Protein AF-0000000070051197 (afdb_homodimer)

Secondary structure (DSSP, 8-state):
------------------------------------------------------------------TTSGGGSS--S-------EEEEETTTSHHHHHHHHHHHHHHS-------------------------------SSS-EEEEETTEEEEEE-TTT--TTSHHHHHHHHHHH--SEEEE-------HHHHHHTHHHHHHHHHHHHHHHHHHHHHTT--EEEEE--GGGS-HHHHHHTPPB-GGGTTSSPPPGGGHHHHHHHHHHHHHHHHHHHHH--EEEEEEE-SEE-TT-B--TTT--HHHHHHHHHHHHHHHTPPPEEES-S--EE--EEHHHHHHHHHHHHH-S---TGGGEEEE---SS-TT-EEHHHHHHHHHHHTT--SPPEEETTS----S---B--HHHHHHH-TT--PPPHHHHHHHHHHHHHHHTTTSB-/------------------------------------------------------------------GGGGGGSS--S-------EEEEETTTSHHHHHHHHHHHHHHS-------------------------------SSS-EEEEETTEEEEEE-TTT--TTSHHHHHHHHHHH--SEEEE-------HHHHHHTHHHHHHHHHHHHHHHHHHHHHTT--EEEEE--GGGS-HHHHHHTPPB-GGGTTSSPPPGGGHHHHHHHHHHHHHHHHHHHHH--EEEEEEE-SEE-TT-B--TTT--HHHHHHHHHHHHHHHT-PPEEES-S--EE--EEHHHHHHHHHHHHH-S---TGGGEEEE---SS-TT-EEHHHHHHHHHHHTT--SPPEEETTS--------B--HHHHHHH-TT--PPPHHHHHHHHHHHHHHHTTTSB-

Nearest PDB structures (foldseek):
  4bl5-assembly6_C  TM=9.509E-01  e=5.294E-36  Homo sapiens
  4e5y-assembly2_D  TM=9.449E-01  e=1.981E-34  Homo sapiens
  4b8w-assembly1_B  TM=9.545E-01  e=4.308E-33  Homo sapiens
  6aqz-assembly3_E  TM=9.130E-01  e=4.500E-31  Naegleria fowleri
  1e7r-assembly1_A-2  TM=9.057E-01  e=1.153E-27  Escherichia coli

pLDDT: mean 76.27, std 31.82, range [13.48, 98.94]

Solvent-accessible surface area (backbone atoms only — not comparable to full-atom values): 51864 Å² total; per-residue (Å²): 137,87,79,90,81,87,74,80,86,81,77,81,74,82,81,78,75,85,66,80,73,83,75,81,88,77,90,78,87,93,80,91,82,88,92,86,91,84,86,90,80,87,88,85,81,89,84,87,78,90,78,87,91,81,87,79,79,82,77,81,79,76,81,80,86,57,77,75,62,68,76,67,66,73,80,68,74,78,68,74,80,74,58,54,25,31,38,25,40,29,22,78,39,36,54,29,45,21,37,51,53,55,50,54,59,69,64,50,73,77,74,75,79,70,77,74,78,73,70,79,70,79,70,77,75,70,77,73,70,69,61,78,68,74,67,74,63,79,58,95,64,78,64,58,71,47,79,48,95,80,25,32,36,38,31,32,39,67,90,75,36,50,41,64,36,55,69,42,39,45,50,55,47,65,74,59,57,35,48,26,37,40,43,57,58,68,77,78,64,17,69,64,46,26,52,75,36,29,52,57,30,22,53,46,31,37,35,30,45,50,36,48,53,50,44,37,56,75,65,58,37,42,32,28,36,38,63,52,46,58,80,32,34,22,36,65,39,42,75,70,46,48,71,39,51,72,85,45,47,51,64,24,45,45,40,81,51,41,34,25,45,21,51,23,43,50,48,42,52,50,52,48,50,39,46,26,75,73,71,63,43,53,54,28,37,36,26,46,27,60,69,44,41,59,72,36,53,35,25,87,75,51,26,50,72,66,42,22,49,49,44,47,36,51,55,14,56,73,67,73,43,50,39,74,39,69,5,80,27,71,32,27,45,63,53,22,49,25,52,57,51,26,54,50,51,54,51,60,53,66,50,88,74,84,47,80,72,64,35,48,36,40,41,51,53,74,65,56,58,79,64,31,46,34,46,44,58,53,50,47,54,50,35,56,70,64,62,48,85,52,65,79,38,63,41,66,90,37,76,64,73,67,48,35,63,30,61,50,41,62,68,40,43,66,74,63,41,89,79,66,76,61,73,44,70,67,59,42,49,46,53,24,51,54,42,42,71,78,34,59,91,73,48,52,96,137,84,90,90,70,100,84,71,98,77,88,86,73,91,74,82,73,92,76,86,69,94,74,83,88,77,92,76,82,67,92,79,84,74,92,72,86,82,76,83,71,87,77,88,80,88,78,85,75,83,80,74,85,69,84,78,74,82,76,77,79,72,79,75,84,54,73,74,59,64,75,65,67,72,78,66,74,78,68,74,79,74,58,54,24,31,38,26,40,29,21,78,38,36,53,31,46,21,37,50,52,55,50,55,59,69,65,52,71,76,74,74,78,70,78,72,79,71,66,78,71,80,69,78,75,69,76,72,70,71,62,78,69,76,67,75,61,78,57,96,66,77,63,56,71,49,78,48,95,80,26,32,36,36,30,32,38,70,91,76,36,51,42,64,35,54,70,43,38,44,51,55,46,65,72,60,57,34,48,27,36,41,44,58,58,66,77,80,62,17,69,63,47,25,51,75,33,28,52,57,32,20,53,47,30,36,34,29,46,49,36,50,53,51,45,38,56,74,64,59,36,44,30,28,36,36,63,52,46,59,82,33,34,22,36,64,39,42,73,70,47,47,70,38,52,73,86,44,47,53,63,24,45,46,39,81,50,41,33,25,44,21,52,23,45,50,50,43,52,50,51,48,50,39,45,25,73,73,71,63,44,52,54,28,36,35,24,45,26,61,69,43,40,58,74,39,53,35,23,87,73,51,24,51,72,66,41,22,50,49,44,46,35,50,56,14,55,75,67,74,41,50,38,72,40,70,3,79,26,71,32,28,47,60,52,23,48,24,52,57,51,27,55,50,51,54,52,62,53,65,49,87,75,84,46,79,73,64,36,48,36,41,42,52,53,73,64,56,59,79,66,29,46,34,45,45,57,51,49,48,55,49,34,56,71,64,61,49,86,52,66,78,37,63,42,64,90,38,76,65,73,67,47,34,63,31,61,50,39,64,68,39,44,67,73,62,40,90,79,64,75,60,75,45,70,67,60,42,50,48,52,23,51,53,43,42,70,76,34,62,91,74,48,50,97

InterPro domains:
  IPR001509 NAD-dependent epimerase/dehydratase [PF01370] (87-354)
  IPR028614 GDP-L-fucose synthase/GDP-L-colitose synthase [MF_00956] (83-438)
  IPR036291 NAD(P)-binding domain superfamily [SSF51735] (85-440)

Organism: Toxoplasma gondii (strain ATCC 50861 / VEG) (NCBI:txid432359)

Foldseek 3Di:
DDDDDPDDPDDDDDDDDPDDDPDDDDDDDDDDDDDDDDDDDDYDDDDDDDDDDDDDPDDPDDPDPPPVPPVPPDPPDPPPPPQAEEEEEPLLALLNVLLVVLQVVVPPPPPPPPVPPDDPPPPDPPPCVPPVPPPPPPPPDAFDWGDGPSYIYGGDYVVQFQLLDLVRLLVSCVVRLHLEYEYDDADAWDLQVCQVPVVCRQSSLLSSLVSNLVNCVVSCNQFYEYEAAPQLFAPVCLVVVDAAEQVRNPVHQGDPSNRRNNVSRVVSLVSQVVCCVVPVGNYAYEYEFAEAAFLHAQDCGTHDLLSVLLNQLVVCLVVLHAREAEAPQQAFGFYAYSSLVSVLNVLLRPPDDDDPLSRYYYDTDPQDDQFGDTRQVSSVLSNVLSVRPDYYHYRNVGHPPRRGHGYDCVSVCVSVDDPDDGDDSSVRSNNRSVSCVVQVVPHND/DDDDDDDDDDDDDDDDDDDDDPDDDDDDDDPDDDDDDDDPPDDDDDDDDDDDPPPPDDDPDDDPPPPVPPVPPDPPDPPPPPQAEEEEEPLLALLNVLLVVLQVVVPPPPPPPPVPPPPPPPPPPPPCVPPVPPPPPPPPDAFDWGDGPSYIYGGDYVVQFQLLDLVRLLVSCVVRLHLEYEYDDADAWDLQVCQVPVVVRQSSLLSSLVSNLVNCVVSCNQFYEYEAAPQLFAPVCLVVVDAAEQVRNPVHQGDPSNRRNNVSRVVSLVSQVVCCVVPVGNYAYEYEFAEAAFLHAQDCGTHDLLSVLLNQLVVCLVVLHAREAEAPQQAFGFYAYSSLVSVLNVLLRPPDDDDPLRRYYYDTDPQDDQFGDTRQVSSVLSNVLSPRPDYYHYRNVGHPPRRGHGYDCVSVCVSVDPPDDGDDSSVRSNNRSVSCVVQVVPRND

Radius of gyration: 37.05 Å; Cα contacts (8 Å, |Δi|>4): 1321; chains: 2; bounding box: 109×137×106 Å

Sequence (890 aa):
MQKSGCAQASGREARQAASGSLRKLLCRGKRKAEQRTFSARNESCCEGEGTSNSGETPRNPLLPLNHAQEAASMAGDRVSPSLPVCLVTGGSGLVGKALQSVLLREQAPSSSSSSSSSSPSDSEGKDGKDGGTVRGEASLEGPTIIAARAVAFVFVGSRDADLRDYTQTERLFLRYRPQSLIHLAARVGGLFDNTAHNLEFFQDNLRINDNVVRVAHLLQVRKAVFCLSTCIFPAHYAESGECLVEEHLHNGPPHPSNEGYSYAKRMLEVSVRLHRQRFGHQWRCVVPTNLYGPFDQFSLEKAHVLPALIYKAFLASQENNSLVVGGTGSPLRQFLYSEDAAEILLRVLEAPALSEEESLMILASDADSSEGTSIAYIAQRIADAFHLSKPLEFDRSRPDGIYRKPVSTARLRRFLGPDFRFLSLEEGIQRTVQWFVQNNKSARTMQKSGCAQASGREARQAASGSLRKLLCRGKRKAEQRTFSARNESCCEGEGTSNSGETPRNPLLPLNHAQEAASMAGDRVSPSLPVCLVTGGSGLVGKALQSVLLREQAPSSSSSSSSSSPSDSEGKDGKDGGTVRGEASLEGPTIIAARAVAFVFVGSRDADLRDYTQTERLFLRYRPQSLIHLAARVGGLFDNTAHNLEFFQDNLRINDNVVRVAHLLQVRKAVFCLSTCIFPAHYAESGECLVEEHLHNGPPHPSNEGYSYAKRMLEVSVRLHRQRFGHQWRCVVPTNLYGPFDQFSLEKAHVLPALIYKAFLASQENNSLVVGGTGSPLRQFLYSEDAAEILLRVLEAPALSEEESLMILASDADSSEGTSIAYIAQRIADAFHLSKPLEFDRSRPDGIYRKPVSTARLRRFLGPDFRFLSLEEGIQRTVQWFVQNNKSART

Structure (mmCIF, N/CA/C/O backbone):
data_AF-0000000070051197-model_v1
#
loop_
_entity.id
_entity.type
_entity.pdbx_description
1 polymer 'GDP-L-fucose synthase'
#
loop_
_atom_site.group_PDB
_atom_site.id
_atom_site.type_symbol
_atom_site.label_atom_id
_atom_site.label_alt_id
_atom_site.label_comp_id
_atom_site.label_asym_id
_atom_site.label_entity_id
_atom_site.label_seq_id
_atom_site.pdbx_PDB_ins_code
_atom_site.Cartn_x
_atom_site.Cartn_y
_atom_site.Cartn_z
_atom_site.occupancy
_atom_site.B_iso_or_equiv
_atom_site.auth_seq_id
_atom_site.auth_comp_id
_atom_site.auth_asym_id
_atom_site.auth_atom_id
_atom_site.pdbx_PDB_model_num
ATOM 1 N N . MET A 1 1 ? 9.875 43.469 61.469 1 18.53 1 MET A N 1
ATOM 2 C CA . MET A 1 1 ? 11.242 43.062 61.719 1 18.53 1 MET A CA 1
ATOM 3 C C . MET A 1 1 ? 11.414 41.562 61.469 1 18.53 1 MET A C 1
ATOM 5 O O . MET A 1 1 ? 12.539 41.062 61.406 1 18.53 1 MET A O 1
ATOM 9 N N . GLN A 1 2 ? 10.453 40.781 61.625 1 14.77 2 GLN A N 1
ATOM 10 C CA . GLN A 1 2 ? 10.492 39.438 62.219 1 14.77 2 GLN A CA 1
ATOM 11 C C . GLN A 1 2 ? 11.094 38.438 61.25 1 14.77 2 GLN A C 1
ATOM 13 O O . GLN A 1 2 ? 10.797 38.438 60.062 1 14.77 2 GLN A O 1
ATOM 18 N N . LYS A 1 3 ? 11.797 37.406 61.719 1 17.16 3 LYS A N 1
ATOM 19 C CA . LYS A 1 3 ? 13.031 36.625 61.594 1 17.16 3 LYS A CA 1
ATOM 20 C C . LYS A 1 3 ? 12.844 35.438 60.688 1 17.16 3 LYS A C 1
ATOM 22 O O . LYS A 1 3 ? 13.688 35.156 59.812 1 17.16 3 LYS A O 1
ATOM 27 N N . SER A 1 4 ? 11.891 34.344 60.906 1 16.03 4 SER A N 1
ATOM 28 C CA . SER A 1 4 ? 12.406 33.062 61.406 1 16.03 4 SER A CA 1
ATOM 29 C C . SER A 1 4 ? 12.953 32.188 60.25 1 16.03 4 SER A C 1
ATOM 31 O O . SER A 1 4 ? 12.766 32.531 59.094 1 16.03 4 SER A O 1
ATOM 33 N N . GLY A 1 5 ? 12.781 30.703 60.25 1 16.73 5 GLY A N 1
ATOM 34 C CA . GLY A 1 5 ? 13.461 29.438 60.531 1 16.73 5 GLY A CA 1
ATOM 35 C C . GLY A 1 5 ? 13.594 28.547 59.281 1 16.73 5 GLY A C 1
ATOM 36 O O . GLY A 1 5 ? 12.594 28.203 58.656 1 16.73 5 GLY A O 1
ATOM 37 N N . CYS A 1 6 ? 14.617 28.641 58.438 1 19.7 6 CYS A N 1
ATOM 38 C CA . CYS A 1 6 ? 15.211 27.844 57.375 1 19.7 6 CYS A CA 1
ATOM 39 C C . CYS A 1 6 ? 15.461 26.406 57.844 1 19.7 6 CYS A C 1
ATOM 41 O O . CYS A 1 6 ? 16.453 26.141 58.5 1 19.7 6 CYS A O 1
ATOM 43 N N . ALA A 1 7 ? 14.438 25.781 58.469 1 17.31 7 ALA A N 1
ATOM 44 C CA . ALA A 1 7 ? 14.719 24.625 59.312 1 17.31 7 ALA A CA 1
ATOM 45 C C . ALA A 1 7 ? 15.602 23.609 58.594 1 17.31 7 ALA A C 1
ATOM 47 O O . ALA A 1 7 ? 15.695 23.625 57.344 1 17.31 7 ALA A O 1
ATOM 48 N N . GLN A 1 8 ? 16 22.484 59.312 1 15.7 8 GLN A N 1
ATOM 49 C CA . GLN A 1 8 ? 16.953 21.469 59.781 1 15.7 8 GLN A CA 1
ATOM 50 C C . GLN A 1 8 ? 16.906 20.234 58.906 1 15.7 8 GLN A C 1
ATOM 52 O O . GLN A 1 8 ? 15.922 19.5 58.906 1 15.7 8 GLN A O 1
ATOM 57 N N . ALA A 1 9 ? 17.203 20.328 57.625 1 17.91 9 ALA A N 1
ATOM 58 C CA . ALA A 1 9 ? 17.422 19.141 56.812 1 17.91 9 ALA A CA 1
ATOM 59 C C . ALA A 1 9 ? 18.375 18.172 57.5 1 17.91 9 ALA A C 1
ATOM 61 O O . ALA A 1 9 ? 19.547 18.484 57.719 1 17.91 9 ALA A O 1
ATOM 62 N N . SER A 1 10 ? 17.844 17.25 58.469 1 15.99 10 SER A N 1
ATOM 63 C CA . SER A 1 10 ? 18.344 16.172 59.344 1 15.99 10 SER A CA 1
ATOM 64 C C . SER A 1 10 ? 19.078 15.117 58.5 1 15.99 10 SER A C 1
ATOM 66 O O . SER A 1 10 ? 18.594 14.703 57.469 1 15.99 10 SER A O 1
ATOM 68 N N . GLY A 1 11 ? 20.422 14.797 58.75 1 17.72 11 GLY A N 1
ATOM 69 C CA . GLY A 1 11 ? 21.688 14.242 58.312 1 17.72 11 GLY A CA 1
ATOM 70 C C . GLY A 1 11 ? 21.734 12.727 58.406 1 17.72 11 GLY A C 1
ATOM 71 O O . GLY A 1 11 ? 22.797 12.125 58.25 1 17.72 11 GLY A O 1
ATOM 72 N N . ARG A 1 12 ? 20.594 12.047 58.875 1 16.94 12 ARG A N 1
ATOM 73 C CA . ARG A 1 12 ? 20.969 10.82 59.594 1 16.94 12 ARG A CA 1
ATOM 74 C C . ARG A 1 12 ? 21.75 9.891 58.656 1 16.94 12 ARG A C 1
ATOM 76 O O . ARG A 1 12 ? 21.641 9.984 57.438 1 16.94 12 ARG A O 1
ATOM 83 N N . GLU A 1 13 ? 22.453 8.805 59.25 1 16.75 13 GLU A N 1
ATOM 84 C CA . GLU A 1 13 ? 23.656 7.98 59.25 1 16.75 13 GLU A CA 1
ATOM 85 C C . GLU A 1 13 ? 23.5 6.793 58.281 1 16.75 13 GLU A C 1
ATOM 87 O O . GLU A 1 13 ? 24.469 6.066 58.031 1 16.75 13 GLU A O 1
ATOM 92 N N . ALA A 1 14 ? 22.453 6.648 57.531 1 16.27 14 ALA A N 1
ATOM 93 C CA . ALA A 1 14 ? 22.172 5.23 57.281 1 16.27 14 ALA A CA 1
ATOM 94 C C . ALA A 1 14 ? 23.391 4.531 56.688 1 16.27 14 ALA A C 1
ATOM 96 O O . ALA A 1 14 ? 23.969 5.012 55.719 1 16.27 14 ALA A O 1
ATOM 97 N N . ARG A 1 15 ? 23.781 3.418 57.312 1 15.06 15 ARG A N 1
ATOM 98 C CA . ARG A 1 15 ? 24.906 2.512 57.5 1 15.06 15 ARG A CA 1
ATOM 99 C C . ARG A 1 15 ? 25.359 1.938 56.156 1 15.06 15 ARG A C 1
ATOM 101 O O . ARG A 1 15 ? 24.766 2.24 55.094 1 15.06 15 ARG A O 1
ATOM 108 N N . GLN A 1 16 ? 25.062 0.642 55.969 1 14.69 16 GLN A N 1
ATOM 109 C CA . GLN A 1 16 ? 26.062 -0.421 56.062 1 14.69 16 GLN A CA 1
ATOM 110 C C . GLN A 1 16 ? 26.562 -0.831 54.688 1 14.69 16 GLN A C 1
ATOM 112 O O . GLN A 1 16 ? 27.75 -0.708 54.406 1 14.69 16 GLN A O 1
ATOM 117 N N . ALA A 1 17 ? 26.297 -2.189 54.344 1 15.16 17 ALA A N 1
ATOM 118 C CA . ALA A 1 17 ? 27.266 -3.262 54.125 1 15.16 17 ALA A CA 1
ATOM 119 C C . ALA A 1 17 ? 27.516 -3.48 52.656 1 15.16 17 ALA A C 1
ATOM 121 O O . ALA A 1 17 ? 26.672 -4.031 51.938 1 15.16 17 ALA A O 1
ATOM 122 N N . ALA A 1 18 ? 27.547 -2.516 51.844 1 16.58 18 ALA A N 1
ATOM 123 C CA . ALA A 1 18 ? 27.594 -2.92 50.438 1 16.58 18 ALA A CA 1
ATOM 124 C C . ALA A 1 18 ? 28.781 -3.832 50.156 1 16.58 18 ALA A C 1
ATOM 126 O O . ALA A 1 18 ? 29.906 -3.363 50.031 1 16.58 18 ALA A O 1
ATOM 127 N N . SER A 1 19 ? 28.688 -5.059 50.906 1 15.05 19 SER A N 1
ATOM 128 C CA . SER A 1 19 ? 29.828 -5.973 50.875 1 15.05 19 SER A CA 1
ATOM 129 C C . SER A 1 19 ? 30.234 -6.312 49.438 1 15.05 19 SER A C 1
ATOM 131 O O . SER A 1 19 ? 31.422 -6.242 49.094 1 15.05 19 SER A O 1
ATOM 133 N N . GLY A 1 20 ? 29.234 -7.004 48.719 1 16.08 20 GLY A N 1
ATOM 134 C CA . GLY A 1 20 ? 29.766 -8.312 48.375 1 16.08 20 GLY A CA 1
ATOM 135 C C . GLY A 1 20 ? 30.891 -8.266 47.375 1 16.08 20 GLY A C 1
ATOM 136 O O . GLY A 1 20 ? 31.078 -7.25 46.688 1 16.08 20 GLY A O 1
ATOM 137 N N . SER A 1 21 ? 31.609 -9.391 47.312 1 14.99 21 SER A N 1
ATOM 138 C CA . SER A 1 21 ? 32.875 -10.07 46.969 1 14.99 21 SER A CA 1
ATOM 139 C C . SER A 1 21 ? 33 -10.258 45.469 1 14.99 21 SER A C 1
ATOM 141 O O . SER A 1 21 ? 32.438 -11.18 44.875 1 14.99 21 SER A O 1
ATOM 143 N N . LEU A 1 22 ? 32.562 -9.281 44.719 1 15.66 22 LEU A N 1
ATOM 144 C CA . LEU A 1 22 ? 32.688 -9.773 43.375 1 15.66 22 LEU A CA 1
ATOM 145 C C . LEU A 1 22 ? 34.062 -10.383 43.125 1 15.66 22 LEU A C 1
ATOM 147 O O . LEU A 1 22 ? 35.094 -9.672 43.156 1 15.66 22 LEU A O 1
ATOM 151 N N . ARG A 1 23 ? 34.219 -11.688 43.688 1 14.43 23 ARG A N 1
ATOM 152 C CA . ARG A 1 23 ? 35.375 -12.57 43.531 1 14.43 23 ARG A CA 1
ATOM 153 C C . ARG A 1 23 ? 36 -12.422 42.156 1 14.43 23 ARG A C 1
ATOM 155 O O . ARG A 1 23 ? 35.375 -11.852 41.25 1 14.43 23 ARG A O 1
ATOM 162 N N . LYS A 1 24 ? 36.594 -13.625 41.812 1 14.73 24 LYS A N 1
ATOM 163 C CA . LYS A 1 24 ? 37.906 -14.141 41.5 1 14.73 24 LYS A CA 1
ATOM 164 C C . LYS A 1 24 ? 38.156 -14.18 40 1 14.73 24 LYS A C 1
ATOM 166 O O . LYS A 1 24 ? 39.219 -13.789 39.531 1 14.73 24 LYS A O 1
ATOM 171 N N . LEU A 1 25 ? 37.156 -14.992 39.219 1 15.02 25 LEU A N 1
ATOM 172 C CA . LEU A 1 25 ? 37.75 -16.234 38.719 1 15.02 25 LEU A CA 1
ATOM 173 C C . LEU A 1 25 ? 38.656 -15.953 37.531 1 15.02 25 LEU A C 1
ATOM 175 O O . LEU A 1 25 ? 38.469 -14.984 36.812 1 15.02 25 LEU A O 1
ATOM 179 N N . LEU A 1 26 ? 39.594 -16.984 37.25 1 14.79 26 LEU A N 1
ATOM 180 C CA . LEU A 1 26 ? 40.875 -17.469 36.812 1 14.79 26 LEU A CA 1
ATOM 181 C C . LEU A 1 26 ? 40.969 -17.516 35.281 1 14.79 26 LEU A C 1
ATOM 183 O O . LEU A 1 26 ? 42 -17.141 34.719 1 14.79 26 LEU A O 1
ATOM 187 N N . CYS A 1 27 ? 39.969 -18.203 34.594 1 14.75 27 CYS A N 1
ATOM 188 C CA . CYS A 1 27 ? 40.594 -19.359 33.938 1 14.75 27 CYS A CA 1
ATOM 189 C C . CYS A 1 27 ? 41.531 -18.922 32.812 1 14.75 27 CYS A C 1
ATOM 191 O O . CYS A 1 27 ? 41.375 -17.828 32.281 1 14.75 27 CYS A O 1
ATOM 193 N N . ARG A 1 28 ? 42.438 -19.906 32.375 1 14.98 28 ARG A N 1
ATOM 194 C CA . ARG A 1 28 ? 43.719 -20.391 31.859 1 14.98 28 ARG A CA 1
ATOM 195 C C . ARG A 1 28 ? 43.781 -20.219 30.344 1 14.98 28 ARG A C 1
ATOM 197 O O . ARG A 1 28 ? 44.781 -19.703 29.828 1 14.98 28 ARG A O 1
ATOM 204 N N . GLY A 1 29 ? 43 -21.062 29.547 1 14.4 29 GLY A N 1
ATOM 205 C CA . GLY A 1 29 ? 43.781 -22.094 28.891 1 14.4 29 GLY A CA 1
ATOM 206 C C . GLY A 1 29 ? 44.594 -21.562 27.734 1 14.4 29 GLY A C 1
ATOM 207 O O . GLY A 1 29 ? 44.469 -20.391 27.344 1 14.4 29 GLY A O 1
ATOM 208 N N . LYS A 1 30 ? 44.688 -22.5 26.594 1 14.76 30 LYS A N 1
ATOM 209 C CA . LYS A 1 30 ? 45.656 -23.312 25.812 1 14.76 30 LYS A CA 1
ATOM 210 C C . LYS A 1 30 ? 46.156 -22.531 24.609 1 14.76 30 LYS A C 1
ATOM 212 O O . LYS A 1 30 ? 45.531 -21.594 24.156 1 14.76 30 LYS A O 1
ATOM 217 N N . ARG A 1 31 ? 47.219 -23.172 24 1 14.62 31 ARG A N 1
ATOM 218 C CA . ARG A 1 31 ? 48.5 -23.234 23.281 1 14.62 31 ARG A CA 1
ATOM 219 C C . ARG A 1 31 ? 48.312 -23.078 21.781 1 14.62 31 ARG A C 1
ATOM 221 O O . ARG A 1 31 ? 49.031 -22.344 21.125 1 14.62 31 ARG A O 1
ATOM 228 N N . LYS A 1 32 ? 47.531 -24.109 21.062 1 14.28 32 LYS A N 1
ATOM 229 C CA . LYS A 1 32 ? 48.344 -24.938 20.203 1 14.28 32 LYS A CA 1
ATOM 230 C C . LYS A 1 32 ? 48.781 -24.172 18.953 1 14.28 32 LYS A C 1
ATOM 232 O O . LYS A 1 32 ? 48.156 -23.203 18.562 1 14.28 32 LYS A O 1
ATOM 237 N N . ALA A 1 33 ? 49.469 -25.062 17.891 1 14.35 33 ALA A N 1
ATOM 238 C CA . ALA A 1 33 ? 50.625 -25.391 17.078 1 14.35 33 ALA A CA 1
ATOM 239 C C . ALA A 1 33 ? 50.438 -24.953 15.633 1 14.35 33 ALA A C 1
ATOM 241 O O . ALA A 1 33 ? 51.312 -24.312 15.055 1 14.35 33 ALA A O 1
ATOM 242 N N . GLU A 1 34 ? 49.531 -25.703 14.789 1 14.45 34 GLU A N 1
ATOM 243 C CA . GLU A 1 34 ? 50.219 -26.547 13.812 1 14.45 34 GLU A CA 1
ATOM 244 C C . GLU A 1 34 ? 50.719 -25.734 12.633 1 14.45 34 GLU A C 1
ATOM 246 O O . GLU A 1 34 ? 50.281 -24.594 12.414 1 14.45 34 GLU A O 1
ATOM 251 N N . GLN A 1 35 ? 50.719 -26.516 11.375 1 14.61 35 GLN A N 1
ATOM 252 C CA . GLN A 1 35 ? 51.594 -27.156 10.391 1 14.61 35 GLN A CA 1
ATOM 253 C C . GLN A 1 35 ? 51.781 -26.266 9.164 1 14.61 35 GLN A C 1
ATOM 255 O O . GLN A 1 35 ? 50.969 -25.359 8.922 1 14.61 35 GLN A O 1
ATOM 260 N N . ARG A 1 36 ? 52.375 -26.969 8 1 14.91 36 ARG A N 1
ATOM 261 C CA . ARG A 1 36 ? 53.5 -27.047 7.062 1 14.91 36 ARG A CA 1
ATOM 262 C C . ARG A 1 36 ? 53.125 -26.406 5.723 1 14.91 36 ARG A C 1
ATOM 264 O O . ARG A 1 36 ? 53.844 -25.547 5.223 1 14.91 36 ARG A O 1
ATOM 271 N N . THR A 1 37 ? 52.562 -27.328 4.781 1 14.86 37 THR A N 1
ATOM 272 C CA . THR A 1 37 ? 53.344 -27.875 3.682 1 14.86 37 THR A CA 1
ATOM 273 C C . THR A 1 37 ? 53.25 -26.969 2.461 1 14.86 37 THR A C 1
ATOM 275 O O . THR A 1 37 ? 52.406 -26.094 2.381 1 14.86 37 THR A O 1
ATOM 278 N N . PHE A 1 38 ? 53.344 -27.703 1.148 1 15.13 38 PHE A N 1
ATOM 279 C CA . PHE A 1 38 ? 54.281 -27.938 0.043 1 15.13 38 PHE A CA 1
ATOM 280 C C . PHE A 1 38 ? 53.875 -27.109 -1.173 1 15.13 38 PHE A C 1
ATOM 282 O O . PHE A 1 38 ? 54.688 -26.328 -1.694 1 15.13 38 PHE A O 1
ATOM 289 N N . SER A 1 39 ? 53.594 -27.891 -2.328 1 14.84 39 SER A N 1
ATOM 290 C CA . SER A 1 39 ? 54.375 -28.172 -3.508 1 14.84 39 SER A CA 1
ATOM 291 C C . SER A 1 39 ? 53.969 -27.297 -4.684 1 14.84 39 SER A C 1
ATOM 293 O O . SER A 1 39 ? 54.469 -26.172 -4.816 1 14.84 39 SER A O 1
ATOM 295 N N . ALA A 1 40 ? 53.75 -28.094 -5.902 1 15.09 40 ALA A N 1
ATOM 296 C CA . ALA A 1 40 ? 54.406 -28.328 -7.18 1 15.09 40 ALA A CA 1
ATOM 297 C C . ALA A 1 40 ? 53.812 -27.469 -8.281 1 15.09 40 ALA A C 1
ATOM 299 O O . ALA A 1 40 ? 52.875 -26.688 -8.031 1 15.09 40 ALA A O 1
ATOM 300 N N . ARG A 1 41 ? 53.375 -28.172 -9.445 1 14.47 41 ARG A N 1
ATOM 301 C CA . ARG A 1 41 ? 53.938 -28.344 -10.781 1 14.47 41 ARG A CA 1
ATOM 302 C C . ARG A 1 41 ? 53.125 -27.578 -11.828 1 14.47 41 ARG A C 1
ATOM 304 O O . ARG A 1 41 ? 53.719 -26.922 -12.695 1 14.47 41 ARG A O 1
ATOM 311 N N . ASN A 1 42 ? 51.844 -28.062 -12.172 1 14.56 42 ASN A N 1
ATOM 312 C CA . ASN A 1 42 ? 51.75 -28.656 -13.508 1 14.56 42 ASN A CA 1
ATOM 313 C C . ASN A 1 42 ? 51.656 -27.578 -14.594 1 14.56 42 ASN A C 1
ATOM 315 O O . ASN A 1 42 ? 51.312 -26.438 -14.312 1 14.56 42 ASN A O 1
ATOM 319 N N . GLU A 1 43 ? 51 -28.062 -15.766 1 15.1 43 GLU A N 1
ATOM 320 C CA . GLU A 1 43 ? 51.25 -28.391 -17.172 1 15.1 43 GLU A CA 1
ATOM 321 C C . GLU A 1 43 ? 50.75 -27.266 -18.078 1 15.1 43 GLU A C 1
ATOM 323 O O . GLU A 1 43 ? 50 -26.391 -17.656 1 15.1 43 GLU A O 1
ATOM 328 N N . SER A 1 44 ? 50.219 -27.734 -19.266 1 15.08 44 SER A N 1
ATOM 329 C CA . SER A 1 44 ? 50.594 -27.734 -20.688 1 15.08 44 SER A CA 1
ATOM 330 C C . SER A 1 44 ? 49.812 -26.672 -21.453 1 15.08 44 SER A C 1
ATOM 332 O O . SER A 1 44 ? 50.406 -25.828 -22.125 1 15.08 44 SER A O 1
ATOM 334 N N . CYS A 1 45 ? 49 -27.156 -22.547 1 15.01 45 CYS A N 1
ATOM 335 C CA . CYS A 1 45 ? 49.25 -27.172 -23.984 1 15.01 45 CYS A CA 1
ATOM 336 C C . CYS A 1 45 ? 48.406 -26.125 -24.703 1 15.01 45 CYS A C 1
ATOM 338 O O . CYS A 1 45 ? 48.938 -25.344 -25.484 1 15.01 45 CYS A O 1
ATOM 340 N N . CYS A 1 46 ? 47.125 -26.484 -25.078 1 15.89 46 CYS A N 1
ATOM 341 C CA . CYS A 1 46 ? 46.844 -26.703 -26.484 1 15.89 46 CYS A CA 1
ATOM 342 C C . CYS A 1 46 ? 46.438 -25.406 -27.172 1 15.89 46 CYS A C 1
ATOM 344 O O . CYS A 1 46 ? 46 -24.453 -26.5 1 15.89 46 CYS A O 1
ATOM 346 N N . GLU A 1 47 ? 46.188 -25.469 -28.547 1 16.27 47 GLU A N 1
ATOM 347 C CA . GLU A 1 47 ? 46.5 -24.938 -29.875 1 16.27 47 GLU A CA 1
ATOM 348 C C . GLU A 1 47 ? 45.406 -23.984 -30.359 1 16.27 47 GLU A C 1
ATOM 350 O O . GLU A 1 47 ? 45.688 -22.859 -30.766 1 16.27 47 GLU A O 1
ATOM 355 N N . GLY A 1 48 ? 44.219 -24.484 -30.953 1 16.25 48 GLY A N 1
ATOM 356 C CA . GLY A 1 48 ? 44.031 -24.344 -32.375 1 16.25 48 GLY A CA 1
ATOM 357 C C . GLY A 1 48 ? 43.312 -23.078 -32.781 1 16.25 48 GLY A C 1
ATOM 358 O O . GLY A 1 48 ? 42.656 -22.453 -31.938 1 16.25 48 GLY A O 1
ATOM 359 N N . GLU A 1 49 ? 43.094 -22.75 -34.219 1 18 49 GLU A N 1
ATOM 360 C CA . GLU A 1 49 ? 43.156 -21.734 -35.25 1 18 49 GLU A CA 1
ATOM 361 C C . GLU A 1 49 ? 41.75 -21.25 -35.625 1 18 49 GLU A C 1
ATOM 363 O O . GLU A 1 49 ? 41.594 -20.344 -36.438 1 18 49 GLU A O 1
ATOM 368 N N . GLY A 1 50 ? 40.625 -21.656 -35.062 1 17.22 50 GLY A N 1
ATOM 369 C CA . GLY A 1 50 ? 39.594 -21.703 -36.094 1 17.22 50 GLY A CA 1
ATOM 370 C C . GLY A 1 50 ? 39.188 -20.328 -36.594 1 17.22 50 GLY A C 1
ATOM 371 O O . GLY A 1 50 ? 39.219 -19.344 -35.844 1 17.22 50 GLY A O 1
ATOM 372 N N . THR A 1 51 ? 38.844 -20.078 -37.969 1 17.62 51 THR A N 1
ATOM 373 C CA . THR A 1 51 ? 38.844 -19.156 -39.094 1 17.62 51 THR A CA 1
ATOM 374 C C . THR A 1 51 ? 37.531 -18.344 -39.125 1 17.62 51 THR A C 1
ATOM 376 O O . THR A 1 51 ? 37.562 -17.141 -39.406 1 17.62 51 THR A O 1
ATOM 379 N N . SER A 1 52 ? 36.281 -18.859 -38.938 1 17.83 52 SER A N 1
ATOM 380 C CA . SER A 1 52 ? 35.375 -18.672 -40.062 1 17.83 52 SER A CA 1
ATOM 381 C C . SER A 1 52 ? 34.906 -17.219 -40.156 1 17.83 52 SER A C 1
ATOM 383 O O . SER A 1 52 ? 35 -16.469 -39.188 1 17.83 52 SER A O 1
ATOM 385 N N . ASN A 1 53 ? 33.844 -16.906 -41.125 1 18.61 53 ASN A N 1
ATOM 386 C CA . ASN A 1 53 ? 33.406 -16.094 -42.25 1 18.61 53 ASN A CA 1
ATOM 387 C C . ASN A 1 53 ? 32.531 -14.914 -41.812 1 18.61 53 ASN A C 1
ATOM 389 O O . ASN A 1 53 ? 31.953 -14.945 -40.719 1 18.61 53 ASN A O 1
ATOM 393 N N . SER A 1 54 ? 32 -13.938 -42.781 1 18.3 54 SER A N 1
ATOM 394 C CA . SER A 1 54 ? 31.984 -12.523 -43.156 1 18.3 54 SER A CA 1
ATOM 395 C C . SER A 1 54 ? 30.641 -11.891 -42.844 1 18.3 54 SER A C 1
ATOM 397 O O . SER A 1 54 ? 30.547 -10.68 -42.656 1 18.3 54 SER A O 1
ATOM 399 N N . GLY A 1 55 ? 29.422 -12.539 -42.875 1 21.17 55 GLY A N 1
ATOM 400 C CA . GLY A 1 55 ? 28.391 -11.891 -43.688 1 21.17 55 GLY A CA 1
ATOM 401 C C . GLY A 1 55 ? 27.766 -10.688 -42.969 1 21.17 55 GLY A C 1
ATOM 402 O O . GLY A 1 55 ? 27.516 -10.727 -41.781 1 21.17 55 GLY A O 1
ATOM 403 N N . GLU A 1 56 ? 27.75 -9.406 -43.594 1 20.19 56 GLU A N 1
ATOM 404 C CA . GLU A 1 56 ? 27.594 -7.977 -43.344 1 20.19 56 GLU A CA 1
ATOM 405 C C . GLU A 1 56 ? 26.125 -7.609 -43.156 1 20.19 56 GLU A C 1
ATOM 407 O O . GLU A 1 56 ? 25.328 -7.715 -44.094 1 20.19 56 GLU A O 1
ATOM 412 N N . THR A 1 57 ? 25.344 -8.141 -42.219 1 22.03 57 THR A N 1
ATOM 413 C CA . THR A 1 57 ? 23.922 -7.805 -42.25 1 22.03 57 THR A CA 1
ATOM 414 C C . THR A 1 57 ? 23.734 -6.297 -42.156 1 22.03 57 THR A C 1
ATOM 416 O O . THR A 1 57 ? 24.344 -5.637 -41.312 1 22.03 57 THR A O 1
ATOM 419 N N . PRO A 1 58 ? 23.047 -5.648 -43.219 1 21.98 58 PRO A N 1
ATOM 420 C CA . PRO A 1 58 ? 22.891 -4.219 -43.469 1 21.98 58 PRO A CA 1
ATOM 421 C C . PRO A 1 58 ? 22.109 -3.492 -42.375 1 21.98 58 PRO A C 1
ATOM 423 O O . PRO A 1 58 ? 21.25 -4.086 -41.719 1 21.98 58 PRO A O 1
ATOM 426 N N . ARG A 1 59 ? 22.641 -2.367 -41.75 1 20.55 59 ARG A N 1
ATOM 427 C CA . ARG A 1 59 ? 22.359 -1.448 -40.656 1 20.55 59 ARG A CA 1
ATOM 428 C C . ARG A 1 59 ? 21.141 -0.572 -40.969 1 20.55 59 ARG A C 1
ATOM 430 O O . ARG A 1 59 ? 21.156 0.169 -41.969 1 20.55 59 ARG A O 1
ATOM 437 N N . ASN A 1 60 ? 19.906 -1.148 -40.906 1 22.12 60 ASN A N 1
ATOM 438 C CA . ASN A 1 60 ? 18.781 -0.283 -41.188 1 22.12 60 ASN A CA 1
ATOM 439 C C . ASN A 1 60 ? 18.891 1.06 -40.5 1 22.12 60 ASN A C 1
ATOM 441 O O . ASN A 1 60 ? 19.031 1.105 -39.25 1 22.12 60 ASN A O 1
ATOM 445 N N . PRO A 1 61 ? 19.234 2.205 -41.219 1 23.23 61 PRO A N 1
ATOM 446 C CA . PRO A 1 61 ? 19.578 3.553 -40.75 1 23.23 61 PRO A CA 1
ATOM 447 C C . PRO A 1 61 ? 18.469 4.176 -39.906 1 23.23 61 PRO A C 1
ATOM 449 O O . PRO A 1 61 ? 17.281 3.984 -40.188 1 23.23 61 PRO A O 1
ATOM 452 N N . LEU A 1 62 ? 18.703 4.316 -38.594 1 23.14 62 LEU A N 1
ATOM 453 C CA . LEU A 1 62 ? 17.984 5.043 -37.531 1 23.14 62 LEU A CA 1
ATOM 454 C C . LEU A 1 62 ? 17.688 6.473 -38 1 23.14 62 LEU A C 1
ATOM 456 O O . LEU A 1 62 ? 18.562 7.168 -38.5 1 23.14 62 LEU A O 1
ATOM 460 N N . LEU A 1 63 ? 16.391 6.758 -38.375 1 24.48 63 LEU A N 1
ATOM 461 C CA . LEU A 1 63 ? 15.891 8.047 -38.844 1 24.48 63 LEU A CA 1
ATOM 462 C C . LEU A 1 63 ? 16.406 9.18 -37.969 1 24.48 63 LEU A C 1
ATOM 464 O O . LEU A 1 63 ? 16.391 9.078 -36.719 1 24.48 63 LEU A O 1
ATOM 468 N N . PRO A 1 64 ? 17.281 10.141 -38.531 1 24.69 64 PRO A N 1
ATOM 469 C CA . PRO A 1 64 ? 17.969 11.242 -37.844 1 24.69 64 PRO A CA 1
ATOM 470 C C . PRO A 1 64 ? 17.016 12.227 -37.188 1 24.69 64 PRO A C 1
ATOM 472 O O . PRO A 1 64 ? 15.938 12.5 -37.719 1 24.69 64 PRO A O 1
ATOM 475 N N . LEU A 1 65 ? 17 12.242 -35.812 1 26.8 65 LEU A N 1
ATOM 476 C CA . LEU A 1 65 ? 16.438 13.219 -34.875 1 26.8 65 LEU A CA 1
ATOM 477 C C . LEU A 1 65 ? 16.891 14.633 -35.25 1 26.8 65 LEU A C 1
ATOM 479 O O . LEU A 1 65 ? 17.672 15.242 -34.531 1 26.8 65 LEU A O 1
ATOM 483 N N . ASN A 1 66 ? 17.219 14.883 -36.562 1 25.97 66 ASN A N 1
ATOM 484 C CA . ASN A 1 66 ? 17.891 16.141 -36.875 1 25.97 66 ASN A CA 1
ATOM 485 C C . ASN A 1 66 ? 16.984 17.344 -36.625 1 25.97 66 ASN A C 1
ATOM 487 O O . ASN A 1 66 ? 17.422 18.484 -36.719 1 25.97 66 ASN A O 1
ATOM 491 N N . HIS A 1 67 ? 15.68 17.188 -36.906 1 26.59 67 HIS A N 1
ATOM 492 C CA . HIS A 1 67 ? 15.047 18.469 -37.188 1 26.59 67 HIS A CA 1
ATOM 493 C C . HIS A 1 67 ? 14.969 19.359 -35.969 1 26.59 67 HIS A C 1
ATOM 495 O O . HIS A 1 67 ? 14.391 20.438 -36 1 26.59 67 HIS A O 1
ATOM 501 N N . ALA A 1 68 ? 15.195 18.812 -34.75 1 24.81 68 ALA A N 1
ATOM 502 C CA . ALA A 1 68 ? 14.906 19.672 -33.594 1 24.81 68 ALA A CA 1
ATOM 503 C C . ALA A 1 68 ? 15.938 20.797 -33.469 1 24.81 68 ALA A C 1
ATOM 505 O O . ALA A 1 68 ? 15.859 21.625 -32.562 1 24.81 68 ALA A O 1
ATOM 506 N N . GLN A 1 69 ? 17.016 20.703 -34.344 1 23.34 69 GLN A N 1
ATOM 507 C CA . GLN A 1 69 ? 18.109 21.625 -34.062 1 23.34 69 GLN A CA 1
ATOM 508 C C . GLN A 1 69 ? 17.734 23.062 -34.438 1 23.34 69 GLN A C 1
ATOM 510 O O . GLN A 1 69 ? 18.266 24.016 -33.906 1 23.34 69 GLN A O 1
ATOM 515 N N . GLU A 1 70 ? 17.031 23.156 -35.594 1 26.34 70 GLU A N 1
ATOM 516 C CA . GLU A 1 70 ? 17.078 24.484 -36.219 1 26.34 70 GLU A CA 1
ATOM 517 C C . GLU A 1 70 ? 16.219 25.484 -35.438 1 26.34 70 GLU A C 1
ATOM 519 O O . GLU A 1 70 ? 16.234 26.672 -35.719 1 26.34 70 GLU A O 1
ATOM 524 N N . ALA A 1 71 ? 15.109 24.953 -34.875 1 25.86 71 ALA A N 1
ATOM 525 C CA . ALA A 1 71 ? 14.234 26.031 -34.406 1 25.86 71 ALA A CA 1
ATOM 526 C C . ALA A 1 71 ? 14.906 26.828 -33.281 1 25.86 71 ALA A C 1
ATOM 528 O O . ALA A 1 71 ? 14.289 27.719 -32.688 1 25.86 71 ALA A O 1
ATOM 529 N N . ALA A 1 72 ? 16.031 26.344 -32.781 1 26.44 72 ALA A N 1
ATOM 530 C CA . ALA A 1 72 ? 16.641 26.953 -31.609 1 26.44 72 ALA A CA 1
ATOM 531 C C . ALA A 1 72 ? 17.141 28.359 -31.906 1 26.44 72 ALA A C 1
ATOM 533 O O . ALA A 1 72 ? 17.609 29.062 -31.016 1 26.44 72 ALA A O 1
ATOM 534 N N . SER A 1 73 ? 17.375 28.703 -33.125 1 26.77 73 SER A N 1
ATOM 535 C CA . SER A 1 73 ? 18.297 29.828 -33.312 1 26.77 73 SER A CA 1
ATOM 536 C C . SER A 1 73 ? 17.625 31.156 -33 1 26.77 73 SER A C 1
ATOM 538 O O . SER A 1 73 ? 18.281 32.125 -32.625 1 26.77 73 SER A O 1
ATOM 540 N N . MET A 1 74 ? 16.406 31.484 -33.5 1 26.69 74 MET A N 1
ATOM 541 C CA . MET A 1 74 ? 16.141 32.906 -33.719 1 26.69 74 MET A CA 1
ATOM 542 C C . MET A 1 74 ? 15.812 33.594 -32.406 1 26.69 74 MET A C 1
ATOM 544 O O . MET A 1 74 ? 15.414 34.75 -32.375 1 26.69 74 MET A O 1
ATOM 548 N N . ALA A 1 75 ? 15.148 32.844 -31.406 1 28.14 75 ALA A N 1
ATOM 549 C CA . ALA A 1 75 ? 14.531 33.719 -30.422 1 28.14 75 ALA A CA 1
ATOM 550 C C . ALA A 1 75 ? 15.586 34.5 -29.641 1 28.14 75 ALA A C 1
ATOM 552 O O . ALA A 1 75 ? 16.312 33.938 -28.828 1 28.14 75 ALA A O 1
ATOM 553 N N . GLY A 1 76 ? 16.219 35.5 -30.141 1 30.55 76 GLY A N 1
ATOM 554 C CA . GLY A 1 76 ? 17.156 36.469 -29.578 1 30.55 76 GLY A CA 1
ATOM 555 C C . GLY A 1 76 ? 16.703 37.031 -28.25 1 30.55 76 GLY A C 1
ATOM 556 O O . GLY A 1 76 ? 17.406 37.844 -27.641 1 30.55 76 GLY A O 1
ATOM 557 N N . ASP A 1 77 ? 15.414 37.531 -28.203 1 33.44 77 ASP A N 1
ATOM 558 C CA . ASP A 1 77 ? 15.125 38.406 -27.062 1 33.44 77 ASP A CA 1
ATOM 559 C C . ASP A 1 77 ? 15.461 37.719 -25.75 1 33.44 77 ASP A C 1
ATOM 561 O O . ASP A 1 77 ? 15.188 36.531 -25.578 1 33.44 77 ASP A O 1
ATOM 565 N N . ARG A 1 78 ? 16.406 38.156 -25.016 1 30.91 78 ARG A N 1
ATOM 566 C CA . ARG A 1 78 ? 16.828 37.781 -23.672 1 30.91 78 ARG A CA 1
ATOM 567 C C . ARG A 1 78 ? 15.633 37.562 -22.766 1 30.91 78 ARG A C 1
ATOM 569 O O . ARG A 1 78 ? 14.922 38.5 -22.406 1 30.91 78 ARG A O 1
ATOM 576 N N . VAL A 1 79 ? 14.781 36.562 -22.906 1 36.84 79 VAL A N 1
ATOM 577 C CA . VAL A 1 79 ? 13.75 36.156 -21.953 1 36.84 79 VAL A CA 1
ATOM 578 C C . VAL A 1 79 ? 14.258 36.344 -20.531 1 36.84 79 VAL A C 1
ATOM 580 O O . VAL A 1 79 ? 15.359 35.938 -20.188 1 36.84 79 VAL A O 1
ATOM 583 N N . SER A 1 80 ? 14.133 37.469 -19.859 1 42.53 80 SER A N 1
ATOM 584 C CA . SER A 1 80 ? 14.375 37.562 -18.422 1 42.53 80 SER A CA 1
ATOM 585 C C . SER A 1 80 ? 14.242 36.188 -17.75 1 42.53 80 SER A C 1
ATOM 587 O O . SER A 1 80 ? 13.258 35.469 -17.969 1 42.53 80 SER A O 1
ATOM 589 N N . PRO A 1 81 ? 15.281 35.531 -17.328 1 52.16 81 PRO A N 1
ATOM 590 C CA . PRO A 1 81 ? 15.312 34.125 -16.891 1 52.16 81 PRO A CA 1
ATOM 591 C C . PRO A 1 81 ? 14.211 33.812 -15.875 1 52.16 81 PRO A C 1
ATOM 593 O O . PRO A 1 81 ? 14.062 34.531 -14.875 1 52.16 81 PRO A O 1
ATOM 596 N N . SER A 1 82 ? 12.977 33.438 -16.172 1 79.19 82 SER A N 1
ATOM 597 C CA . SER A 1 82 ? 11.844 33.031 -15.336 1 79.19 82 SER A CA 1
ATOM 598 C C . SER A 1 82 ? 12.297 32.25 -14.125 1 79.19 82 SER A C 1
ATOM 600 O O . SER A 1 82 ? 13.266 31.469 -14.203 1 79.19 82 SER A O 1
ATOM 602 N N . LEU A 1 83 ? 12.117 32.812 -12.836 1 92.75 83 LEU A N 1
ATOM 603 C CA . LEU A 1 83 ? 12.453 32.156 -11.578 1 92.75 83 LEU A CA 1
ATOM 604 C C . LEU A 1 83 ? 12.086 30.688 -11.633 1 92.75 83 LEU A C 1
ATOM 606 O O . LEU A 1 83 ? 11.055 30.312 -12.203 1 92.75 83 LEU A O 1
ATOM 610 N N . PRO A 1 84 ? 13.117 29.906 -11.188 1 96.44 84 PRO A N 1
ATOM 611 C CA . PRO A 1 84 ? 12.695 28.5 -11.055 1 96.44 84 PRO A CA 1
ATOM 612 C C . PRO A 1 84 ? 11.414 28.359 -10.242 1 96.44 84 PRO A C 1
ATOM 614 O O . PRO A 1 84 ? 11.164 29.125 -9.312 1 96.44 84 PRO A O 1
ATOM 617 N N . VAL A 1 85 ? 10.664 27.406 -10.57 1 98.19 85 VAL A N 1
ATOM 618 C CA . VAL A 1 85 ? 9.344 27.266 -9.977 1 98.19 85 VAL A CA 1
ATOM 619 C C . VAL A 1 85 ? 9.367 26.172 -8.914 1 98.19 85 VAL A C 1
ATOM 621 O O . VAL A 1 85 ? 9.969 25.109 -9.117 1 98.19 85 VAL A O 1
ATOM 624 N N . CYS A 1 86 ? 8.781 26.406 -7.781 1 98.62 86 CYS A N 1
ATOM 625 C CA . CYS A 1 86 ? 8.367 25.406 -6.797 1 98.62 86 CYS A CA 1
ATOM 626 C C . CYS A 1 86 ? 6.855 25.234 -6.789 1 98.62 86 CYS A C 1
ATOM 628 O O . CYS A 1 86 ? 6.121 26.172 -6.484 1 98.62 86 CYS A O 1
ATOM 630 N N . LEU A 1 87 ? 6.395 24.078 -7.188 1 98.81 87 LEU A N 1
ATOM 631 C CA . LEU A 1 87 ? 4.965 23.797 -7.172 1 98.81 87 LEU A CA 1
ATOM 632 C C . LEU A 1 87 ? 4.523 23.297 -5.797 1 98.81 87 LEU A C 1
ATOM 634 O O . LEU A 1 87 ? 5.156 22.422 -5.219 1 98.81 87 LEU A O 1
ATOM 638 N N . VAL A 1 88 ? 3.5 23.938 -5.242 1 98.88 88 VAL A N 1
ATOM 639 C CA . VAL A 1 88 ? 2.91 23.516 -3.973 1 98.88 88 VAL A CA 1
ATOM 640 C C . VAL A 1 88 ? 1.493 23 -4.207 1 98.88 88 VAL A C 1
ATOM 642 O O . VAL A 1 88 ? 0.564 23.781 -4.41 1 98.88 88 VAL A O 1
ATOM 645 N N . THR A 1 89 ? 1.311 21.656 -4.156 1 98.81 89 THR A N 1
ATOM 646 C CA . THR A 1 89 ? -0.041 21.109 -4.227 1 98.81 89 THR A CA 1
ATOM 647 C C . THR A 1 89 ? -0.713 21.172 -2.855 1 98.81 89 THR A C 1
ATOM 649 O O . THR A 1 89 ? -0.043 21.062 -1.825 1 98.81 89 THR A O 1
ATOM 652 N N . GLY A 1 90 ? -2.047 21.312 -2.891 1 97.81 90 GLY A N 1
ATOM 653 C CA . GLY A 1 90 ? -2.717 21.562 -1.624 1 97.81 90 GLY A CA 1
ATOM 654 C C . GLY A 1 90 ? -2.479 22.953 -1.081 1 97.81 90 GLY A C 1
ATOM 655 O O . GLY A 1 90 ? -2.492 23.172 0.134 1 97.81 90 GLY A O 1
ATOM 656 N N . GLY A 1 91 ? -2.299 23.891 -1.954 1 97.44 91 GLY A N 1
ATOM 657 C CA . GLY A 1 91 ? -1.903 25.25 -1.603 1 97.44 91 GLY A CA 1
ATOM 658 C C . GLY A 1 91 ? -2.996 26.031 -0.893 1 97.44 91 GLY A C 1
ATOM 659 O O . GLY A 1 91 ? -2.727 27.047 -0.267 1 97.44 91 GLY A O 1
ATOM 660 N N . SER A 1 92 ? -4.199 25.578 -0.944 1 94.44 92 SER A N 1
ATOM 661 C CA . SER A 1 92 ? -5.328 26.297 -0.356 1 94.44 92 SER A CA 1
ATOM 662 C C . SER A 1 92 ? -5.633 25.781 1.05 1 94.44 92 SER A C 1
ATOM 664 O O . SER A 1 92 ? -6.48 26.344 1.747 1 94.44 92 SER A O 1
ATOM 666 N N . GLY A 1 93 ? -4.93 24.75 1.455 1 94.81 93 GLY A N 1
ATOM 667 C CA . GLY A 1 93 ? -5.18 24.172 2.762 1 94.81 93 GLY A CA 1
ATOM 668 C C . GLY A 1 93 ? -4.387 24.828 3.875 1 94.81 93 GLY A C 1
ATOM 669 O O . GLY A 1 93 ? -3.695 25.812 3.646 1 94.81 93 GLY A O 1
ATOM 670 N N . LEU A 1 94 ? -4.512 24.297 5.07 1 96.12 94 LEU A N 1
ATOM 671 C CA . LEU A 1 94 ? -3.898 24.828 6.285 1 96.12 94 LEU A CA 1
ATOM 672 C C . LEU A 1 94 ? -2.406 25.062 6.082 1 96.12 94 LEU A C 1
ATOM 674 O O . LEU A 1 94 ? -1.921 26.172 6.281 1 96.12 94 LEU A O 1
ATOM 678 N N . VAL A 1 95 ? -1.716 24.016 5.648 1 98.12 95 VAL A N 1
ATOM 679 C CA . VAL A 1 95 ? -0.263 24.109 5.535 1 98.12 95 VAL A CA 1
ATOM 680 C C . VAL A 1 95 ? 0.108 24.984 4.344 1 98.12 95 VAL A C 1
ATOM 682 O O . VAL A 1 95 ? 1.088 25.734 4.398 1 98.12 95 VAL A O 1
ATOM 685 N N . GLY A 1 96 ? -0.633 24.906 3.268 1 98.38 96 GLY A N 1
ATOM 686 C CA . GLY A 1 96 ? -0.417 25.781 2.133 1 98.38 96 GLY A CA 1
ATOM 687 C C . GLY A 1 96 ? -0.504 27.266 2.498 1 98.38 96 GLY A C 1
ATOM 688 O O . GLY A 1 96 ? 0.37 28.047 2.133 1 98.38 96 GLY A O 1
ATOM 689 N N . LYS A 1 97 ? -1.493 27.625 3.223 1 97.88 97 LYS A N 1
ATOM 690 C CA . LYS A 1 97 ? -1.682 29 3.654 1 97.88 97 LYS A CA 1
ATOM 691 C C . LYS A 1 97 ? -0.598 29.422 4.641 1 97.88 97 LYS A C 1
ATOM 693 O O . LYS A 1 97 ? -0.178 30.578 4.656 1 97.88 97 LYS A O 1
ATOM 698 N N . ALA A 1 98 ? -0.219 28.484 5.453 1 98.56 98 ALA A N 1
ATOM 699 C CA . ALA A 1 98 ? 0.879 28.766 6.371 1 98.56 98 ALA A CA 1
ATOM 700 C C . ALA A 1 98 ? 2.164 29.078 5.609 1 98.56 98 ALA A C 1
ATOM 702 O O . ALA A 1 98 ? 2.898 30 5.973 1 98.56 98 ALA A O 1
ATOM 703 N N . LEU A 1 99 ? 2.43 28.297 4.562 1 98.69 99 LEU A N 1
ATOM 704 C CA . LEU A 1 99 ? 3.592 28.547 3.717 1 98.69 99 LEU A CA 1
ATOM 705 C C . LEU A 1 99 ? 3.525 29.938 3.102 1 98.69 99 LEU A C 1
ATOM 707 O O . LEU A 1 99 ? 4.52 30.672 3.086 1 98.69 99 LEU A O 1
ATOM 711 N N . GLN A 1 100 ? 2.396 30.297 2.619 1 98.06 100 GLN A N 1
ATOM 712 C CA . GLN A 1 100 ? 2.199 31.625 2.045 1 98.06 100 GLN A CA 1
ATOM 713 C C . GLN A 1 100 ? 2.492 32.719 3.068 1 98.06 100 GLN A C 1
ATOM 715 O O . GLN A 1 100 ? 3.215 33.688 2.777 1 98.06 100 GLN A O 1
ATOM 720 N N . SER A 1 101 ? 1.947 32.531 4.25 1 97.5 101 SER A N 1
ATOM 721 C CA . SER A 1 101 ? 2.146 33.531 5.312 1 97.5 101 SER A CA 1
ATOM 722 C C . SER A 1 101 ? 3.625 33.688 5.641 1 97.5 101 SER A C 1
ATOM 724 O O . SER A 1 101 ? 4.113 34.812 5.773 1 97.5 101 SER A O 1
ATOM 726 N N . VAL A 1 102 ? 4.316 32.562 5.777 1 97.62 102 VAL A N 1
ATOM 727 C CA . VAL A 1 102 ? 5.734 32.594 6.133 1 97.62 102 VAL A CA 1
ATOM 728 C C . VAL A 1 102 ? 6.531 33.25 5.02 1 97.62 102 VAL A C 1
ATOM 730 O O . VAL A 1 102 ? 7.398 34.094 5.285 1 97.62 102 VAL A O 1
ATOM 733 N N . LEU A 1 103 ? 6.266 33 3.764 1 97.5 103 LEU A N 1
ATOM 734 C CA . LEU A 1 103 ? 6.988 33.531 2.619 1 97.5 103 LEU A CA 1
ATOM 735 C C . LEU A 1 103 ? 6.73 35.031 2.469 1 97.5 103 LEU A C 1
ATOM 737 O O . LEU A 1 103 ? 7.645 35.781 2.146 1 97.5 103 LEU A O 1
ATOM 741 N N . LEU A 1 104 ? 5.52 35.438 2.68 1 96 104 LEU A N 1
ATOM 742 C CA . LEU A 1 104 ? 5.16 36.844 2.564 1 96 104 LEU A CA 1
ATOM 743 C C . LEU A 1 104 ? 5.824 37.688 3.664 1 96 104 LEU A C 1
ATOM 745 O O . LEU A 1 104 ? 6.25 38.812 3.428 1 96 104 LEU A O 1
ATOM 749 N N . ARG A 1 105 ? 5.926 37.094 4.832 1 93.62 105 ARG A N 1
ATOM 750 C CA . ARG A 1 105 ? 6.559 37.781 5.953 1 93.62 105 ARG A CA 1
ATOM 751 C C . ARG A 1 105 ? 8.055 37.969 5.699 1 93.62 105 ARG A C 1
ATOM 753 O O . ARG A 1 105 ? 8.633 38.969 6.137 1 93.62 105 ARG A O 1
ATOM 760 N N . GLU A 1 106 ? 8.625 37.062 5.004 1 89.81 106 GLU A N 1
ATOM 761 C CA . GLU A 1 106 ? 10.047 37.125 4.691 1 89.81 106 GLU A CA 1
ATOM 762 C C . GLU A 1 106 ? 10.32 38.281 3.711 1 89.81 106 GLU A C 1
ATOM 764 O O . GLU A 1 106 ? 11.438 38.781 3.652 1 89.81 106 GLU A O 1
ATOM 769 N N . GLN A 1 107 ? 9.406 38.719 2.873 1 84.25 107 GLN A N 1
ATOM 770 C CA . GLN A 1 107 ? 9.57 39.781 1.88 1 84.25 107 GLN A CA 1
ATOM 771 C C . GLN A 1 107 ? 9.414 41.156 2.514 1 84.25 107 GLN A C 1
ATOM 773 O O . GLN A 1 107 ? 9.852 42.156 1.949 1 84.25 107 GLN A O 1
ATOM 778 N N . ALA A 1 108 ? 8.773 41.25 3.555 1 65.06 108 ALA A N 1
ATOM 779 C CA . ALA A 1 108 ? 8.562 42.531 4.18 1 65.06 108 ALA A CA 1
ATOM 780 C C . ALA A 1 108 ? 9.875 43.156 4.656 1 65.06 108 ALA A C 1
ATOM 782 O O . ALA A 1 108 ? 10.672 42.469 5.309 1 65.06 108 ALA A O 1
ATOM 783 N N . PRO A 1 109 ? 10.367 44.156 3.828 1 58.19 109 PRO A N 1
ATOM 784 C CA . PRO A 1 109 ? 11.617 44.844 4.199 1 58.19 109 PRO A CA 1
ATOM 785 C C . PRO A 1 109 ? 11.758 45.031 5.707 1 58.19 109 PRO A C 1
ATOM 787 O O . PRO A 1 109 ? 10.758 45.156 6.414 1 58.19 109 PRO A O 1
ATOM 790 N N . SER A 1 110 ? 12.766 44.375 6.316 1 48.47 110 SER A N 1
ATOM 791 C CA . SER A 1 110 ? 13.086 44.719 7.695 1 48.47 110 SER A CA 1
ATOM 792 C C . SER A 1 110 ? 13.039 46.25 7.902 1 48.47 110 SER A C 1
ATOM 794 O O . SER A 1 110 ? 13.773 46.969 7.254 1 48.47 110 SER A O 1
ATOM 796 N N . SER A 1 111 ? 12.039 46.969 7.961 1 40.06 111 SER A N 1
ATOM 797 C CA . SER A 1 111 ? 12.117 48.375 8.328 1 40.06 111 SER A CA 1
ATOM 798 C C . SER A 1 111 ? 13.203 48.625 9.367 1 40.06 111 SER A C 1
ATOM 800 O O . SER A 1 111 ? 13.195 48 10.438 1 40.06 111 SER A O 1
ATOM 802 N N . SER A 1 112 ? 14.438 48.875 8.977 1 37 112 SER A N 1
ATOM 803 C CA . SER A 1 112 ? 15.438 49.469 9.836 1 37 112 SER A CA 1
ATOM 804 C C . SER A 1 112 ? 14.805 50.469 10.805 1 37 112 SER A C 1
ATOM 806 O O . SER A 1 112 ? 14.117 51.406 10.375 1 37 112 SER A O 1
ATOM 808 N N . SER A 1 113 ? 14.531 50.094 12.031 1 35.97 113 SER A N 1
ATOM 809 C CA . SER A 1 113 ? 14.234 51 13.133 1 35.97 113 SER A CA 1
ATOM 810 C C . SER A 1 113 ? 15.172 52.188 13.117 1 35.97 113 SER A C 1
ATOM 812 O O . SER A 1 113 ? 16.328 52.094 13.539 1 35.97 113 SER A O 1
ATOM 814 N N . SER A 1 114 ? 15.305 52.938 12.07 1 31.92 114 SER A N 1
ATOM 815 C CA . SER A 1 114 ? 15.961 54.219 12.328 1 31.92 114 SER A CA 1
ATOM 816 C C . SER A 1 114 ? 15.383 54.906 13.562 1 31.92 114 SER A C 1
ATOM 818 O O . SER A 1 114 ? 14.164 55.031 13.688 1 31.92 114 SER A O 1
ATOM 820 N N . SER A 1 115 ? 16.203 54.812 14.633 1 32.47 115 SER A N 1
ATOM 821 C CA . SER A 1 115 ? 16.047 55.5 15.922 1 32.47 115 SER A CA 1
ATOM 822 C C . SER A 1 115 ? 15.656 56.969 15.742 1 32.47 115 SER A C 1
ATOM 824 O O . SER A 1 115 ? 16.078 57.812 16.516 1 32.47 115 SER A O 1
ATOM 826 N N . SER A 1 116 ? 14.82 57.312 14.797 1 28.66 116 SER A N 1
ATOM 827 C CA . SER A 1 116 ? 14.562 58.75 14.828 1 28.66 116 SER A CA 1
ATOM 828 C C . SER A 1 116 ? 14.031 59.188 16.188 1 28.66 116 SER A C 1
ATOM 830 O O . SER A 1 116 ? 13.18 58.531 16.781 1 28.66 116 SER A O 1
ATOM 832 N N . SER A 1 117 ? 14.898 59.938 16.969 1 29.52 117 SER A N 1
ATOM 833 C CA . SER A 1 117 ? 14.672 60.719 18.172 1 29.52 117 SER A CA 1
ATOM 834 C C . SER A 1 117 ? 13.406 61.562 18.062 1 29.52 117 SER A C 1
ATOM 836 O O . SER A 1 117 ? 13.242 62.562 18.766 1 29.52 117 SER A O 1
ATOM 838 N N . SER A 1 118 ? 12.266 60.969 17.562 1 26.64 118 SER A N 1
ATOM 839 C CA . SER A 1 118 ? 11.102 61.844 17.375 1 26.64 118 SER A CA 1
ATOM 840 C C . SER A 1 118 ? 10.664 62.469 18.703 1 26.64 118 SER A C 1
ATOM 842 O O . SER A 1 118 ? 10.734 61.812 19.75 1 26.64 118 SER A O 1
ATOM 844 N N . SER A 1 119 ? 10.922 63.812 18.797 1 29.72 119 SER A N 1
ATOM 845 C CA . SER A 1 119 ? 10.305 64.812 19.688 1 29.72 119 SER A CA 1
ATOM 846 C C . SER A 1 119 ? 8.828 64.438 19.922 1 29.72 119 SER A C 1
ATOM 848 O O . SER A 1 119 ? 8.156 63.969 19.016 1 29.72 119 SER A O 1
ATOM 850 N N . PRO A 1 120 ? 8.391 64.688 21.203 1 29.3 120 PRO A N 1
ATOM 851 C CA . PRO A 1 120 ? 7.156 64.25 21.844 1 29.3 120 PRO A CA 1
ATOM 852 C C . PRO A 1 120 ? 5.902 64.75 21.125 1 29.3 120 PRO A C 1
ATOM 854 O O . PRO A 1 120 ? 4.793 64.562 21.625 1 29.3 120 PRO A O 1
ATOM 857 N N . SER A 1 121 ? 6.047 65.188 19.75 1 26.19 121 SER A N 1
ATOM 858 C CA . SER A 1 121 ? 4.781 65.875 19.547 1 26.19 121 SER A CA 1
ATOM 859 C C . SER A 1 121 ? 3.594 64.938 19.734 1 26.19 121 SER A C 1
ATOM 861 O O . SER A 1 121 ? 3.73 63.75 19.594 1 26.19 121 SER A O 1
ATOM 863 N N . ASP A 1 122 ? 2.574 65.5 20.359 1 27.91 122 ASP A N 1
ATOM 864 C CA . ASP A 1 122 ? 1.29 65 20.844 1 27.91 122 ASP A CA 1
ATOM 865 C C . ASP A 1 122 ? 0.507 64.312 19.734 1 27.91 122 ASP A C 1
ATOM 867 O O . ASP A 1 122 ? -0.713 64.125 19.828 1 27.91 122 ASP A O 1
ATOM 871 N N . SER A 1 123 ? 1.279 63.844 18.641 1 24.91 123 SER A N 1
ATOM 872 C CA . SER A 1 123 ? 0.357 63.562 17.547 1 24.91 123 SER A CA 1
ATOM 873 C C . SER A 1 123 ? -0.617 62.469 17.922 1 24.91 123 SER A C 1
ATOM 875 O O . SER A 1 123 ? -0.294 61.594 18.734 1 24.91 123 SER A O 1
ATOM 877 N N . GLU A 1 124 ? -1.916 62.844 17.734 1 27 124 GLU A N 1
ATOM 878 C CA . GLU A 1 124 ? -3.135 62.031 17.766 1 27 124 GLU A CA 1
ATOM 879 C C . GLU A 1 124 ? -2.959 60.75 16.984 1 27 124 GLU A C 1
ATOM 881 O O . GLU A 1 124 ? -2.428 60.75 15.867 1 27 124 GLU A O 1
ATOM 886 N N . GLY A 1 125 ? -2.711 59.75 17.719 1 21.5 125 GLY A N 1
ATOM 887 C CA . GLY A 1 125 ? -2.461 58.375 17.359 1 21.5 125 GLY A CA 1
ATOM 888 C C . GLY A 1 125 ? -3.469 57.812 16.359 1 21.5 125 GLY A C 1
ATOM 889 O O . GLY A 1 125 ? -4.633 57.594 16.703 1 21.5 125 GLY A O 1
ATOM 890 N N . LYS A 1 126 ? -3.459 58.438 15.062 1 25.67 126 LYS A N 1
ATOM 891 C CA . LYS A 1 126 ? -4.301 57.719 14.102 1 25.67 126 LYS A CA 1
ATOM 892 C C . LYS A 1 126 ? -4 56.219 14.117 1 25.67 126 LYS A C 1
ATOM 894 O O . LYS A 1 126 ? -2.838 55.812 14.148 1 25.67 126 LYS A O 1
ATOM 899 N N . ASP A 1 127 ? -4.902 55.531 14.68 1 26.06 127 ASP A N 1
ATOM 900 C CA . ASP A 1 127 ? -4.996 54.094 14.688 1 26.06 127 ASP A CA 1
ATOM 901 C C . ASP A 1 127 ? -4.602 53.5 13.336 1 26.06 127 ASP A C 1
ATOM 903 O O . ASP A 1 127 ? -5.219 53.812 12.312 1 26.06 127 ASP A O 1
ATOM 907 N N . GLY A 1 128 ? -3.359 53.625 13.016 1 23.78 128 GLY A N 1
ATOM 908 C CA . GLY A 1 128 ? -2.945 52.938 11.789 1 23.78 128 GLY A CA 1
ATOM 909 C C . GLY A 1 128 ? -3.408 51.5 11.711 1 23.78 128 GLY A C 1
ATOM 910 O O . GLY A 1 128 ? -2.906 50.656 12.438 1 23.78 128 GLY A O 1
ATOM 911 N N . LYS A 1 129 ? -4.758 51.312 11.539 1 27.23 129 LYS A N 1
ATOM 912 C CA . LYS A 1 129 ? -5.379 50.062 11.156 1 27.23 129 LYS A CA 1
ATOM 913 C C . LYS A 1 129 ? -4.637 49.406 9.992 1 27.23 129 LYS A C 1
ATOM 915 O O . LYS A 1 129 ? -5.191 48.562 9.289 1 27.23 129 LYS A O 1
ATOM 920 N N . ASP A 1 130 ? -3.418 49.969 9.797 1 25.52 130 ASP A N 1
ATOM 921 C CA . ASP A 1 130 ? -2.971 49.312 8.578 1 25.52 130 ASP A CA 1
ATOM 922 C C . ASP A 1 130 ? -2.717 47.844 8.82 1 25.52 130 ASP A C 1
ATOM 924 O O . ASP A 1 130 ? -1.579 47.438 9.055 1 25.52 130 ASP A O 1
ATOM 928 N N . GLY A 1 131 ? -3.289 47.312 9.805 1 26.53 131 GLY A N 1
ATOM 929 C CA . GLY A 1 131 ? -3.109 45.844 9.781 1 26.53 131 GLY A CA 1
ATOM 930 C C . GLY A 1 131 ? -3.266 45.25 8.398 1 26.53 131 GLY A C 1
ATOM 931 O O . GLY A 1 131 ? -4.188 45.625 7.66 1 26.53 131 GLY A O 1
ATOM 932 N N . GLY A 1 132 ? -2.166 45.094 7.73 1 28.02 132 GLY A N 1
ATOM 933 C CA . GLY A 1 132 ? -2.096 44.344 6.484 1 28.02 132 GLY A CA 1
ATOM 934 C C . GLY A 1 132 ? -3.031 43.156 6.445 1 28.02 132 GLY A C 1
ATOM 935 O O . GLY A 1 132 ? -2.83 42.156 7.172 1 28.02 132 GLY A O 1
ATOM 936 N N . THR A 1 133 ? -4.34 43.469 6.496 1 29 133 THR A N 1
ATOM 937 C CA . THR A 1 133 ? -5.289 42.406 6.145 1 29 133 THR A CA 1
ATOM 938 C C . THR A 1 133 ? -4.801 41.625 4.926 1 29 133 THR A C 1
ATOM 940 O O . THR A 1 133 ? -4.59 42.219 3.857 1 29 133 THR A O 1
ATOM 943 N N . VAL A 1 134 ? -3.93 40.812 5.094 1 27.66 134 VAL A N 1
ATOM 944 C CA . VAL A 1 134 ? -3.729 39.844 4.02 1 27.66 134 VAL A CA 1
ATOM 945 C C . VAL A 1 134 ? -5.078 39.312 3.523 1 27.66 134 VAL A C 1
ATOM 947 O O . VAL A 1 134 ? -5.773 38.594 4.238 1 27.66 134 VAL A O 1
ATOM 950 N N . ARG A 1 135 ? -5.938 40.188 3.129 1 28.62 135 ARG A N 1
ATOM 951 C CA . ARG A 1 135 ? -7.055 39.625 2.383 1 28.62 135 ARG A CA 1
ATOM 952 C C . ARG A 1 135 ? -6.562 38.688 1.294 1 28.62 135 ARG A C 1
ATOM 954 O O . ARG A 1 135 ? -5.934 39.125 0.326 1 28.62 135 ARG A O 1
ATOM 961 N N . GLY A 1 136 ? -6.273 37.5 1.657 1 30.05 136 GLY A N 1
ATOM 962 C CA . GLY A 1 136 ? -6.254 36.562 0.541 1 30.05 136 GLY A CA 1
ATOM 963 C C . GLY A 1 136 ? -7.48 36.688 -0.346 1 30.05 136 GLY A C 1
ATOM 964 O O . GLY A 1 136 ? -8.586 36.312 0.069 1 30.05 136 GLY A O 1
ATOM 965 N N . GLU A 1 137 ? -7.793 37.688 -0.831 1 28.39 137 GLU A N 1
ATOM 966 C CA . GLU A 1 137 ? -8.859 37.688 -1.823 1 28.39 137 GLU A CA 1
ATOM 967 C C . GLU A 1 137 ? -8.766 36.438 -2.73 1 28.39 137 GLU A C 1
ATOM 969 O O . GLU A 1 137 ? -7.684 36.125 -3.24 1 28.39 137 GLU A O 1
ATOM 974 N N . ALA A 1 138 ? -9.688 35.531 -2.449 1 36.66 138 ALA A N 1
ATOM 975 C CA . ALA A 1 138 ? -9.906 34.562 -3.506 1 36.66 138 ALA A CA 1
ATOM 976 C C . ALA A 1 138 ? -9.891 35.219 -4.883 1 36.66 138 ALA A C 1
ATOM 978 O O . ALA A 1 138 ? -10.797 36 -5.215 1 36.66 138 ALA A O 1
ATOM 979 N N . SER A 1 139 ? -8.891 35.875 -5.309 1 36.53 139 SER A N 1
ATOM 980 C CA . SER A 1 139 ? -9 36.406 -6.672 1 36.53 139 SER A CA 1
ATOM 981 C C . SER A 1 139 ? -9.633 35.375 -7.602 1 36.53 139 SER A C 1
ATOM 983 O O . SER A 1 139 ? -9.375 34.156 -7.473 1 36.53 139 SER A O 1
ATOM 985 N N . LEU A 1 140 ? -10.836 35.344 -8.117 1 46.44 140 LEU A N 1
ATOM 986 C CA . LEU A 1 140 ? -11.477 34.594 -9.188 1 46.44 140 LEU A CA 1
ATOM 987 C C . LEU A 1 140 ? -10.438 33.938 -10.086 1 46.44 140 LEU A C 1
ATOM 989 O O . LEU A 1 140 ? -10.781 33.094 -10.914 1 46.44 140 LEU A O 1
ATOM 993 N N . GLU A 1 141 ? -9.18 34.625 -10.32 1 62.12 141 GLU A N 1
ATOM 994 C CA . GLU A 1 141 ? -8.172 34.219 -11.305 1 62.12 141 GLU A CA 1
ATOM 995 C C . GLU A 1 141 ? -7.184 33.219 -10.711 1 62.12 141 GLU A C 1
ATOM 997 O O . GLU A 1 141 ? -7.074 33.094 -9.492 1 62.12 141 GLU A O 1
ATOM 1002 N N . GLY A 1 142 ? -6.16 32.469 -11.289 1 81.88 142 GLY A N 1
ATOM 1003 C CA . GLY A 1 142 ? -5.043 31.531 -11.336 1 81.88 142 GLY A CA 1
ATOM 1004 C C . GLY A 1 142 ? -4.441 31.25 -9.969 1 81.88 142 GLY A C 1
ATOM 1005 O O . GLY A 1 142 ? -4.91 31.781 -8.961 1 81.88 142 GLY A O 1
ATOM 1006 N N . PRO A 1 143 ? -3.738 30.422 -9.75 1 92.19 143 PRO A N 1
ATOM 1007 C CA . PRO A 1 143 ? -3.082 30.062 -8.492 1 92.19 143 PRO A CA 1
ATOM 1008 C C . PRO A 1 143 ? -2.295 31.219 -7.883 1 92.19 143 PRO A C 1
ATOM 1010 O O . PRO A 1 143 ? -1.873 32.125 -8.602 1 92.19 143 PRO A O 1
ATOM 1013 N N . THR A 1 144 ? -2.297 31.328 -6.527 1 95.25 144 THR A N 1
ATOM 1014 C CA . THR A 1 144 ? -1.413 32.281 -5.844 1 95.25 144 THR A CA 1
ATOM 1015 C C . THR A 1 144 ? 0.046 31.984 -6.188 1 95.25 144 THR A C 1
ATOM 1017 O O . THR A 1 144 ? 0.481 30.828 -6.168 1 95.25 144 THR A O 1
ATOM 1020 N N . ILE A 1 145 ? 0.781 33.031 -6.555 1 96.81 145 ILE A N 1
ATOM 1021 C CA . ILE A 1 145 ? 2.205 32.938 -6.844 1 96.81 145 ILE A CA 1
ATOM 1022 C C . ILE A 1 145 ? 2.994 33.875 -5.961 1 96.81 145 ILE A C 1
ATOM 1024 O O . ILE A 1 145 ? 2.676 35.062 -5.891 1 96.81 145 ILE A O 1
ATOM 1028 N N . ILE A 1 146 ? 3.947 33.375 -5.25 1 97.12 146 ILE A N 1
ATOM 1029 C CA . ILE A 1 146 ? 4.793 34.188 -4.387 1 97.12 146 ILE A CA 1
ATOM 1030 C C . ILE A 1 146 ? 6.254 34.031 -4.797 1 97.12 146 ILE A C 1
ATOM 1032 O O . ILE A 1 146 ? 6.781 32.906 -4.82 1 97.12 146 ILE A O 1
ATOM 1036 N N . ALA A 1 147 ? 6.867 35.094 -5.148 1 95.75 147 ALA A N 1
ATOM 1037 C CA . ALA A 1 147 ? 8.305 35.094 -5.426 1 95.75 147 ALA A CA 1
ATOM 1038 C C . ALA A 1 147 ? 9.109 35.344 -4.152 1 95.75 147 ALA A C 1
ATOM 1040 O O . ALA A 1 147 ? 8.969 36.375 -3.504 1 95.75 147 ALA A O 1
ATOM 1041 N N . ALA A 1 148 ? 9.812 34.438 -3.723 1 94.88 148 ALA A N 1
ATOM 1042 C CA . ALA A 1 148 ? 10.656 34.469 -2.533 1 94.88 148 ALA A CA 1
ATOM 1043 C C . ALA A 1 148 ? 11.852 33.531 -2.66 1 94.88 148 ALA A C 1
ATOM 1045 O O . ALA A 1 148 ? 11.75 32.469 -3.277 1 94.88 148 ALA A O 1
ATOM 1046 N N . ARG A 1 149 ? 13.039 33.906 -2.154 1 93.31 149 ARG A N 1
ATOM 1047 C CA . ARG A 1 149 ? 14.227 33.062 -2.102 1 93.31 149 ARG A CA 1
ATOM 1048 C C . ARG A 1 149 ? 14.68 32.656 -3.502 1 93.31 149 ARG A C 1
ATOM 1050 O O . ARG A 1 149 ? 15.062 31.516 -3.738 1 93.31 149 ARG A O 1
ATOM 1057 N N . ALA A 1 150 ? 14.406 33.562 -4.469 1 93.94 150 ALA A N 1
ATOM 1058 C CA . ALA A 1 150 ? 14.797 33.375 -5.867 1 93.94 150 ALA A CA 1
ATOM 1059 C C . ALA A 1 150 ? 14.023 32.219 -6.508 1 93.94 150 ALA A C 1
ATOM 1061 O O . ALA A 1 150 ? 14.547 31.531 -7.379 1 93.94 150 ALA A O 1
ATOM 1062 N N . VAL A 1 151 ? 12.859 31.984 -5.941 1 96.25 151 VAL A N 1
ATOM 1063 C CA . VAL A 1 151 ? 11.977 30.922 -6.434 1 96.25 151 VAL A CA 1
ATOM 1064 C C . VAL A 1 151 ? 10.555 31.469 -6.57 1 96.25 151 VAL A C 1
ATOM 1066 O O . VAL A 1 151 ? 10.117 32.312 -5.773 1 96.25 151 VAL A O 1
ATOM 1069 N N . ALA A 1 152 ? 9.898 31.078 -7.621 1 98 152 ALA A N 1
ATOM 1070 C CA . ALA A 1 152 ? 8.469 31.344 -7.723 1 98 152 ALA A CA 1
ATOM 1071 C C . ALA A 1 152 ? 7.652 30.188 -7.141 1 98 152 ALA A C 1
ATOM 1073 O O . ALA A 1 152 ? 7.562 29.125 -7.746 1 98 152 ALA A O 1
ATOM 1074 N N . PHE A 1 153 ? 7.078 30.406 -6.023 1 98.44 153 PHE A N 1
ATOM 1075 C CA . PHE A 1 153 ? 6.203 29.422 -5.418 1 98.44 153 PHE A CA 1
ATOM 1076 C C . PHE A 1 153 ? 4.797 29.5 -5.996 1 98.44 153 PHE A C 1
ATOM 1078 O O . PHE A 1 153 ? 4.145 30.547 -5.895 1 98.44 153 PHE A O 1
ATOM 1085 N N . VAL A 1 154 ? 4.348 28.438 -6.609 1 98.62 154 VAL A N 1
ATOM 1086 C CA . VAL A 1 154 ? 3.016 28.391 -7.207 1 98.62 154 VAL A CA 1
ATOM 1087 C C . VAL A 1 154 ? 2.107 27.5 -6.359 1 98.62 154 VAL A C 1
ATOM 1089 O O . VAL A 1 154 ? 2.307 26.281 -6.289 1 98.62 154 VAL A O 1
ATOM 1092 N N . PHE A 1 155 ? 1.104 28.094 -5.754 1 98.69 155 PHE A N 1
ATOM 1093 C CA . PHE A 1 155 ? 0.188 27.391 -4.867 1 98.69 155 PHE A CA 1
ATOM 1094 C C . PHE A 1 155 ? -1.075 26.969 -5.613 1 98.69 155 PHE A C 1
ATOM 1096 O O . PHE A 1 155 ? -1.872 27.812 -6.016 1 98.69 155 PHE A O 1
ATOM 1103 N N . VAL A 1 156 ? -1.267 25.625 -5.723 1 98.38 156 VAL A N 1
ATOM 1104 C CA . VAL A 1 156 ? -2.404 25.156 -6.504 1 98.38 156 VAL A CA 1
ATOM 1105 C C . VAL A 1 156 ? -3.344 24.344 -5.613 1 98.38 156 VAL A C 1
ATOM 1107 O O . VAL A 1 156 ? -2.924 23.812 -4.586 1 98.38 156 VAL A O 1
ATOM 1110 N N . GLY A 1 157 ? -4.625 24.312 -5.977 1 96.69 157 GLY A N 1
ATOM 1111 C CA . GLY A 1 157 ? -5.652 23.516 -5.336 1 96.69 157 GLY A CA 1
ATOM 1112 C C . GLY A 1 157 ? -6.488 22.719 -6.324 1 96.69 157 GLY A C 1
ATOM 1113 O O . GLY A 1 157 ? -6.121 22.594 -7.492 1 96.69 157 GLY A O 1
ATOM 1114 N N . SER A 1 158 ? -7.582 22.156 -5.848 1 95.06 158 SER A N 1
ATOM 1115 C CA . SER A 1 158 ? -8.422 21.281 -6.652 1 95.06 158 SER A CA 1
ATOM 1116 C C . SER A 1 158 ? -9.07 22.031 -7.809 1 95.06 158 SER A C 1
ATOM 1118 O O . SER A 1 158 ? -9.445 21.438 -8.82 1 95.06 158 SER A O 1
ATOM 1120 N N . ARG A 1 159 ? -9.203 23.344 -7.699 1 94 159 ARG A N 1
ATOM 1121 C CA . ARG A 1 159 ? -9.773 24.156 -8.766 1 94 159 ARG A CA 1
ATOM 1122 C C . ARG A 1 159 ? -8.82 24.25 -9.953 1 94 159 ARG A C 1
ATOM 1124 O O . ARG A 1 159 ? -9.258 24.469 -11.086 1 94 159 ARG A O 1
ATOM 1131 N N . ASP A 1 160 ? -7.555 24.078 -9.672 1 96.62 160 ASP A N 1
ATOM 1132 C CA . ASP A 1 160 ? -6.539 24.172 -10.719 1 96.62 160 ASP A CA 1
ATOM 1133 C C . ASP A 1 160 ? -6.398 22.828 -11.453 1 96.62 160 ASP A C 1
ATOM 1135 O O . ASP A 1 160 ? -6.137 22.812 -12.656 1 96.62 160 ASP A O 1
ATOM 1139 N N . ALA A 1 161 ? -6.52 21.703 -10.727 1 97.75 161 ALA A N 1
ATOM 1140 C CA . ALA A 1 161 ? -6.445 20.359 -11.297 1 97.75 161 ALA A CA 1
ATOM 1141 C C . ALA A 1 161 ? -6.941 19.312 -10.297 1 97.75 161 ALA A C 1
ATOM 1143 O O . ALA A 1 161 ? -6.637 19.391 -9.102 1 97.75 161 ALA A O 1
ATOM 1144 N N . ASP A 1 162 ? -7.699 18.375 -10.773 1 98 162 ASP A N 1
ATOM 1145 C CA . ASP A 1 162 ? -7.988 17.172 -10 1 98 162 ASP A CA 1
ATOM 1146 C C . ASP A 1 162 ? -6.84 16.172 -10.102 1 98 162 ASP A C 1
ATOM 1148 O O . ASP A 1 162 ? -6.695 15.484 -11.109 1 98 162 ASP A O 1
ATOM 1152 N N . LEU A 1 163 ? -6.105 16.062 -9.055 1 98.56 163 LEU A N 1
ATOM 1153 C CA . LEU A 1 163 ? -4.871 15.281 -9.07 1 98.56 163 LEU A CA 1
ATOM 1154 C C . LEU A 1 163 ? -5.168 13.789 -9.094 1 98.56 163 LEU A C 1
ATOM 1156 O O . LEU A 1 163 ? -4.262 12.977 -9.297 1 98.56 163 LEU A O 1
ATOM 1160 N N . ARG A 1 164 ? -6.398 13.367 -8.906 1 96.56 164 ARG A N 1
ATOM 1161 C CA . ARG A 1 164 ? -6.781 11.969 -9.062 1 96.56 164 ARG A CA 1
ATOM 1162 C C . ARG A 1 164 ? -6.746 11.547 -10.531 1 96.56 164 ARG A C 1
ATOM 1164 O O . ARG A 1 164 ? -6.738 10.359 -10.844 1 96.56 164 ARG A O 1
ATOM 1171 N N . ASP A 1 165 ? -6.781 12.523 -11.367 1 95.44 165 ASP A N 1
ATOM 1172 C CA . ASP A 1 165 ? -6.734 12.32 -12.812 1 95.44 165 ASP A CA 1
ATOM 1173 C C . ASP A 1 165 ? -5.32 12.523 -13.352 1 95.44 165 ASP A C 1
ATOM 1175 O O . ASP A 1 165 ? -4.758 13.617 -13.242 1 95.44 165 ASP A O 1
ATOM 1179 N N . TYR A 1 166 ? -4.859 11.531 -14.031 1 95.31 166 TYR A N 1
ATOM 1180 C CA . TYR A 1 166 ? -3.482 11.57 -14.516 1 95.31 166 TYR A CA 1
ATOM 1181 C C . TYR A 1 166 ? -3.295 12.688 -15.531 1 95.31 166 TYR A C 1
ATOM 1183 O O . TYR A 1 166 ? -2.309 13.43 -15.477 1 95.31 166 TYR A O 1
ATOM 1191 N N . THR A 1 167 ? -4.191 12.828 -16.438 1 96 167 THR A N 1
ATOM 1192 C CA . THR A 1 167 ? -4.074 13.805 -17.516 1 96 167 THR A CA 1
ATOM 1193 C C . THR A 1 167 ? -4.07 15.227 -16.953 1 96 167 THR A C 1
ATOM 1195 O O . THR A 1 167 ? -3.275 16.062 -17.375 1 96 167 THR A O 1
ATOM 1198 N N . GLN A 1 168 ? -4.906 15.508 -16.016 1 97.75 168 GLN A N 1
ATOM 1199 C CA . GLN A 1 168 ? -4.941 16.828 -15.398 1 97.75 168 GLN A CA 1
ATOM 1200 C C . GLN A 1 168 ? -3.658 17.109 -14.617 1 97.75 168 GLN A C 1
ATOM 1202 O O . GLN A 1 168 ? -3.143 18.219 -14.633 1 97.75 168 GLN A O 1
ATOM 1207 N N . THR A 1 169 ? -3.172 16.047 -13.969 1 98.38 169 THR A N 1
ATOM 1208 C CA . THR A 1 169 ? -1.929 16.203 -13.227 1 98.38 169 THR A CA 1
ATOM 1209 C C . THR A 1 169 ? -0.769 16.516 -14.164 1 98.38 169 THR A C 1
ATOM 1211 O O . THR A 1 169 ? 0.009 17.438 -13.898 1 98.38 169 THR A O 1
ATOM 1214 N N . GLU A 1 170 ? -0.711 15.82 -15.234 1 98.06 170 GLU A N 1
ATOM 1215 C CA . GLU A 1 170 ? 0.348 16.031 -16.219 1 98.06 170 GLU A CA 1
ATOM 1216 C C . GLU A 1 170 ? 0.287 17.438 -16.812 1 98.06 170 GLU A C 1
ATOM 1218 O O . GLU A 1 170 ? 1.312 18.109 -16.922 1 98.06 170 GLU A O 1
ATOM 1223 N N . ARG A 1 171 ? -0.871 17.859 -17.141 1 98.25 171 ARG A N 1
ATOM 1224 C CA . ARG A 1 171 ? -1.048 19.188 -17.703 1 98.25 171 ARG A CA 1
ATOM 1225 C C . ARG A 1 171 ? -0.604 20.266 -16.719 1 98.25 171 ARG A C 1
ATOM 1227 O O . ARG A 1 171 ? 0.028 21.25 -17.109 1 98.25 171 ARG A O 1
ATOM 1234 N N . LEU A 1 172 ? -0.971 20.078 -15.469 1 98.31 172 LEU A N 1
ATOM 1235 C CA . LEU A 1 172 ? -0.591 21.031 -14.422 1 98.31 172 LEU A CA 1
ATOM 1236 C C . LEU A 1 172 ? 0.925 21.156 -14.328 1 98.31 172 LEU A C 1
ATOM 1238 O O . LEU A 1 172 ? 1.461 22.266 -14.297 1 98.31 172 LEU A O 1
ATOM 1242 N N . PHE A 1 173 ? 1.652 20.047 -14.297 1 98.62 173 PHE A N 1
ATOM 1243 C CA . PHE A 1 173 ? 3.104 20.047 -14.156 1 98.62 173 PHE A CA 1
ATOM 1244 C C . PHE A 1 173 ? 3.77 20.609 -15.406 1 98.62 173 PHE A C 1
ATOM 1246 O O . PHE A 1 173 ? 4.789 21.297 -15.312 1 98.62 173 PHE A O 1
ATOM 1253 N N . LEU A 1 174 ? 3.229 20.328 -16.578 1 98.25 174 LEU A N 1
ATOM 1254 C CA . LEU A 1 174 ? 3.777 20.828 -17.828 1 98.25 174 LEU A CA 1
ATOM 1255 C C . LEU A 1 174 ? 3.611 22.344 -17.922 1 98.25 174 LEU A C 1
ATOM 1257 O O . LEU A 1 174 ? 4.465 23.031 -18.484 1 98.25 174 LEU A O 1
ATOM 1261 N N . ARG A 1 175 ? 2.543 22.828 -17.422 1 97.62 175 ARG A N 1
ATOM 1262 C CA . ARG A 1 175 ? 2.262 24.266 -17.438 1 97.62 175 ARG A CA 1
ATOM 1263 C C . ARG A 1 175 ? 3.32 25.047 -16.672 1 97.62 175 ARG A C 1
ATOM 1265 O O . ARG A 1 175 ? 3.768 26.094 -17.109 1 97.62 175 ARG A O 1
ATOM 1272 N N . TYR A 1 176 ? 3.768 24.484 -15.539 1 97.56 176 TYR A N 1
ATOM 1273 C CA . TYR A 1 176 ? 4.621 25.266 -14.656 1 97.56 176 TYR A CA 1
ATOM 1274 C C . TYR A 1 176 ? 6.055 24.75 -14.672 1 97.56 176 TYR A C 1
ATOM 1276 O O . TYR A 1 176 ? 6.973 25.438 -14.227 1 97.56 176 TYR A O 1
ATOM 1284 N N . ARG A 1 177 ? 6.246 23.516 -15.086 1 97.69 177 ARG A N 1
ATOM 1285 C CA . ARG A 1 177 ? 7.555 22.875 -15.203 1 97.69 177 ARG A CA 1
ATOM 1286 C C . ARG A 1 177 ? 8.383 23.094 -13.938 1 97.69 177 ARG A C 1
ATOM 1288 O O . ARG A 1 177 ? 9.5 23.594 -14 1 97.69 177 ARG A O 1
ATOM 1295 N N . PRO A 1 178 ? 7.887 22.641 -12.852 1 98.44 178 PRO A N 1
ATOM 1296 C CA . PRO A 1 178 ? 8.555 22.906 -11.57 1 98.44 178 PRO A CA 1
ATOM 1297 C C . PRO A 1 178 ? 9.914 22.219 -11.461 1 98.44 178 PRO A C 1
ATOM 1299 O O . PRO A 1 178 ? 10.078 21.094 -11.938 1 98.44 178 PRO A O 1
ATOM 1302 N N . GLN A 1 179 ? 10.805 22.906 -10.781 1 97.75 179 GLN A N 1
ATOM 1303 C CA . GLN A 1 179 ? 12.102 22.328 -10.43 1 97.75 179 GLN A CA 1
ATOM 1304 C C . GLN A 1 179 ? 12.062 21.688 -9.039 1 97.75 179 GLN A C 1
ATOM 1306 O O . GLN A 1 179 ? 12.898 20.859 -8.711 1 97.75 179 GLN A O 1
ATOM 1311 N N . SER A 1 180 ? 11.133 22.156 -8.227 1 98.5 180 SER A N 1
ATOM 1312 C CA . SER A 1 180 ? 10.922 21.609 -6.891 1 98.5 180 SER A CA 1
ATOM 1313 C C . SER A 1 180 ? 9.43 21.484 -6.578 1 98.5 180 SER A C 1
ATOM 1315 O O . SER A 1 180 ? 8.594 22.047 -7.285 1 98.5 180 SER A O 1
ATOM 1317 N N . LEU A 1 181 ? 9.141 20.641 -5.551 1 98.88 181 LEU A N 1
ATOM 1318 C CA . LEU A 1 181 ? 7.75 20.297 -5.246 1 98.88 181 LEU A CA 1
ATOM 1319 C C . LEU A 1 181 ? 7.539 20.172 -3.74 1 98.88 181 LEU A C 1
ATOM 1321 O O . LEU A 1 181 ? 8.359 19.578 -3.039 1 98.88 181 LEU A O 1
ATOM 1325 N N . ILE A 1 182 ? 6.559 20.859 -3.23 1 98.94 182 ILE A N 1
ATOM 1326 C CA . ILE A 1 182 ? 5.992 20.562 -1.918 1 98.94 182 ILE A CA 1
ATOM 1327 C C . ILE A 1 182 ? 4.598 19.969 -2.082 1 98.94 182 ILE A C 1
ATOM 1329 O O . ILE A 1 182 ? 3.658 20.656 -2.477 1 98.94 182 ILE A O 1
ATOM 1333 N N . HIS A 1 183 ? 4.469 18.703 -1.794 1 98.94 183 HIS A N 1
ATOM 1334 C CA . HIS A 1 183 ? 3.221 17.984 -2.029 1 98.94 183 HIS A CA 1
ATOM 1335 C C . HIS A 1 183 ? 2.412 17.844 -0.744 1 98.94 183 HIS A C 1
ATOM 1337 O O . HIS A 1 183 ? 2.662 16.938 0.06 1 98.94 183 HIS A O 1
ATOM 1343 N N . LEU A 1 184 ? 1.361 18.656 -0.672 1 98.81 184 LEU A N 1
ATOM 1344 C CA . LEU A 1 184 ? 0.521 18.688 0.52 1 98.81 184 LEU A CA 1
ATOM 1345 C C . LEU A 1 184 ? -0.863 18.125 0.225 1 98.81 184 LEU A C 1
ATOM 1347 O O . LEU A 1 184 ? -1.633 17.844 1.147 1 98.81 184 LEU A O 1
ATOM 1351 N N . ALA A 1 185 ? -1.226 18.016 -1.033 1 98.62 185 ALA A N 1
ATOM 1352 C CA . ALA A 1 185 ? -2.582 17.656 -1.432 1 98.62 185 ALA A CA 1
ATOM 1353 C C . ALA A 1 185 ? -2.945 16.266 -0.926 1 98.62 185 ALA A C 1
ATOM 1355 O O . ALA A 1 185 ? -2.141 15.336 -1.012 1 98.62 185 ALA A O 1
ATOM 1356 N N . ALA A 1 186 ? -4.07 16.141 -0.36 1 97.94 186 ALA A N 1
ATOM 1357 C CA . ALA A 1 186 ? -4.625 14.883 0.129 1 97.94 186 ALA A CA 1
ATOM 1358 C C . ALA A 1 186 ? -6.117 15.008 0.412 1 97.94 186 ALA A C 1
ATOM 1360 O O . ALA A 1 186 ? -6.625 16.109 0.619 1 97.94 186 ALA A O 1
ATOM 1361 N N . ARG A 1 187 ? -6.809 13.914 0.271 1 95.25 187 ARG A N 1
ATOM 1362 C CA . ARG A 1 187 ? -8.078 13.805 0.987 1 95.25 187 ARG A CA 1
ATOM 1363 C C . ARG A 1 187 ? -7.844 13.578 2.479 1 95.25 187 ARG A C 1
ATOM 1365 O O . ARG A 1 187 ? -7.246 12.578 2.879 1 95.25 187 ARG A O 1
ATOM 1372 N N . VAL A 1 188 ? -8.289 14.555 3.213 1 90.06 188 VAL A N 1
ATOM 1373 C CA . VAL A 1 188 ? -8.062 14.5 4.652 1 90.06 188 VAL A CA 1
ATOM 1374 C C . VAL A 1 188 ? -9.398 14.602 5.391 1 90.06 188 VAL A C 1
ATOM 1376 O O . VAL A 1 188 ? -10.367 15.141 4.859 1 90.06 188 VAL A O 1
ATOM 1379 N N . GLY A 1 189 ? -9.477 14.016 6.531 1 84.5 189 GLY A N 1
ATOM 1380 C CA . GLY A 1 189 ? -10.648 14.07 7.383 1 84.5 189 GLY A CA 1
ATOM 1381 C C . GLY A 1 189 ? -10.398 13.547 8.781 1 84.5 189 GLY A C 1
ATOM 1382 O O . GLY A 1 189 ? -9.414 12.852 9.023 1 84.5 189 GLY A O 1
ATOM 1383 N N . GLY A 1 190 ? -11.289 13.953 9.648 1 81.25 190 GLY A N 1
ATOM 1384 C CA . GLY A 1 190 ? -11.203 13.445 11.008 1 81.25 190 GLY A CA 1
ATOM 1385 C C . GLY A 1 190 ? -11.539 11.977 11.125 1 81.25 190 GLY A C 1
ATOM 1386 O O . GLY A 1 190 ? -11.719 11.297 10.109 1 81.25 190 GLY A O 1
ATOM 1387 N N . LEU A 1 191 ? -11.547 11.492 12.312 1 78.69 191 LEU A N 1
ATOM 1388 C CA . LEU A 1 191 ? -11.758 10.078 12.633 1 78.69 191 LEU A CA 1
ATOM 1389 C C . LEU A 1 191 ? -13.07 9.578 12.039 1 78.69 191 LEU A C 1
ATOM 1391 O O . LEU A 1 191 ? -13.094 8.539 11.375 1 78.69 191 LEU A O 1
ATOM 1395 N N . PHE A 1 192 ? -14.078 10.305 12.195 1 77.75 192 PHE A N 1
ATOM 1396 C CA . PHE A 1 192 ? -15.398 9.867 11.766 1 77.75 192 PHE A CA 1
ATOM 1397 C C . PHE A 1 192 ? -15.5 9.859 10.242 1 77.75 192 PHE A C 1
ATOM 1399 O O . PHE A 1 192 ? -16.109 8.961 9.656 1 77.75 192 PHE A O 1
ATOM 1406 N N . ASP A 1 193 ? -14.938 10.844 9.68 1 85.38 193 ASP A N 1
ATOM 1407 C CA . ASP A 1 193 ? -14.938 10.898 8.219 1 85.38 193 ASP A CA 1
ATOM 1408 C C . ASP A 1 193 ? -14.148 9.727 7.625 1 85.38 193 ASP A C 1
ATOM 1410 O O . ASP A 1 193 ? -14.609 9.086 6.676 1 85.38 193 ASP A O 1
ATOM 1414 N N . ASN A 1 194 ? -13.047 9.391 8.18 1 86.88 194 ASN A N 1
ATOM 1415 C CA . ASN A 1 194 ? -12.242 8.266 7.738 1 86.88 194 ASN A CA 1
ATOM 1416 C C . ASN A 1 194 ? -13 6.945 7.883 1 86.88 194 ASN A C 1
ATOM 1418 O O . ASN A 1 194 ? -12.969 6.109 6.977 1 86.88 194 ASN A O 1
ATOM 1422 N N . THR A 1 195 ? -13.656 6.77 8.961 1 86.62 195 THR A N 1
ATOM 1423 C CA . THR A 1 195 ? -14.391 5.535 9.219 1 86.62 195 THR A CA 1
ATOM 1424 C C . THR A 1 195 ? -15.516 5.352 8.211 1 86.62 195 THR A C 1
ATOM 1426 O O . THR A 1 195 ? -15.734 4.246 7.703 1 86.62 195 THR A O 1
ATOM 1429 N N . ALA A 1 196 ? -16.109 6.426 7.926 1 89.56 196 ALA A N 1
ATOM 1430 C CA . ALA A 1 196 ? -17.281 6.375 7.051 1 89.56 196 ALA A CA 1
ATOM 1431 C C . ALA A 1 196 ? -16.859 6.238 5.59 1 89.56 196 ALA A C 1
ATOM 1433 O O . ALA A 1 196 ? -17.641 5.742 4.766 1 89.56 196 ALA A O 1
ATOM 1434 N N . HIS A 1 197 ? -15.68 6.668 5.246 1 94.62 197 HIS A N 1
ATOM 1435 C CA . HIS A 1 197 ? -15.266 6.73 3.85 1 94.62 197 HIS A CA 1
ATOM 1436 C C . HIS A 1 197 ? -13.891 6.105 3.656 1 94.62 197 HIS A C 1
ATOM 1438 O O . HIS A 1 197 ? -13.039 6.664 2.961 1 94.62 197 HIS A O 1
ATOM 1444 N N . ASN A 1 198 ? -13.664 4.984 4.273 1 96.62 198 ASN A N 1
ATOM 1445 C CA . ASN A 1 198 ? -12.367 4.32 4.285 1 96.62 198 ASN A CA 1
ATOM 1446 C C . ASN A 1 198 ? -11.883 4.016 2.869 1 96.62 198 ASN A C 1
ATOM 1448 O O . ASN A 1 198 ? -10.727 4.277 2.535 1 96.62 198 ASN A O 1
ATOM 1452 N N . LEU A 1 199 ? -12.75 3.535 2.023 1 97.69 199 LEU A N 1
ATOM 1453 C CA . LEU A 1 199 ? -12.406 3.197 0.648 1 97.69 199 LEU A CA 1
ATOM 1454 C C . LEU A 1 199 ? -12.031 4.445 -0.142 1 97.69 199 LEU A C 1
ATOM 1456 O O . LEU A 1 199 ? -11.031 4.457 -0.861 1 97.69 199 LEU A O 1
ATOM 1460 N N . GLU A 1 200 ? -12.805 5.492 0 1 97.19 200 GLU A N 1
ATOM 1461 C CA . GLU A 1 200 ? -12.562 6.73 -0.729 1 97.19 200 GLU A CA 1
ATOM 1462 C C . GLU A 1 200 ? -11.227 7.352 -0.324 1 97.19 200 GLU A C 1
ATOM 1464 O O . GLU A 1 200 ? -10.484 7.848 -1.173 1 97.19 200 GLU A O 1
ATOM 1469 N N . PHE A 1 201 ? -10.945 7.305 0.979 1 97.75 201 PHE A N 1
ATOM 1470 C CA . PHE A 1 201 ? -9.664 7.805 1.45 1 97.75 201 PHE A CA 1
ATOM 1471 C C . PHE A 1 201 ? -8.516 7.008 0.841 1 97.75 201 PHE A C 1
ATOM 1473 O O . PHE A 1 201 ? -7.492 7.578 0.456 1 97.75 201 PHE A O 1
ATOM 1480 N N . PHE A 1 202 ? -8.688 5.699 0.7 1 98.5 202 PHE A N 1
ATOM 1481 C CA . PHE A 1 202 ? -7.672 4.828 0.117 1 98.5 202 PHE A CA 1
ATOM 1482 C C . PHE A 1 202 ? -7.449 5.164 -1.354 1 98.5 202 PHE A C 1
ATOM 1484 O O . PHE A 1 202 ? -6.336 5.512 -1.755 1 98.5 202 PHE A O 1
ATOM 1491 N N . GLN A 1 203 ? -8.492 5.172 -2.119 1 97.56 203 GLN A N 1
ATOM 1492 C CA . GLN A 1 203 ? -8.422 5.293 -3.57 1 97.56 203 GLN A CA 1
ATOM 1493 C C . GLN A 1 203 ? -7.996 6.695 -3.988 1 97.56 203 GLN A C 1
ATOM 1495 O O . GLN A 1 203 ? -7.129 6.859 -4.848 1 97.56 203 GLN A O 1
ATOM 1500 N N . ASP A 1 204 ? -8.602 7.648 -3.365 1 97.88 204 ASP A N 1
ATOM 1501 C CA . ASP A 1 204 ? -8.297 9.023 -3.75 1 97.88 204 ASP A CA 1
ATOM 1502 C C . ASP A 1 204 ? -6.84 9.375 -3.457 1 97.88 204 ASP A C 1
ATOM 1504 O O . ASP A 1 204 ? -6.133 9.883 -4.324 1 97.88 204 ASP A O 1
ATOM 1508 N N . ASN A 1 205 ? -6.422 9.055 -2.264 1 98.5 205 ASN A N 1
ATOM 1509 C CA . ASN A 1 205 ? -5.062 9.43 -1.898 1 98.5 205 ASN A CA 1
ATOM 1510 C C . ASN A 1 205 ? -4.027 8.602 -2.65 1 98.5 205 ASN A C 1
ATOM 1512 O O . ASN A 1 205 ? -2.953 9.094 -2.994 1 98.5 205 ASN A O 1
ATOM 1516 N N . LEU A 1 206 ? -4.309 7.324 -2.891 1 98.31 206 LEU A N 1
ATOM 1517 C CA . LEU A 1 206 ? -3.408 6.512 -3.701 1 98.31 206 LEU A CA 1
ATOM 1518 C C . LEU A 1 206 ? -3.229 7.117 -5.09 1 98.31 206 LEU A C 1
ATOM 1520 O O . LEU A 1 206 ? -2.105 7.211 -5.59 1 98.31 206 LEU A O 1
ATOM 1524 N N . ARG A 1 207 ? -4.293 7.559 -5.711 1 97.06 207 ARG A N 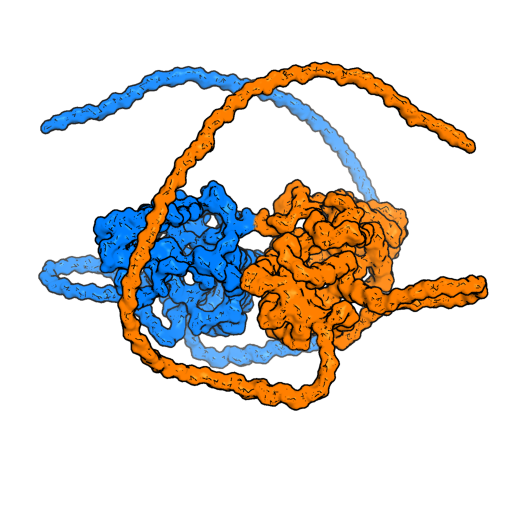1
ATOM 1525 C CA . ARG A 1 207 ? -4.254 8.102 -7.062 1 97.06 207 ARG A CA 1
ATOM 1526 C C . ARG A 1 207 ? -3.553 9.453 -7.09 1 97.06 207 ARG A C 1
ATOM 1528 O O . ARG A 1 207 ? -2.705 9.703 -7.949 1 97.06 207 ARG A O 1
ATOM 1535 N N . ILE A 1 208 ? -3.932 10.297 -6.145 1 98.5 208 ILE A N 1
ATOM 1536 C CA . ILE A 1 208 ? -3.283 11.602 -6.043 1 98.5 208 ILE A CA 1
ATOM 1537 C C . ILE A 1 208 ? -1.77 11.422 -5.957 1 98.5 208 ILE A C 1
ATOM 1539 O O . ILE A 1 208 ? -1.022 12.008 -6.746 1 98.5 208 ILE A O 1
ATOM 1543 N N . ASN A 1 209 ? -1.389 10.586 -5.082 1 98.69 209 ASN A N 1
ATOM 1544 C CA . ASN A 1 209 ? 0.031 10.398 -4.805 1 98.69 209 ASN A CA 1
ATOM 1545 C C . ASN A 1 209 ? 0.752 9.742 -5.977 1 98.69 209 ASN A C 1
ATOM 1547 O O . ASN A 1 209 ? 1.849 10.164 -6.352 1 98.69 209 ASN A O 1
ATOM 1551 N N . ASP A 1 210 ? 0.133 8.734 -6.555 1 97.56 210 ASP A N 1
ATOM 1552 C CA . ASP A 1 210 ? 0.754 8.047 -7.688 1 97.56 210 ASP A CA 1
ATOM 1553 C C . ASP A 1 210 ? 0.944 9 -8.867 1 97.56 210 ASP A C 1
ATOM 1555 O O . ASP A 1 210 ? 2.014 9.031 -9.477 1 97.56 210 ASP A O 1
ATOM 1559 N N . ASN A 1 211 ? -0.076 9.742 -9.172 1 97.69 211 ASN A N 1
ATOM 1560 C CA . ASN A 1 211 ? -0.006 10.664 -10.305 1 97.69 211 ASN A CA 1
ATOM 1561 C C . ASN A 1 211 ? 1.055 11.734 -10.086 1 97.69 211 ASN A C 1
ATOM 1563 O O . ASN A 1 211 ? 1.847 12.023 -10.984 1 97.69 211 ASN A O 1
ATOM 1567 N N . VAL A 1 212 ? 1.111 12.242 -8.906 1 98.81 212 VAL A N 1
ATOM 1568 C CA . VAL A 1 212 ? 2.045 13.32 -8.609 1 98.81 212 VAL A CA 1
ATOM 1569 C C . VAL A 1 212 ? 3.479 12.805 -8.68 1 98.81 212 VAL A C 1
ATOM 1571 O O . VAL A 1 212 ? 4.34 13.422 -9.305 1 98.81 212 VAL A O 1
ATOM 1574 N N . VAL A 1 213 ? 3.723 11.68 -8.07 1 98.69 213 VAL A N 1
ATOM 1575 C CA . VAL A 1 213 ? 5.066 11.117 -8.062 1 98.69 213 VAL A CA 1
ATOM 1576 C C . VAL A 1 213 ? 5.492 10.773 -9.492 1 98.69 213 VAL A C 1
ATOM 1578 O O . VAL A 1 213 ? 6.621 11.055 -9.898 1 98.69 213 VAL A O 1
ATOM 1581 N N . ARG A 1 214 ? 4.574 10.211 -10.195 1 97.19 214 ARG A N 1
ATOM 1582 C CA . ARG A 1 214 ? 4.859 9.797 -11.57 1 97.19 214 ARG A CA 1
ATOM 1583 C C . ARG A 1 214 ? 5.254 10.992 -12.43 1 97.19 214 ARG A C 1
ATOM 1585 O O . ARG A 1 214 ? 6.273 10.953 -13.125 1 97.19 214 ARG A O 1
ATOM 1592 N N . VAL A 1 215 ? 4.48 12.016 -12.406 1 98.38 215 VAL A N 1
ATOM 1593 C CA . VAL A 1 215 ? 4.723 13.164 -13.273 1 98.38 215 VAL A CA 1
ATOM 1594 C C . VAL A 1 215 ? 5.965 13.914 -12.797 1 98.38 215 VAL A C 1
ATOM 1596 O O . VAL A 1 215 ? 6.754 14.398 -13.609 1 98.38 215 VAL A O 1
ATOM 1599 N N . ALA A 1 216 ? 6.121 14.008 -11.484 1 98.81 216 ALA A N 1
ATOM 1600 C CA . ALA A 1 216 ? 7.324 14.641 -10.945 1 98.81 216 ALA A CA 1
ATOM 1601 C C . ALA A 1 216 ? 8.586 13.93 -11.445 1 98.81 216 ALA A C 1
ATOM 1603 O O . ALA A 1 216 ? 9.57 14.586 -11.797 1 98.81 216 ALA A O 1
ATOM 1604 N N . HIS A 1 217 ? 8.539 12.625 -11.438 1 98.44 217 HIS A N 1
ATOM 1605 C CA . HIS A 1 217 ? 9.664 11.844 -11.938 1 98.44 217 HIS A CA 1
ATOM 1606 C C . HIS A 1 217 ? 9.883 12.086 -13.43 1 98.44 217 HIS A C 1
ATOM 1608 O O . HIS A 1 217 ? 11.008 12.328 -13.867 1 98.44 217 HIS A O 1
ATOM 1614 N N . LEU A 1 218 ? 8.82 12 -14.172 1 97.56 218 LEU A N 1
ATOM 1615 C CA . LEU A 1 218 ? 8.883 12.133 -15.625 1 97.56 218 LEU A CA 1
ATOM 1616 C C . LEU A 1 218 ? 9.477 13.484 -16.016 1 97.56 218 LEU A C 1
ATOM 1618 O O . LEU A 1 218 ? 10.25 13.57 -16.984 1 97.56 218 LEU A O 1
ATOM 1622 N N . LEU A 1 219 ? 9.125 14.484 -15.289 1 97.94 219 LEU A N 1
ATOM 1623 C CA . LEU A 1 219 ? 9.57 15.836 -15.617 1 97.94 219 LEU A CA 1
ATOM 1624 C C . LEU A 1 219 ? 10.836 16.188 -14.852 1 97.94 219 LEU A C 1
ATOM 1626 O O . LEU A 1 219 ? 11.273 17.344 -14.867 1 97.94 219 LEU A O 1
ATOM 1630 N N . GLN A 1 220 ? 11.383 15.266 -14.148 1 97.19 220 GLN A N 1
ATOM 1631 C CA . GLN A 1 220 ? 12.68 15.367 -13.492 1 97.19 220 GLN A CA 1
ATOM 1632 C C . GLN A 1 220 ? 12.688 16.469 -12.445 1 97.19 220 GLN A C 1
ATOM 1634 O O . GLN A 1 220 ? 13.609 17.297 -12.398 1 97.19 220 GLN A O 1
ATOM 1639 N N . VAL A 1 221 ? 11.609 16.547 -11.672 1 98.12 221 VAL A N 1
ATOM 1640 C CA . VAL A 1 221 ? 11.625 17.406 -10.484 1 98.12 221 VAL A CA 1
ATOM 1641 C C . VAL A 1 221 ? 12.719 16.938 -9.531 1 98.12 221 VAL A C 1
ATOM 1643 O O . VAL A 1 221 ? 12.648 15.82 -9 1 98.12 221 VAL A O 1
ATOM 1646 N N . ARG A 1 222 ? 13.609 17.719 -9.25 1 93.69 222 ARG A N 1
ATOM 1647 C CA . ARG A 1 222 ? 14.828 17.281 -8.578 1 93.69 222 ARG A CA 1
ATOM 1648 C C . ARG A 1 222 ? 14.625 17.219 -7.066 1 93.69 222 ARG A C 1
ATOM 1650 O O . ARG A 1 222 ? 15.055 16.266 -6.414 1 93.69 222 ARG A O 1
ATOM 1657 N N . LYS A 1 223 ? 14.031 18.281 -6.469 1 96.88 223 LYS A N 1
ATOM 1658 C CA . LYS A 1 223 ? 13.82 18.391 -5.031 1 96.88 223 LYS A CA 1
ATOM 1659 C C . LYS A 1 223 ? 12.328 18.375 -4.691 1 96.88 223 LYS A C 1
ATOM 1661 O O . LYS A 1 223 ? 11.531 19.047 -5.355 1 96.88 223 LYS A O 1
ATOM 1666 N N . ALA A 1 224 ? 12.008 17.547 -3.721 1 98.5 224 ALA A N 1
ATOM 1667 C CA . ALA A 1 224 ? 10.594 17.516 -3.344 1 98.5 224 ALA A CA 1
ATOM 1668 C C . ALA A 1 224 ? 10.43 17.094 -1.882 1 98.5 224 ALA A C 1
ATOM 1670 O O . ALA A 1 224 ? 11.258 16.359 -1.34 1 98.5 224 ALA A O 1
ATOM 1671 N N . VAL A 1 225 ? 9.453 17.641 -1.242 1 98.81 225 VAL A N 1
ATOM 1672 C CA . VAL A 1 225 ? 9.008 17.234 0.088 1 98.81 225 VAL A CA 1
ATOM 1673 C C . VAL A 1 225 ? 7.57 16.719 0.02 1 98.81 225 VAL A C 1
ATOM 1675 O O . VAL A 1 225 ? 6.691 17.391 -0.521 1 98.81 225 VAL A O 1
ATOM 1678 N N . PHE A 1 226 ? 7.359 15.523 0.492 1 98.88 226 PHE A N 1
ATOM 1679 C CA . PHE A 1 226 ? 6.047 14.891 0.527 1 98.88 226 PHE A CA 1
ATOM 1680 C C . PHE A 1 226 ? 5.531 14.781 1.958 1 98.88 226 PHE A C 1
ATOM 1682 O O . PHE A 1 226 ? 6.227 14.273 2.836 1 98.88 226 PHE A O 1
ATOM 1689 N N . CYS A 1 227 ? 4.34 15.219 2.172 1 98.69 227 CYS A N 1
ATOM 1690 C CA . CYS A 1 227 ? 3.783 15.266 3.52 1 98.69 227 CYS A CA 1
ATOM 1691 C C . CYS A 1 227 ? 2.936 14.031 3.803 1 98.69 227 CYS A C 1
ATOM 1693 O O . CYS A 1 227 ? 2 13.734 3.059 1 98.69 227 CYS A O 1
ATOM 1695 N N . LEU A 1 228 ? 3.234 13.344 4.875 1 98.62 228 LEU A N 1
ATOM 1696 C CA . LEU A 1 228 ? 2.498 12.203 5.398 1 98.62 228 LEU A CA 1
ATOM 1697 C C . LEU A 1 228 ? 1.705 12.594 6.641 1 98.62 228 LEU A C 1
ATOM 1699 O O . LEU A 1 228 ? 1.039 13.625 6.66 1 98.62 228 LEU A O 1
ATOM 1703 N N . SER A 1 229 ? 1.557 11.68 7.59 1 97.19 229 SER A N 1
ATOM 1704 C CA . SER A 1 229 ? 0.778 11.914 8.805 1 97.19 229 SER A CA 1
ATOM 1705 C C . SER A 1 229 ? 1.164 10.938 9.906 1 97.19 229 SER A C 1
ATOM 1707 O O . SER A 1 229 ? 1.422 9.766 9.641 1 97.19 229 SER A O 1
ATOM 1709 N N . THR A 1 230 ? 1.123 11.422 11.125 1 95.56 230 THR A N 1
ATOM 1710 C CA . THR A 1 230 ? 1.411 10.523 12.227 1 95.56 230 THR A CA 1
ATOM 1711 C C . THR A 1 230 ? 0.268 9.531 12.43 1 95.56 230 THR A C 1
ATOM 1713 O O . THR A 1 230 ? 0.432 8.516 13.109 1 95.56 230 THR A O 1
ATOM 1716 N N . CYS A 1 231 ? -0.855 9.758 11.906 1 93.5 231 CYS A N 1
ATOM 1717 C CA . CYS A 1 231 ? -1.996 8.859 12.047 1 93.5 231 CYS A CA 1
ATOM 1718 C C . CYS A 1 231 ? -1.746 7.543 11.312 1 93.5 231 CYS A C 1
ATOM 1720 O O . CYS A 1 231 ? -2.494 6.582 11.484 1 93.5 231 CYS A O 1
ATOM 1722 N N . ILE A 1 232 ? -0.674 7.461 10.586 1 97.12 232 ILE A N 1
ATOM 1723 C CA . ILE A 1 232 ? -0.526 6.32 9.688 1 97.12 232 ILE A CA 1
ATOM 1724 C C . ILE A 1 232 ? 0.387 5.277 10.328 1 97.12 232 ILE A C 1
ATOM 1726 O O . ILE A 1 232 ? 0.657 4.23 9.727 1 97.12 232 ILE A O 1
ATOM 1730 N N . PHE A 1 233 ? 0.888 5.523 11.523 1 97.44 233 PHE A N 1
ATOM 1731 C CA . PHE A 1 233 ? 1.702 4.539 12.227 1 97.44 233 PHE A CA 1
ATOM 1732 C C . PHE A 1 233 ? 0.855 3.35 12.664 1 97.44 233 PHE A C 1
ATOM 1734 O O . PHE A 1 233 ? -0.37 3.455 12.758 1 97.44 233 PHE A O 1
ATOM 1741 N N . PRO A 1 234 ? 1.504 2.223 12.945 1 97.56 234 PRO A N 1
ATOM 1742 C CA . PRO A 1 234 ? 0.753 1.028 13.344 1 97.56 234 PRO A CA 1
ATOM 1743 C C . PRO A 1 234 ? -0.074 1.243 14.609 1 97.56 234 PRO A C 1
ATOM 1745 O O . PRO A 1 234 ? 0.377 1.915 15.539 1 97.56 234 PRO A O 1
ATOM 1748 N N . ALA A 1 235 ? -1.172 0.596 14.641 1 94.94 235 ALA A N 1
ATOM 1749 C CA . ALA A 1 235 ? -2.162 0.775 15.703 1 94.94 235 ALA A CA 1
ATOM 1750 C C . ALA A 1 235 ? -1.616 0.31 17.047 1 94.94 235 ALA A C 1
ATOM 1752 O O . ALA A 1 235 ? -1.938 0.887 18.094 1 94.94 235 ALA A O 1
ATOM 1753 N N . HIS A 1 236 ? -0.78 -0.664 17.016 1 94.75 236 HIS A N 1
ATOM 1754 C CA . HIS A 1 236 ? -0.376 -1.285 18.281 1 94.75 236 HIS A CA 1
ATOM 1755 C C . HIS A 1 236 ? 0.495 -0.344 19.109 1 94.75 236 HIS A C 1
ATOM 1757 O O . HIS A 1 236 ? 0.583 -0.485 20.328 1 94.75 236 HIS A O 1
ATOM 1763 N N . TYR A 1 237 ? 1.092 0.611 18.5 1 93.19 237 TYR A N 1
ATOM 1764 C CA . TYR A 1 237 ? 1.906 1.557 19.266 1 93.19 237 TYR A CA 1
ATOM 1765 C C . TYR A 1 237 ? 1.031 2.5 20.078 1 93.19 237 TYR A C 1
ATOM 1767 O O . TYR A 1 237 ? 1.43 2.949 21.156 1 93.19 237 TYR A O 1
ATOM 1775 N N . ALA A 1 238 ? -0.082 2.871 19.484 1 87.56 238 ALA A N 1
ATOM 1776 C CA . ALA A 1 238 ? -1.031 3.68 20.25 1 87.56 238 ALA A CA 1
ATOM 1777 C C . ALA A 1 238 ? -1.518 2.934 21.484 1 87.56 238 ALA A C 1
ATOM 1779 O O . ALA A 1 238 ? -1.763 3.543 22.531 1 87.56 238 ALA A O 1
ATOM 1780 N N . GLU A 1 239 ? -1.662 1.654 21.391 1 88.12 239 GLU A N 1
ATOM 1781 C CA . GLU A 1 239 ? -2.109 0.82 22.5 1 88.12 239 GLU A CA 1
ATOM 1782 C C . GLU A 1 239 ? -1.016 0.669 23.562 1 88.12 239 GLU A C 1
ATOM 1784 O O . GLU A 1 239 ? -1.287 0.743 24.766 1 88.12 239 GLU A O 1
ATOM 1789 N N . SER A 1 240 ? 0.191 0.538 23.156 1 91 240 SER A N 1
ATOM 1790 C CA . SER A 1 240 ? 1.306 0.313 24.078 1 91 240 SER A CA 1
ATOM 1791 C C . SER A 1 240 ? 1.791 1.622 24.688 1 91 240 SER A C 1
ATOM 1793 O O . SER A 1 240 ? 2.373 1.626 25.781 1 91 240 SER A O 1
ATOM 1795 N N . GLY A 1 241 ? 1.623 2.676 24.016 1 89.44 241 GLY A N 1
ATOM 1796 C CA . GLY A 1 241 ? 2.09 3.971 24.484 1 89.44 241 GLY A CA 1
ATOM 1797 C C . GLY A 1 241 ? 3.564 4.207 24.203 1 89.44 241 GLY A C 1
ATOM 1798 O O . GLY A 1 241 ? 4.148 5.168 24.719 1 89.44 241 GLY A O 1
ATOM 1799 N N . GLU A 1 242 ? 4.109 3.314 23.469 1 92.31 242 GLU A N 1
ATOM 1800 C CA . GLU A 1 242 ? 5.516 3.457 23.094 1 92.31 242 GLU A CA 1
ATOM 1801 C C . GLU A 1 242 ? 5.738 4.691 22.234 1 92.31 242 GLU A C 1
ATOM 1803 O O . GLU A 1 242 ? 4.914 5.012 21.375 1 92.31 242 GLU A O 1
ATOM 1808 N N . CYS A 1 243 ? 6.902 5.332 22.484 1 94.81 243 CYS A N 1
ATOM 1809 C CA . CYS A 1 243 ? 7.262 6.504 21.703 1 94.81 243 CYS A CA 1
ATOM 1810 C C . CYS A 1 243 ? 7.559 6.117 20.266 1 94.81 243 CYS A C 1
ATOM 1812 O O . CYS A 1 243 ? 8.414 5.266 20 1 94.81 243 CYS A O 1
ATOM 1814 N N . LEU A 1 244 ? 6.902 6.781 19.375 1 96 244 LEU A N 1
ATOM 1815 C CA . LEU A 1 244 ? 7.039 6.477 17.953 1 96 244 LEU A CA 1
ATOM 1816 C C . LEU A 1 244 ? 8.312 7.098 17.391 1 96 244 LEU A C 1
ATOM 1818 O O . LEU A 1 244 ? 8.625 8.258 17.672 1 96 244 LEU A O 1
ATOM 1822 N N . VAL A 1 245 ? 9.047 6.316 16.672 1 97.62 245 VAL A N 1
ATOM 1823 C CA . VAL A 1 245 ? 10.18 6.797 15.883 1 97.62 245 VAL A CA 1
ATOM 1824 C C . VAL A 1 245 ? 9.953 6.477 14.406 1 97.62 245 VAL A C 1
ATOM 1826 O O . VAL A 1 245 ? 9.07 5.688 14.062 1 97.62 245 VAL A O 1
ATOM 1829 N N . GLU A 1 246 ? 10.68 7.082 13.5 1 98.31 246 GLU A N 1
ATOM 1830 C CA . GLU A 1 246 ? 10.469 7 12.062 1 98.31 246 GLU A CA 1
ATOM 1831 C C . GLU A 1 246 ? 10.484 5.551 11.578 1 98.31 246 GLU A C 1
ATOM 1833 O O . GLU A 1 246 ? 9.703 5.168 10.711 1 98.31 246 GLU A O 1
ATOM 1838 N N . GLU A 1 247 ? 11.305 4.656 12.188 1 96.88 247 GLU A N 1
ATOM 1839 C CA . GLU A 1 247 ? 11.5 3.268 11.773 1 96.88 247 GLU A CA 1
ATOM 1840 C C . GLU A 1 247 ? 10.242 2.436 12.031 1 96.88 247 GLU A C 1
ATOM 1842 O O . GLU A 1 247 ? 10.109 1.325 11.516 1 96.88 247 GLU A O 1
ATOM 1847 N N . HIS A 1 248 ? 9.359 2.975 12.797 1 97.88 248 HIS A N 1
ATOM 1848 C CA . HIS A 1 248 ? 8.172 2.223 13.195 1 97.88 248 HIS A CA 1
ATOM 1849 C C . HIS A 1 248 ? 7.098 2.268 12.117 1 97.88 248 HIS A C 1
ATOM 1851 O O . HIS A 1 248 ? 6.105 1.535 12.195 1 97.88 248 HIS A O 1
ATOM 1857 N N . LEU A 1 249 ? 7.207 3.021 11.117 1 98 249 LEU A N 1
ATOM 1858 C CA . LEU A 1 249 ? 6.16 3.408 10.18 1 98 249 LEU A CA 1
ATOM 1859 C C . LEU A 1 249 ? 5.477 2.178 9.594 1 98 249 LEU A C 1
ATOM 1861 O O . LEU A 1 249 ? 4.25 2.145 9.469 1 98 249 LEU A O 1
ATOM 1865 N N . HIS A 1 250 ? 6.191 1.103 9.258 1 97.88 250 HIS A N 1
ATOM 1866 C CA . HIS A 1 250 ? 5.641 -0.032 8.523 1 97.88 250 HIS A CA 1
ATOM 1867 C C . HIS A 1 250 ? 5.559 -1.272 9.406 1 97.88 250 HIS A C 1
ATOM 1869 O O . HIS A 1 250 ? 5.266 -2.367 8.922 1 97.88 250 HIS A O 1
ATOM 1875 N N . ASN A 1 251 ? 5.746 -1.124 10.727 1 97.69 251 ASN A N 1
ATOM 1876 C CA . ASN A 1 251 ? 5.91 -2.27 11.617 1 97.69 251 ASN A CA 1
ATOM 1877 C C . ASN A 1 251 ? 4.566 -2.783 12.117 1 97.69 251 ASN A C 1
ATOM 1879 O O . ASN A 1 251 ? 4.406 -3.049 13.312 1 97.69 251 ASN A O 1
ATOM 1883 N N . GLY A 1 252 ? 3.604 -2.912 11.266 1 97.81 252 GLY A N 1
ATOM 1884 C CA . GLY A 1 252 ? 2.297 -3.436 11.625 1 97.81 252 GLY A CA 1
ATOM 1885 C C . GLY A 1 252 ? 1.153 -2.74 10.914 1 97.81 252 GLY A C 1
ATOM 1886 O O . GLY A 1 252 ? 1.369 -1.769 10.188 1 97.81 252 GLY A O 1
ATOM 1887 N N . PRO A 1 253 ? -0.023 -3.25 11.133 1 97.69 253 PRO A N 1
ATOM 1888 C CA . PRO A 1 253 ? -1.18 -2.65 10.469 1 97.69 253 PRO A CA 1
ATOM 1889 C C . PRO A 1 253 ? -1.618 -1.337 11.109 1 97.69 253 PRO A C 1
ATOM 1891 O O . PRO A 1 253 ? -1.433 -1.144 12.312 1 97.69 253 PRO A O 1
ATOM 1894 N N . PRO A 1 254 ? -2.148 -0.431 10.289 1 96.75 254 PRO A N 1
ATOM 1895 C CA . PRO A 1 254 ? -2.764 0.769 10.859 1 96.75 254 PRO A CA 1
ATOM 1896 C C . PRO A 1 254 ? -4.066 0.468 11.602 1 96.75 254 PRO A C 1
ATOM 1898 O O . PRO A 1 254 ? -4.551 -0.667 11.57 1 96.75 254 PRO A O 1
ATOM 1901 N N . HIS A 1 255 ? -4.559 1.483 12.297 1 93.75 255 HIS A N 1
ATOM 1902 C CA . HIS A 1 255 ? -5.871 1.336 12.922 1 93.75 255 HIS A CA 1
ATOM 1903 C C . HIS A 1 255 ? -6.965 1.156 11.867 1 93.75 255 HIS A C 1
ATOM 1905 O O . HIS A 1 255 ? -6.953 1.83 10.836 1 93.75 255 HIS A O 1
ATOM 1911 N N . PRO A 1 256 ? -7.969 0.3 12.148 1 92.31 256 PRO A N 1
ATOM 1912 C CA . PRO A 1 256 ? -8.992 0.001 11.141 1 92.31 256 PRO A CA 1
ATOM 1913 C C . PRO A 1 256 ? -9.812 1.228 10.75 1 92.31 256 PRO A C 1
ATOM 1915 O O . PRO A 1 256 ? -10.281 1.322 9.617 1 92.31 256 PRO A O 1
ATOM 1918 N N . SER A 1 257 ? -9.969 2.213 11.602 1 90.19 257 SER A N 1
ATOM 1919 C CA . SER A 1 257 ? -10.812 3.379 11.352 1 90.19 257 SER A CA 1
ATOM 1920 C C . SER A 1 257 ? -10.195 4.285 10.289 1 90.19 257 SER A C 1
ATOM 1922 O O . SER A 1 257 ? -10.898 5.086 9.672 1 90.19 257 SER A O 1
ATOM 1924 N N . ASN A 1 258 ? -8.914 4.219 10.062 1 93.94 258 ASN A N 1
ATOM 1925 C CA . ASN A 1 258 ? -8.266 5.043 9.047 1 93.94 258 ASN A CA 1
ATOM 1926 C C . ASN A 1 258 ? -7.32 4.223 8.18 1 93.94 258 ASN A C 1
ATOM 1928 O O . ASN A 1 258 ? -6.285 4.723 7.734 1 93.94 258 ASN A O 1
ATOM 1932 N N . GLU A 1 259 ? -7.648 3.023 8.039 1 97 259 GLU A N 1
ATOM 1933 C CA . GLU A 1 259 ? -6.805 2.08 7.309 1 97 259 GLU A CA 1
ATOM 1934 C C . GLU A 1 259 ? -6.539 2.562 5.887 1 97 259 GLU A C 1
ATOM 1936 O O . GLU A 1 259 ? -5.398 2.539 5.418 1 97 259 GLU A O 1
ATOM 1941 N N . GLY A 1 260 ? -7.594 2.994 5.191 1 97.88 260 GLY A N 1
ATOM 1942 C CA . GLY A 1 260 ? -7.457 3.447 3.818 1 97.88 260 GLY A CA 1
ATOM 1943 C C . GLY A 1 260 ? -6.516 4.629 3.672 1 97.88 260 GLY A C 1
ATOM 1944 O O . GLY A 1 260 ? -5.586 4.594 2.865 1 97.88 260 GLY A O 1
ATOM 1945 N N . TYR A 1 261 ? -6.68 5.617 4.473 1 97.56 261 TYR A N 1
ATOM 1946 C CA . TYR A 1 261 ? -5.812 6.789 4.492 1 97.56 261 TYR A CA 1
ATOM 1947 C C . TYR A 1 261 ? -4.379 6.406 4.828 1 97.56 261 TYR A C 1
ATOM 1949 O O . TYR A 1 261 ? -3.439 6.832 4.152 1 97.56 261 TYR A O 1
ATOM 1957 N N . SER A 1 262 ? -4.246 5.594 5.781 1 98.25 262 SER A N 1
ATOM 1958 C CA . SER A 1 262 ? -2.932 5.199 6.281 1 98.25 262 SER A CA 1
ATOM 1959 C C . SER A 1 262 ? -2.133 4.461 5.211 1 98.25 262 SER A C 1
ATOM 1961 O O . SER A 1 262 ? -0.988 4.82 4.93 1 98.25 262 SER A O 1
ATOM 1963 N N . TYR A 1 263 ? -2.729 3.51 4.633 1 98.62 263 TYR A N 1
ATOM 1964 C CA . TYR A 1 263 ? -2.004 2.748 3.623 1 98.62 263 TYR A CA 1
ATOM 1965 C C . TYR A 1 263 ? -1.674 3.621 2.418 1 98.62 263 TYR A C 1
ATOM 1967 O O . TYR A 1 263 ? -0.596 3.498 1.831 1 98.62 263 TYR A O 1
ATOM 1975 N N . ALA A 1 264 ? -2.582 4.449 2.031 1 98.69 264 ALA A N 1
ATOM 1976 C CA . ALA A 1 264 ? -2.297 5.328 0.902 1 98.69 264 ALA A CA 1
ATOM 1977 C C . ALA A 1 264 ? -1.066 6.188 1.174 1 98.69 264 ALA A C 1
ATOM 1979 O O . ALA A 1 264 ? -0.196 6.328 0.311 1 98.69 264 ALA A O 1
ATOM 1980 N N . LYS A 1 265 ? -0.973 6.723 2.342 1 98.75 265 LYS A N 1
ATOM 1981 C CA . LYS A 1 265 ? 0.164 7.57 2.691 1 98.75 265 LYS A CA 1
ATOM 1982 C C . LYS A 1 265 ? 1.436 6.742 2.855 1 98.75 265 LYS A C 1
ATOM 1984 O O . LYS A 1 265 ? 2.525 7.188 2.494 1 98.75 265 LYS A O 1
ATOM 1989 N N . ARG A 1 266 ? 1.322 5.598 3.406 1 98.81 266 ARG A N 1
ATOM 1990 C CA . ARG A 1 266 ? 2.48 4.715 3.521 1 98.81 266 ARG A CA 1
ATOM 1991 C C . ARG A 1 266 ? 3.033 4.355 2.146 1 98.81 266 ARG A C 1
ATOM 1993 O O . ARG A 1 266 ? 4.25 4.301 1.956 1 98.81 266 ARG A O 1
ATOM 2000 N N . MET A 1 267 ? 2.135 4.109 1.229 1 98.75 267 MET A N 1
ATOM 2001 C CA . MET A 1 267 ? 2.582 3.764 -0.117 1 98.75 267 MET A CA 1
ATOM 2002 C C . MET A 1 267 ? 3.236 4.961 -0.797 1 98.75 267 MET A C 1
ATOM 2004 O O . MET A 1 267 ? 4.129 4.793 -1.629 1 98.75 267 MET A O 1
ATOM 2008 N N . LEU A 1 268 ? 2.803 6.137 -0.396 1 98.81 268 LEU A N 1
ATOM 2009 C CA . LEU A 1 268 ? 3.529 7.316 -0.858 1 98.81 268 LEU A CA 1
ATOM 2010 C C . LEU A 1 268 ? 4.98 7.281 -0.387 1 98.81 268 LEU A C 1
ATOM 2012 O O . LEU A 1 268 ? 5.898 7.512 -1.176 1 98.81 268 LEU A O 1
ATOM 2016 N N . GLU A 1 269 ? 5.203 6.988 0.87 1 98.75 269 GLU A N 1
ATOM 2017 C CA . GLU A 1 269 ? 6.562 6.883 1.396 1 98.75 269 GLU A CA 1
ATOM 2018 C C . GLU A 1 269 ? 7.367 5.836 0.639 1 98.75 269 GLU A C 1
ATOM 2020 O O . GLU A 1 269 ? 8.523 6.07 0.283 1 98.75 269 GLU A O 1
ATOM 2025 N N . VAL A 1 270 ? 6.773 4.695 0.376 1 98.44 270 VAL A N 1
ATOM 2026 C CA . VAL A 1 270 ? 7.438 3.617 -0.345 1 98.44 270 VAL A CA 1
ATOM 2027 C C . VAL A 1 270 ? 7.82 4.09 -1.747 1 98.44 270 VAL A C 1
ATOM 2029 O O . VAL A 1 270 ? 8.953 3.887 -2.189 1 98.44 270 VAL A O 1
ATOM 2032 N N . SER A 1 271 ? 6.887 4.703 -2.412 1 98.5 271 SER A N 1
ATOM 2033 C CA . SER A 1 271 ? 7.113 5.191 -3.77 1 98.5 271 SER A CA 1
ATOM 2034 C C . SER A 1 271 ? 8.258 6.195 -3.812 1 98.5 271 SER A C 1
ATOM 2036 O O . SER A 1 271 ? 9.164 6.078 -4.645 1 98.5 271 SER A O 1
ATOM 2038 N N . VAL A 1 272 ? 8.227 7.102 -2.898 1 98.44 272 VAL A N 1
ATOM 2039 C CA . VAL A 1 272 ? 9.242 8.148 -2.83 1 98.44 272 VAL A CA 1
ATOM 2040 C C . VAL A 1 272 ? 10.609 7.523 -2.537 1 98.44 272 VAL A C 1
ATOM 2042 O O . VAL A 1 272 ? 11.594 7.844 -3.195 1 98.44 272 VAL A O 1
ATOM 2045 N N . ARG A 1 273 ? 10.68 6.648 -1.604 1 97.44 273 ARG A N 1
ATOM 2046 C CA . ARG A 1 273 ? 11.922 5.996 -1.211 1 97.44 273 ARG A CA 1
ATOM 2047 C C . ARG A 1 273 ? 12.492 5.168 -2.357 1 97.44 273 ARG A C 1
ATOM 2049 O O . ARG A 1 273 ? 13.688 5.254 -2.656 1 97.44 273 ARG A O 1
ATOM 2056 N N . LEU A 1 274 ? 11.633 4.395 -3.004 1 97.31 274 LEU A N 1
ATOM 2057 C CA . LEU A 1 274 ? 12.102 3.555 -4.098 1 97.31 274 LEU A CA 1
ATOM 2058 C C . LEU A 1 274 ? 12.594 4.406 -5.266 1 97.31 274 LEU A C 1
ATOM 2060 O O . LEU A 1 274 ? 13.562 4.047 -5.938 1 97.31 274 LEU A O 1
ATOM 2064 N N . HIS A 1 275 ? 11.93 5.543 -5.555 1 97.19 275 HIS A N 1
ATOM 2065 C CA . HIS A 1 275 ? 12.398 6.449 -6.598 1 97.19 275 HIS A CA 1
ATOM 2066 C C . HIS A 1 275 ? 13.75 7.047 -6.242 1 97.19 275 HIS A C 1
ATOM 2068 O O . HIS A 1 275 ? 14.625 7.184 -7.105 1 97.19 275 HIS A O 1
ATOM 2074 N N . ARG A 1 276 ? 13.867 7.387 -4.984 1 95.25 276 ARG A N 1
ATOM 2075 C CA . ARG A 1 276 ? 15.141 7.93 -4.516 1 95.25 276 ARG A CA 1
ATOM 2076 C C . ARG A 1 276 ? 16.266 6.91 -4.688 1 95.25 276 ARG A C 1
ATOM 2078 O O . ARG A 1 276 ? 17.328 7.242 -5.199 1 95.25 276 ARG A O 1
ATOM 2085 N N . GLN A 1 277 ? 16.031 5.723 -4.32 1 93.44 277 GLN A N 1
ATOM 2086 C CA . GLN A 1 277 ? 17.016 4.652 -4.387 1 93.44 277 GLN A CA 1
ATOM 2087 C C . GLN A 1 277 ? 17.391 4.344 -5.832 1 93.44 277 GLN A C 1
ATOM 2089 O O . GLN A 1 277 ? 18.562 4.102 -6.133 1 93.44 277 GLN A O 1
ATOM 2094 N N . ARG A 1 278 ? 16.391 4.422 -6.664 1 94.5 278 ARG A N 1
ATOM 2095 C CA . ARG A 1 278 ? 16.594 4.02 -8.047 1 94.5 278 ARG A CA 1
ATOM 2096 C C . ARG A 1 278 ? 17.203 5.152 -8.867 1 94.5 278 ARG A C 1
ATOM 2098 O O . ARG A 1 278 ? 18.031 4.918 -9.742 1 94.5 278 ARG A O 1
ATOM 2105 N N . PHE A 1 279 ? 16.828 6.406 -8.602 1 95.44 279 PHE A N 1
ATOM 2106 C CA . PHE A 1 279 ? 17.156 7.465 -9.547 1 95.44 279 PHE A CA 1
ATOM 2107 C C . PHE A 1 279 ? 17.922 8.586 -8.867 1 95.44 279 PHE A C 1
ATOM 2109 O O . PHE A 1 279 ? 18.375 9.531 -9.523 1 95.44 279 PHE A O 1
ATOM 2116 N N . GLY A 1 280 ? 18.031 8.578 -7.57 1 93.88 280 GLY A N 1
ATOM 2117 C CA . GLY A 1 280 ? 18.812 9.555 -6.84 1 93.88 280 GLY A CA 1
ATOM 2118 C C . GLY A 1 280 ? 18.094 10.875 -6.648 1 93.88 280 GLY A C 1
ATOM 2119 O O . GLY A 1 280 ? 18.734 11.906 -6.41 1 93.88 280 GLY A O 1
ATOM 2120 N N . HIS A 1 281 ? 16.797 10.953 -6.812 1 94.69 281 HIS A N 1
ATOM 2121 C CA . HIS A 1 281 ? 16.031 12.172 -6.547 1 94.69 281 HIS A CA 1
ATOM 2122 C C . HIS A 1 281 ? 16.234 12.648 -5.113 1 94.69 281 HIS A C 1
ATOM 2124 O O . HIS A 1 281 ? 16.375 11.836 -4.199 1 94.69 281 HIS A O 1
ATOM 2130 N N . GLN A 1 282 ? 16.281 13.945 -4.914 1 96.5 282 GLN A N 1
ATOM 2131 C CA . GLN A 1 282 ? 16.328 14.508 -3.568 1 96.5 282 GLN A CA 1
ATOM 2132 C C . GLN A 1 282 ? 14.93 14.68 -2.994 1 96.5 282 GLN A C 1
ATOM 2134 O O . GLN A 1 282 ? 14.508 15.797 -2.697 1 96.5 282 GLN A O 1
ATOM 2139 N N . TRP A 1 283 ? 14.234 13.633 -2.895 1 97.88 283 TRP A N 1
ATOM 2140 C CA . TRP A 1 283 ? 12.859 13.578 -2.412 1 97.88 283 TRP A CA 1
ATOM 2141 C C . TRP A 1 283 ? 12.812 13.133 -0.955 1 97.88 283 TRP A C 1
ATOM 2143 O O . TRP A 1 283 ? 13.453 12.156 -0.575 1 97.88 283 TRP A O 1
ATOM 2153 N N . ARG A 1 284 ? 12.094 13.906 -0.105 1 97.94 284 ARG A N 1
ATOM 2154 C CA . ARG A 1 284 ? 11.977 13.633 1.322 1 97.94 284 ARG A CA 1
ATOM 2155 C C . ARG A 1 284 ? 10.508 13.523 1.735 1 97.94 284 ARG A C 1
ATOM 2157 O O . ARG A 1 284 ? 9.641 14.156 1.132 1 97.94 284 ARG A O 1
ATOM 2164 N N . CYS A 1 285 ? 10.297 12.672 2.711 1 98.69 285 CYS A N 1
ATOM 2165 C CA . CYS A 1 285 ? 8.992 12.609 3.361 1 98.69 285 CYS A CA 1
ATOM 2166 C C . CYS A 1 285 ? 9.047 13.211 4.762 1 98.69 285 CYS A C 1
ATOM 2168 O O . CYS A 1 285 ? 10.039 13.031 5.477 1 98.69 285 CYS A O 1
ATOM 2170 N N . VAL A 1 286 ? 8.031 13.914 5.117 1 98.81 286 VAL A N 1
ATOM 2171 C CA . VAL A 1 286 ? 7.875 14.391 6.484 1 98.81 286 VAL A CA 1
ATOM 2172 C C . VAL A 1 286 ? 6.543 13.906 7.055 1 98.81 286 VAL A C 1
ATOM 2174 O O . VAL A 1 286 ? 5.59 13.672 6.309 1 98.81 286 VAL A O 1
ATOM 2177 N N . VAL A 1 287 ? 6.508 13.758 8.344 1 98.69 287 VAL A N 1
ATOM 2178 C CA . VAL A 1 287 ? 5.344 13.219 9.047 1 98.69 287 VAL A CA 1
ATOM 2179 C C . VAL A 1 287 ? 4.867 14.219 10.102 1 98.69 287 VAL A C 1
ATOM 2181 O O . VAL A 1 287 ? 5.215 14.094 11.273 1 98.69 287 VAL A O 1
ATOM 2184 N N . PRO A 1 288 ? 4.035 15.109 9.734 1 98 288 PRO A N 1
ATOM 2185 C CA . PRO A 1 288 ? 3.574 16.125 10.695 1 98 288 PRO A CA 1
ATOM 2186 C C . PRO A 1 288 ? 2.645 15.547 11.758 1 98 288 PRO A C 1
ATOM 2188 O O . PRO A 1 288 ? 1.899 14.602 11.484 1 98 288 PRO A O 1
ATOM 2191 N N . THR A 1 289 ? 2.66 16.172 12.891 1 95.69 289 THR A N 1
ATOM 2192 C CA . THR A 1 289 ? 1.871 15.75 14.047 1 95.69 289 THR A CA 1
ATOM 2193 C C . THR A 1 289 ? 0.834 16.812 14.406 1 95.69 289 THR A C 1
ATOM 2195 O O . THR A 1 289 ? 1.188 17.906 14.836 1 95.69 289 THR A O 1
ATOM 2198 N N . ASN A 1 290 ? -0.404 16.5 14.312 1 94 290 ASN A N 1
ATOM 2199 C CA . ASN A 1 290 ? -1.544 17.297 14.758 1 94 290 ASN A CA 1
ATOM 2200 C C . ASN A 1 290 ? -1.352 18.781 14.461 1 94 290 ASN A C 1
ATOM 2202 O O . ASN A 1 290 ? -1.32 19.609 15.375 1 94 290 ASN A O 1
ATOM 2206 N N . LEU A 1 291 ? -1.332 19.078 13.258 1 97.06 291 LEU A N 1
ATOM 2207 C CA . LEU A 1 291 ? -1.161 20.469 12.82 1 97.06 291 LEU A CA 1
ATOM 2208 C C . LEU A 1 291 ? -2.377 21.312 13.195 1 97.06 291 LEU A C 1
ATOM 2210 O O . LEU A 1 291 ? -3.506 20.812 13.188 1 97.06 291 LEU A O 1
ATOM 2214 N N . TYR A 1 292 ? -2.09 22.578 13.531 1 97.12 292 TYR A N 1
ATOM 2215 C CA . TYR A 1 292 ? -3.15 23.531 13.82 1 97.12 292 TYR A CA 1
ATOM 2216 C C . TYR A 1 292 ? -2.688 24.969 13.531 1 97.12 292 TYR A C 1
ATOM 2218 O O . TYR A 1 292 ? -1.486 25.234 13.461 1 97.12 292 TYR A O 1
ATOM 2226 N N . GLY A 1 293 ? -3.631 25.844 13.328 1 98.06 293 GLY A N 1
ATOM 2227 C CA . GLY A 1 293 ? -3.299 27.234 13.094 1 98.06 293 GLY A CA 1
ATOM 2228 C C . GLY A 1 293 ? -4.352 27.969 12.289 1 98.06 293 GLY A C 1
ATOM 2229 O O . GLY A 1 293 ? -5.445 27.453 12.062 1 98.06 293 GLY A O 1
ATOM 2230 N N . PRO A 1 294 ? -4.012 29.219 11.883 1 96.69 294 PRO A N 1
ATOM 2231 C CA . PRO A 1 294 ? -4.898 29.984 11 1 96.69 294 PRO A CA 1
ATOM 2232 C C . PRO A 1 294 ? -5.262 29.219 9.727 1 96.69 294 PRO A C 1
ATOM 2234 O O . PRO A 1 294 ? -4.434 28.484 9.188 1 96.69 294 PRO A O 1
ATOM 2237 N N . PHE A 1 295 ? -6.508 29.297 9.234 1 94.81 295 PHE A N 1
ATOM 2238 C CA . PHE A 1 295 ? -7.012 28.734 7.992 1 94.81 295 PHE A CA 1
ATOM 2239 C C . PHE A 1 295 ? -7.332 27.25 8.172 1 94.81 295 PHE A C 1
ATOM 2241 O O . PHE A 1 295 ? -7.562 26.531 7.195 1 94.81 295 PHE A O 1
ATOM 2248 N N . ASP A 1 296 ? -7.312 26.75 9.414 1 95.19 296 ASP A N 1
ATOM 2249 C CA . ASP A 1 296 ? -7.68 25.359 9.68 1 95.19 296 ASP A CA 1
ATOM 2250 C C . ASP A 1 296 ? -9.148 25.109 9.359 1 95.19 296 ASP A C 1
ATOM 2252 O O . ASP A 1 296 ? -9.875 26.047 8.992 1 95.19 296 ASP A O 1
ATOM 2256 N N . GLN A 1 297 ? -9.492 23.844 9.344 1 90.44 297 GLN A N 1
ATOM 2257 C CA . GLN A 1 297 ? -10.898 23.469 9.227 1 90.44 297 GLN A CA 1
ATOM 2258 C C . GLN A 1 297 ? -11.57 23.438 10.594 1 90.44 297 GLN A C 1
ATOM 2260 O O . GLN A 1 297 ? -11.305 22.547 11.406 1 90.44 297 GLN A O 1
ATOM 2265 N N . PHE A 1 298 ? -12.477 24.453 10.805 1 92.75 298 PHE A N 1
ATOM 2266 C CA . PHE A 1 298 ? -13.172 24.578 12.086 1 92.75 298 PHE A CA 1
ATOM 2267 C C . PHE A 1 298 ? -14.594 24.047 11.984 1 92.75 298 PHE A C 1
ATOM 2269 O O . PHE A 1 298 ? -15.492 24.766 11.516 1 92.75 298 PHE A O 1
ATOM 2276 N N . SER A 1 299 ? -14.766 22.797 12.328 1 86.69 299 SER A N 1
ATOM 2277 C CA . SER A 1 299 ? -16.047 22.125 12.219 1 86.69 299 SER A CA 1
ATOM 2278 C C . SER A 1 299 ? -16.219 21.062 13.312 1 86.69 299 SER A C 1
ATOM 2280 O O . SER A 1 299 ? -15.219 20.578 13.852 1 86.69 299 SER A O 1
ATOM 2282 N N . LEU A 1 300 ? -17.469 20.812 13.633 1 81.75 300 LEU A N 1
ATOM 2283 C CA . LEU A 1 300 ? -17.719 19.797 14.641 1 81.75 300 LEU A CA 1
ATOM 2284 C C . LEU A 1 300 ? -17.625 18.406 14.039 1 81.75 300 LEU A C 1
ATOM 2286 O O . LEU A 1 300 ? -17.234 17.453 14.727 1 81.75 300 LEU A O 1
ATOM 2290 N N . GLU A 1 301 ? -17.891 18.219 12.805 1 76.94 301 GLU A N 1
ATOM 2291 C CA . GLU A 1 301 ? -18.016 16.922 12.164 1 76.94 301 GLU A CA 1
ATOM 2292 C C . GLU A 1 301 ? -16.703 16.5 11.508 1 76.94 301 GLU A C 1
ATOM 2294 O O . GLU A 1 301 ? -16.328 15.328 11.578 1 76.94 301 GLU A O 1
ATOM 2299 N N . LYS A 1 302 ? -15.891 17.406 10.984 1 79.56 302 LYS A N 1
ATOM 2300 C CA . LYS A 1 302 ? -14.797 17.047 10.078 1 79.56 302 LYS A CA 1
ATOM 2301 C C . LYS A 1 302 ? -13.445 17.422 10.672 1 79.56 302 LYS A C 1
ATOM 2303 O O . LYS A 1 302 ? -12.406 16.953 10.211 1 79.56 302 LYS A O 1
ATOM 2308 N N . ALA A 1 303 ? -13.445 18.234 11.75 1 83.94 303 ALA A N 1
ATOM 2309 C CA . ALA A 1 303 ? -12.203 18.844 12.234 1 83.94 303 ALA A CA 1
ATOM 2310 C C . ALA A 1 303 ? -11.43 17.875 13.125 1 83.94 303 ALA A C 1
ATOM 2312 O O . ALA A 1 303 ? -12.008 16.953 13.688 1 83.94 303 ALA A O 1
ATOM 2313 N N . HIS A 1 304 ? -10.18 18.172 13.203 1 87.5 304 HIS A N 1
ATOM 2314 C CA . HIS A 1 304 ? -9.344 17.578 14.242 1 87.5 304 HIS A CA 1
ATOM 2315 C C . HIS A 1 304 ? -9.648 18.172 15.609 1 87.5 304 HIS A C 1
ATOM 2317 O O . HIS A 1 304 ? -10.406 19.141 15.719 1 87.5 304 HIS A O 1
ATOM 2323 N N . VAL A 1 305 ? -9.062 17.672 16.609 1 88.06 305 VAL A N 1
ATOM 2324 C CA . VAL A 1 305 ? -9.445 17.922 18 1 88.06 305 VAL A CA 1
ATOM 2325 C C . VAL A 1 305 ? -9.32 19.406 18.312 1 88.06 305 VAL A C 1
ATOM 2327 O O . VAL A 1 305 ? -10.266 20.016 18.812 1 88.06 305 VAL A O 1
ATOM 2330 N N . LEU A 1 306 ? -8.242 20.047 17.969 1 94.12 306 LEU A N 1
ATOM 2331 C CA . LEU A 1 306 ? -7.984 21.422 18.406 1 94.12 306 LEU A CA 1
ATOM 2332 C C . LEU A 1 306 ? -8.898 22.406 17.672 1 94.12 306 LEU A C 1
ATOM 2334 O O . LEU A 1 306 ? -9.602 23.188 18.312 1 94.12 306 LEU A O 1
ATOM 2338 N N . PRO A 1 307 ? -8.961 22.328 16.344 1 95.06 307 PRO A N 1
ATOM 2339 C CA . PRO A 1 307 ? -9.898 23.234 15.68 1 95.06 307 PRO A CA 1
ATOM 2340 C C . PRO A 1 307 ? -11.352 22.953 16.047 1 95.06 307 PRO A C 1
ATOM 2342 O O . PRO A 1 307 ? -12.18 23.875 16.062 1 95.06 307 PRO A O 1
ATOM 2345 N N . ALA A 1 308 ? -11.68 21.703 16.328 1 92.38 308 ALA A N 1
ATOM 2346 C CA . ALA A 1 308 ? -13.031 21.391 16.797 1 92.38 308 ALA A CA 1
ATOM 2347 C C . ALA A 1 308 ? -13.32 22.062 18.125 1 92.38 308 ALA A C 1
ATOM 2349 O O . ALA A 1 308 ? -14.414 22.609 18.328 1 92.38 308 ALA A O 1
ATOM 2350 N N . LEU A 1 309 ? -12.406 22.047 19.016 1 95.81 309 LEU A N 1
ATOM 2351 C CA . LEU A 1 309 ? -12.562 22.672 20.328 1 95.81 309 LEU A CA 1
ATOM 2352 C C . LEU A 1 309 ? -12.688 24.188 20.188 1 95.81 309 LEU A C 1
ATOM 2354 O O . LEU A 1 309 ? -13.438 24.812 20.938 1 95.81 309 LEU A O 1
ATOM 2358 N N . ILE A 1 310 ? -11.938 24.719 19.312 1 97 310 ILE A N 1
ATOM 2359 C CA . ILE A 1 310 ? -12.008 26.156 19.078 1 97 310 ILE A CA 1
ATOM 2360 C C . ILE A 1 310 ? -13.414 26.531 18.609 1 97 310 ILE A C 1
ATOM 2362 O O . ILE A 1 310 ? -14.008 27.5 19.094 1 97 310 ILE A O 1
ATOM 2366 N N . TYR A 1 311 ? -13.891 25.797 17.656 1 95.75 311 TYR A N 1
ATOM 2367 C CA . TYR A 1 311 ? -15.234 26.062 17.156 1 95.75 311 TYR A CA 1
ATOM 2368 C C . TYR A 1 311 ? -16.281 25.906 18.25 1 95.75 311 TYR A C 1
ATOM 2370 O O . TYR A 1 311 ? -17.188 26.719 18.359 1 95.75 311 TYR A O 1
ATOM 2378 N N . LYS A 1 312 ? -16.172 24.875 19.047 1 95.5 312 LYS A N 1
ATOM 2379 C CA . LYS A 1 312 ? -17.078 24.656 20.172 1 95.5 312 LYS A CA 1
ATOM 2380 C C . LYS A 1 312 ? -17.031 25.828 21.156 1 95.5 312 LYS A C 1
ATOM 2382 O O . LYS A 1 312 ? -18.062 26.25 21.672 1 95.5 312 LYS A O 1
ATOM 2387 N N . ALA A 1 313 ? -15.891 26.25 21.453 1 97.25 313 ALA A N 1
ATOM 2388 C CA . ALA A 1 313 ? -15.727 27.375 22.359 1 97.25 313 ALA A CA 1
ATOM 2389 C C . ALA A 1 313 ? -16.359 28.641 21.797 1 97.25 313 ALA A C 1
ATOM 2391 O O . ALA A 1 313 ? -16.953 29.438 22.531 1 97.25 313 ALA A O 1
ATOM 2392 N N . PHE A 1 314 ? -16.156 28.828 20.531 1 95.94 314 PHE A N 1
ATOM 2393 C CA . PHE A 1 314 ? -16.797 29.953 19.859 1 95.94 314 PHE A CA 1
ATOM 2394 C C . PHE A 1 314 ? -18.312 29.906 20.047 1 95.94 314 PHE A C 1
ATOM 2396 O O . PHE A 1 314 ? -18.922 30.906 20.453 1 95.94 314 PHE A O 1
ATOM 2403 N N . LEU A 1 315 ? -18.906 28.703 19.781 1 94.62 315 LEU A N 1
ATOM 2404 C CA . LEU A 1 315 ? -20.344 28.531 19.953 1 94.62 315 LEU A CA 1
ATOM 2405 C C . LEU A 1 315 ? -20.75 28.797 21.406 1 94.62 315 LEU A C 1
ATOM 2407 O O . LEU A 1 315 ? -21.766 29.453 21.672 1 94.62 315 LEU A O 1
ATOM 2411 N N . ALA A 1 316 ? -19.969 28.297 22.297 1 96.06 316 ALA A N 1
ATOM 2412 C CA . ALA A 1 316 ? -20.234 28.5 23.719 1 96.06 316 ALA A CA 1
ATOM 2413 C C . ALA A 1 316 ? -20.172 29.969 24.094 1 96.06 316 ALA A C 1
ATOM 2415 O O . ALA A 1 316 ? -20.969 30.438 24.922 1 96.06 316 ALA A O 1
ATOM 2416 N N . SER A 1 317 ? -19.219 30.641 23.562 1 95.19 317 SER A N 1
ATOM 2417 C CA . SER A 1 317 ? -19.031 32.062 23.859 1 95.19 317 SER A CA 1
ATOM 2418 C C . SER A 1 317 ? -20.219 32.875 23.391 1 95.19 317 SER A C 1
ATOM 2420 O O . SER A 1 317 ? -20.562 33.906 23.984 1 95.19 317 SER A O 1
ATOM 2422 N N . GLN A 1 318 ? -20.844 32.438 22.297 1 93.62 318 GLN A N 1
ATOM 2423 C CA . GLN A 1 318 ? -22 33.125 21.75 1 93.62 318 GLN A CA 1
ATOM 2424 C C . GLN A 1 318 ? -23.234 32.938 22.641 1 93.62 318 GLN A C 1
ATOM 2426 O O . GLN A 1 318 ? -24.094 33.812 22.703 1 93.62 318 GLN A O 1
ATOM 2431 N N . GLU A 1 319 ? -23.312 31.859 23.328 1 94 319 GLU A N 1
ATOM 2432 C CA . GLU A 1 319 ? -24.5 31.516 24.109 1 94 319 GLU A CA 1
ATOM 2433 C C . GLU A 1 319 ? -24.203 31.594 25.609 1 94 319 GLU A C 1
ATOM 2435 O O . GLU A 1 319 ? -25.078 31.297 26.438 1 94 319 GLU A O 1
ATOM 2440 N N . ASN A 1 320 ? -23.078 31.969 25.922 1 93.44 320 ASN A N 1
ATOM 2441 C CA . ASN A 1 320 ? -22.641 32 27.312 1 93.44 320 ASN A CA 1
ATOM 2442 C C . ASN A 1 320 ? -22.781 30.641 27.969 1 93.44 320 ASN A C 1
ATOM 2444 O O . ASN A 1 320 ? -23.359 30.516 29.047 1 93.44 320 ASN A O 1
ATOM 2448 N N . ASN A 1 321 ? -22.406 29.641 27.297 1 95.56 321 ASN A N 1
ATOM 2449 C CA . ASN A 1 321 ? -22.406 28.266 27.781 1 95.56 321 ASN A CA 1
ATOM 2450 C C . ASN A 1 321 ? -21 27.797 28.141 1 95.56 321 ASN A C 1
ATOM 2452 O O . ASN A 1 321 ? -20.016 28.484 27.828 1 95.56 321 ASN A O 1
ATOM 2456 N N . SER A 1 322 ? -20.984 26.688 28.828 1 96.81 322 SER A N 1
ATOM 2457 C CA . SER A 1 322 ? -19.703 26.031 29.094 1 96.81 322 SER A CA 1
ATOM 2458 C C . SER A 1 322 ? -19.156 25.344 27.844 1 96.81 322 SER A C 1
ATOM 2460 O O . SER A 1 322 ? -19.938 24.906 27 1 96.81 322 SER A O 1
ATOM 2462 N N . LEU A 1 323 ? -17.844 25.344 27.719 1 97.56 323 LEU A N 1
ATOM 2463 C CA . LEU A 1 323 ? -17.219 24.484 26.719 1 97.56 323 LEU A CA 1
ATOM 2464 C C . LEU A 1 323 ? -17.266 23.031 27.156 1 97.56 323 LEU A C 1
ATOM 2466 O O . LEU A 1 323 ? -16.703 22.672 28.203 1 97.56 323 LEU A O 1
ATOM 2470 N N . VAL A 1 324 ? -17.875 22.203 26.359 1 96.19 324 VAL A N 1
ATOM 2471 C CA . VAL A 1 324 ? -18.016 20.781 26.672 1 96.19 324 VAL A CA 1
ATOM 2472 C C . VAL A 1 324 ? -16.922 19.984 25.953 1 96.19 324 VAL A C 1
ATOM 2474 O O . VAL A 1 324 ? -16.781 20.078 24.734 1 96.19 324 VAL A O 1
ATOM 2477 N N . VAL A 1 325 ? -16.188 19.281 26.703 1 95.62 325 VAL A N 1
ATOM 2478 C CA . VAL A 1 325 ? -15.141 18.406 26.188 1 95.62 325 VAL A CA 1
ATOM 2479 C C . VAL A 1 325 ? -15.594 16.953 26.281 1 95.62 325 VAL A C 1
ATOM 2481 O O . VAL A 1 325 ? -16.016 16.484 27.344 1 95.62 325 VAL A O 1
ATOM 2484 N N . GLY A 1 326 ? -15.562 16.281 25.156 1 91.5 326 GLY A N 1
ATOM 2485 C CA . GLY A 1 326 ? -15.859 14.867 25.219 1 91.5 326 GLY A CA 1
ATOM 2486 C C . GLY A 1 326 ? -14.812 14.062 25.953 1 91.5 326 GLY A C 1
ATOM 2487 O O . GLY A 1 326 ? -13.617 14.234 25.734 1 91.5 326 GLY A O 1
ATOM 2488 N N . GLY A 1 327 ? -15.289 13.156 26.828 1 93.75 327 GLY A N 1
ATOM 2489 C CA . GLY A 1 327 ? -14.367 12.359 27.625 1 93.75 327 GLY A CA 1
ATOM 2490 C C . GLY A 1 327 ? -13.883 13.078 28.875 1 93.75 327 GLY A C 1
ATOM 2491 O O . GLY A 1 327 ? -14.547 13.992 29.375 1 93.75 327 GLY A O 1
ATOM 2492 N N . THR A 1 328 ? -12.75 12.586 29.375 1 94.69 328 THR A N 1
ATOM 2493 C CA . THR A 1 328 ? -12.219 13.133 30.625 1 94.69 328 THR A CA 1
ATOM 2494 C C . THR A 1 328 ? -11.266 14.289 30.359 1 94.69 328 THR A C 1
ATOM 2496 O O . THR A 1 328 ? -10.914 15.039 31.266 1 94.69 328 THR A O 1
ATOM 2499 N N . GLY A 1 329 ? -10.812 14.297 29.109 1 95.12 329 GLY A N 1
ATOM 2500 C CA . GLY A 1 329 ? -9.797 15.281 28.766 1 95.12 329 GLY A CA 1
ATOM 2501 C C . GLY A 1 329 ? -8.391 14.828 29.125 1 95.12 329 GLY A C 1
ATOM 2502 O O . GLY A 1 329 ? -7.418 15.539 28.859 1 95.12 329 GLY A O 1
ATOM 2503 N N . SER A 1 330 ? -8.188 13.656 29.578 1 93.88 330 SER A N 1
ATOM 2504 C CA . SER A 1 330 ? -6.914 13.18 30.109 1 93.88 330 SER A CA 1
ATOM 2505 C C . SER A 1 330 ? -5.957 12.805 28.984 1 93.88 330 SER A C 1
ATOM 2507 O O . SER A 1 330 ? -4.734 12.844 29.156 1 93.88 330 SER A O 1
ATOM 2509 N N . PRO A 1 331 ? -6.441 12.422 27.75 1 93.06 331 PRO A N 1
ATOM 2510 C CA . PRO A 1 331 ? -5.512 12.031 26.688 1 93.06 331 PRO A CA 1
ATOM 2511 C C . PRO A 1 331 ? -4.508 13.125 26.344 1 93.06 331 PRO A C 1
ATOM 2513 O O . PRO A 1 331 ? -4.836 14.312 26.422 1 93.06 331 PRO A O 1
ATOM 2516 N N . LEU A 1 332 ? -3.316 12.68 26.094 1 93.5 332 LEU A N 1
ATOM 2517 C CA . LEU A 1 332 ? -2.209 13.57 25.766 1 93.5 332 LEU A CA 1
ATOM 2518 C C . LEU A 1 332 ? -1.963 13.594 24.25 1 93.5 332 LEU A C 1
ATOM 2520 O O . LEU A 1 332 ? -2.037 12.562 23.594 1 93.5 332 LEU A O 1
ATOM 2524 N N . ARG A 1 333 ? -1.744 14.781 23.75 1 92.81 333 ARG A N 1
ATOM 2525 C CA . ARG A 1 333 ? -1.42 14.953 22.328 1 92.81 333 ARG A CA 1
ATOM 2526 C C . ARG A 1 333 ? -0.273 15.945 22.156 1 92.81 333 ARG A C 1
ATOM 2528 O O . ARG A 1 333 ? -0.094 16.844 22.969 1 92.81 333 ARG A O 1
ATOM 2535 N N . GLN A 1 334 ? 0.537 15.672 21.219 1 94.56 334 GLN A N 1
ATOM 2536 C CA . GLN A 1 334 ? 1.522 16.641 20.734 1 94.56 334 GLN A CA 1
ATOM 2537 C C . GLN A 1 334 ? 0.994 17.406 19.531 1 94.56 334 GLN A C 1
ATOM 2539 O O . GLN A 1 334 ? 0.308 16.828 18.672 1 94.56 334 GLN A O 1
ATOM 2544 N N . PHE A 1 335 ? 1.309 18.703 19.484 1 95.38 335 PHE A N 1
ATOM 2545 C CA . PHE A 1 335 ? 0.827 19.562 18.406 1 95.38 335 PHE A CA 1
ATOM 2546 C C . PHE A 1 335 ? 1.981 20.312 17.75 1 95.38 335 PHE A C 1
ATOM 2548 O O . PHE A 1 335 ? 3.025 20.516 18.375 1 95.38 335 PHE A O 1
ATOM 2555 N N . LEU A 1 336 ? 1.773 20.641 16.578 1 97 336 LEU A N 1
ATOM 2556 C CA . LEU A 1 336 ? 2.709 21.484 15.836 1 97 336 LEU A CA 1
ATOM 2557 C C . LEU A 1 336 ? 1.982 22.641 15.156 1 97 336 LEU A C 1
ATOM 2559 O O . LEU A 1 336 ? 1.035 22.422 14.398 1 97 336 LEU A O 1
ATOM 2563 N N . TYR A 1 337 ? 2.424 23.828 15.484 1 98.12 337 TYR A N 1
ATOM 2564 C CA . TYR A 1 337 ? 1.837 25.016 14.883 1 98.12 337 TYR A CA 1
ATOM 2565 C C . TYR A 1 337 ? 2.123 25.062 13.383 1 98.12 337 TYR A C 1
ATOM 2567 O O . TYR A 1 337 ? 3.244 24.797 12.953 1 98.12 337 TYR A O 1
ATOM 2575 N N . SER A 1 338 ? 1.119 25.406 12.539 1 98.44 338 SER A N 1
ATOM 2576 C CA . SER A 1 338 ? 1.176 25.281 11.086 1 98.44 338 SER A CA 1
ATOM 2577 C C . SER A 1 338 ? 2.309 26.109 10.508 1 98.44 338 SER A C 1
ATOM 2579 O O . SER A 1 338 ? 2.979 25.688 9.562 1 98.44 338 SER A O 1
ATOM 2581 N N . GLU A 1 339 ? 2.557 27.328 10.992 1 98.44 339 GLU A N 1
ATOM 2582 C CA . GLU A 1 339 ? 3.611 28.156 10.438 1 98.44 339 GLU A CA 1
ATOM 2583 C C . GLU A 1 339 ? 4.992 27.625 10.805 1 98.44 339 GLU A C 1
ATOM 2585 O O . GLU A 1 339 ? 5.957 27.828 10.062 1 98.44 339 GLU A O 1
ATOM 2590 N N . ASP A 1 340 ? 5.129 27 12.016 1 98.44 340 ASP A N 1
ATOM 2591 C CA . ASP A 1 340 ? 6.367 26.281 12.305 1 98.44 340 ASP A CA 1
ATOM 2592 C C . ASP A 1 340 ? 6.602 25.172 11.289 1 98.44 340 ASP A C 1
ATOM 2594 O O . ASP A 1 340 ? 7.711 25 10.781 1 98.44 340 ASP A O 1
ATOM 2598 N N . ALA A 1 341 ? 5.555 24.406 11.047 1 98.69 341 ALA A N 1
ATOM 2599 C CA . ALA A 1 341 ? 5.641 23.344 10.047 1 98.69 341 ALA A CA 1
ATOM 2600 C C . ALA A 1 341 ? 6.062 23.906 8.688 1 98.69 341 ALA A C 1
ATOM 2602 O O . ALA A 1 341 ? 6.887 23.312 7.992 1 98.69 341 ALA A O 1
ATOM 2603 N N . ALA A 1 342 ? 5.488 25.016 8.305 1 98.75 342 ALA A N 1
ATOM 2604 C CA . ALA A 1 342 ? 5.812 25.672 7.035 1 98.75 342 ALA A CA 1
ATOM 2605 C C . ALA A 1 342 ? 7.297 26.016 6.957 1 98.75 342 ALA A C 1
ATOM 2607 O O . ALA A 1 342 ? 7.953 25.734 5.953 1 98.75 342 ALA A O 1
ATOM 2608 N N . GLU A 1 343 ? 7.797 26.625 7.992 1 98.12 343 GLU A N 1
ATOM 2609 C CA . GLU A 1 343 ? 9.211 26.969 8.031 1 98.12 343 GLU A CA 1
ATOM 2610 C C . GLU A 1 343 ? 10.086 25.719 7.902 1 98.12 343 GLU A C 1
ATOM 2612 O O . GLU A 1 343 ? 11.094 25.734 7.195 1 98.12 343 GLU A O 1
ATOM 2617 N N . ILE A 1 344 ? 9.719 24.672 8.594 1 98.44 344 ILE A N 1
ATOM 2618 C CA . ILE A 1 344 ? 10.469 23.422 8.555 1 98.44 344 ILE A CA 1
ATOM 2619 C C . ILE A 1 344 ? 10.445 22.844 7.141 1 98.44 344 ILE A C 1
ATOM 2621 O O . ILE A 1 344 ? 11.469 22.391 6.633 1 98.44 344 ILE A O 1
ATOM 2625 N N . LEU A 1 345 ? 9.297 22.859 6.48 1 98.62 345 LEU A N 1
ATOM 2626 C CA . LEU A 1 345 ? 9.172 22.344 5.121 1 98.62 345 LEU A CA 1
ATOM 2627 C C . LEU A 1 345 ? 10.117 23.062 4.176 1 98.62 345 LEU A C 1
ATOM 2629 O O . LEU A 1 345 ? 10.742 22.438 3.316 1 98.62 345 LEU A O 1
ATOM 2633 N N . LEU A 1 346 ? 10.195 24.391 4.297 1 98.25 346 LEU A N 1
ATOM 2634 C CA . LEU A 1 346 ? 11.094 25.188 3.453 1 98.25 346 LEU A CA 1
ATOM 2635 C C . LEU A 1 346 ? 12.547 24.812 3.703 1 98.25 346 LEU A C 1
ATOM 2637 O O . LEU A 1 346 ? 13.328 24.688 2.76 1 98.25 346 LEU A O 1
ATOM 2641 N N . ARG A 1 347 ? 12.891 24.609 4.953 1 96.94 347 ARG A N 1
ATOM 2642 C CA . ARG A 1 347 ? 14.25 24.203 5.293 1 96.94 347 ARG A CA 1
ATOM 2643 C C . ARG A 1 347 ? 14.57 22.828 4.734 1 96.94 347 ARG A C 1
ATOM 2645 O O . ARG A 1 347 ? 15.68 22.578 4.254 1 96.94 347 ARG A O 1
ATOM 2652 N N . VAL A 1 348 ? 13.609 21.906 4.867 1 97.62 348 VAL A N 1
ATOM 2653 C CA . VAL A 1 348 ? 13.789 20.547 4.352 1 97.62 348 VAL A CA 1
ATOM 2654 C C . VAL A 1 348 ? 13.977 20.594 2.836 1 97.62 348 VAL A C 1
ATOM 2656 O O . VAL A 1 348 ? 14.859 19.922 2.293 1 97.62 348 VAL A O 1
ATOM 2659 N N . LEU A 1 349 ? 13.195 21.359 2.15 1 97.38 349 LEU A N 1
ATOM 2660 C CA . LEU A 1 349 ? 13.266 21.484 0.698 1 97.38 349 LEU A CA 1
ATOM 2661 C C . LEU A 1 349 ? 14.625 22 0.26 1 97.38 349 LEU A C 1
ATOM 2663 O O . LEU A 1 349 ? 15.188 21.547 -0.735 1 97.38 349 LEU A O 1
ATOM 2667 N N . GLU A 1 350 ? 15.188 22.922 0.979 1 94.75 350 GLU A N 1
ATOM 2668 C CA . GLU A 1 350 ? 16.391 23.641 0.589 1 94.75 350 GLU A CA 1
ATOM 2669 C C . GLU A 1 350 ? 17.656 22.906 1.055 1 94.75 350 GLU A C 1
ATOM 2671 O O . GLU A 1 350 ? 18.766 23.266 0.656 1 94.75 350 GLU A O 1
ATOM 2676 N N . ALA A 1 351 ? 17.422 21.938 1.882 1 93.19 351 ALA A N 1
ATOM 2677 C CA . ALA A 1 351 ? 18.578 21.234 2.43 1 93.19 351 ALA A CA 1
ATOM 2678 C C . ALA A 1 351 ? 19.453 20.672 1.315 1 93.19 351 ALA A C 1
ATOM 2680 O O . ALA A 1 351 ? 18.953 20.109 0.34 1 93.19 351 ALA A O 1
ATOM 2681 N N . PRO A 1 352 ? 20.797 20.828 1.338 1 85 352 PRO A N 1
ATOM 2682 C CA . PRO A 1 352 ? 21.688 20.453 0.248 1 85 352 PRO A CA 1
ATOM 2683 C C . PRO A 1 352 ? 21.922 18.938 0.174 1 85 352 PRO A C 1
ATOM 2685 O O . PRO A 1 352 ? 22.094 18.391 -0.917 1 85 352 PRO A O 1
ATOM 2688 N N . ALA A 1 353 ? 22.109 18.266 1.352 1 80 353 ALA A N 1
ATOM 2689 C CA . ALA A 1 353 ? 22.438 16.844 1.35 1 80 353 ALA A CA 1
ATOM 2690 C C . ALA A 1 353 ? 21.266 16 1.834 1 80 353 ALA A C 1
ATOM 2692 O O . ALA A 1 353 ? 20.484 16.453 2.676 1 80 353 ALA A O 1
ATOM 2693 N N . LEU A 1 354 ? 21.156 14.898 1.032 1 84.44 354 LEU A N 1
ATOM 2694 C CA . LEU A 1 354 ? 20.156 13.93 1.462 1 84.44 354 LEU A CA 1
ATOM 2695 C C . LEU A 1 354 ? 20.812 12.695 2.076 1 84.44 354 LEU A C 1
ATOM 2697 O O . LEU A 1 354 ? 21.531 11.969 1.39 1 84.44 354 LEU A O 1
ATOM 2701 N N . SER A 1 355 ? 20.625 12.672 3.418 1 86.25 355 SER A N 1
ATOM 2702 C CA . SER A 1 355 ? 21 11.438 4.109 1 86.25 355 SER A CA 1
ATOM 2703 C C . SER A 1 355 ? 19.797 10.531 4.32 1 86.25 355 SER A C 1
ATOM 2705 O O . SER A 1 355 ? 18.641 10.977 4.227 1 86.25 355 SER A O 1
ATOM 2707 N N . GLU A 1 356 ? 20.047 9.312 4.59 1 87 356 GLU A N 1
ATOM 2708 C CA . GLU A 1 356 ? 18.969 8.359 4.855 1 87 356 GLU A CA 1
ATOM 2709 C C . GLU A 1 356 ? 18.141 8.789 6.059 1 87 356 GLU A C 1
ATOM 2711 O O . GLU A 1 356 ? 16.922 8.625 6.07 1 87 356 GLU A O 1
ATOM 2716 N N . GLU A 1 357 ? 18.812 9.375 6.965 1 88.56 357 GLU A N 1
ATOM 2717 C CA . GLU A 1 357 ? 18.109 9.836 8.164 1 88.56 357 GLU A CA 1
ATOM 2718 C C . GLU A 1 357 ? 17.172 10.992 7.852 1 88.56 357 GLU A C 1
ATOM 2720 O O . GLU A 1 357 ? 16.109 11.117 8.461 1 88.56 357 GLU A O 1
ATOM 2725 N N . GLU A 1 358 ? 17.578 11.75 6.918 1 92.25 358 GLU A N 1
ATOM 2726 C CA . GLU A 1 358 ? 16.797 12.938 6.594 1 92.25 358 GLU A CA 1
ATOM 2727 C C . GLU A 1 358 ? 15.727 12.633 5.543 1 92.25 358 GLU A C 1
ATOM 2729 O O . GLU A 1 358 ? 14.93 13.5 5.188 1 92.25 358 GLU A O 1
ATOM 2734 N N . SER A 1 359 ? 15.727 11.406 5.121 1 95.69 359 SER A N 1
ATOM 2735 C CA . SER A 1 359 ? 14.797 11.039 4.055 1 95.69 359 SER A CA 1
ATOM 2736 C C . SER A 1 359 ? 13.367 10.922 4.578 1 95.69 359 SER A C 1
ATOM 2738 O O . SER A 1 359 ? 12.414 11.031 3.811 1 95.69 359 SER A O 1
ATOM 2740 N N . LEU A 1 360 ? 13.242 10.695 5.848 1 97.94 360 LEU A N 1
ATOM 2741 C CA . LEU A 1 360 ? 11.969 10.586 6.559 1 97.94 360 LEU A CA 1
ATOM 2742 C C . LEU A 1 360 ? 12.078 11.188 7.957 1 97.94 360 LEU A C 1
ATOM 2744 O O . LEU A 1 360 ? 12.883 10.734 8.773 1 97.94 360 LEU A O 1
ATOM 2748 N N . MET A 1 361 ? 11.219 12.211 8.242 1 98.19 361 MET A N 1
ATOM 2749 C CA . MET A 1 361 ? 11.32 12.875 9.539 1 98.19 361 MET A CA 1
ATOM 2750 C C . MET A 1 361 ? 9.938 13.172 10.109 1 98.19 361 MET A C 1
ATOM 2752 O O . MET A 1 361 ? 9.078 13.711 9.406 1 98.19 361 MET A O 1
ATOM 2756 N N . ILE A 1 362 ? 9.734 12.867 11.359 1 98.25 362 ILE A N 1
ATOM 2757 C CA . ILE A 1 362 ? 8.539 13.25 12.094 1 98.25 362 ILE A CA 1
ATOM 2758 C C . ILE A 1 362 ? 8.625 14.727 12.484 1 98.25 362 ILE A C 1
ATOM 2760 O O . ILE A 1 362 ? 9.648 15.188 12.984 1 98.25 362 ILE A O 1
ATOM 2764 N N . LEU A 1 363 ? 7.578 15.438 12.172 1 98.19 363 LEU A N 1
ATOM 2765 C CA . LEU A 1 363 ? 7.488 16.844 12.562 1 98.19 363 LEU A CA 1
ATOM 2766 C C . LEU A 1 363 ? 6.617 17 13.805 1 98.19 363 LEU A C 1
ATOM 2768 O O . LEU A 1 363 ? 5.387 16.969 13.719 1 98.19 363 LEU A O 1
ATOM 2772 N N . ALA A 1 364 ? 7.234 17.219 14.883 1 96.5 364 ALA A N 1
ATOM 2773 C CA . ALA A 1 364 ? 6.562 17.531 16.141 1 96.5 364 ALA A CA 1
ATOM 2774 C C . ALA A 1 364 ? 7.34 18.578 16.938 1 96.5 364 ALA A C 1
ATOM 2776 O O . ALA A 1 364 ? 8.562 18.672 16.812 1 96.5 364 ALA A O 1
ATOM 2777 N N . SER A 1 365 ? 6.605 19.328 17.688 1 95.31 365 SER A N 1
ATOM 2778 C CA . SER A 1 365 ? 7.223 20.359 18.516 1 95.31 365 SER A CA 1
ATOM 2779 C C . SER A 1 365 ? 7.824 19.766 19.781 1 95.31 365 SER A C 1
ATOM 2781 O O . SER A 1 365 ? 7.23 18.875 20.406 1 95.31 365 SER A O 1
ATOM 2783 N N . ASP A 1 366 ? 8.945 20.25 20.078 1 91.5 366 ASP A N 1
ATOM 2784 C CA . ASP A 1 366 ? 9.516 19.891 21.375 1 91.5 366 ASP A CA 1
ATOM 2785 C C . ASP A 1 366 ? 9.469 21.062 22.344 1 91.5 366 ASP A C 1
ATOM 2787 O O . ASP A 1 366 ? 10.203 21.094 23.328 1 91.5 366 ASP A O 1
ATOM 2791 N N . ALA A 1 367 ? 8.68 22.062 22.031 1 86.44 367 ALA A N 1
ATOM 2792 C CA . ALA A 1 367 ? 8.539 23.25 22.875 1 86.44 367 ALA A CA 1
ATOM 2793 C C . ALA A 1 367 ? 7.844 22.906 24.188 1 86.44 367 ALA A C 1
ATOM 2795 O O . ALA A 1 367 ? 8.078 23.562 25.219 1 86.44 367 ALA A O 1
ATOM 2796 N N . ASP A 1 368 ? 7.02 21.906 24.094 1 83 368 ASP A N 1
ATOM 2797 C CA . ASP A 1 368 ? 6.234 21.531 25.266 1 83 368 ASP A CA 1
ATOM 2798 C C . ASP A 1 368 ? 6.656 20.156 25.797 1 83 368 ASP A C 1
ATOM 2800 O O . ASP A 1 368 ? 7.734 19.672 25.453 1 83 368 ASP A O 1
ATOM 2804 N N . SER A 1 369 ? 5.852 19.547 26.641 1 78 369 SER A N 1
ATOM 2805 C CA . SER A 1 369 ? 6.168 18.266 27.25 1 78 369 SER A CA 1
ATOM 2806 C C . SER A 1 369 ? 6.391 17.188 26.172 1 78 369 SER A C 1
ATOM 2808 O O . SER A 1 369 ? 5.664 17.141 25.188 1 78 369 SER A O 1
ATOM 2810 N N . SER A 1 370 ? 7.414 16.438 26.484 1 76.81 370 SER A N 1
ATOM 2811 C CA . SER A 1 370 ? 7.758 15.375 25.562 1 76.81 370 SER A CA 1
ATOM 2812 C C . SER A 1 370 ? 6.652 14.328 25.484 1 76.81 370 SER A C 1
ATOM 2814 O O . SER A 1 370 ? 6.559 13.578 24.516 1 76.81 370 SER A O 1
ATOM 2816 N N . GLU A 1 371 ? 5.879 14.359 26.438 1 79.44 371 GLU A N 1
ATOM 2817 C CA . GLU A 1 371 ? 4.824 13.352 26.453 1 79.44 371 GLU A CA 1
ATOM 2818 C C . GLU A 1 371 ? 3.529 13.891 25.844 1 79.44 371 GLU A C 1
ATOM 2820 O O . GLU A 1 371 ? 2.588 13.141 25.594 1 79.44 371 GLU A O 1
ATOM 2825 N N . GLY A 1 372 ? 3.498 15.156 25.656 1 89.19 372 GLY A N 1
ATOM 2826 C CA . GLY A 1 372 ? 2.293 15.773 25.141 1 89.19 372 GLY A CA 1
ATOM 2827 C C . GLY A 1 372 ? 1.525 16.562 26.172 1 89.19 372 GLY A C 1
ATOM 2828 O O . GLY A 1 372 ? 1.96 16.688 27.328 1 89.19 372 GLY A O 1
ATOM 2829 N N . THR A 1 373 ? 0.498 17.234 25.719 1 93.56 373 THR A N 1
ATOM 2830 C CA . THR A 1 373 ? -0.386 18.062 26.531 1 93.56 373 THR A CA 1
ATOM 2831 C C . THR A 1 373 ? -1.799 17.484 26.547 1 93.56 373 THR A C 1
ATOM 2833 O O . THR A 1 373 ? -2.289 17 25.531 1 93.56 373 THR A O 1
ATOM 2836 N N . SER A 1 374 ? -2.391 17.562 27.703 1 94.88 374 SER A N 1
ATOM 2837 C CA . SER A 1 374 ? -3.721 16.969 27.828 1 94.88 374 SER A CA 1
ATOM 2838 C C . SER A 1 374 ? -4.758 17.781 27.047 1 94.88 374 SER A C 1
ATOM 2840 O O . SER A 1 374 ? -4.617 19 26.906 1 94.88 374 SER A O 1
ATOM 2842 N N . ILE A 1 375 ? -5.766 17.109 26.672 1 95.38 375 ILE A N 1
ATOM 2843 C CA . ILE A 1 375 ? -6.879 17.766 25.984 1 95.38 375 ILE A CA 1
ATOM 2844 C C . ILE A 1 375 ? -7.539 18.781 26.922 1 95.38 375 ILE A C 1
ATOM 2846 O O . ILE A 1 375 ? -7.969 19.844 26.484 1 95.38 375 ILE A O 1
ATOM 2850 N N . ALA A 1 376 ? -7.598 18.469 28.203 1 96.69 376 ALA A N 1
ATOM 2851 C CA . ALA A 1 376 ? -8.164 19.375 29.203 1 96.69 376 ALA A CA 1
ATOM 2852 C C . ALA A 1 376 ? -7.391 20.703 29.25 1 96.69 376 ALA A C 1
ATOM 2854 O O . ALA A 1 376 ? -7.988 21.766 29.328 1 96.69 376 ALA A O 1
ATOM 2855 N N . TYR A 1 377 ? -6.113 20.547 29.266 1 95.75 377 TYR A N 1
ATOM 2856 C CA . TYR A 1 377 ? -5.273 21.75 29.297 1 95.75 377 TYR A CA 1
ATOM 2857 C C . TYR A 1 377 ? -5.523 22.609 28.062 1 95.75 377 TYR A C 1
ATOM 2859 O O . TYR A 1 377 ? -5.672 23.828 28.172 1 95.75 377 TYR A O 1
ATOM 2867 N N . ILE A 1 378 ? -5.57 21.984 26.906 1 96.56 378 ILE A N 1
ATOM 2868 C CA . ILE A 1 378 ? -5.801 22.672 25.641 1 96.56 378 ILE A CA 1
ATOM 2869 C C . ILE A 1 378 ? -7.168 23.359 25.672 1 96.56 378 ILE A C 1
ATOM 2871 O O . ILE A 1 378 ? -7.289 24.516 25.297 1 96.56 378 ILE A O 1
ATOM 2875 N N . ALA A 1 379 ? -8.117 22.625 26.125 1 97.69 379 ALA A N 1
ATOM 2876 C CA . ALA A 1 379 ? -9.477 23.156 26.203 1 97.69 379 ALA A CA 1
ATOM 2877 C C . ALA A 1 379 ? -9.531 24.375 27.109 1 97.69 379 ALA A C 1
ATOM 2879 O O . ALA A 1 379 ? -10.203 25.359 26.797 1 97.69 379 ALA A O 1
ATOM 2880 N N . GLN A 1 380 ? -8.844 24.297 28.172 1 97.69 380 GLN A N 1
ATOM 2881 C CA . GLN A 1 380 ? -8.82 25.422 29.094 1 97.69 380 GLN A CA 1
ATOM 2882 C C . GLN A 1 380 ? -8.164 26.656 28.469 1 97.69 380 GLN A C 1
ATOM 2884 O O . GLN A 1 380 ? -8.641 27.781 28.641 1 97.69 380 GLN A O 1
ATOM 2889 N N . ARG A 1 381 ? -7.012 26.422 27.812 1 97.12 381 ARG A N 1
ATOM 2890 C CA . ARG A 1 381 ? -6.352 27.531 27.141 1 97.12 381 ARG A CA 1
ATOM 2891 C C . ARG A 1 381 ? -7.266 28.156 26.094 1 97.12 381 ARG A C 1
ATOM 2893 O O . ARG A 1 381 ? -7.277 29.375 25.922 1 97.12 381 ARG A O 1
ATOM 2900 N N . ILE A 1 382 ? -8.008 27.328 25.359 1 98.19 382 ILE A N 1
ATOM 2901 C CA . ILE A 1 382 ? -8.945 27.812 24.359 1 98.19 382 ILE A CA 1
ATOM 2902 C C . ILE A 1 382 ? -10.07 28.594 25.031 1 98.19 382 ILE A C 1
ATOM 2904 O O . ILE A 1 382 ? -10.43 29.688 24.578 1 98.19 382 ILE A O 1
ATOM 2908 N N . ALA A 1 383 ? -10.641 28.078 26.141 1 97.88 383 ALA A N 1
ATOM 2909 C CA . ALA A 1 383 ? -11.68 28.766 26.891 1 97.88 383 ALA A CA 1
ATOM 2910 C C . ALA A 1 383 ? -11.203 30.125 27.375 1 97.88 383 ALA A C 1
ATOM 2912 O O . ALA A 1 383 ? -11.938 31.125 27.297 1 97.88 383 ALA A O 1
ATOM 2913 N N . ASP A 1 384 ? -9.969 30.141 27.828 1 97.06 384 ASP A N 1
ATOM 2914 C CA . ASP A 1 384 ? -9.375 31.391 28.297 1 97.06 384 ASP A CA 1
ATOM 2915 C C . ASP A 1 384 ? -9.273 32.406 27.156 1 97.06 384 ASP A C 1
ATOM 2917 O O . ASP A 1 384 ? -9.547 33.594 27.344 1 97.06 384 ASP A O 1
ATOM 2921 N N . ALA A 1 385 ? -8.844 31.938 26.047 1 96.62 385 ALA A N 1
ATOM 2922 C CA . ALA A 1 385 ? -8.664 32.812 24.891 1 96.62 385 ALA A CA 1
ATOM 2923 C C . ALA A 1 385 ? -10 33.406 24.453 1 96.62 385 ALA A C 1
ATOM 2925 O O . ALA A 1 385 ? -10.039 34.531 23.922 1 96.62 385 ALA A O 1
ATOM 2926 N N . PHE A 1 386 ? -11.117 32.719 24.703 1 96.44 386 PHE A N 1
ATOM 2927 C CA . PHE A 1 386 ? -12.453 33.188 24.375 1 96.44 386 PHE A CA 1
ATOM 2928 C C . PHE A 1 386 ? -13.07 33.938 25.547 1 96.44 386 PHE A C 1
ATOM 2930 O O . PHE A 1 386 ? -14.195 34.438 25.453 1 96.44 386 PHE A O 1
ATOM 2937 N N . HIS A 1 387 ? -12.375 33.938 26.672 1 95.38 387 HIS A N 1
ATOM 2938 C CA . HIS A 1 387 ? -12.844 34.562 27.906 1 95.38 387 HIS A CA 1
ATOM 2939 C C . HIS A 1 387 ? -14.164 33.969 28.359 1 95.38 387 HIS A C 1
ATOM 2941 O O . HIS A 1 387 ? -15.094 34.688 28.719 1 95.38 387 HIS A O 1
ATOM 2947 N N . LEU A 1 388 ? -14.195 32.688 28.234 1 96.56 388 LEU A N 1
ATOM 2948 C CA . LEU A 1 388 ? -15.391 32 28.75 1 96.56 388 LEU A CA 1
ATOM 2949 C C . LEU A 1 388 ? -15.469 32.094 30.266 1 96.56 388 LEU A C 1
ATOM 2951 O O . LEU A 1 388 ? -14.469 31.906 30.953 1 96.56 388 LEU A O 1
ATOM 2955 N N . SER A 1 389 ? -16.609 32.406 30.781 1 95 389 SER A N 1
ATOM 2956 C CA . SER A 1 389 ? -16.781 32.625 32.219 1 95 389 SER A CA 1
ATOM 2957 C C . SER A 1 389 ? -17.094 31.312 32.938 1 95 389 SER A C 1
ATOM 2959 O O . SER A 1 389 ? -16.781 31.156 34.125 1 95 389 SER A O 1
ATOM 2961 N N . LYS A 1 390 ? -17.703 30.391 32.25 1 96.56 390 LYS A N 1
ATOM 2962 C CA . LYS A 1 390 ? -18.094 29.125 32.875 1 96.56 390 LYS A CA 1
ATOM 2963 C C . LYS A 1 390 ? -16.953 28.109 32.812 1 96.56 390 LYS A C 1
ATOM 2965 O O . LYS A 1 390 ? -16.141 28.125 31.891 1 96.56 390 LYS A O 1
ATOM 2970 N N . PRO A 1 391 ? -16.969 27.266 33.812 1 96.38 391 PRO A N 1
ATOM 2971 C CA . PRO A 1 391 ? -15.953 26.219 33.812 1 96.38 391 PRO A CA 1
ATOM 2972 C C . PRO A 1 391 ? -16.172 25.188 32.688 1 96.38 391 PRO A C 1
ATOM 2974 O O . PRO A 1 391 ? -17.281 25.031 32.188 1 96.38 391 PRO A O 1
ATOM 2977 N N . LEU A 1 392 ? -15.039 24.469 32.312 1 97.5 392 LEU A N 1
ATOM 2978 C CA . LEU A 1 392 ? -15.125 23.359 31.359 1 97.5 392 LEU A CA 1
ATOM 2979 C C . LEU A 1 392 ? -16.094 22.297 31.859 1 97.5 392 LEU A C 1
ATOM 2981 O O . LEU A 1 392 ? -16.172 22.031 33.062 1 97.5 392 LEU A O 1
ATOM 2985 N N . GLU A 1 393 ? -16.812 21.703 30.984 1 97.69 393 GLU A N 1
ATOM 2986 C CA . GLU A 1 393 ? -17.609 20.516 31.25 1 97.69 393 GLU A CA 1
ATOM 2987 C C . GLU A 1 393 ? -17.078 19.312 30.469 1 97.69 393 GLU A C 1
ATOM 2989 O O . GLU A 1 393 ? -16.766 19.422 29.297 1 97.69 393 GLU A O 1
ATOM 2994 N N . PHE A 1 394 ? -16.969 18.188 31.219 1 97 394 PHE A N 1
ATOM 2995 C CA . PHE A 1 394 ? -16.5 16.969 30.594 1 97 394 PHE A CA 1
ATOM 2996 C C . PHE A 1 394 ? -17.625 15.969 30.422 1 97 394 PHE A C 1
ATOM 2998 O O . PHE A 1 394 ? -18.266 15.562 31.391 1 97 394 PHE A O 1
ATOM 3005 N N . ASP A 1 395 ? -17.922 15.656 29.188 1 95.62 395 ASP A N 1
ATOM 3006 C CA . ASP A 1 395 ? -18.922 14.625 28.891 1 95.62 395 ASP A CA 1
ATOM 3007 C C . ASP A 1 395 ? -18.297 13.234 28.984 1 95.62 395 ASP A C 1
ATOM 3009 O O . ASP A 1 395 ? -17.891 12.672 27.969 1 95.62 395 ASP A O 1
ATOM 3013 N N . ARG A 1 396 ? -18.344 12.633 30.062 1 93.06 396 ARG A N 1
ATOM 3014 C CA . ARG A 1 396 ? -17.656 11.383 30.359 1 93.06 396 ARG A CA 1
ATOM 3015 C C . ARG A 1 396 ? -18.391 10.195 29.734 1 93.06 396 ARG A C 1
ATOM 3017 O O . ARG A 1 396 ? -17.922 9.062 29.781 1 93.06 396 ARG A O 1
ATOM 3024 N N . SER A 1 397 ? -19.578 10.422 29.156 1 92.38 397 SER A N 1
ATOM 3025 C CA . SER A 1 397 ? -20.281 9.367 28.422 1 92.38 397 SER A CA 1
ATOM 3026 C C . SER A 1 397 ? -19.578 9.047 27.109 1 92.38 397 SER A C 1
ATOM 3028 O O . SER A 1 397 ? -19.797 7.988 26.516 1 92.38 397 SER A O 1
ATOM 3030 N N . ARG A 1 398 ? -18.75 9.922 26.688 1 88.19 398 ARG A N 1
ATOM 3031 C CA . ARG A 1 398 ? -17.953 9.711 25.5 1 88.19 398 ARG A CA 1
ATOM 3032 C C . ARG A 1 398 ? -16.594 9.094 25.844 1 88.19 398 ARG A C 1
ATOM 3034 O O . ARG A 1 398 ? -16.016 9.422 26.875 1 88.19 398 ARG A O 1
ATOM 3041 N N . PRO A 1 399 ? -16.125 8.227 24.984 1 85 399 PRO A N 1
ATOM 3042 C CA . PRO A 1 399 ? -14.844 7.594 25.266 1 85 399 PRO A CA 1
ATOM 3043 C C . PRO A 1 399 ? -13.656 8.547 25.094 1 85 399 PRO A C 1
ATOM 3045 O O . PRO A 1 399 ? -13.742 9.492 24.297 1 85 399 PRO A O 1
ATOM 3048 N N . ASP A 1 400 ? -12.57 8.312 25.875 1 86.44 400 ASP A N 1
ATOM 3049 C CA . ASP A 1 400 ? -11.336 9.07 25.734 1 86.44 400 ASP A CA 1
ATOM 3050 C C . ASP A 1 400 ? -10.578 8.664 24.469 1 86.44 400 ASP A C 1
ATOM 3052 O O . ASP A 1 400 ? -9.836 9.469 23.906 1 86.44 400 ASP A O 1
ATOM 3056 N N . GLY A 1 401 ? -10.812 7.5 24.016 1 78.94 401 GLY A N 1
ATOM 3057 C CA . GLY A 1 401 ? -10 6.992 22.938 1 78.94 401 GLY A CA 1
ATOM 3058 C C . GLY A 1 401 ? -8.562 6.711 23.344 1 78.94 401 GLY A C 1
ATOM 3059 O O . GLY A 1 401 ? -8.312 6.254 24.453 1 78.94 401 GLY A O 1
ATOM 3060 N N . ILE A 1 402 ? -7.605 6.906 22.531 1 81.44 402 ILE A N 1
ATOM 3061 C CA . ILE A 1 402 ? -6.184 6.672 22.766 1 81.44 402 ILE A CA 1
ATOM 3062 C C . ILE A 1 402 ? -5.664 7.66 23.812 1 81.44 402 ILE A C 1
ATOM 3064 O O . ILE A 1 402 ? -5.855 8.875 23.672 1 81.44 402 ILE A O 1
ATOM 3068 N N . TYR A 1 403 ? -5.016 7.156 24.828 1 86.06 403 TYR A N 1
ATOM 3069 C CA . TYR A 1 403 ? -4.516 8.023 25.891 1 86.06 403 TYR A CA 1
ATOM 3070 C C . TYR A 1 403 ? -3.379 8.898 25.375 1 86.06 403 TYR A C 1
ATOM 3072 O O . TYR A 1 403 ? -3.412 10.125 25.531 1 86.06 403 TYR A O 1
ATOM 3080 N N . ARG A 1 404 ? -2.402 8.156 24.891 1 88.06 404 ARG A N 1
ATOM 3081 C CA . ARG A 1 404 ? -1.297 8.93 24.328 1 88.06 404 ARG A CA 1
ATOM 3082 C C . ARG A 1 404 ? -0.645 8.18 23.172 1 88.06 404 ARG A C 1
ATOM 3084 O O . ARG A 1 404 ? -0.678 6.949 23.125 1 88.06 404 ARG A O 1
ATOM 3091 N N . LYS A 1 405 ? -0.054 8.945 22.25 1 88.88 405 LYS A N 1
ATOM 3092 C CA . LYS A 1 405 ? 0.756 8.469 21.125 1 88.88 405 LYS A CA 1
ATOM 3093 C C . LYS A 1 405 ? 1.939 9.391 20.875 1 88.88 405 LYS A C 1
ATOM 3095 O O . LYS A 1 405 ? 1.983 10.078 19.844 1 88.88 405 LYS A O 1
ATOM 3100 N N . PRO A 1 406 ? 2.885 9.242 21.828 1 93.38 406 PRO A N 1
ATOM 3101 C CA . PRO A 1 406 ? 4.016 10.164 21.672 1 93.38 406 PRO A CA 1
ATOM 3102 C C . PRO A 1 406 ? 4.883 9.852 20.469 1 93.38 406 PRO A C 1
ATOM 3104 O O . PRO A 1 406 ? 5.082 8.68 20.125 1 93.38 406 PRO A O 1
ATOM 3107 N N . VAL A 1 407 ? 5.367 10.883 19.859 1 96.19 407 VAL A N 1
ATOM 3108 C CA . VAL A 1 407 ? 6.289 10.727 18.734 1 96.19 407 VAL A CA 1
ATOM 3109 C C . VAL A 1 407 ? 7.633 11.359 19.078 1 96.19 407 VAL A C 1
ATOM 3111 O O . VAL A 1 407 ? 7.688 12.375 19.781 1 96.19 407 VAL A O 1
ATOM 3114 N N . SER A 1 408 ? 8.703 10.805 18.609 1 96.06 408 SER A N 1
ATOM 3115 C CA . SER A 1 408 ? 10.047 11.312 18.859 1 96.06 408 SER A CA 1
ATOM 3116 C C . SER A 1 408 ? 10.312 12.57 18.047 1 96.06 408 SER A C 1
ATOM 3118 O O . SER A 1 408 ? 9.914 12.664 16.875 1 96.06 408 SER A O 1
ATOM 3120 N N . THR A 1 409 ? 11.055 13.484 18.641 1 95.56 409 THR A N 1
ATOM 3121 C CA . THR A 1 409 ? 11.461 14.703 17.953 1 95.56 409 THR A CA 1
ATOM 3122 C C . THR A 1 409 ? 12.969 14.695 17.688 1 95.56 409 THR A C 1
ATOM 3124 O O . THR A 1 409 ? 13.523 15.688 17.203 1 95.56 409 THR A O 1
ATOM 3127 N N . ALA A 1 410 ? 13.594 13.633 17.984 1 95.62 410 ALA A N 1
ATOM 3128 C CA . ALA A 1 410 ? 15.055 13.57 18 1 95.62 410 ALA A CA 1
ATOM 3129 C C . ALA A 1 410 ? 15.633 13.844 16.609 1 95.62 410 ALA A C 1
ATOM 3131 O O . ALA A 1 410 ? 16.531 14.664 16.469 1 95.62 410 ALA A O 1
ATOM 3132 N N . ARG A 1 411 ? 15.164 13.195 15.617 1 96.25 411 ARG A N 1
ATOM 3133 C CA . ARG A 1 411 ? 15.672 13.344 14.258 1 96.25 411 ARG A CA 1
ATOM 3134 C C . ARG A 1 411 ? 15.438 14.758 13.742 1 96.25 411 ARG A C 1
ATOM 3136 O O . ARG A 1 411 ? 16.328 15.359 13.133 1 96.25 411 ARG A O 1
ATOM 3143 N N . LEU A 1 412 ? 14.281 15.289 13.977 1 96.88 412 LEU A N 1
ATOM 3144 C CA . LEU A 1 412 ? 13.969 16.641 13.547 1 96.88 412 LEU A CA 1
ATOM 3145 C C . LEU A 1 412 ? 14.883 17.656 14.219 1 96.88 412 LEU A C 1
ATOM 3147 O O . LEU A 1 412 ? 15.391 18.578 13.57 1 96.88 412 LEU A O 1
ATOM 3151 N N . ARG A 1 413 ? 15.062 17.469 15.477 1 96.44 413 ARG A N 1
ATOM 3152 C CA . ARG A 1 413 ? 15.914 18.391 16.234 1 96.44 413 ARG A CA 1
ATOM 3153 C C . ARG A 1 413 ? 17.344 18.375 15.703 1 96.44 413 ARG A C 1
ATOM 3155 O O . ARG A 1 413 ? 17.969 19.422 15.555 1 96.44 413 ARG A O 1
ATOM 3162 N N . ARG A 1 414 ? 17.859 17.188 15.422 1 95.88 414 ARG A N 1
ATOM 3163 C CA . ARG A 1 414 ? 19.188 17.094 14.828 1 95.88 414 ARG A CA 1
ATOM 3164 C C . ARG A 1 414 ? 19.25 17.828 13.5 1 95.88 414 ARG A C 1
ATOM 3166 O O . ARG A 1 414 ? 20.234 18.516 13.211 1 95.88 414 ARG A O 1
ATOM 3173 N N . PHE A 1 415 ? 18.266 17.734 12.672 1 96.5 415 PHE A N 1
ATOM 3174 C CA . PHE A 1 415 ? 18.188 18.375 11.359 1 96.5 415 PHE A CA 1
ATOM 3175 C C . PHE A 1 415 ? 18.125 19.891 11.492 1 96.5 415 PHE A C 1
ATOM 3177 O O . PHE A 1 415 ? 18.812 20.609 10.781 1 96.5 415 PHE A O 1
ATOM 3184 N N . LEU A 1 416 ? 17.297 20.406 12.484 1 96.5 416 LEU A N 1
ATOM 3185 C CA . LEU A 1 416 ? 17 21.828 12.609 1 96.5 416 LEU A CA 1
ATOM 3186 C C . LEU A 1 416 ? 18.141 22.547 13.336 1 96.5 416 LEU A C 1
ATOM 3188 O O . LEU A 1 416 ? 18.328 23.75 13.148 1 96.5 416 LEU A O 1
ATOM 3192 N N . GLY A 1 417 ? 18.797 21.859 14.195 1 95.31 417 GLY A N 1
ATOM 3193 C CA . GLY A 1 417 ? 19.797 22.5 15.055 1 95.31 417 GLY A CA 1
ATOM 3194 C C . GLY A 1 417 ? 19.203 23.094 16.312 1 95.31 417 GLY A C 1
ATOM 3195 O O . GLY A 1 417 ? 17.984 23.141 16.469 1 95.31 417 GLY A O 1
ATOM 3196 N N . PRO A 1 418 ? 20.031 23.578 17.188 1 94 418 PRO A N 1
ATOM 3197 C CA . PRO A 1 418 ? 19.594 24.047 18.516 1 94 418 PRO A CA 1
ATOM 3198 C C . PRO A 1 418 ? 18.922 25.422 18.469 1 94 418 PRO A C 1
ATOM 3200 O O . PRO A 1 418 ? 18.203 25.781 19.391 1 94 418 PRO A O 1
ATOM 3203 N N . ASP A 1 419 ? 19.062 26.094 17.391 1 95 419 ASP A N 1
ATOM 3204 C CA . ASP A 1 419 ? 18.641 27.484 17.359 1 95 419 ASP A CA 1
ATOM 3205 C C . ASP A 1 419 ? 17.188 27.609 16.938 1 95 419 ASP A C 1
ATOM 3207 O O . ASP A 1 419 ? 16.562 28.656 17.141 1 95 419 ASP A O 1
ATOM 3211 N N . PHE A 1 420 ? 16.625 26.594 16.297 1 96.19 420 PHE A N 1
ATOM 3212 C CA . PHE A 1 420 ? 15.219 26.672 15.875 1 96.19 420 PHE A CA 1
ATOM 3213 C C . PHE A 1 420 ? 14.297 26.656 17.094 1 96.19 420 PHE A C 1
ATOM 3215 O O . PHE A 1 420 ? 14.391 25.781 17.938 1 96.19 420 PHE A O 1
ATOM 3222 N N . ARG A 1 421 ? 13.414 27.641 17.141 1 95.88 421 ARG A N 1
ATOM 3223 C CA . ARG A 1 421 ? 12.484 27.75 18.25 1 95.88 421 ARG A CA 1
ATOM 3224 C C . ARG A 1 421 ? 11.047 27.531 17.797 1 95.88 421 ARG A C 1
ATOM 3226 O O . ARG A 1 421 ? 10.562 28.219 16.906 1 95.88 421 ARG A O 1
ATOM 3233 N N . PHE A 1 422 ? 10.414 26.641 18.438 1 97.19 422 PHE A N 1
ATOM 3234 C CA . PHE A 1 422 ? 9.008 26.375 18.172 1 97.19 422 PHE A CA 1
ATOM 3235 C C . PHE A 1 422 ? 8.125 27.359 18.938 1 97.19 422 PHE A C 1
ATOM 3237 O O . PHE A 1 422 ? 8.453 27.766 20.047 1 97.19 422 PHE A O 1
ATOM 3244 N N . LEU A 1 423 ? 7.027 27.703 18.281 1 96.81 423 LEU A N 1
ATOM 3245 C CA . LEU A 1 423 ? 6.016 28.469 19 1 96.81 423 LEU A CA 1
ATOM 3246 C C . LEU A 1 423 ? 5.41 27.641 20.125 1 96.81 423 LEU A C 1
ATOM 3248 O O . LEU A 1 423 ? 5.113 26.469 19.953 1 96.81 423 LEU A O 1
ATOM 3252 N N . SER A 1 424 ? 5.273 28.266 21.297 1 95.12 424 SER A N 1
ATOM 3253 C CA . SER A 1 424 ? 4.625 27.562 22.391 1 95.12 424 SER A CA 1
ATOM 3254 C C . SER A 1 424 ? 3.174 27.234 22.047 1 95.12 424 SER A C 1
ATOM 3256 O O . SER A 1 424 ? 2.537 27.938 21.281 1 95.12 424 SER A O 1
ATOM 3258 N N . LEU A 1 425 ? 2.693 26.156 22.656 1 95.62 425 LEU A N 1
ATOM 3259 C CA . LEU A 1 425 ? 1.306 25.766 22.438 1 95.62 425 LEU A CA 1
ATOM 3260 C C . LEU A 1 425 ? 0.355 26.891 22.844 1 95.62 425 LEU A C 1
ATOM 3262 O O . LEU A 1 425 ? -0.619 27.156 22.141 1 95.62 425 LEU A O 1
ATOM 3266 N N . GLU A 1 426 ? 0.63 27.547 23.906 1 95.31 426 GLU A N 1
ATOM 3267 C CA . GLU A 1 426 ? -0.201 28.641 24.406 1 95.31 426 GLU A CA 1
ATOM 3268 C C . GLU A 1 426 ? -0.279 29.781 23.391 1 95.31 426 GLU A C 1
ATOM 3270 O O . GLU A 1 426 ? -1.369 30.25 23.078 1 95.31 426 GLU A O 1
ATOM 3275 N N . GLU A 1 427 ? 0.875 30.172 22.938 1 96.69 427 GLU A N 1
ATOM 3276 C CA . GLU A 1 427 ? 0.906 31.25 21.953 1 96.69 427 GLU A CA 1
ATOM 3277 C C . GLU A 1 427 ? 0.224 30.828 20.656 1 96.69 427 GLU A C 1
ATOM 3279 O O . GLU A 1 427 ? -0.487 31.625 20.047 1 96.69 427 GLU A O 1
ATOM 3284 N N . GLY A 1 428 ? 0.473 29.578 20.266 1 97.56 428 GLY A N 1
ATOM 3285 C CA . GLY A 1 428 ? -0.164 29.078 19.047 1 97.56 428 GLY A CA 1
ATOM 3286 C C . GLY A 1 428 ? -1.679 29.062 19.141 1 97.56 428 GLY A C 1
ATOM 3287 O O . GLY A 1 428 ? -2.365 29.438 18.188 1 97.56 428 GLY A O 1
ATOM 3288 N N . ILE A 1 429 ? -2.189 28.641 20.25 1 97.69 429 ILE A N 1
ATOM 3289 C CA . ILE A 1 429 ? -3.631 28.609 20.469 1 97.69 429 ILE A CA 1
ATOM 3290 C C . ILE A 1 429 ? -4.191 30.031 20.406 1 97.69 429 ILE A C 1
ATOM 3292 O O . ILE A 1 429 ? -5.199 30.281 19.734 1 97.69 429 ILE A O 1
ATOM 3296 N N . GLN A 1 430 ? -3.506 30.969 21.062 1 97.69 430 GLN A N 1
ATOM 3297 C CA . GLN A 1 430 ? -3.953 32.344 21.062 1 97.69 430 GLN A CA 1
ATOM 3298 C C . GLN A 1 430 ? -4.027 32.906 19.656 1 97.69 430 GLN A C 1
ATOM 3300 O O . GLN A 1 430 ? -5.023 33.531 19.281 1 97.69 430 GLN A O 1
ATOM 3305 N N . ARG A 1 431 ? -2.994 32.656 18.891 1 97.69 431 ARG A N 1
ATOM 3306 C CA . ARG A 1 431 ? -2.947 33.156 17.516 1 97.69 431 ARG A CA 1
ATOM 3307 C C . ARG A 1 431 ? -4.055 32.531 16.672 1 97.69 431 ARG A C 1
ATOM 3309 O O . ARG A 1 431 ? -4.668 33.219 15.852 1 97.69 431 ARG A O 1
ATOM 3316 N N . THR A 1 432 ? -4.285 31.234 16.891 1 98.06 432 THR A N 1
ATOM 3317 C CA . THR A 1 432 ? -5.289 30.516 16.109 1 98.06 432 THR A CA 1
ATOM 3318 C C . THR A 1 432 ? -6.691 31 16.453 1 98.06 432 THR A C 1
ATOM 3320 O O . THR A 1 432 ? -7.504 31.25 15.547 1 98.06 432 THR A O 1
ATOM 3323 N N . VAL A 1 433 ? -6.973 31.203 17.75 1 97.88 433 VAL A N 1
ATOM 3324 C CA . VAL A 1 433 ? -8.273 31.672 18.203 1 97.88 433 VAL A CA 1
ATOM 3325 C C . VAL A 1 433 ? -8.508 33.094 17.688 1 97.88 433 VAL A C 1
ATOM 3327 O O . VAL A 1 433 ? -9.594 33.406 17.188 1 97.88 433 VAL A O 1
ATOM 3330 N N . GLN A 1 434 ? -7.477 33.969 17.812 1 97.19 434 GLN A N 1
ATOM 3331 C CA . GLN A 1 434 ? -7.594 35.344 17.328 1 97.19 434 GLN A CA 1
ATOM 3332 C C . GLN A 1 434 ? -7.922 35.375 15.836 1 97.19 434 GLN A C 1
ATOM 3334 O O . GLN A 1 434 ? -8.797 36.125 15.398 1 97.19 434 GLN A O 1
ATOM 3339 N N . TRP A 1 435 ? -7.215 34.562 15.094 1 97.19 435 TRP A N 1
ATOM 3340 C CA . TRP A 1 435 ? -7.488 34.469 13.664 1 97.19 435 TRP A CA 1
ATOM 3341 C C . TRP A 1 435 ? -8.922 34.031 13.406 1 97.19 435 TRP A C 1
ATOM 3343 O O . TRP A 1 435 ? -9.617 34.594 12.555 1 97.19 435 TRP A O 1
ATOM 3353 N N . PHE A 1 436 ? -9.344 32.969 14.094 1 96.75 436 PHE A N 1
ATOM 3354 C CA . PHE A 1 436 ? -10.68 32.438 13.906 1 96.75 436 PHE A CA 1
ATOM 3355 C C . PHE A 1 436 ? -11.742 33.469 14.211 1 96.75 436 PHE A C 1
ATOM 3357 O O . PHE A 1 436 ? -12.711 33.625 13.461 1 96.75 436 PHE A O 1
ATOM 3364 N N . VAL A 1 437 ? -11.547 34.219 15.273 1 95.25 437 VAL A N 1
ATOM 3365 C CA . VAL A 1 437 ? -12.516 35.219 15.688 1 95.25 437 VAL A CA 1
ATOM 3366 C C . VAL A 1 437 ? -12.625 36.312 14.609 1 95.25 437 VAL A C 1
ATOM 3368 O O . VAL A 1 437 ? -13.727 36.75 14.289 1 95.25 437 VAL A O 1
ATOM 3371 N N . GLN A 1 438 ? -11.508 36.656 14.055 1 95.06 438 GLN A N 1
ATOM 3372 C CA . GLN A 1 438 ? -11.477 37.719 13.039 1 95.06 438 GLN A CA 1
ATOM 3373 C C . GLN A 1 438 ? -12.023 37.188 11.703 1 95.06 438 GLN A C 1
ATOM 3375 O O . GLN A 1 438 ? -12.469 38 10.875 1 95.06 438 GLN A O 1
ATOM 3380 N N . ASN A 1 439 ? -12.062 35.812 11.523 1 93.75 439 ASN A N 1
ATOM 3381 C CA . ASN A 1 439 ? -12.359 35.281 10.203 1 93.75 439 ASN A CA 1
ATOM 3382 C C . ASN A 1 439 ? -13.508 34.281 10.25 1 93.75 439 ASN A C 1
ATOM 3384 O O . ASN A 1 439 ? -13.727 33.531 9.297 1 93.75 439 ASN A O 1
ATOM 3388 N N . ASN A 1 440 ? -14.266 34.125 11.289 1 88.94 440 ASN A N 1
ATOM 3389 C CA . ASN A 1 440 ? -15.25 33.094 11.516 1 88.94 440 ASN A CA 1
ATOM 3390 C C . ASN A 1 440 ? -16.344 33.094 10.453 1 88.94 440 ASN A C 1
ATOM 3392 O O . ASN A 1 440 ? -16.984 32.094 10.195 1 88.94 440 ASN A O 1
ATOM 3396 N N . LYS A 1 441 ? -16.562 34.188 9.773 1 83.56 441 LYS A N 1
ATOM 3397 C CA . LYS A 1 441 ? -17.578 34.281 8.719 1 83.56 441 LYS A CA 1
ATOM 3398 C C . LYS A 1 441 ? -17.062 33.625 7.43 1 83.56 441 LYS A C 1
ATOM 3400 O O . LYS A 1 441 ? -17.859 33.125 6.625 1 83.56 441 LYS A O 1
ATOM 3405 N N . SER A 1 442 ? -15.703 33.531 7.246 1 74.5 442 SER A N 1
ATOM 3406 C CA . SER A 1 442 ? -15.109 33.031 6.016 1 74.5 442 SER A CA 1
ATOM 3407 C C . SER A 1 442 ? -14.32 31.75 6.281 1 74.5 442 SER A C 1
ATOM 3409 O O . SER A 1 442 ? -13.922 31.047 5.34 1 74.5 442 SER A O 1
ATOM 3411 N N . ALA A 1 443 ? -14.18 31.453 7.449 1 79.19 443 ALA A N 1
ATOM 3412 C CA . ALA A 1 443 ? -13.391 30.281 7.812 1 79.19 443 ALA A CA 1
ATOM 3413 C C . ALA A 1 443 ? -14.055 29 7.332 1 79.19 443 ALA A C 1
ATOM 3415 O O . ALA A 1 443 ? -15.281 28.938 7.188 1 79.19 443 ALA A O 1
ATOM 3416 N N . ARG A 1 444 ? -13.18 28.031 6.926 1 66.19 444 ARG A N 1
ATOM 3417 C CA . ARG A 1 444 ? -13.672 26.719 6.52 1 66.19 444 ARG A CA 1
ATOM 3418 C C . ARG A 1 444 ? -14.406 26.031 7.664 1 66.19 444 ARG A C 1
ATOM 3420 O O . ARG A 1 444 ? -13.797 25.719 8.695 1 66.19 444 ARG A O 1
ATOM 3427 N N . THR A 1 445 ? -15.766 26.016 7.656 1 60.5 445 THR A N 1
ATOM 3428 C CA . THR A 1 445 ? -16.562 25.359 8.688 1 60.5 445 THR A CA 1
ATOM 3429 C C . THR A 1 445 ? -17.328 24.172 8.117 1 60.5 445 THR A C 1
ATOM 3431 O O . THR A 1 445 ? -17.641 24.141 6.926 1 60.5 445 THR A O 1
ATOM 3434 N N . MET B 1 1 ? 13.727 -71.188 2.227 1 16.55 1 MET B N 1
ATOM 3435 C CA . MET B 1 1 ? 12.906 -71.375 3.418 1 16.55 1 MET B CA 1
ATOM 3436 C C . MET B 1 1 ? 13.055 -70.188 4.391 1 16.55 1 MET B C 1
ATOM 3438 O O . MET B 1 1 ? 12.078 -69.812 5.02 1 16.55 1 MET B O 1
ATOM 3442 N N . GLN B 1 2 ? 14.156 -70 5.016 1 13.48 2 GLN B N 1
ATOM 3443 C CA . GLN B 1 2 ? 14.336 -69.812 6.453 1 13.48 2 GLN B CA 1
ATOM 3444 C C . GLN B 1 2 ? 13.867 -68.438 6.918 1 13.48 2 GLN B C 1
ATOM 3446 O O . GLN B 1 2 ? 13.75 -67.5 6.109 1 13.48 2 GLN B O 1
ATOM 3451 N N . LYS B 1 3 ? 14.453 -68.125 8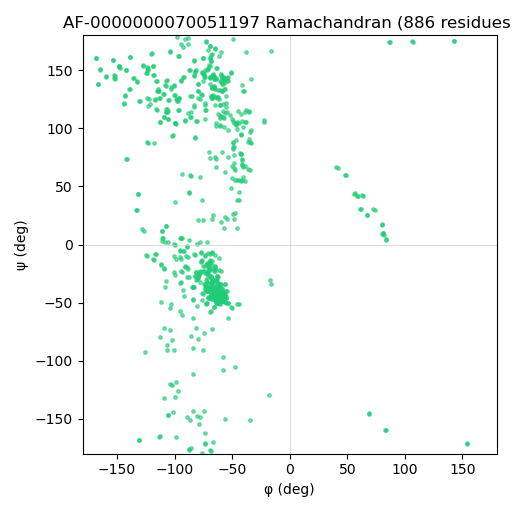.289 1 15.46 3 LYS B N 1
ATOM 3452 C CA . LYS B 1 3 ? 14.109 -67.812 9.68 1 15.46 3 LYS B CA 1
ATOM 3453 C C . LYS B 1 3 ? 13.742 -66.375 9.875 1 15.46 3 LYS B C 1
ATOM 3455 O O . LYS B 1 3 ? 14 -65.562 9 1 15.46 3 LYS B O 1
ATOM 3460 N N . SER B 1 4 ? 14.078 -65.75 11.18 1 14.3 4 SER B N 1
ATOM 3461 C CA . SER B 1 4 ? 13.562 -65.75 12.547 1 14.3 4 SER B CA 1
ATOM 3462 C C . SER B 1 4 ? 13.281 -64.312 13.039 1 14.3 4 SER B C 1
ATOM 3464 O O . SER B 1 4 ? 12.18 -64.062 13.516 1 14.3 4 SER B O 1
ATOM 3466 N N . GLY B 1 5 ? 14.172 -63.469 13.758 1 14.41 5 GLY B N 1
ATOM 3467 C CA . GLY B 1 5 ? 14.531 -63.375 15.164 1 14.41 5 GLY B CA 1
ATOM 3468 C C . GLY B 1 5 ? 14.062 -62.062 15.805 1 14.41 5 GLY B C 1
ATOM 3469 O O . GLY B 1 5 ? 13.891 -62 17.016 1 14.41 5 GLY B O 1
ATOM 3470 N N . CYS B 1 6 ? 14.586 -60.906 15.742 1 15.41 6 CYS B N 1
ATOM 3471 C CA . CYS B 1 6 ? 14.781 -60.281 17.047 1 15.41 6 CYS B CA 1
ATOM 3472 C C . CYS B 1 6 ? 13.461 -59.812 17.641 1 15.41 6 CYS B C 1
ATOM 3474 O O . CYS B 1 6 ? 12.727 -59.062 17.016 1 15.41 6 CYS B O 1
ATOM 3476 N N . ALA B 1 7 ? 12.695 -60.406 18.797 1 15.39 7 ALA B N 1
ATOM 3477 C CA . ALA B 1 7 ? 11.875 -60.781 19.953 1 15.39 7 ALA B CA 1
ATOM 3478 C C . ALA B 1 7 ? 11.5 -59.562 20.781 1 15.39 7 ALA B C 1
ATOM 3480 O O . ALA B 1 7 ? 11.992 -58.438 20.531 1 15.39 7 ALA B O 1
ATOM 3481 N N . GLN B 1 8 ? 11.766 -59.656 22.219 1 14.07 8 GLN B N 1
ATOM 3482 C CA . GLN B 1 8 ? 11.109 -59.781 23.516 1 14.07 8 GLN B CA 1
ATOM 3483 C C . GLN B 1 8 ? 11.18 -58.5 24.312 1 14.07 8 GLN B C 1
ATOM 3485 O O . GLN B 1 8 ? 10.562 -58.375 25.375 1 14.07 8 GLN B O 1
ATOM 3490 N N . ALA B 1 9 ? 12.266 -57.625 24.328 1 15.01 9 ALA B N 1
ATOM 3491 C CA . ALA B 1 9 ? 12.578 -57.25 25.719 1 15.01 9 ALA B CA 1
ATOM 3492 C C . ALA B 1 9 ? 11.359 -56.656 26.406 1 15.01 9 ALA B C 1
ATOM 3494 O O . ALA B 1 9 ? 10.594 -55.906 25.797 1 15.01 9 ALA B O 1
ATOM 3495 N N . SER B 1 10 ? 10.961 -56.938 27.812 1 14.8 10 SER B N 1
ATOM 3496 C CA . SER B 1 10 ? 10.281 -57.156 29.078 1 14.8 10 SER B CA 1
ATOM 3497 C C . SER B 1 10 ? 9.961 -55.844 29.766 1 14.8 10 SER B C 1
ATOM 3499 O O . SER B 1 10 ? 8.836 -55.625 30.25 1 14.8 10 SER B O 1
ATOM 3501 N N . GLY B 1 11 ? 11.023 -55.281 30.484 1 15.02 11 GLY B N 1
ATOM 3502 C CA . GLY B 1 11 ? 10.938 -55.125 31.922 1 15.02 11 GLY B CA 1
ATOM 3503 C C . GLY B 1 11 ? 9.891 -54.125 32.375 1 15.02 11 GLY B C 1
ATOM 3504 O O . GLY B 1 11 ? 9.398 -53.344 31.562 1 15.02 11 GLY B O 1
ATOM 3505 N N . ARG B 1 12 ? 9.859 -53.719 33.75 1 15.26 12 ARG B N 1
ATOM 3506 C CA . ARG B 1 12 ? 9.289 -53.688 35.094 1 15.26 12 ARG B CA 1
ATOM 3507 C C . ARG B 1 12 ? 8.688 -52.312 35.406 1 15.26 12 ARG B C 1
ATOM 3509 O O . ARG B 1 12 ? 8.883 -51.375 34.625 1 15.26 12 ARG B O 1
ATOM 3516 N N . GLU B 1 13 ? 9.062 -51.781 36.625 1 14.91 13 GLU B N 1
ATOM 3517 C CA . GLU B 1 13 ? 8.391 -51.469 37.875 1 14.91 13 GLU B CA 1
ATOM 3518 C C . GLU B 1 13 ? 8.07 -49.969 38 1 14.91 13 GLU B C 1
ATOM 3520 O O . GLU B 1 13 ? 7.199 -49.594 38.75 1 14.91 13 GLU B O 1
ATOM 3525 N N . ALA B 1 14 ? 8.773 -49 37.312 1 14.95 14 ALA B N 1
ATOM 3526 C CA . ALA B 1 14 ? 9.109 -48 38.312 1 14.95 14 ALA B CA 1
ATOM 3527 C C . ALA B 1 14 ? 7.855 -47.344 38.844 1 14.95 14 ALA B C 1
ATOM 3529 O O . ALA B 1 14 ? 7.004 -46.875 38.094 1 14.95 14 ALA B O 1
ATOM 3530 N N . ARG B 1 15 ? 7.73 -47.344 40.156 1 14.48 15 ARG B N 1
ATOM 3531 C CA . ARG B 1 15 ? 6.895 -47.156 41.344 1 14.48 15 ARG B CA 1
ATOM 3532 C C . ARG B 1 15 ? 6.285 -45.75 41.375 1 14.48 15 ARG B C 1
ATOM 3534 O O . ARG B 1 15 ? 5.07 -45.594 41.5 1 14.48 15 ARG B O 1
ATOM 3541 N N . GLN B 1 16 ? 7.012 -44.906 42.156 1 14.33 16 GLN B N 1
ATOM 3542 C CA . GLN B 1 16 ? 6.492 -44.469 43.438 1 14.33 16 GLN B CA 1
ATOM 3543 C C . GLN B 1 16 ? 5.555 -43.281 43.281 1 14.33 16 GLN B C 1
ATOM 3545 O O . GLN B 1 16 ? 4.418 -43.312 43.75 1 14.33 16 GLN B O 1
ATOM 3550 N N . ALA B 1 17 ? 6.012 -42.094 43.781 1 14.55 17 ALA B N 1
ATOM 3551 C CA . ALA B 1 17 ? 5.59 -41.531 45.062 1 14.55 17 ALA B CA 1
ATOM 3552 C C . ALA B 1 17 ? 4.594 -40.375 44.844 1 14.55 17 ALA B C 1
ATOM 3554 O O . ALA B 1 17 ? 3.586 -40.312 45.562 1 14.55 17 ALA B O 1
ATOM 3555 N N . ALA B 1 18 ? 5 -39.375 44.031 1 15.17 18 ALA B N 1
ATOM 3556 C CA . ALA B 1 18 ? 4.984 -38.156 44.844 1 15.17 18 ALA B CA 1
ATOM 3557 C C . ALA B 1 18 ? 3.559 -37.656 45.062 1 15.17 18 ALA B C 1
ATOM 3559 O O . ALA B 1 18 ? 2.719 -37.75 44.156 1 15.17 18 ALA B O 1
ATOM 3560 N N . SER B 1 19 ? 3.279 -37.188 46.25 1 14.91 19 SER B N 1
ATOM 3561 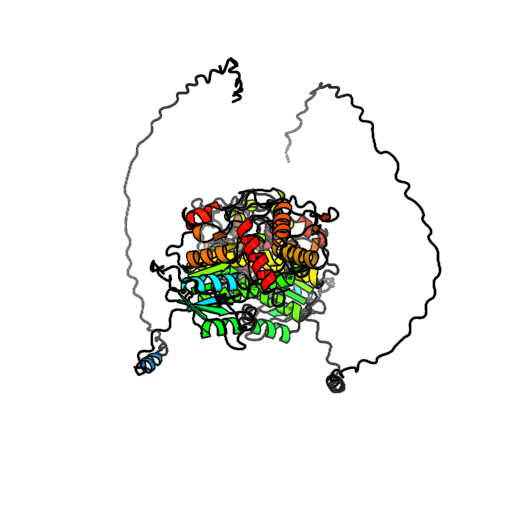C CA . SER B 1 19 ? 2.32 -36.875 47.312 1 14.91 19 SER B CA 1
ATOM 3562 C C . SER B 1 19 ? 1.381 -35.75 46.875 1 14.91 19 SER B C 1
ATOM 3564 O O . SER B 1 19 ? 0.16 -35.875 47 1 14.91 19 SER B O 1
ATOM 3566 N N . GLY B 1 20 ? 1.925 -34.469 46.812 1 15.02 20 GLY B N 1
ATOM 3567 C CA . GLY B 1 20 ? 1.411 -33.562 47.812 1 15.02 20 GLY B CA 1
ATOM 3568 C C . GLY B 1 20 ? 0.024 -33.062 47.5 1 15.02 20 GLY B C 1
ATOM 3569 O O . GLY B 1 20 ? -0.453 -33.188 46.375 1 15.02 20 GLY B O 1
ATOM 3570 N N . SER B 1 21 ? -0.533 -32.188 48.375 1 14.97 21 SER B N 1
ATOM 3571 C CA . SER B 1 21 ? -1.635 -31.75 49.219 1 14.97 21 SER B CA 1
ATOM 3572 C C . SER B 1 21 ? -2.453 -30.656 48.562 1 14.97 21 SER B C 1
ATOM 3574 O O . SER B 1 21 ? -3.535 -30.297 49.031 1 14.97 21 SER B O 1
ATOM 3576 N N . LEU B 1 22 ? -1.984 -30.062 47.406 1 15.44 22 LEU B N 1
ATOM 3577 C CA . LEU B 1 22 ? -2.346 -28.672 47.656 1 15.44 22 LEU B CA 1
ATOM 3578 C C . LEU B 1 22 ? -3.857 -28.516 47.781 1 15.44 22 LEU B C 1
ATOM 3580 O O . LEU B 1 22 ? -4.598 -28.906 46.875 1 15.44 22 LEU B O 1
ATOM 3584 N N . ARG B 1 23 ? -4.336 -28.203 48.938 1 14.41 23 ARG B N 1
ATOM 3585 C CA . ARG B 1 23 ? -5.539 -27.938 49.719 1 14.41 23 ARG B CA 1
ATOM 3586 C C . ARG B 1 23 ? -6.457 -26.969 48.969 1 14.41 23 ARG B C 1
ATOM 3588 O O . ARG B 1 23 ? -7.645 -27.25 48.781 1 14.41 23 ARG B O 1
ATOM 3595 N N . LYS B 1 24 ? -6.453 -25.609 49.531 1 15.02 24 LYS B N 1
ATOM 3596 C CA . LYS B 1 24 ? -7.547 -25.047 50.312 1 15.02 24 LYS B CA 1
ATOM 3597 C C . LYS B 1 24 ? -8.617 -24.438 49.438 1 15.02 24 LYS B C 1
ATOM 3599 O O . LYS B 1 24 ? -9.805 -24.734 49.594 1 15.02 24 LYS B O 1
ATOM 3604 N N . LEU B 1 25 ? -8.398 -23.141 48.875 1 15.21 25 LEU B N 1
ATOM 3605 C CA . LEU B 1 25 ? -9.047 -21.984 49.5 1 15.21 25 LEU B CA 1
ATOM 3606 C C . LEU B 1 25 ? -10.375 -21.672 48.812 1 15.21 25 LEU B C 1
ATOM 3608 O O . LEU B 1 25 ? -10.562 -22 47.625 1 15.21 25 LEU B O 1
ATOM 3612 N N . LEU B 1 26 ? -11.219 -20.672 49.406 1 15.07 26 LEU B N 1
ATOM 3613 C CA . LEU B 1 26 ? -12.508 -20.25 49.938 1 15.07 26 LEU B CA 1
ATOM 3614 C C . LEU B 1 26 ? -13.281 -19.438 48.906 1 15.07 26 LEU B C 1
ATOM 3616 O O . LEU B 1 26 ? -14.516 -19.375 48.938 1 15.07 26 LEU B O 1
ATOM 3620 N N . CYS B 1 27 ? -12.648 -18.719 47.906 1 15.16 27 CYS B N 1
ATOM 3621 C CA . CYS B 1 27 ? -13.172 -17.359 47.969 1 15.16 27 CYS B CA 1
ATOM 3622 C C . CYS B 1 27 ? -14.625 -17.312 47.531 1 15.16 27 CYS B C 1
ATOM 3624 O O . CYS B 1 27 ? -15.008 -18 46.562 1 15.16 27 CYS B O 1
ATOM 3626 N N . ARG B 1 28 ? -15.492 -16.516 48.25 1 15.37 28 ARG B N 1
ATOM 3627 C CA . ARG B 1 28 ? -16.844 -16.172 48.719 1 15.37 28 ARG B CA 1
ATOM 3628 C C . ARG B 1 28 ? -17.641 -15.531 47.562 1 15.37 28 ARG B C 1
ATOM 3630 O O . ARG B 1 28 ? -18.75 -15.961 47.281 1 15.37 28 ARG B O 1
ATOM 3637 N N . GLY B 1 29 ? -17.328 -14.203 47.25 1 14.87 29 GLY B N 1
ATOM 3638 C CA . GLY B 1 29 ? -18.328 -13.242 47.688 1 14.87 29 GLY B CA 1
ATOM 3639 C C . GLY B 1 29 ? -19.484 -13.086 46.719 1 14.87 29 GLY B C 1
ATOM 3640 O O . GLY B 1 29 ? -20.656 -13.211 47.125 1 14.87 29 GLY B O 1
ATOM 3641 N N . LYS B 1 30 ? -19.375 -12.102 45.656 1 15.72 30 LYS B N 1
ATOM 3642 C CA . LYS B 1 30 ? -20.141 -10.867 45.781 1 15.72 30 LYS B CA 1
ATOM 3643 C C . LYS B 1 30 ? -21.438 -10.945 44.969 1 15.72 30 LYS B C 1
ATOM 3645 O O . LYS B 1 30 ? -22.266 -10.023 45 1 15.72 30 LYS B O 1
ATOM 3650 N N . ARG B 1 31 ? -21.734 -11.844 44.094 1 15.54 31 ARG B N 1
ATOM 3651 C CA . ARG B 1 31 ? -22.453 -11.125 43.031 1 15.54 31 ARG B CA 1
ATOM 3652 C C . ARG B 1 31 ? -23.828 -10.672 43.5 1 15.54 31 ARG B C 1
ATOM 3654 O O . ARG B 1 31 ? -24.719 -11.5 43.688 1 15.54 31 ARG B O 1
ATOM 3661 N N . LYS B 1 32 ? -23.875 -9.531 44.281 1 15.04 32 LYS B N 1
ATOM 3662 C CA . LYS B 1 32 ? -25.094 -8.977 44.875 1 15.04 32 LYS B CA 1
ATOM 3663 C C . LYS B 1 32 ? -26.125 -8.703 43.781 1 15.04 32 LYS B C 1
ATOM 3665 O O . LYS B 1 32 ? -25.797 -8.648 42.594 1 15.04 32 LYS B O 1
ATOM 3670 N N . ALA B 1 33 ? -27 -7.613 44.062 1 15.08 33 ALA B N 1
ATOM 3671 C CA . ALA B 1 33 ? -28.391 -7.316 44.375 1 15.08 33 ALA B CA 1
ATOM 3672 C C . ALA B 1 33 ? -29.094 -6.68 43.156 1 15.08 33 ALA B C 1
ATOM 3674 O O . ALA B 1 33 ? -30.141 -7.152 42.719 1 15.08 33 ALA B O 1
ATOM 3675 N N . GLU B 1 34 ? -29.078 -5.242 43.031 1 14.96 34 GLU B N 1
ATOM 3676 C CA . GLU B 1 34 ? -30.234 -4.465 43.438 1 14.96 34 GLU B CA 1
ATOM 3677 C C . GLU B 1 34 ? -31.047 -3.988 42.25 1 14.96 34 GLU B C 1
ATOM 3679 O O . GLU B 1 34 ? -32.281 -4.023 42.25 1 14.96 34 GLU B O 1
ATOM 3684 N N . GLN B 1 35 ? -30.453 -3.312 41.156 1 15.48 35 GLN B N 1
ATOM 3685 C CA . GLN B 1 35 ? -31.109 -2.006 41.062 1 15.48 35 GLN B CA 1
ATOM 3686 C C . GLN B 1 35 ? -32.469 -2.115 40.375 1 15.48 35 GLN B C 1
ATOM 3688 O O . GLN B 1 35 ? -32.594 -2.768 39.344 1 15.48 35 GLN B O 1
ATOM 3693 N N . ARG B 1 36 ? -33.625 -1.622 40.969 1 15.8 36 ARG B N 1
ATOM 3694 C CA . ARG B 1 36 ? -35.094 -1.556 41 1 15.8 36 ARG B CA 1
ATOM 3695 C C . ARG B 1 36 ? -35.594 -0.642 39.875 1 15.8 36 ARG B C 1
ATOM 3697 O O . ARG B 1 36 ? -36.812 -0.587 39.625 1 15.8 36 ARG B O 1
ATOM 3704 N N . THR B 1 37 ? -34.75 0.196 39.188 1 16.06 37 THR B N 1
ATOM 3705 C CA . THR B 1 37 ? -35.469 1.465 39.094 1 16.06 37 THR B CA 1
ATOM 3706 C C . THR B 1 37 ? -36.781 1.298 38.312 1 16.06 37 THR B C 1
ATOM 3708 O O . THR B 1 37 ? -36.906 0.391 37.469 1 16.06 37 THR B O 1
ATOM 3711 N N . PHE B 1 38 ? -37.75 2.348 38.5 1 16.03 38 PHE B N 1
ATOM 3712 C CA . PHE B 1 38 ? -39.156 2.764 38.594 1 16.03 38 PHE B CA 1
ATOM 3713 C C . PHE B 1 38 ? -39.75 2.953 37.219 1 16.03 38 PHE B C 1
ATOM 3715 O O . PHE B 1 38 ? -39.062 3.256 36.25 1 16.03 38 PHE B O 1
ATOM 3722 N N . SER B 1 39 ? -41.062 2.693 37.125 1 16.28 39 SER B N 1
ATOM 3723 C CA . SER B 1 39 ? -42.219 2.365 36.312 1 16.28 39 SER B CA 1
ATOM 3724 C C . SER B 1 39 ? -42.75 3.592 35.562 1 16.28 39 SER B C 1
ATOM 3726 O O . SER B 1 39 ? -43.719 3.506 34.812 1 16.28 39 SER B O 1
ATOM 3728 N N . ALA B 1 40 ? -42.062 4.828 35.688 1 15.71 40 ALA B N 1
ATOM 3729 C CA . ALA B 1 40 ? -43.125 5.84 35.656 1 15.71 40 ALA B CA 1
ATOM 3730 C C . ALA B 1 40 ? -43.875 5.832 34.312 1 15.71 40 ALA B C 1
ATOM 3732 O O . ALA B 1 40 ? -43.25 5.871 33.25 1 15.71 40 ALA B O 1
ATOM 3733 N N . ARG B 1 41 ? -45.188 5.707 34.344 1 16.2 41 ARG B N 1
ATOM 3734 C CA . ARG B 1 41 ? -46.375 5.508 33.531 1 16.2 41 ARG B CA 1
ATOM 3735 C C . ARG B 1 41 ? -46.719 6.766 32.719 1 16.2 41 ARG B C 1
ATOM 3737 O O . ARG B 1 41 ? -47.75 6.824 32.062 1 16.2 41 ARG B O 1
ATOM 3744 N N . ASN B 1 42 ? -45.812 7.887 32.844 1 15.48 42 ASN B N 1
ATOM 3745 C CA . ASN B 1 42 ? -46.688 9.047 32.688 1 15.48 42 ASN B CA 1
ATOM 3746 C C . ASN B 1 42 ? -47.438 9.031 31.375 1 15.48 42 ASN B C 1
ATOM 3748 O O . ASN B 1 42 ? -46.906 8.617 30.344 1 15.48 42 ASN B O 1
ATOM 3752 N N . GLU B 1 43 ? -48.719 9.508 31.391 1 16.25 43 GLU B N 1
ATOM 3753 C CA . GLU B 1 43 ? -50.031 9.516 30.766 1 16.25 43 GLU B CA 1
ATOM 3754 C C . GLU B 1 43 ? -50.031 10.336 29.484 1 16.25 43 GLU B C 1
ATOM 3756 O O . GLU B 1 43 ? -50.469 9.844 28.438 1 16.25 43 GLU B O 1
ATOM 3761 N N . SER B 1 44 ? -50.344 11.656 29.609 1 15.87 44 SER B N 1
ATOM 3762 C CA . SER B 1 44 ? -51.594 12.18 29.078 1 15.87 44 SER B CA 1
ATOM 3763 C C . SER B 1 44 ? -51.438 12.562 27.609 1 15.87 44 SER B C 1
ATOM 3765 O O . SER B 1 44 ? -50.344 12.648 27.078 1 15.87 44 SER B O 1
ATOM 3767 N N . CYS B 1 45 ? -52.312 13.656 27.125 1 16.25 45 CYS B N 1
ATOM 3768 C CA . CYS B 1 45 ? -53.469 13.867 26.234 1 16.25 45 CYS B CA 1
ATOM 3769 C C . CYS B 1 45 ? -53.062 14.664 25 1 16.25 45 CYS B C 1
ATOM 3771 O O . CYS B 1 45 ? -53.594 14.43 23.922 1 16.25 45 CYS B O 1
ATOM 3773 N N . CYS B 1 46 ? -52.344 15.836 25.188 1 16.95 46 CYS B N 1
ATOM 3774 C CA . CYS B 1 46 ? -53.031 16.969 24.609 1 16.95 46 CYS B CA 1
ATOM 3775 C C . CYS B 1 46 ? -52.906 16.969 23.094 1 16.95 46 CYS B C 1
ATOM 3777 O O . CYS B 1 46 ? -51.969 16.406 22.547 1 16.95 46 CYS B O 1
ATOM 3779 N N . GLU B 1 47 ? -53.844 17.734 22.344 1 17.45 47 GLU B N 1
ATOM 3780 C CA . GLU B 1 47 ? -54.688 17.812 21.156 1 17.45 47 GLU B CA 1
ATOM 3781 C C . GLU B 1 47 ? -53.969 18.5 20.016 1 17.45 47 GLU B C 1
ATOM 3783 O O . GLU B 1 47 ? -54.156 18.156 18.844 1 17.45 47 GLU B O 1
ATOM 3788 N N . GLY B 1 48 ? -53.156 19.594 20.281 1 17.14 48 GLY B N 1
ATOM 3789 C CA . GLY B 1 48 ? -53.594 20.719 19.469 1 17.14 48 GLY B CA 1
ATOM 3790 C C . GLY B 1 48 ? -53.281 20.547 18 1 17.14 48 GLY B C 1
ATOM 3791 O O . GLY B 1 48 ? -52.438 19.719 17.625 1 17.14 48 GLY B O 1
ATOM 3792 N N . GLU B 1 49 ? -53.875 21.422 17.047 1 18.95 49 GLU B N 1
ATOM 3793 C CA . GLU B 1 49 ? -54.469 21.562 15.727 1 18.95 49 GLU B CA 1
ATOM 3794 C C . GLU B 1 49 ? -53.469 22 14.688 1 18.95 49 GLU B C 1
ATOM 3796 O O . GLU B 1 49 ? -53.781 22.125 13.5 1 18.95 49 GLU B O 1
ATOM 3801 N N . GLY B 1 50 ? -52.188 22.094 15.031 1 17.91 50 GLY B N 1
ATOM 3802 C CA . GLY B 1 50 ? -51.656 23.125 14.172 1 17.91 50 GLY B CA 1
ATOM 3803 C C . GLY B 1 50 ? -51.781 22.812 12.695 1 17.91 50 GLY B C 1
ATOM 3804 O O . GLY B 1 50 ? -51.844 21.641 12.305 1 17.91 50 GLY B O 1
ATOM 3805 N N . THR B 1 51 ? -52.125 23.875 11.891 1 20 51 THR B N 1
ATOM 3806 C CA . THR B 1 51 ? -52.562 24.25 10.555 1 20 51 THR B CA 1
ATOM 3807 C C . THR B 1 51 ? -51.5 23.938 9.516 1 20 51 THR B C 1
ATOM 3809 O O . THR B 1 51 ? -50.312 23.984 9.82 1 20 51 THR B O 1
ATOM 3812 N N . SER B 1 52 ? -51.875 23.312 8.367 1 18.16 52 SER B N 1
ATOM 3813 C CA . SER B 1 52 ? -51.406 22.5 7.242 1 18.16 52 SER B CA 1
ATOM 3814 C C . SER B 1 52 ? -50.719 23.359 6.199 1 18.16 52 SER B C 1
ATOM 3816 O O . SER B 1 52 ? -50.281 22.859 5.16 1 18.16 52 SER B O 1
ATOM 3818 N N . ASN B 1 53 ? -50.219 24.594 6.516 1 19.88 53 ASN B N 1
ATOM 3819 C CA . ASN B 1 53 ? -50.219 25.344 5.262 1 19.88 53 ASN B CA 1
ATOM 3820 C C . ASN B 1 53 ? -49.25 24.734 4.258 1 19.88 53 ASN B C 1
ATOM 3822 O O . ASN B 1 53 ? -48.094 24.422 4.602 1 19.88 53 ASN B O 1
ATOM 3826 N N . SER B 1 54 ? -49.719 24.281 3.057 1 18.94 54 SER B N 1
ATOM 3827 C CA . SER B 1 54 ? -49.406 23.422 1.912 1 18.94 54 SER B CA 1
ATOM 3828 C C . SER B 1 54 ? -48.375 24.078 0.997 1 18.94 54 SER B C 1
ATOM 3830 O O . SER B 1 54 ? -48.062 23.531 -0.063 1 18.94 54 SER B O 1
ATOM 3832 N N . GLY B 1 55 ? -47.562 25.047 1.434 1 20.61 55 GLY B N 1
ATOM 3833 C CA . GLY B 1 55 ? -47.031 25.797 0.3 1 20.61 55 GLY B CA 1
ATOM 3834 C C . GLY B 1 55 ? -46.25 24.938 -0.672 1 20.61 55 GLY B C 1
ATOM 3835 O O . GLY B 1 55 ? -45.406 24.125 -0.261 1 20.61 55 GLY B O 1
ATOM 3836 N N . GLU B 1 56 ? -46.781 24.703 -1.904 1 20.41 56 GLU B N 1
ATOM 3837 C CA . GLU B 1 56 ? -46.5 23.891 -3.08 1 20.41 56 GLU B CA 1
ATOM 3838 C C . GLU B 1 56 ? -45.188 24.297 -3.732 1 20.41 56 GLU B C 1
ATOM 3840 O O . GLU B 1 56 ? -45.031 25.438 -4.156 1 20.41 56 GLU B O 1
ATOM 3845 N N . THR B 1 57 ? -44.094 24.078 -3.072 1 21.83 57 THR B N 1
ATOM 3846 C CA . THR B 1 57 ? -42.875 24.5 -3.736 1 21.83 57 THR B CA 1
ATOM 3847 C C . THR B 1 57 ? -42.75 23.859 -5.117 1 21.83 57 THR B C 1
ATOM 3849 O O . THR B 1 57 ? -42.969 22.656 -5.27 1 21.83 57 THR B O 1
ATOM 3852 N N . PRO B 1 58 ? -42.719 24.656 -6.172 1 21.97 58 PRO B N 1
ATOM 3853 C CA . PRO B 1 58 ? -42.75 24.312 -7.594 1 21.97 58 PRO B CA 1
ATOM 3854 C C . PRO B 1 58 ? -41.594 23.391 -8.008 1 21.97 58 PRO B C 1
ATOM 3856 O O . PRO B 1 58 ? -40.5 23.516 -7.469 1 21.97 58 PRO B O 1
ATOM 3859 N N . ARG B 1 59 ? -41.906 22.125 -8.43 1 22.25 59 ARG B N 1
ATOM 3860 C CA . ARG B 1 59 ? -41.156 20.953 -8.883 1 22.25 59 ARG B CA 1
ATOM 3861 C C . ARG B 1 59 ? -40.312 21.281 -10.102 1 22.25 59 ARG B C 1
ATOM 3863 O O . ARG B 1 59 ? -40.812 21.781 -11.102 1 22.25 59 ARG B O 1
ATOM 3870 N N . ASN B 1 60 ? -39.188 21.891 -9.922 1 22.14 60 ASN B N 1
ATOM 3871 C CA . ASN B 1 60 ? -38.375 22.109 -11.117 1 22.14 60 ASN B CA 1
ATOM 3872 C C . ASN B 1 60 ? -38.281 20.844 -11.969 1 22.14 60 ASN B C 1
ATOM 3874 O O . ASN B 1 60 ? -37.906 19.781 -11.477 1 22.14 60 ASN B O 1
ATOM 3878 N N . PRO B 1 61 ? -39.031 20.734 -13.109 1 23.69 61 PRO B N 1
ATOM 3879 C CA . PRO B 1 61 ? -39.25 19.578 -13.969 1 23.69 61 PRO B CA 1
ATOM 3880 C C . PRO B 1 61 ? -37.938 18.938 -14.438 1 23.69 61 PRO B C 1
ATOM 3882 O O . PRO B 1 61 ? -37.031 19.656 -14.836 1 23.69 61 PRO B O 1
ATOM 3885 N N . LEU B 1 62 ? -37.5 17.859 -13.773 1 23.73 62 LEU B N 1
ATOM 3886 C CA . LEU B 1 62 ? -36.469 16.922 -14.156 1 23.73 62 LEU B CA 1
ATOM 3887 C C . LEU B 1 62 ? -36.625 16.484 -15.609 1 23.73 62 LEU B C 1
ATOM 3889 O O . LEU B 1 62 ? -37.719 16.156 -16.047 1 23.73 62 LEU B O 1
ATOM 3893 N N . LEU B 1 63 ? -35.781 17.016 -16.5 1 24.84 63 LEU B N 1
ATOM 3894 C CA . LEU B 1 63 ? -35.781 16.719 -17.938 1 24.84 63 LEU B CA 1
ATOM 3895 C C . LEU B 1 63 ? -35.969 15.227 -18.172 1 24.84 63 LEU B C 1
ATOM 3897 O O . LEU B 1 63 ? -35.344 14.406 -17.5 1 24.84 63 LEU B O 1
ATOM 3901 N N . PRO B 1 64 ? -37.125 14.805 -18.75 1 24.86 64 PRO B N 1
ATOM 3902 C CA . PRO B 1 64 ? -37.562 13.414 -18.969 1 24.86 64 PRO B CA 1
ATOM 3903 C C . PRO B 1 64 ? -36.562 12.609 -19.797 1 24.86 64 PRO B C 1
ATOM 3905 O O . PRO B 1 64 ? -36 13.125 -20.75 1 24.86 64 PRO B O 1
ATOM 3908 N N . LEU B 1 65 ? -35.75 11.781 -19.078 1 26.67 65 LEU B N 1
ATOM 3909 C CA . LEU B 1 65 ? -34.938 10.703 -19.641 1 26.67 65 LEU B CA 1
ATOM 3910 C C . LEU B 1 65 ? -35.75 9.836 -20.594 1 26.67 65 LEU B C 1
ATOM 3912 O O . LEU B 1 65 ? -36.125 8.703 -20.25 1 26.67 65 LEU B O 1
ATOM 3916 N N . ASN B 1 66 ? -36.812 10.461 -21.203 1 26.17 66 ASN B N 1
ATOM 3917 C CA . ASN B 1 66 ? -37.75 9.625 -21.938 1 26.17 66 ASN B CA 1
ATOM 3918 C C . ASN B 1 66 ? -37.094 8.898 -23.094 1 26.17 66 ASN B C 1
ATOM 3920 O O . ASN B 1 66 ? -37.719 8.055 -23.75 1 26.17 66 ASN B O 1
ATOM 3924 N N . HIS B 1 67 ? -36.156 9.609 -23.719 1 27.02 67 HIS B N 1
ATOM 3925 C CA . HIS B 1 67 ? -36.031 9.133 -25.094 1 27.02 67 HIS B CA 1
ATOM 3926 C C . HIS B 1 67 ? -35.469 7.715 -25.141 1 27.02 67 HIS B C 1
ATOM 3928 O O . HIS B 1 67 ? -35.25 7.164 -26.219 1 27.02 67 HIS B O 1
ATOM 3934 N N . ALA B 1 68 ? -34.844 7.25 -24.047 1 24.98 68 ALA B N 1
ATOM 3935 C CA . ALA B 1 68 ? -34.156 5.984 -24.234 1 24.98 68 ALA B CA 1
ATOM 3936 C C . ALA B 1 68 ? -35.125 4.836 -24.422 1 24.98 68 ALA B C 1
ATOM 3938 O O . ALA B 1 68 ? -34.75 3.682 -24.578 1 24.98 68 ALA B O 1
ATOM 3939 N N . GLN B 1 69 ? -36.469 5.191 -24.188 1 23.77 69 GLN B N 1
ATOM 3940 C CA . GLN B 1 69 ? -37.375 4.055 -24.141 1 23.77 69 GLN B CA 1
ATOM 3941 C C . GLN B 1 69 ? -37.594 3.461 -25.531 1 23.77 69 GLN B C 1
ATOM 3943 O O . GLN B 1 69 ? -37.938 2.291 -25.672 1 23.77 69 GLN B O 1
ATOM 3948 N N . GLU B 1 70 ? -37.656 4.395 -26.5 1 26.81 70 GLU B N 1
ATOM 3949 C CA . GLU B 1 70 ? -38.25 3.889 -27.719 1 26.81 70 GLU B CA 1
ATOM 3950 C C . GLU B 1 70 ? -37.344 2.881 -28.422 1 26.81 70 GLU B C 1
ATOM 3952 O O . GLU B 1 70 ? -37.781 2.217 -29.375 1 26.81 70 GLU B O 1
ATOM 3957 N N . ALA B 1 71 ? -36.062 3.199 -28.359 1 26.06 71 ALA B N 1
ATOM 3958 C CA . ALA B 1 71 ? -35.312 2.369 -29.312 1 26.06 71 ALA B CA 1
ATOM 3959 C C . ALA B 1 71 ? -35.438 0.891 -28.953 1 26.06 71 ALA B C 1
ATOM 3961 O O . ALA B 1 71 ? -34.781 0.043 -29.578 1 26.06 71 ALA B O 1
ATOM 3962 N N . ALA B 1 72 ? -35.969 0.648 -27.766 1 26.5 72 ALA B N 1
ATOM 3963 C CA . ALA B 1 72 ? -35.969 -0.724 -27.266 1 26.5 72 ALA B CA 1
ATOM 3964 C C . ALA B 1 72 ? -36.844 -1.622 -28.141 1 26.5 72 ALA B C 1
ATOM 3966 O O . ALA B 1 72 ? -36.906 -2.834 -27.922 1 26.5 72 ALA B O 1
ATOM 3967 N N . SER B 1 73 ? -37.75 -1.058 -28.875 1 26.97 73 SER B N 1
ATOM 3968 C CA . SER B 1 73 ? -38.844 -1.938 -29.297 1 26.97 73 SER B CA 1
ATOM 3969 C C . SER B 1 73 ? -38.375 -2.916 -30.359 1 26.97 73 SER B C 1
ATOM 3971 O O . SER B 1 73 ? -38.938 -4.012 -30.484 1 26.97 73 SER B O 1
ATOM 3973 N N . MET B 1 74 ? -37.719 -2.471 -31.453 1 26.61 74 MET B N 1
ATOM 3974 C CA . MET B 1 74 ? -37.875 -3.27 -32.688 1 26.61 74 MET B CA 1
ATOM 3975 C C . MET B 1 74 ? -37.062 -4.547 -32.594 1 26.61 74 MET B C 1
ATOM 3977 O O . MET B 1 74 ? -36.938 -5.273 -33.562 1 26.61 74 MET B O 1
ATOM 3981 N N . ALA B 1 75 ? -35.844 -4.492 -31.891 1 28.38 75 ALA B N 1
ATOM 3982 C CA . ALA B 1 75 ? -34.969 -5.609 -32.281 1 28.38 75 ALA B CA 1
ATOM 3983 C C . ALA B 1 75 ? -35.594 -6.945 -31.875 1 28.38 75 ALA B C 1
ATOM 3985 O O . ALA B 1 75 ? -35.656 -7.27 -30.688 1 28.38 75 ALA B O 1
ATOM 3986 N N . GLY B 1 76 ? -36.562 -7.457 -32.469 1 30.48 76 GLY B N 1
ATOM 3987 C CA . GLY B 1 76 ? -37.25 -8.742 -32.375 1 30.48 76 GLY B CA 1
ATOM 3988 C C . GLY B 1 76 ? -36.281 -9.914 -32.281 1 30.48 76 GLY B C 1
ATOM 3989 O O . GLY B 1 76 ? -36.688 -11.062 -32.188 1 30.48 76 GLY B O 1
ATOM 3990 N N . ASP B 1 77 ? -35.281 -9.945 -33.281 1 33.38 77 ASP B N 1
ATOM 3991 C CA . ASP B 1 77 ? -34.594 -11.234 -33.406 1 33.38 77 ASP B CA 1
ATOM 3992 C C . ASP B 1 77 ? -34.062 -11.711 -32.062 1 33.38 77 ASP B C 1
ATOM 3994 O O . ASP B 1 77 ? -33.5 -10.93 -31.297 1 33.38 77 ASP B O 1
ATOM 3998 N N . ARG B 1 78 ? -34.562 -12.711 -31.5 1 31.06 78 ARG B N 1
ATOM 3999 C CA . ARG B 1 78 ? -34.156 -13.445 -30.312 1 31.06 78 ARG B CA 1
ATOM 4000 C C . ARG B 1 78 ? -32.656 -13.609 -30.25 1 31.06 78 ARG B C 1
ATOM 4002 O O . ARG B 1 78 ? -32.062 -14.352 -31.062 1 31.06 78 ARG B O 1
ATOM 4009 N N . VAL B 1 79 ? -31.781 -12.625 -30.078 1 37.34 79 VAL B N 1
ATOM 4010 C CA . VAL B 1 79 ? -30.359 -12.742 -29.812 1 37.34 79 VAL B CA 1
ATOM 4011 C C . VAL B 1 79 ? -30.078 -13.977 -28.953 1 37.34 79 VAL B C 1
ATOM 4013 O O . VAL B 1 79 ? -30.734 -14.188 -27.938 1 37.34 79 VAL B O 1
ATOM 4016 N N . SER B 1 80 ? -29.875 -15.156 -29.438 1 42.47 80 SER B N 1
ATOM 4017 C CA . SER B 1 80 ? -29.359 -16.266 -28.641 1 42.47 80 SER B CA 1
ATOM 4018 C C . SER B 1 80 ? -28.609 -15.75 -27.406 1 42.47 80 SER B C 1
ATOM 4020 O O . SER B 1 80 ? -27.734 -14.883 -27.531 1 42.47 80 SER B O 1
ATOM 4022 N N . PRO B 1 81 ? -29.094 -15.812 -26.219 1 52.44 81 PRO B N 1
ATOM 4023 C CA . PRO B 1 81 ? -28.578 -15.164 -25 1 52.44 81 PRO B CA 1
ATOM 4024 C C . PRO B 1 81 ? -27.094 -15.391 -24.812 1 52.44 81 PRO B C 1
ATOM 4026 O O . PRO B 1 81 ? -26.625 -16.531 -24.875 1 52.44 81 PRO B O 1
ATOM 4029 N N . SER B 1 82 ? -26.109 -14.633 -25.297 1 79.38 82 SER B N 1
ATOM 4030 C CA . SER B 1 82 ? -24.656 -14.68 -25.156 1 79.38 82 SER B CA 1
ATOM 4031 C C . SER B 1 82 ? -24.266 -15.07 -23.734 1 79.38 82 SER B C 1
ATOM 4033 O O . SER B 1 82 ? -24.938 -14.703 -22.766 1 79.38 82 SER B O 1
ATOM 4035 N N . LEU B 1 83 ? -23.594 -16.328 -23.562 1 92.62 83 LEU B N 1
ATOM 4036 C CA . LEU B 1 83 ? -23.109 -16.812 -22.281 1 92.62 83 LEU B CA 1
ATOM 4037 C C . LEU B 1 83 ? -22.484 -15.688 -21.469 1 92.62 83 LEU B C 1
ATOM 4039 O O . LEU B 1 83 ? -21.828 -14.812 -22.016 1 92.62 83 LEU B O 1
ATOM 4043 N N . PRO B 1 84 ? -22.969 -15.703 -20.172 1 96.38 84 PRO B N 1
ATOM 4044 C CA . PRO B 1 84 ? -22.234 -14.742 -19.344 1 96.38 84 PRO B CA 1
ATOM 4045 C C . PRO B 1 84 ? -20.719 -14.906 -19.453 1 96.38 84 PRO B C 1
ATOM 4047 O O . PRO B 1 84 ? -20.219 -16.031 -19.625 1 96.38 84 PRO B O 1
ATOM 4050 N N . VAL B 1 85 ? -20.031 -13.859 -19.328 1 98.12 85 VAL B N 1
ATOM 4051 C CA . VAL B 1 85 ? -18.594 -13.867 -19.578 1 98.12 85 VAL B CA 1
ATOM 4052 C C . VAL B 1 85 ? -17.828 -13.859 -18.25 1 98.12 85 VAL B C 1
ATOM 4054 O O . VAL B 1 85 ? -18.203 -13.133 -17.328 1 98.12 85 VAL B O 1
ATOM 4057 N N . CYS B 1 86 ? -16.844 -14.68 -18.109 1 98.62 86 CYS B N 1
ATOM 4058 C CA . CYS B 1 86 ? -15.789 -14.586 -17.109 1 98.62 86 CYS B CA 1
ATOM 4059 C C . CYS B 1 86 ? -14.477 -14.125 -17.734 1 98.62 86 CYS B C 1
ATOM 4061 O O . CYS B 1 86 ? -13.922 -14.82 -18.594 1 98.62 86 CYS B O 1
ATOM 4063 N N . LEU B 1 87 ? -14.016 -12.961 -17.359 1 98.81 87 LEU B N 1
ATOM 4064 C CA . LEU B 1 87 ? -12.75 -12.453 -17.875 1 98.81 87 LEU B CA 1
ATOM 4065 C C . LEU B 1 87 ? -11.586 -12.961 -17.031 1 98.81 87 LEU B C 1
ATOM 4067 O O . LEU B 1 87 ? -11.633 -12.898 -15.797 1 98.81 87 LEU B O 1
ATOM 4071 N N . VAL B 1 88 ? -10.594 -13.555 -17.688 1 98.88 88 VAL B N 1
ATOM 4072 C CA . VAL B 1 88 ? -9.375 -14.008 -17.016 1 98.88 88 VAL B CA 1
ATOM 4073 C C . VAL B 1 88 ? -8.188 -13.172 -17.484 1 98.88 88 VAL B C 1
ATOM 4075 O O . VAL B 1 88 ? -7.695 -13.344 -18.594 1 98.88 88 VAL B O 1
ATOM 4078 N N . THR B 1 89 ? -7.711 -12.242 -16.625 1 98.81 89 THR B N 1
ATOM 4079 C CA . THR B 1 89 ? -6.492 -11.516 -16.953 1 98.81 89 THR B CA 1
ATOM 4080 C C . THR B 1 89 ? -5.254 -12.336 -16.594 1 98.81 89 THR B C 1
ATOM 4082 O O . THR B 1 89 ? -5.273 -13.125 -15.648 1 98.81 89 THR B O 1
ATOM 4085 N N . GLY B 1 90 ? -4.188 -12.125 -17.391 1 97.81 90 GLY B N 1
ATOM 4086 C CA . GLY B 1 90 ? -3.047 -13.016 -17.219 1 97.81 90 GLY B CA 1
ATOM 4087 C C . GLY B 1 90 ? -3.289 -14.406 -17.781 1 97.81 90 GLY B C 1
ATOM 4088 O O . GLY B 1 90 ? -2.717 -15.383 -17.297 1 97.81 90 GLY B O 1
ATOM 4089 N N . GLY B 1 91 ? -4.094 -14.492 -18.797 1 97.38 91 GLY B N 1
ATOM 4090 C CA . GLY B 1 91 ? -4.555 -15.758 -19.359 1 97.38 91 GLY B CA 1
ATOM 4091 C C . GLY B 1 91 ? -3.461 -16.531 -20.062 1 97.38 91 GLY B C 1
ATOM 4092 O O . GLY B 1 91 ? -3.604 -17.734 -20.312 1 97.38 91 GLY B O 1
ATOM 4093 N N . SER B 1 92 ? -2.379 -15.922 -20.375 1 94.31 92 SER B N 1
ATOM 4094 C CA . SER B 1 92 ? -1.299 -16.562 -21.125 1 94.31 92 SER B CA 1
ATOM 4095 C C . SER B 1 92 ? -0.234 -17.109 -20.188 1 94.31 92 SER B C 1
ATOM 4097 O O . SER B 1 92 ? 0.703 -17.781 -20.625 1 94.31 92 SER B O 1
ATOM 4099 N N . GLY B 1 93 ? -0.396 -16.828 -18.906 1 94.75 93 GLY B N 1
ATOM 4100 C CA . GLY B 1 93 ? 0.593 -17.281 -17.938 1 94.75 93 GLY B CA 1
ATOM 4101 C C . GLY B 1 93 ? 0.332 -18.688 -17.406 1 94.75 93 GLY B C 1
ATOM 4102 O O . GLY B 1 93 ? -0.588 -19.359 -17.875 1 94.75 93 GLY B O 1
ATOM 4103 N N . LEU B 1 94 ? 1.151 -19.125 -16.484 1 96.06 94 LEU B N 1
ATOM 4104 C CA . LEU B 1 94 ? 1.119 -20.469 -15.914 1 96.06 94 LEU B CA 1
ATOM 4105 C C . LEU B 1 94 ? -0.289 -20.828 -15.453 1 96.06 94 LEU B C 1
ATOM 4107 O O . LEU B 1 94 ? -0.848 -21.844 -15.875 1 96.06 94 LEU B O 1
ATOM 4111 N N . VAL B 1 95 ? -0.845 -19.969 -14.609 1 98.06 95 VAL B N 1
ATOM 4112 C CA . VAL B 1 95 ? -2.141 -20.281 -14.016 1 98.06 95 VAL B CA 1
ATOM 4113 C C . VAL B 1 95 ? -3.24 -20.141 -15.07 1 98.06 95 VAL B C 1
ATOM 4115 O O . VAL B 1 95 ? -4.199 -20.922 -15.07 1 98.06 95 VAL B O 1
ATOM 4118 N N . GLY B 1 96 ? -3.133 -19.172 -15.938 1 98.31 96 GLY B N 1
ATOM 4119 C CA . GLY B 1 96 ? -4.078 -19.031 -17.031 1 98.31 96 GLY B CA 1
ATOM 4120 C C . GLY B 1 96 ? -4.156 -20.281 -17.906 1 98.31 96 GLY B C 1
ATOM 4121 O O . GLY B 1 96 ? -5.246 -20.766 -18.219 1 98.31 96 GLY B O 1
ATOM 4122 N N . LYS B 1 97 ? -3.045 -20.812 -18.266 1 97.88 97 LYS B N 1
ATOM 4123 C CA . LYS B 1 97 ? -2.984 -22.016 -19.094 1 97.88 97 LYS B CA 1
ATOM 4124 C C . LYS B 1 97 ? -3.498 -23.234 -18.328 1 97.88 97 LYS B C 1
ATOM 4126 O O . LYS B 1 97 ? -4.109 -24.125 -18.906 1 97.88 97 LYS B O 1
ATOM 4131 N N . ALA B 1 98 ? -3.209 -23.219 -17.062 1 98.56 98 ALA B N 1
ATOM 4132 C CA . ALA B 1 98 ? -3.74 -24.312 -16.234 1 98.56 98 ALA B CA 1
ATOM 4133 C C . ALA B 1 98 ? -5.266 -24.281 -16.219 1 98.56 98 ALA B C 1
ATOM 4135 O O . ALA B 1 98 ? -5.91 -25.328 -16.297 1 98.56 98 ALA B O 1
ATOM 4136 N N . LEU B 1 99 ? -5.832 -23.078 -16.078 1 98.69 99 LEU B N 1
ATOM 4137 C CA . LEU B 1 99 ? -7.285 -22.922 -16.125 1 98.69 99 LEU B CA 1
ATOM 4138 C C . LEU B 1 99 ? -7.848 -23.438 -17.438 1 98.69 99 LEU B C 1
ATOM 4140 O O . LEU B 1 99 ? -8.852 -24.156 -17.453 1 98.69 99 LEU B O 1
ATOM 4144 N N . GLN B 1 100 ? -7.215 -23.094 -18.516 1 98.06 100 GLN B N 1
ATOM 4145 C CA . GLN B 1 100 ? -7.633 -23.562 -19.828 1 98.06 100 GLN B CA 1
ATOM 4146 C C . GLN B 1 100 ? -7.613 -25.094 -19.906 1 98.06 100 GLN B C 1
ATOM 4148 O O . GLN B 1 100 ? -8.586 -25.703 -20.359 1 98.06 100 GLN B O 1
ATOM 4153 N N . SER B 1 101 ? -6.531 -25.656 -19.422 1 97.38 101 SER B N 1
ATOM 4154 C CA . SER B 1 101 ? -6.391 -27.109 -19.453 1 97.38 101 SER B CA 1
ATOM 4155 C C . SER B 1 101 ? -7.508 -27.781 -18.656 1 97.38 101 SER B C 1
ATOM 4157 O O . SER B 1 101 ? -8.109 -28.75 -19.141 1 97.38 101 SER B O 1
ATOM 4159 N N . VAL B 1 102 ? -7.766 -27.281 -17.469 1 97.62 102 VAL B N 1
ATOM 4160 C CA . VAL B 1 102 ? -8.781 -27.859 -16.594 1 97.62 102 VAL B CA 1
ATOM 4161 C C . VAL B 1 102 ? -10.156 -27.734 -17.25 1 97.62 102 VAL B C 1
ATOM 4163 O O . VAL B 1 102 ? -10.938 -28.688 -17.266 1 97.62 102 VAL B O 1
ATOM 4166 N N . LEU B 1 103 ? -10.5 -26.609 -17.844 1 97.38 103 LEU B N 1
ATOM 4167 C CA . LEU B 1 103 ? -11.797 -26.344 -18.469 1 97.38 103 LEU B CA 1
ATOM 4168 C C . LEU B 1 103 ? -11.992 -27.203 -19.703 1 97.38 103 LEU B C 1
ATOM 4170 O O . LEU B 1 103 ? -13.094 -27.719 -19.953 1 97.38 103 LEU B O 1
ATOM 4174 N N . LEU B 1 104 ? -10.961 -27.359 -20.484 1 95.94 104 LEU B N 1
ATOM 4175 C CA . LEU B 1 104 ? -11.039 -28.172 -21.703 1 95.94 104 LEU B CA 1
ATOM 4176 C C . LEU B 1 104 ? -11.234 -29.641 -21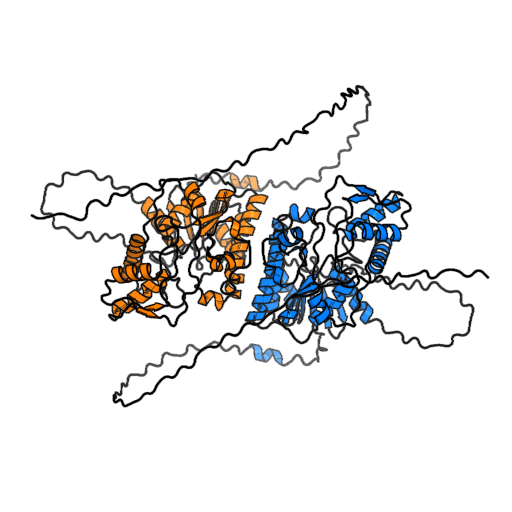.375 1 95.94 104 LEU B C 1
ATOM 4178 O O . LEU B 1 104 ? -11.961 -30.344 -22.062 1 95.94 104 LEU B O 1
ATOM 4182 N N . ARG B 1 105 ? -10.609 -30.078 -20.312 1 93.5 105 ARG B N 1
ATOM 4183 C CA . ARG B 1 105 ? -10.742 -31.469 -19.891 1 93.5 105 ARG B CA 1
ATOM 4184 C C . ARG B 1 105 ? -12.156 -31.766 -19.422 1 93.5 105 ARG B C 1
ATOM 4186 O O . ARG B 1 105 ? -12.656 -32.875 -19.594 1 93.5 105 ARG B O 1
ATOM 4193 N N . GLU B 1 106 ? -12.781 -30.781 -18.859 1 89.5 106 GLU B N 1
ATOM 4194 C CA . GLU B 1 106 ? -14.148 -30.938 -18.375 1 89.5 106 GLU B CA 1
ATOM 4195 C C . GLU B 1 106 ? -15.125 -31.109 -19.547 1 89.5 106 GLU B C 1
ATOM 4197 O O . GLU B 1 106 ? -16.203 -31.672 -19.375 1 89.5 106 GLU B O 1
ATOM 4202 N N . GLN B 1 107 ? -14.867 -30.609 -20.75 1 83.88 107 GLN B N 1
ATOM 4203 C CA . GLN B 1 107 ? -15.727 -30.688 -21.922 1 83.88 107 GLN B CA 1
ATOM 4204 C C . GLN B 1 107 ? -15.594 -32.031 -22.625 1 83.88 107 GLN B C 1
ATOM 4206 O O . GLN B 1 107 ? -16.469 -32.438 -23.391 1 83.88 107 GLN B O 1
ATOM 4211 N N . ALA B 1 108 ? -14.57 -32.688 -22.469 1 64.56 108 ALA B N 1
ATOM 4212 C CA . ALA B 1 108 ? -14.375 -33.969 -23.141 1 64.56 108 ALA B CA 1
ATOM 4213 C C . ALA B 1 108 ? -15.383 -35 -22.672 1 64.56 108 ALA B C 1
ATOM 4215 O O . ALA B 1 108 ? -15.594 -35.156 -21.469 1 64.56 108 ALA B O 1
ATOM 4216 N N . PRO B 1 109 ? -16.422 -35.25 -23.594 1 58.09 109 PRO B N 1
ATOM 4217 C CA . PRO B 1 109 ? -17.438 -36.219 -23.25 1 58.09 109 PRO B CA 1
ATOM 4218 C C . PRO B 1 109 ? -16.875 -37.438 -22.5 1 58.09 109 PRO B C 1
ATOM 4220 O O . PRO B 1 109 ? -15.703 -37.781 -22.703 1 58.09 109 PRO B O 1
ATOM 4223 N N . SER B 1 110 ? -17.281 -37.625 -21.234 1 48.28 110 SER B N 1
ATOM 4224 C CA . SER B 1 110 ? -16.953 -38.906 -20.594 1 48.28 110 SER B CA 1
ATOM 4225 C C . SER B 1 110 ? -17.141 -40.094 -21.547 1 48.28 110 SER B C 1
ATOM 4227 O O . SER B 1 110 ? -18.234 -40.312 -22.062 1 48.28 110 SER B O 1
ATOM 4229 N N . SER B 1 111 ? -16.406 -40.406 -22.516 1 40.34 111 SER B N 1
ATOM 4230 C CA . SER B 1 111 ? -16.609 -41.656 -23.266 1 40.34 111 SER B CA 1
ATOM 4231 C C . SER B 1 111 ? -17.078 -42.781 -22.344 1 40.34 111 SER B C 1
ATOM 4233 O O . SER B 1 111 ? -16.422 -43.062 -21.344 1 40.34 111 SER B O 1
ATOM 4235 N N . SER B 1 112 ? -18.359 -42.969 -22.172 1 37.19 112 SER B N 1
ATOM 4236 C CA . SER B 1 112 ? -18.922 -44.219 -21.641 1 37.19 112 SER B CA 1
ATOM 4237 C C . SER B 1 112 ? -18.125 -45.438 -22.094 1 37.19 112 SER B C 1
ATOM 4239 O O . SER B 1 112 ? -17.922 -45.656 -23.297 1 37.19 112 SER B O 1
ATOM 4241 N N . SER B 1 113 ? -17.219 -45.938 -21.297 1 36.72 113 SER B N 1
ATOM 4242 C CA . SER B 1 113 ? -16.609 -47.25 -21.438 1 36.72 113 SER B CA 1
ATOM 4243 C C . SER B 1 113 ? -17.641 -48.281 -21.828 1 36.72 113 SER B C 1
ATOM 4245 O O . SER B 1 113 ? -18.422 -48.75 -21 1 36.72 113 SER B O 1
ATOM 4247 N N . SER B 1 114 ? -18.422 -48.156 -22.891 1 32.16 114 SER B N 1
ATOM 4248 C CA . SER B 1 114 ? -19.094 -49.375 -23.328 1 32.16 114 SER B CA 1
ATOM 4249 C C . SER B 1 114 ? -18.141 -50.562 -23.375 1 32.16 114 SER B C 1
ATOM 4251 O O . SER B 1 114 ? -17.062 -50.469 -23.953 1 32.16 114 SER B O 1
ATOM 4253 N N . SER B 1 115 ? -18.297 -51.438 -22.391 1 32.66 115 SER B N 1
ATOM 4254 C CA . SER B 1 115 ? -17.672 -52.75 -22.188 1 32.66 115 SER B CA 1
ATOM 4255 C C . SER B 1 115 ? -17.688 -53.562 -23.469 1 32.66 115 SER B C 1
ATOM 4257 O O . SER B 1 115 ? -17.844 -54.812 -23.438 1 32.66 115 SER B O 1
ATOM 4259 N N . SER B 1 116 ? -17.484 -53.031 -24.656 1 29.36 116 SER B N 1
ATOM 4260 C CA . SER B 1 116 ? -17.5 -53.969 -25.75 1 29.36 116 SER B CA 1
ATOM 4261 C C . SER B 1 116 ? -16.469 -55.094 -25.547 1 29.36 116 SER B C 1
ATOM 4263 O O . SER B 1 116 ? -15.359 -54.844 -25.078 1 29.36 116 SER B O 1
ATOM 4265 N N . SER B 1 117 ? -17 -56.344 -25.344 1 29.75 117 SER B N 1
ATOM 4266 C CA . SER B 1 117 ? -16.375 -57.656 -25.359 1 29.75 117 SER B CA 1
ATOM 4267 C C . SER B 1 117 ? -15.406 -57.781 -26.531 1 29.75 117 SER B C 1
ATOM 4269 O O . SER B 1 117 ? -15.805 -57.75 -27.688 1 29.75 117 SER B O 1
ATOM 4271 N N . SER B 1 118 ? -14.172 -57.188 -26.375 1 27.59 118 SER B N 1
ATOM 4272 C CA . SER B 1 118 ? -13.078 -57.281 -27.344 1 27.59 118 SER B CA 1
ATOM 4273 C C . SER B 1 118 ? -12.758 -58.719 -27.688 1 27.59 118 SER B C 1
ATOM 4275 O O . SER B 1 118 ? -12.43 -59.531 -26.812 1 27.59 118 SER B O 1
ATOM 4277 N N . SER B 1 119 ? -13.695 -59.375 -28.562 1 29.52 119 SER B N 1
ATOM 4278 C CA . SER B 1 119 ? -13.062 -60.5 -29.203 1 29.52 119 SER B CA 1
ATOM 4279 C C . SER B 1 119 ? -11.641 -60.188 -29.641 1 29.52 119 SER B C 1
ATOM 4281 O O . SER B 1 119 ? -11.344 -59.031 -30 1 29.52 119 SER B O 1
ATOM 4283 N N . PRO B 1 120 ? -10.727 -61.125 -29.422 1 29.78 120 PRO B N 1
ATOM 4284 C CA . PRO B 1 120 ? -9.266 -61.031 -29.469 1 29.78 120 PRO B CA 1
ATOM 4285 C C . PRO B 1 120 ? -8.75 -60.531 -30.828 1 29.78 120 PRO B C 1
ATOM 4287 O O . PRO B 1 120 ? -7.539 -60.531 -31.062 1 29.78 120 PRO B O 1
ATOM 4290 N N . SER B 1 121 ? -9.719 -59.938 -31.703 1 26.59 121 SER B N 1
ATOM 4291 C CA . SER B 1 121 ? -9.023 -59.969 -33 1 26.59 121 SER B CA 1
ATOM 4292 C C . SER B 1 121 ? -7.715 -59.188 -32.906 1 26.59 121 SER B C 1
ATOM 4294 O O . SER B 1 121 ? -7.543 -58.312 -32.062 1 26.59 121 SER B O 1
ATOM 4296 N N . ASP B 1 122 ? -6.715 -59.688 -33.594 1 29.02 122 ASP B N 1
ATOM 4297 C CA . ASP B 1 122 ? -5.297 -59.406 -33.781 1 29.02 122 ASP B CA 1
ATOM 4298 C C . ASP B 1 122 ? -5.09 -57.969 -34.25 1 29.02 122 ASP B C 1
ATOM 4300 O O . ASP B 1 122 ? -4.031 -57.625 -34.781 1 29.02 122 ASP B O 1
ATOM 4304 N N . SER B 1 123 ? -6.137 -57.094 -33.906 1 25.02 123 SER B N 1
ATOM 4305 C CA . SER B 1 123 ? -6.012 -55.875 -34.688 1 25.02 123 SER B CA 1
ATOM 4306 C C . SER B 1 123 ? -4.699 -55.156 -34.406 1 25.02 123 SER B C 1
ATOM 4308 O O . SER B 1 123 ? -4.191 -55.219 -33.281 1 25.02 123 SER B O 1
ATOM 4310 N N . GLU B 1 124 ? -3.938 -54.906 -35.531 1 28.06 124 GLU B N 1
ATOM 4311 C CA . GLU B 1 124 ? -2.738 -54.094 -35.719 1 28.06 124 GLU B CA 1
ATOM 4312 C C . GLU B 1 124 ? -2.908 -52.719 -35.062 1 28.06 124 GLU B C 1
ATOM 4314 O O . GLU B 1 124 ? -3.904 -52.031 -35.312 1 28.06 124 GLU B O 1
ATOM 4319 N N . GLY B 1 125 ? -2.514 -52.688 -33.844 1 22.06 125 GLY B N 1
ATOM 4320 C CA . GLY B 1 125 ? -2.58 -51.562 -32.938 1 22.06 125 GLY B CA 1
ATOM 4321 C C . GLY B 1 125 ? -2.055 -50.281 -33.5 1 22.06 125 GLY B C 1
ATOM 4322 O O . GLY B 1 125 ? -0.846 -50.125 -33.688 1 22.06 125 GLY B O 1
ATOM 4323 N N . LYS B 1 126 ? -2.818 -49.75 -34.594 1 26.19 126 LYS B N 1
ATOM 4324 C CA . LYS B 1 126 ? -2.387 -48.438 -35 1 26.19 126 LYS B CA 1
ATOM 4325 C C . LYS B 1 126 ? -2.273 -47.5 -33.812 1 26.19 126 LYS B C 1
ATOM 4327 O O . LYS B 1 126 ? -3.145 -47.469 -32.938 1 26.19 126 LYS B O 1
ATOM 4332 N N . ASP B 1 127 ? -1.059 -47.219 -33.5 1 26.08 127 ASP B N 1
ATOM 4333 C CA . ASP B 1 127 ? -0.62 -46.219 -32.5 1 26.08 127 ASP B CA 1
ATOM 4334 C C . ASP B 1 127 ? -1.459 -44.938 -32.594 1 26.08 127 ASP B C 1
ATOM 4336 O O . ASP B 1 127 ? -1.513 -44.312 -33.656 1 26.08 127 ASP B O 1
ATOM 4340 N N . GLY B 1 128 ? -2.678 -45.062 -32.219 1 23.8 128 GLY B N 1
ATOM 4341 C CA . GLY B 1 128 ? -3.445 -43.812 -32.188 1 23.8 128 GLY B CA 1
ATOM 4342 C C . GLY B 1 128 ? -2.748 -42.688 -31.438 1 23.8 128 GLY B C 1
ATOM 4343 O O . GLY B 1 128 ? -2.652 -42.75 -30.203 1 23.8 128 GLY B O 1
ATOM 4344 N N . LYS B 1 129 ? -1.62 -42.219 -32.031 1 27.39 129 LYS B N 1
ATOM 4345 C CA . LYS B 1 129 ? -0.984 -40.969 -31.578 1 27.39 129 LYS B CA 1
ATOM 4346 C C . LYS B 1 129 ? -2.01 -39.844 -31.438 1 27.39 129 LYS B C 1
ATOM 4348 O O . LYS B 1 129 ? -1.662 -38.688 -31.531 1 27.39 129 LYS B O 1
ATOM 4353 N N . ASP B 1 130 ? -3.277 -40.312 -31.281 1 25.38 130 ASP B N 1
ATOM 4354 C CA . ASP B 1 130 ? -4.078 -39.094 -31.234 1 25.38 130 ASP B CA 1
ATOM 4355 C C . ASP B 1 130 ? -3.771 -38.281 -29.984 1 25.38 130 ASP B C 1
ATOM 4357 O O . ASP B 1 130 ? -4.426 -38.469 -28.953 1 25.38 130 ASP B O 1
ATOM 4361 N N . GLY B 1 131 ? -2.619 -38.438 -29.453 1 26.75 131 GLY B N 1
ATOM 4362 C CA . GLY B 1 131 ? -2.375 -37.469 -28.391 1 26.75 131 GLY B CA 1
ATOM 4363 C C . GLY B 1 131 ? -2.852 -36.062 -28.75 1 26.75 131 GLY B C 1
ATOM 4364 O O . GLY B 1 131 ? -2.631 -35.594 -29.875 1 26.75 131 GLY B O 1
ATOM 4365 N N . GLY B 1 132 ? -4.035 -35.75 -28.344 1 28.08 132 GLY B N 1
ATOM 4366 C CA . GLY B 1 132 ? -4.566 -34.406 -28.422 1 28.08 132 GLY B CA 1
ATOM 4367 C C . GLY B 1 132 ? -3.521 -33.344 -28.156 1 28.08 132 GLY B C 1
ATOM 4368 O O . GLY B 1 132 ? -3.029 -33.219 -27.031 1 28.08 132 GLY B O 1
ATOM 4369 N N . THR B 1 133 ? -2.537 -33.281 -29.078 1 28.81 133 THR B N 1
ATOM 4370 C CA . THR B 1 133 ? -1.683 -32.094 -29.078 1 28.81 133 THR B CA 1
ATOM 4371 C C . THR B 1 133 ? -2.512 -30.828 -28.875 1 28.81 133 THR B C 1
ATOM 4373 O O . THR B 1 133 ? -3.4 -30.531 -29.688 1 28.81 133 THR B O 1
ATOM 4376 N N . VAL B 1 134 ? -2.891 -30.562 -27.766 1 27.56 134 VAL B N 1
ATOM 4377 C CA . VAL B 1 134 ? -3.359 -29.203 -27.516 1 27.56 134 VAL B CA 1
ATOM 4378 C C . VAL B 1 134 ? -2.371 -28.203 -28.125 1 27.56 134 VAL B C 1
ATOM 4380 O O . VAL B 1 134 ? -1.255 -28.047 -27.625 1 27.56 134 VAL B O 1
ATOM 4383 N N . ARG B 1 135 ? -2.102 -28.312 -29.359 1 28.8 135 ARG B N 1
ATOM 4384 C CA . ARG B 1 135 ? -1.412 -27.172 -29.938 1 28.8 135 ARG B CA 1
ATOM 4385 C C . ARG B 1 135 ? -2.125 -25.875 -29.578 1 28.8 135 ARG B C 1
ATOM 4387 O O . ARG B 1 135 ? -3.242 -25.625 -30.047 1 28.8 135 ARG B O 1
ATOM 4394 N N . GLY B 1 136 ? -1.837 -25.359 -28.453 1 29.58 136 GLY B N 1
ATOM 4395 C CA . GLY B 1 136 ? -2.184 -23.953 -28.344 1 29.58 136 GLY B CA 1
ATOM 4396 C C . GLY B 1 136 ? -1.671 -23.125 -29.516 1 29.58 136 GLY B C 1
ATOM 4397 O O . GLY B 1 136 ? -0.463 -22.922 -29.641 1 29.58 136 GLY B O 1
ATOM 4398 N N . GLU B 1 137 ? -1.974 -23.406 -30.609 1 28.33 137 GLU B N 1
ATOM 4399 C CA . GLU B 1 137 ? -1.612 -22.453 -31.656 1 28.33 137 GLU B CA 1
ATOM 4400 C C . GLU B 1 137 ? -1.828 -21.016 -31.203 1 28.33 137 GLU B C 1
ATOM 4402 O O . GLU B 1 137 ? -2.891 -20.688 -30.672 1 28.33 137 GLU B O 1
ATOM 4407 N N . ALA B 1 138 ? -0.708 -20.406 -30.844 1 36.06 138 ALA B N 1
ATOM 4408 C CA . ALA B 1 138 ? -0.792 -18.953 -30.797 1 36.06 138 ALA B CA 1
ATOM 4409 C C . ALA B 1 138 ? -1.63 -18.406 -31.953 1 36.06 138 ALA B C 1
ATOM 4411 O O . ALA B 1 138 ? -1.213 -18.469 -33.094 1 36.06 138 ALA B O 1
ATOM 4412 N N . SER B 1 139 ? -2.814 -18.797 -32.188 1 36.78 139 SER B N 1
ATOM 4413 C CA . SER B 1 139 ? -3.537 -18.172 -33.281 1 36.78 139 SER B CA 1
ATOM 4414 C C . SER B 1 139 ? -3.264 -16.672 -33.375 1 36.78 139 SER B C 1
ATOM 4416 O O . SER B 1 139 ? -3.131 -16.016 -32.344 1 36.78 139 SER B O 1
ATOM 4418 N N . LEU B 1 140 ? -2.514 -16.016 -34.25 1 46.84 140 LEU B N 1
ATOM 4419 C CA . LEU B 1 140 ? -2.379 -14.602 -34.594 1 46.84 140 LEU B CA 1
ATOM 4420 C C . LEU B 1 140 ? -3.562 -13.797 -34.094 1 46.84 140 LEU B C 1
ATOM 4422 O O . LEU B 1 140 ? -3.545 -12.562 -34.125 1 46.84 140 LEU B O 1
ATOM 4426 N N . GLU B 1 141 ? -4.863 -14.445 -34 1 62.16 141 GLU B N 1
ATOM 4427 C CA . GLU B 1 141 ? -6.117 -13.75 -33.719 1 62.16 141 GLU B CA 1
ATOM 4428 C C . GLU B 1 141 ? -6.352 -13.586 -32.219 1 62.16 141 GLU B C 1
ATOM 4430 O O . GLU B 1 141 ? -5.656 -14.195 -31.422 1 62.16 141 GLU B O 1
ATOM 4435 N N . GLY B 1 142 ? -7.461 -13.062 -31.547 1 81.69 142 GLY B N 1
ATOM 4436 C CA . GLY B 1 142 ? -8.195 -12.633 -30.359 1 81.69 142 GLY B CA 1
ATOM 4437 C C . GLY B 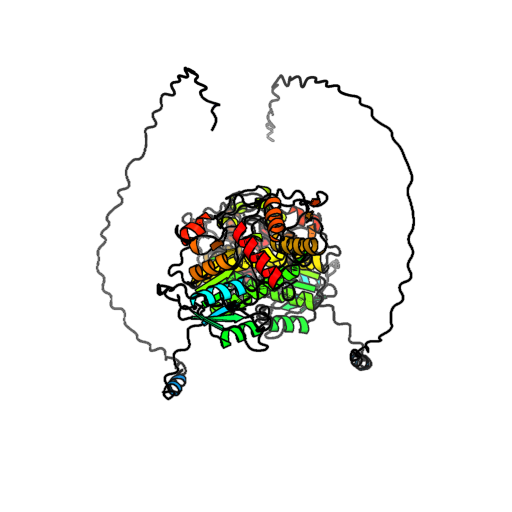1 142 ? -7.953 -13.531 -29.156 1 81.69 142 GLY B C 1
ATOM 4438 O O . GLY B 1 142 ? -7.191 -14.492 -29.234 1 81.69 142 GLY B O 1
ATOM 4439 N N . PRO B 1 143 ? -8.227 -13.258 -28.125 1 92.12 143 PRO B N 1
ATOM 4440 C CA . PRO B 1 143 ? -8.062 -14.031 -26.891 1 92.12 143 PRO B CA 1
ATOM 4441 C C . PRO B 1 143 ? -8.688 -15.422 -26.984 1 92.12 143 PRO B C 1
ATOM 4443 O O . PRO B 1 143 ? -9.602 -15.641 -27.781 1 92.12 143 PRO B O 1
ATOM 4446 N N . THR B 1 144 ? -8.031 -16.438 -26.344 1 95.12 144 THR B N 1
ATOM 4447 C CA . THR B 1 144 ? -8.648 -17.75 -26.203 1 95.12 144 THR B CA 1
ATOM 4448 C C . THR B 1 144 ? -9.977 -17.641 -25.453 1 95.12 144 THR B C 1
ATOM 4450 O O . THR B 1 144 ? -10.078 -16.953 -24.438 1 95.12 144 THR B O 1
ATOM 4453 N N . ILE B 1 145 ? -11.016 -18.281 -26.016 1 96.75 145 ILE B N 1
ATOM 4454 C CA . ILE B 1 145 ? -12.328 -18.312 -25.391 1 96.75 145 ILE B CA 1
ATOM 4455 C C . ILE B 1 145 ? -12.766 -19.766 -25.203 1 96.75 145 ILE B C 1
ATOM 4457 O O . ILE B 1 145 ? -12.734 -20.562 -26.141 1 96.75 145 ILE B O 1
ATOM 4461 N N . ILE B 1 146 ? -13.109 -20.109 -24 1 97.06 146 ILE B N 1
ATOM 4462 C CA . ILE B 1 146 ? -13.57 -21.469 -23.688 1 97.06 146 ILE B CA 1
ATOM 4463 C C . ILE B 1 146 ? -14.961 -21.406 -23.062 1 97.06 146 ILE B C 1
ATOM 4465 O O . ILE B 1 146 ? -15.164 -20.734 -22.047 1 97.06 146 ILE B O 1
ATOM 4469 N N . ALA B 1 147 ? -15.891 -22.016 -23.703 1 95.69 147 ALA B N 1
ATOM 4470 C CA . ALA B 1 147 ? -17.234 -22.156 -23.125 1 95.69 147 ALA B CA 1
ATOM 4471 C C . ALA B 1 147 ? -17.328 -23.375 -22.219 1 95.69 147 ALA B C 1
ATOM 4473 O O . ALA B 1 147 ? -17.125 -24.5 -22.672 1 95.69 147 ALA B O 1
ATOM 4474 N N . ALA B 1 148 ? -17.516 -23.219 -21.016 1 94.69 148 ALA B N 1
ATOM 4475 C CA . ALA B 1 148 ? -17.641 -24.266 -20.016 1 94.69 148 ALA B CA 1
ATOM 4476 C C . ALA B 1 148 ? -18.5 -23.797 -18.844 1 94.69 148 ALA B C 1
ATOM 4478 O O . ALA B 1 148 ? -18.484 -22.625 -18.484 1 94.69 148 ALA B O 1
ATOM 4479 N N . ARG B 1 149 ? -19.328 -24.672 -18.234 1 93.19 149 ARG B N 1
ATOM 4480 C CA . ARG B 1 149 ? -20.109 -24.391 -17.031 1 93.19 149 ARG B CA 1
ATOM 4481 C C . ARG B 1 149 ? -21.094 -23.25 -17.266 1 93.19 149 ARG B C 1
ATOM 4483 O O . ARG B 1 149 ? -21.266 -22.391 -16.406 1 93.19 149 ARG B O 1
ATOM 4490 N N . ALA B 1 150 ? -21.547 -23.141 -18.531 1 93.81 150 ALA B N 1
ATOM 4491 C CA . ALA B 1 150 ? -22.516 -22.125 -18.953 1 93.81 150 ALA B CA 1
ATOM 4492 C C . ALA B 1 150 ? -21.922 -20.734 -18.875 1 93.81 150 ALA B C 1
ATOM 4494 O O . ALA B 1 150 ? -22.641 -19.766 -18.594 1 93.81 150 ALA B O 1
ATOM 4495 N N . VAL B 1 151 ? -20.609 -20.688 -18.984 1 96.25 151 VAL B N 1
ATOM 4496 C CA . VAL B 1 151 ? -19.875 -19.422 -18.953 1 96.25 151 VAL B CA 1
ATOM 4497 C C . VAL B 1 151 ? -18.875 -19.391 -20.094 1 96.25 151 VAL B C 1
ATOM 4499 O O . VAL B 1 151 ? -18.297 -20.406 -20.469 1 96.25 151 VAL B O 1
ATOM 4502 N N . ALA B 1 152 ? -18.75 -18.25 -20.703 1 98 152 ALA B N 1
ATOM 4503 C CA . ALA B 1 152 ? -17.672 -18.031 -21.656 1 98 152 ALA B CA 1
ATOM 4504 C C . ALA B 1 152 ? -16.438 -17.453 -20.953 1 98 152 ALA B C 1
ATOM 4506 O O . ALA B 1 152 ? -16.422 -16.281 -20.578 1 98 152 ALA B O 1
ATOM 4507 N N . PHE B 1 153 ? -15.445 -18.266 -20.797 1 98.38 153 PHE B N 1
ATOM 4508 C CA . PHE B 1 153 ? -14.188 -17.797 -20.219 1 98.38 153 PHE B CA 1
ATOM 4509 C C . PHE B 1 153 ? -13.32 -17.141 -21.297 1 98.38 153 PHE B C 1
ATOM 4511 O O . PHE B 1 153 ? -12.961 -17.781 -22.281 1 98.38 153 PHE B O 1
ATOM 4518 N N . VAL B 1 154 ? -13 -15.883 -21.094 1 98.62 154 VAL B N 1
ATOM 4519 C CA . VAL B 1 154 ? -12.164 -15.133 -22.031 1 98.62 154 VAL B CA 1
ATOM 4520 C C . VAL B 1 154 ? -10.781 -14.906 -21.422 1 98.62 154 VAL B C 1
ATOM 4522 O O . VAL B 1 154 ? -10.648 -14.172 -20.438 1 98.62 154 VAL B O 1
ATOM 4525 N N . PHE B 1 155 ? -9.781 -15.5 -22.016 1 98.69 155 PHE B N 1
ATOM 4526 C CA . PHE B 1 155 ? -8.414 -15.422 -21.516 1 98.69 155 PHE B CA 1
ATOM 4527 C C . PHE B 1 155 ? -7.629 -14.336 -22.234 1 98.69 155 PHE B C 1
ATOM 4529 O O . PHE B 1 155 ? -7.348 -14.469 -23.438 1 98.69 155 PHE B O 1
ATOM 4536 N N . VAL B 1 156 ? -7.223 -13.305 -21.469 1 98.38 156 VAL B N 1
ATOM 4537 C CA . VAL B 1 156 ? -6.547 -12.188 -22.125 1 98.38 156 VAL B CA 1
ATOM 4538 C C . VAL B 1 156 ? -5.137 -12.039 -21.562 1 98.38 156 VAL B C 1
ATOM 4540 O O . VAL B 1 156 ? -4.859 -12.484 -20.438 1 98.38 156 VAL B O 1
ATOM 4543 N N . GLY B 1 157 ? -4.238 -11.484 -22.359 1 96.69 157 GLY B N 1
ATOM 4544 C CA . GLY B 1 157 ? -2.873 -11.148 -21.984 1 96.69 157 GLY B CA 1
ATOM 4545 C C . GLY B 1 157 ? -2.48 -9.734 -22.359 1 96.69 157 GLY B C 1
ATOM 4546 O O . GLY B 1 157 ? -3.338 -8.914 -22.703 1 96.69 157 GLY B O 1
ATOM 4547 N N . SER B 1 158 ? -1.204 -9.445 -22.266 1 95 158 SER B N 1
ATOM 4548 C CA . SER B 1 158 ? -0.695 -8.094 -22.5 1 95 158 SER B CA 1
ATOM 4549 C C . SER B 1 158 ? -0.894 -7.664 -23.953 1 95 158 SER B C 1
ATOM 4551 O O . SER B 1 158 ? -0.938 -6.469 -24.25 1 95 158 SER B O 1
ATOM 4553 N N . ARG B 1 159 ? -1.034 -8.602 -24.859 1 93.75 159 ARG B N 1
ATOM 4554 C CA . ARG B 1 159 ? -1.269 -8.297 -26.266 1 93.75 159 ARG B CA 1
ATOM 4555 C C . ARG B 1 159 ? -2.678 -7.754 -26.484 1 93.75 159 ARG B C 1
ATOM 4557 O O . ARG B 1 159 ? -2.928 -7.02 -27.438 1 93.75 159 ARG B O 1
ATOM 4564 N N . ASP B 1 160 ? -3.562 -8.109 -25.594 1 96.56 160 ASP B N 1
ATOM 4565 C CA . ASP B 1 160 ? -4.949 -7.672 -25.703 1 96.56 160 ASP B CA 1
ATOM 4566 C C . ASP B 1 160 ? -5.133 -6.281 -25.094 1 96.56 160 ASP B C 1
ATOM 4568 O O . ASP B 1 160 ? -5.938 -5.488 -25.594 1 96.56 160 ASP B O 1
ATOM 4572 N N . ALA B 1 161 ? -4.402 -5.98 -23.984 1 97.75 161 ALA B N 1
ATOM 4573 C CA . ALA B 1 161 ? -4.441 -4.684 -23.312 1 97.75 161 ALA B CA 1
ATOM 4574 C C . ALA B 1 161 ? -3.295 -4.547 -22.312 1 97.75 161 ALA B C 1
ATOM 4576 O O . ALA B 1 161 ? -2.979 -5.496 -21.594 1 97.75 161 ALA B O 1
ATOM 4577 N N . ASP B 1 162 ? -2.695 -3.389 -22.297 1 97.94 162 ASP B N 1
ATOM 4578 C CA . ASP B 1 162 ? -1.8 -3.037 -21.203 1 97.94 162 ASP B CA 1
ATOM 4579 C C . ASP B 1 162 ? -2.586 -2.543 -19.984 1 97.94 162 ASP B C 1
ATOM 4581 O O . ASP B 1 162 ? -3.049 -1.4 -19.969 1 97.94 162 ASP B O 1
ATOM 4585 N N . LEU B 1 163 ? -2.662 -3.342 -18.984 1 98.5 163 LEU B N 1
ATOM 4586 C CA . LEU B 1 163 ? -3.529 -3.076 -17.844 1 98.5 163 LEU B CA 1
ATOM 4587 C C . LEU B 1 163 ? -2.953 -1.966 -16.969 1 98.5 163 LEU B C 1
ATOM 4589 O O . LEU B 1 163 ? -3.627 -1.473 -16.062 1 98.5 163 LEU B O 1
ATOM 4593 N N . ARG B 1 164 ? -1.733 -1.528 -17.219 1 96.81 164 ARG B N 1
ATOM 4594 C CA . ARG B 1 164 ? -1.172 -0.369 -16.531 1 96.81 164 ARG B CA 1
ATOM 4595 C C . ARG B 1 164 ? -1.838 0.92 -17 1 96.81 164 ARG B C 1
ATOM 4597 O O . ARG B 1 164 ? -1.726 1.957 -16.344 1 96.81 164 ARG B O 1
ATOM 4604 N N . ASP B 1 165 ? -2.441 0.808 -18.109 1 95.25 165 ASP B N 1
ATOM 4605 C CA . ASP B 1 165 ? -3.145 1.94 -18.703 1 95.25 165 ASP B CA 1
ATOM 4606 C C . ASP B 1 165 ? -4.645 1.863 -18.422 1 95.25 165 ASP B C 1
ATOM 4608 O O . ASP B 1 165 ? -5.312 0.916 -18.844 1 95.25 165 ASP B O 1
ATOM 4612 N N . TYR B 1 166 ? -5.145 2.914 -17.859 1 95.31 166 TYR B N 1
ATOM 4613 C CA . TYR B 1 166 ? -6.547 2.91 -17.469 1 95.31 166 TYR B CA 1
ATOM 4614 C C . TYR B 1 166 ? -7.461 2.809 -18.672 1 95.31 166 TYR B C 1
ATOM 4616 O O . TYR B 1 166 ? -8.43 2.045 -18.672 1 95.31 166 TYR B O 1
ATOM 4624 N N . THR B 1 167 ? -7.188 3.551 -19.688 1 96.06 167 THR B N 1
ATOM 4625 C CA . THR B 1 167 ? -8.039 3.602 -20.875 1 96.06 167 THR B CA 1
ATOM 4626 C C . THR B 1 167 ? -8.086 2.242 -21.562 1 96.06 167 THR B C 1
ATOM 4628 O O . THR B 1 167 ? -9.156 1.788 -21.984 1 96.06 167 THR B O 1
ATOM 4631 N N . GLN B 1 168 ? -6.977 1.585 -21.688 1 97.75 168 GLN B N 1
ATOM 4632 C CA . GLN B 1 168 ? -6.938 0.259 -22.297 1 97.75 168 GLN B CA 1
ATOM 4633 C C . GLN B 1 168 ? -7.691 -0.759 -21.438 1 97.75 168 GLN B C 1
ATOM 4635 O O . GLN B 1 168 ? -8.383 -1.63 -21.969 1 97.75 168 GLN B O 1
ATOM 4640 N N . THR B 1 169 ? -7.551 -0.596 -20.125 1 98.38 169 THR B N 1
ATOM 4641 C CA . THR B 1 169 ? -8.258 -1.492 -19.219 1 98.38 169 THR B CA 1
ATOM 4642 C C . THR B 1 169 ? -9.766 -1.327 -19.359 1 98.38 169 THR B C 1
ATOM 4644 O O . THR B 1 169 ? -10.5 -2.314 -19.469 1 98.38 169 THR B O 1
ATOM 4647 N N . GLU B 1 170 ? -10.188 -0.11 -19.406 1 98.06 170 GLU B N 1
ATOM 4648 C CA . GLU B 1 170 ? -11.609 0.189 -19.547 1 98.06 170 GLU B CA 1
ATOM 4649 C C . GLU B 1 170 ? -12.164 -0.357 -20.859 1 98.06 170 GLU B C 1
ATOM 4651 O O . GLU B 1 170 ? -13.234 -0.974 -20.875 1 98.06 170 GLU B O 1
ATOM 4656 N N . ARG B 1 171 ? -11.453 -0.157 -21.906 1 98.25 171 ARG B N 1
ATOM 4657 C CA . ARG B 1 171 ? -11.883 -0.645 -23.219 1 98.25 171 ARG B CA 1
ATOM 4658 C C . ARG B 1 171 ? -12.008 -2.164 -23.219 1 98.25 171 ARG B C 1
ATOM 4660 O O . ARG B 1 171 ? -12.953 -2.713 -23.781 1 98.25 171 ARG B O 1
ATOM 4667 N N . LEU B 1 172 ? -11.039 -2.83 -22.609 1 98.31 172 LEU B N 1
ATOM 4668 C CA . LEU B 1 172 ? -11.055 -4.289 -22.516 1 98.31 172 LEU B CA 1
ATOM 4669 C C . LEU B 1 172 ? -12.305 -4.777 -21.797 1 98.31 172 LEU B C 1
ATOM 4671 O O . LEU B 1 172 ? -12.992 -5.676 -22.297 1 98.31 172 LEU B O 1
ATOM 4675 N N . PHE B 1 173 ? -12.664 -4.195 -20.672 1 98.56 173 PHE B N 1
ATOM 4676 C CA . PHE B 1 173 ? -13.805 -4.613 -19.875 1 98.56 173 PHE B CA 1
ATOM 4677 C C . PHE B 1 173 ? -15.109 -4.293 -20.594 1 98.56 173 PHE B C 1
ATOM 4679 O O . PHE B 1 173 ? -16.078 -5.059 -20.5 1 98.56 173 PHE B O 1
ATOM 4686 N N . LEU B 1 174 ? -15.164 -3.156 -21.266 1 98.25 174 LEU B N 1
ATOM 4687 C CA . LEU B 1 174 ? -16.359 -2.766 -22 1 98.25 174 LEU B CA 1
ATOM 4688 C C . LEU B 1 174 ? -16.609 -3.705 -23.188 1 98.25 174 LEU B C 1
ATOM 4690 O O . LEU B 1 174 ? -17.75 -3.982 -23.531 1 98.25 174 LEU B O 1
ATOM 4694 N N . ARG B 1 175 ? -15.578 -4.152 -23.781 1 97.56 175 ARG B N 1
ATOM 4695 C CA . ARG B 1 175 ? -15.672 -5.059 -24.922 1 97.56 175 ARG B CA 1
ATOM 4696 C C . ARG B 1 175 ? -16.359 -6.363 -24.531 1 97.56 175 ARG B C 1
ATOM 4698 O O . ARG B 1 175 ? -17.188 -6.887 -25.281 1 97.56 175 ARG B O 1
ATOM 4705 N N . TYR B 1 176 ? -16.047 -6.871 -23.328 1 97.56 176 TYR B N 1
ATOM 4706 C CA . TYR B 1 176 ? -16.516 -8.211 -22.984 1 97.56 176 TYR B CA 1
ATOM 4707 C C . TYR B 1 176 ? -17.609 -8.164 -21.938 1 97.56 176 TYR B C 1
ATOM 4709 O O . TYR B 1 176 ? -18.312 -9.156 -21.703 1 97.56 176 TYR B O 1
ATOM 4717 N N . ARG B 1 177 ? -17.672 -7.059 -21.188 1 97.69 177 ARG B N 1
ATOM 4718 C CA . ARG B 1 177 ? -18.688 -6.836 -20.156 1 97.69 177 ARG B CA 1
ATOM 4719 C C . ARG B 1 177 ? -18.797 -8.039 -19.234 1 97.69 177 ARG B C 1
ATOM 4721 O O . ARG B 1 177 ? -19.891 -8.602 -19.062 1 97.69 177 ARG B O 1
ATOM 4728 N N . PRO B 1 178 ? -17.75 -8.383 -18.594 1 98.38 178 PRO B N 1
ATOM 4729 C CA . PRO B 1 178 ? -17.75 -9.602 -17.781 1 98.38 178 PRO B CA 1
ATOM 4730 C C . PRO B 1 178 ? -18.672 -9.508 -16.578 1 98.38 178 PRO B C 1
ATOM 4732 O O . PRO B 1 178 ? -18.781 -8.445 -15.961 1 98.38 178 PRO B O 1
ATOM 4735 N N . GLN B 1 179 ? -19.234 -10.648 -16.25 1 97.75 179 GLN B N 1
ATOM 4736 C CA . GLN B 1 179 ? -20.016 -10.773 -15.023 1 97.75 179 GLN B CA 1
ATOM 4737 C C . GLN B 1 179 ? -19.156 -11.305 -13.883 1 97.75 179 GLN B C 1
ATOM 4739 O O . GLN B 1 179 ? -19.5 -11.148 -12.711 1 97.75 179 GLN B O 1
ATOM 4744 N N . SER B 1 180 ? -18.078 -11.977 -14.227 1 98.44 180 SER B N 1
ATOM 4745 C CA . SER B 1 180 ? -17.109 -12.484 -13.258 1 98.44 180 SER B CA 1
ATOM 4746 C C . SER B 1 180 ? -15.68 -12.281 -13.742 1 98.44 180 SER B C 1
ATOM 4748 O O . SER B 1 180 ? -15.453 -11.984 -14.914 1 98.44 180 SER B O 1
ATOM 4750 N N . LEU B 1 181 ? -14.727 -12.344 -12.766 1 98.88 181 LEU B N 1
ATOM 4751 C CA . LEU B 1 181 ? -13.344 -12.008 -13.062 1 98.88 181 LEU B CA 1
ATOM 4752 C C . LEU B 1 181 ? -12.391 -12.914 -12.297 1 98.88 181 LEU B C 1
ATOM 4754 O O . LEU B 1 181 ? -12.594 -13.18 -11.102 1 98.88 181 LEU B O 1
ATOM 4758 N N . ILE B 1 182 ? -11.469 -13.516 -12.977 1 98.94 182 ILE B N 1
ATOM 4759 C CA . ILE B 1 182 ? -10.281 -14.094 -12.367 1 98.94 182 ILE B CA 1
ATOM 4760 C C . ILE B 1 182 ? -9.055 -13.258 -12.727 1 98.94 182 ILE B C 1
ATOM 4762 O O . ILE B 1 182 ? -8.625 -13.242 -13.883 1 98.94 182 ILE B O 1
ATOM 4766 N N . HIS B 1 183 ? -8.516 -12.555 -11.766 1 98.94 183 HIS B N 1
ATOM 4767 C CA . HIS B 1 183 ? -7.426 -11.617 -12.008 1 98.94 183 HIS B CA 1
ATOM 4768 C C . HIS B 1 183 ? -6.078 -12.234 -11.641 1 98.94 183 HIS B C 1
ATOM 4770 O O . HIS B 1 183 ? -5.688 -12.227 -10.469 1 98.94 183 HIS B O 1
ATOM 4776 N N . LEU B 1 184 ? -5.34 -12.602 -12.688 1 98.75 184 LEU B N 1
ATOM 4777 C CA . LEU B 1 184 ? -4.055 -13.266 -12.508 1 98.75 184 LEU B CA 1
ATOM 4778 C C . LEU B 1 184 ? -2.91 -12.359 -12.945 1 98.75 184 LEU B C 1
ATOM 4780 O O . LEU B 1 184 ? -1.744 -12.633 -12.648 1 98.75 184 LEU B O 1
ATOM 4784 N N . ALA B 1 185 ? -3.211 -11.344 -13.719 1 98.62 185 ALA B N 1
ATOM 4785 C CA . ALA B 1 185 ? -2.188 -10.508 -14.352 1 98.62 185 ALA B CA 1
ATOM 4786 C C . ALA B 1 185 ? -1.315 -9.828 -13.297 1 98.62 185 ALA B C 1
ATOM 4788 O O . ALA B 1 185 ? -1.822 -9.32 -12.297 1 98.62 185 ALA B O 1
ATOM 4789 N N . ALA B 1 186 ? -0.056 -9.875 -13.469 1 97.88 186 ALA B N 1
ATOM 4790 C CA . ALA B 1 186 ? 0.934 -9.227 -12.617 1 97.88 186 ALA B CA 1
ATOM 4791 C C . ALA B 1 186 ? 2.299 -9.172 -13.297 1 97.88 186 ALA B C 1
ATOM 4793 O O . ALA B 1 186 ? 2.576 -9.961 -14.203 1 97.88 186 ALA B O 1
ATOM 4794 N N . ARG B 1 187 ? 3.053 -8.164 -12.961 1 95.12 187 ARG B N 1
ATOM 4795 C CA . ARG B 1 187 ? 4.496 -8.305 -13.133 1 95.12 187 ARG B CA 1
ATOM 4796 C C . ARG B 1 187 ? 5.09 -9.234 -12.086 1 95.12 187 ARG B C 1
ATOM 4798 O O . ARG B 1 187 ? 5.008 -8.969 -10.883 1 95.12 187 ARG B O 1
ATOM 4805 N N . VAL B 1 188 ? 5.609 -10.312 -12.586 1 89.88 188 VAL B N 1
ATOM 4806 C CA . VAL B 1 188 ? 6.148 -11.328 -11.688 1 89.88 188 VAL B CA 1
ATOM 4807 C C . VAL B 1 188 ? 7.609 -11.602 -12.031 1 89.88 188 VAL B C 1
ATOM 4809 O O . VAL B 1 188 ? 8.039 -11.383 -13.172 1 89.88 188 VAL B O 1
ATOM 4812 N N . GLY B 1 189 ? 8.375 -11.961 -11.07 1 84.25 189 GLY B N 1
ATOM 4813 C CA . GLY B 1 189 ? 9.773 -12.328 -11.25 1 84.25 189 GLY B CA 1
ATOM 4814 C C . GLY B 1 189 ? 10.383 -12.984 -10.023 1 84.25 189 GLY B C 1
ATOM 4815 O O . GLY B 1 189 ? 9.82 -12.906 -8.93 1 84.25 189 GLY B O 1
ATOM 4816 N N . GLY B 1 190 ? 11.469 -13.664 -10.297 1 80.94 190 GLY B N 1
ATOM 4817 C CA . GLY B 1 190 ? 12.188 -14.273 -9.188 1 80.94 190 GLY B CA 1
ATOM 4818 C C . GLY B 1 190 ? 12.852 -13.266 -8.273 1 80.94 190 GLY B C 1
ATOM 4819 O O . GLY B 1 190 ? 12.656 -12.055 -8.43 1 80.94 190 GLY B O 1
ATOM 4820 N N . LEU B 1 191 ? 13.539 -13.742 -7.309 1 78.69 191 LEU B N 1
ATOM 4821 C CA . LEU B 1 191 ? 14.188 -12.945 -6.27 1 78.69 191 LEU B CA 1
ATOM 4822 C C . LEU B 1 191 ? 15.109 -11.898 -6.883 1 78.69 191 LEU B C 1
ATOM 4824 O O . LEU B 1 191 ? 15.039 -10.719 -6.527 1 78.69 191 LEU B O 1
ATOM 4828 N N . PHE B 1 192 ? 15.867 -12.273 -7.801 1 77.94 192 PHE B N 1
ATOM 4829 C CA . PHE B 1 192 ? 16.859 -11.367 -8.375 1 77.94 192 PHE B CA 1
ATOM 4830 C C . PHE B 1 192 ? 16.188 -10.297 -9.219 1 77.94 192 PHE B C 1
ATOM 4832 O O . PHE B 1 192 ? 16.609 -9.133 -9.211 1 77.94 192 PHE B O 1
ATOM 4839 N N . ASP B 1 193 ? 15.227 -10.703 -9.922 1 85.5 193 ASP B N 1
ATOM 4840 C CA . ASP B 1 193 ? 14.477 -9.742 -10.727 1 85.5 193 ASP B CA 1
ATOM 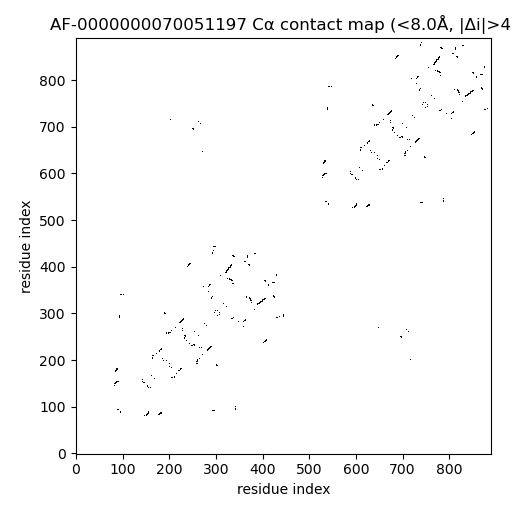4841 C C . ASP B 1 193 ? 13.789 -8.703 -9.844 1 85.5 193 ASP B C 1
ATOM 4843 O O . ASP B 1 193 ? 13.844 -7.504 -10.125 1 85.5 193 ASP B O 1
ATOM 4847 N N . ASN B 1 194 ? 13.227 -9.117 -8.773 1 87 194 ASN B N 1
ATOM 4848 C CA . ASN B 1 194 ? 12.578 -8.219 -7.82 1 87 194 ASN B CA 1
ATOM 4849 C C . ASN B 1 194 ? 13.578 -7.238 -7.207 1 87 194 ASN B C 1
ATOM 4851 O O . ASN B 1 194 ? 13.289 -6.043 -7.094 1 87 194 ASN B O 1
ATOM 4855 N N . THR B 1 195 ? 14.703 -7.711 -6.848 1 87 195 THR B N 1
ATOM 4856 C CA . THR B 1 195 ? 15.719 -6.879 -6.219 1 87 195 THR B CA 1
ATOM 4857 C C . THR B 1 195 ? 16.203 -5.797 -7.184 1 87 195 THR B C 1
ATOM 4859 O O . THR B 1 195 ? 16.391 -4.645 -6.793 1 87 195 THR B O 1
ATOM 4862 N N . ALA B 1 196 ? 16.328 -6.211 -8.367 1 89.69 196 ALA B N 1
ATOM 4863 C CA . ALA B 1 196 ? 16.891 -5.305 -9.375 1 89.69 196 ALA B CA 1
ATOM 4864 C C . ALA B 1 196 ? 15.844 -4.297 -9.844 1 89.69 196 ALA B C 1
ATOM 4866 O O . ALA B 1 196 ? 16.188 -3.211 -10.312 1 89.69 196 ALA B O 1
ATOM 4867 N N . HIS B 1 197 ? 14.586 -4.625 -9.734 1 94.69 197 HIS B N 1
ATOM 4868 C CA . HIS B 1 197 ? 13.523 -3.797 -10.305 1 94.69 197 HIS B CA 1
ATOM 4869 C C . HIS B 1 197 ? 12.414 -3.547 -9.289 1 94.69 197 HIS B C 1
ATOM 4871 O O . HIS B 1 197 ? 11.234 -3.643 -9.617 1 94.69 197 HIS B O 1
ATOM 4877 N N . ASN B 1 198 ? 12.789 -3.254 -8.086 1 96.69 198 ASN B N 1
ATOM 4878 C CA . ASN B 1 198 ? 11.859 -3.102 -6.973 1 96.69 198 ASN B CA 1
ATOM 4879 C C . ASN B 1 198 ? 10.812 -2.025 -7.262 1 96.69 198 ASN B C 1
ATOM 4881 O O . ASN B 1 198 ? 9.617 -2.238 -7.051 1 96.69 198 ASN B O 1
ATOM 4885 N N . LEU B 1 199 ? 11.234 -0.916 -7.797 1 97.75 199 LEU B N 1
ATOM 4886 C CA . LEU B 1 199 ? 10.336 0.189 -8.109 1 97.75 199 LEU B CA 1
ATOM 4887 C C . LEU B 1 199 ? 9.352 -0.207 -9.203 1 97.75 199 LEU B C 1
ATOM 4889 O O . LEU B 1 199 ? 8.148 0.054 -9.094 1 97.75 199 LEU B O 1
ATOM 4893 N N . GLU B 1 200 ? 9.844 -0.839 -10.242 1 97.19 200 GLU B N 1
ATOM 4894 C CA . GLU B 1 200 ? 8.992 -1.239 -11.359 1 97.19 200 GLU B CA 1
ATOM 4895 C C . GLU B 1 200 ? 7.938 -2.248 -10.922 1 97.19 200 GLU B C 1
ATOM 4897 O O . GLU B 1 200 ? 6.781 -2.17 -11.344 1 97.19 200 GLU B O 1
ATOM 4902 N N . PHE B 1 201 ? 8.359 -3.188 -10.07 1 97.75 201 PHE B N 1
ATOM 4903 C CA . PHE B 1 201 ? 7.398 -4.145 -9.531 1 97.75 201 PHE B CA 1
ATOM 4904 C C . PHE B 1 201 ? 6.312 -3.438 -8.734 1 97.75 201 PHE B C 1
ATOM 4906 O O . PHE B 1 201 ? 5.133 -3.793 -8.82 1 97.75 201 PHE B O 1
ATOM 4913 N N . PHE B 1 202 ? 6.676 -2.404 -7.98 1 98.5 202 PHE B N 1
ATOM 4914 C CA . PHE B 1 202 ? 5.73 -1.635 -7.18 1 98.5 202 PHE B CA 1
ATOM 4915 C C . PHE B 1 202 ? 4.746 -0.894 -8.07 1 98.5 202 PHE B C 1
ATOM 4917 O O . PHE B 1 202 ? 3.533 -1.104 -7.977 1 98.5 202 PHE B O 1
ATOM 4924 N N . GLN B 1 203 ? 5.238 -0.13 -8.992 1 97.62 203 GLN B N 1
ATOM 4925 C CA . GLN B 1 203 ? 4.43 0.777 -9.797 1 97.62 203 GLN B CA 1
ATOM 4926 C C . GLN B 1 203 ? 3.553 0.006 -10.781 1 97.62 203 GLN B C 1
ATOM 4928 O O . GLN B 1 203 ? 2.361 0.295 -10.914 1 97.62 203 GLN B O 1
ATOM 4933 N N . ASP B 1 204 ? 4.148 -0.944 -11.422 1 97.88 204 ASP B N 1
ATOM 4934 C CA . ASP B 1 204 ? 3.396 -1.689 -12.43 1 97.88 204 ASP B CA 1
ATOM 4935 C C . ASP B 1 204 ? 2.242 -2.459 -11.789 1 97.88 204 ASP B C 1
ATOM 4937 O O . ASP B 1 204 ? 1.103 -2.371 -12.25 1 97.88 204 ASP B O 1
ATOM 4941 N N . ASN B 1 205 ? 2.555 -3.164 -10.742 1 98.5 205 ASN B N 1
ATOM 4942 C CA . ASN B 1 205 ? 1.506 -3.98 -10.133 1 98.5 205 ASN B CA 1
ATOM 4943 C C . ASN B 1 205 ? 0.455 -3.117 -9.438 1 98.5 205 ASN B C 1
ATOM 4945 O O . ASN B 1 205 ? -0.728 -3.463 -9.43 1 98.5 205 ASN B O 1
ATOM 4949 N N . LEU B 1 206 ? 0.863 -2.021 -8.82 1 98.31 206 LEU B N 1
ATOM 4950 C CA . LEU B 1 206 ? -0.112 -1.106 -8.234 1 98.31 206 LEU B CA 1
ATOM 4951 C C . LEU B 1 206 ? -1.085 -0.603 -9.297 1 98.31 206 LEU B C 1
ATOM 4953 O O . LEU B 1 206 ? -2.297 -0.577 -9.07 1 98.31 206 LEU B O 1
ATOM 4957 N N . ARG B 1 207 ? -0.6 -0.227 -10.453 1 97.12 207 ARG B N 1
ATOM 4958 C CA . ARG B 1 207 ? -1.423 0.325 -11.523 1 97.12 207 ARG B CA 1
ATOM 4959 C C . ARG B 1 207 ? -2.33 -0.744 -12.125 1 97.12 207 ARG B C 1
ATOM 4961 O O . ARG B 1 207 ? -3.523 -0.51 -12.328 1 97.12 207 ARG B O 1
ATOM 4968 N N . ILE B 1 208 ? -1.74 -1.894 -12.398 1 98.5 208 ILE B N 1
ATOM 4969 C CA . ILE B 1 208 ? -2.527 -3.002 -12.93 1 98.5 208 ILE B CA 1
ATOM 4970 C C . ILE B 1 208 ? -3.715 -3.277 -12.008 1 98.5 208 ILE B C 1
ATOM 4972 O O . ILE B 1 208 ? -4.863 -3.303 -12.461 1 98.5 208 ILE B O 1
ATOM 4976 N N . ASN B 1 209 ? -3.414 -3.402 -10.789 1 98.69 209 ASN B N 1
ATOM 4977 C CA . ASN B 1 209 ? -4.426 -3.785 -9.812 1 98.69 209 ASN B CA 1
ATOM 4978 C C . ASN B 1 209 ? -5.461 -2.682 -9.609 1 98.69 209 ASN B C 1
ATOM 4980 O O . ASN B 1 209 ? -6.664 -2.953 -9.555 1 98.69 209 ASN B O 1
ATOM 4984 N N . ASP B 1 210 ? -4.996 -1.454 -9.516 1 97.56 210 ASP B N 1
ATOM 4985 C CA . ASP B 1 210 ? -5.922 -0.343 -9.328 1 97.56 210 ASP B CA 1
ATOM 4986 C C . ASP B 1 210 ? -6.879 -0.22 -10.516 1 97.56 210 ASP B C 1
ATOM 4988 O O . ASP B 1 210 ? -8.086 -0.061 -10.328 1 97.56 210 ASP B O 1
ATOM 4992 N N . ASN B 1 211 ? -6.34 -0.29 -11.695 1 97.75 211 ASN B N 1
ATOM 4993 C CA . ASN B 1 211 ? -7.164 -0.153 -12.891 1 97.75 211 ASN B CA 1
ATOM 4994 C C . ASN B 1 211 ? -8.188 -1.279 -12.992 1 97.75 211 ASN B C 1
ATOM 4996 O O . ASN B 1 211 ? -9.367 -1.032 -13.273 1 97.75 211 ASN B O 1
ATOM 5000 N N . VAL B 1 212 ? -7.773 -2.449 -12.703 1 98.81 212 VAL B N 1
ATOM 5001 C CA . VAL B 1 212 ? -8.656 -3.607 -12.828 1 98.81 212 VAL B CA 1
ATOM 5002 C C . VAL B 1 212 ? -9.773 -3.52 -11.789 1 98.81 212 VAL B C 1
ATOM 5004 O O . VAL B 1 212 ? -10.945 -3.705 -12.125 1 98.81 212 VAL B O 1
ATOM 5007 N N . VAL B 1 213 ? -9.43 -3.225 -10.586 1 98.75 213 VAL B N 1
ATOM 5008 C CA . VAL B 1 213 ? -10.422 -3.143 -9.516 1 98.75 213 VAL B CA 1
ATOM 5009 C C . VAL B 1 213 ? -11.406 -2.012 -9.82 1 98.75 213 VAL B C 1
ATOM 5011 O O . VAL B 1 213 ? -12.617 -2.18 -9.664 1 98.75 213 VAL B O 1
ATOM 5014 N N . ARG B 1 214 ? -10.852 -0.932 -10.25 1 97.25 214 ARG B N 1
ATOM 5015 C CA . ARG B 1 214 ? -11.68 0.235 -10.539 1 97.25 214 ARG B CA 1
ATOM 5016 C C . ARG B 1 214 ? -12.711 -0.077 -11.625 1 97.25 214 ARG B C 1
ATOM 5018 O O . ARG B 1 214 ? -13.898 0.198 -11.453 1 97.25 214 ARG B O 1
ATOM 5025 N N . VAL B 1 215 ? -12.273 -0.623 -12.711 1 98.44 215 VAL B N 1
ATOM 5026 C CA . VAL B 1 215 ? -13.164 -0.866 -13.836 1 98.44 215 VAL B CA 1
ATOM 5027 C C . VAL B 1 215 ? -14.141 -1.988 -13.484 1 98.44 215 VAL B C 1
ATOM 5029 O O . VAL B 1 215 ? -15.32 -1.935 -13.859 1 98.44 215 VAL B O 1
ATOM 5032 N N . ALA B 1 216 ? -13.656 -3.002 -12.781 1 98.81 216 ALA B N 1
ATOM 5033 C CA . ALA B 1 216 ? -14.547 -4.074 -12.336 1 98.81 216 ALA B CA 1
ATOM 5034 C C . ALA B 1 216 ? -15.688 -3.521 -11.492 1 98.81 216 ALA B C 1
ATOM 5036 O O . ALA B 1 216 ? -16.844 -3.945 -11.641 1 98.81 216 ALA B O 1
ATOM 5037 N N . HIS B 1 217 ? -15.344 -2.621 -10.609 1 98.44 217 HIS B N 1
ATOM 5038 C CA . HIS B 1 217 ? -16.359 -1.996 -9.773 1 98.44 217 HIS B CA 1
ATOM 5039 C C . HIS B 1 217 ? -17.328 -1.172 -10.609 1 98.44 217 HIS B C 1
ATOM 5041 O O . HIS B 1 217 ? -18.547 -1.283 -10.453 1 98.44 217 HIS B O 1
ATOM 5047 N N . LEU B 1 218 ? -16.781 -0.36 -11.477 1 97.62 218 LEU B N 1
ATOM 5048 C CA . LEU B 1 218 ? -17.594 0.536 -12.297 1 97.62 218 LEU B CA 1
ATOM 5049 C C . LEU B 1 218 ? -18.594 -0.25 -13.141 1 97.62 218 LEU B C 1
ATOM 5051 O O . LEU B 1 218 ? -19.734 0.183 -13.328 1 97.62 218 LEU B O 1
ATOM 5055 N N . LEU B 1 219 ? -18.172 -1.374 -13.617 1 98 219 LEU B N 1
ATOM 5056 C CA . LEU B 1 219 ? -19.016 -2.168 -14.508 1 98 219 LEU B CA 1
ATOM 5057 C C . LEU B 1 219 ? -19.781 -3.229 -13.727 1 98 219 LEU B C 1
ATOM 5059 O O . LEU B 1 219 ? -20.406 -4.105 -14.312 1 98 219 LEU B O 1
ATOM 5063 N N . GLN B 1 220 ? -19.656 -3.195 -12.438 1 97.19 220 GLN B N 1
ATOM 5064 C CA . GLN B 1 220 ? -20.453 -4.008 -11.523 1 97.19 220 GLN B CA 1
ATOM 5065 C C . GLN B 1 220 ? -20.188 -5.496 -11.734 1 97.19 220 GLN B C 1
ATOM 5067 O O . GLN B 1 220 ? -21.125 -6.293 -11.812 1 97.19 220 GLN B O 1
ATOM 5072 N N . VAL B 1 221 ? -18.922 -5.848 -11.922 1 98.12 221 VAL B N 1
ATOM 5073 C CA . VAL B 1 221 ? -18.547 -7.254 -11.875 1 98.12 221 VAL B CA 1
ATOM 5074 C C . VAL B 1 221 ? -18.875 -7.84 -10.508 1 98.12 221 VAL B C 1
ATOM 5076 O O . VAL B 1 221 ? -18.312 -7.426 -9.492 1 98.12 221 VAL B O 1
ATOM 5079 N N . ARG B 1 222 ? -19.656 -8.773 -10.461 1 93.88 222 ARG B N 1
ATOM 5080 C CA . ARG B 1 222 ? -20.25 -9.211 -9.195 1 93.88 222 ARG B CA 1
ATOM 5081 C C . ARG B 1 222 ? -19.312 -10.172 -8.461 1 93.88 222 ARG B C 1
ATOM 5083 O O . ARG B 1 222 ? -19.141 -10.062 -7.246 1 93.88 222 ARG B O 1
ATOM 5090 N N . LYS B 1 223 ? -18.766 -11.188 -9.195 1 96.88 223 LYS B N 1
ATOM 5091 C CA . LYS B 1 223 ? -17.891 -12.203 -8.617 1 96.88 223 LYS B CA 1
ATOM 5092 C C . LYS B 1 223 ? -16.469 -12.094 -9.164 1 96.88 223 LYS B C 1
ATOM 5094 O O . LYS B 1 223 ? -16.281 -11.914 -10.375 1 96.88 223 LYS B O 1
ATOM 5099 N N . ALA B 1 224 ? -15.531 -12.117 -8.25 1 98.5 224 ALA B N 1
ATOM 5100 C CA . ALA B 1 224 ? -14.156 -12.039 -8.719 1 98.5 224 ALA B CA 1
ATOM 5101 C C . ALA B 1 224 ? -13.203 -12.734 -7.754 1 98.5 224 ALA B C 1
ATOM 5103 O O . ALA B 1 224 ? -13.461 -12.789 -6.551 1 98.5 224 ALA B O 1
ATOM 5104 N N . VAL B 1 225 ? -12.188 -13.344 -8.281 1 98.75 225 VAL B N 1
ATOM 5105 C CA . VAL B 1 225 ? -11.07 -13.883 -7.523 1 98.75 225 VAL B CA 1
ATOM 5106 C C . VAL B 1 225 ? -9.781 -13.164 -7.914 1 98.75 225 VAL B C 1
ATOM 5108 O O . VAL B 1 225 ? -9.461 -13.047 -9.102 1 98.75 225 VAL B O 1
ATOM 5111 N N . PHE B 1 226 ? -9.102 -12.609 -6.941 1 98.88 226 PHE B N 1
ATOM 5112 C CA . PHE B 1 226 ? -7.844 -11.906 -7.133 1 98.88 226 PHE B CA 1
ATOM 5113 C C . PHE B 1 226 ? -6.68 -12.703 -6.562 1 98.88 226 PHE B C 1
ATOM 5115 O O . PHE B 1 226 ? -6.715 -13.117 -5.402 1 98.88 226 PHE B O 1
ATOM 5122 N N . CYS B 1 227 ? -5.66 -12.883 -7.336 1 98.69 227 CYS B N 1
ATOM 5123 C CA . CYS B 1 227 ? -4.539 -13.719 -6.938 1 98.69 227 CYS B CA 1
ATOM 5124 C C . CYS B 1 227 ? -3.408 -12.883 -6.355 1 98.69 227 CYS B C 1
ATOM 5126 O O . CYS B 1 227 ? -2.922 -11.953 -7 1 98.69 227 CYS B O 1
ATOM 5128 N N . LEU B 1 228 ? -2.975 -13.227 -5.176 1 98.62 228 LEU B N 1
ATOM 5129 C CA . LEU B 1 228 ? -1.838 -12.648 -4.473 1 98.62 228 LEU B CA 1
ATOM 5130 C C . LEU B 1 228 ? -0.646 -13.594 -4.477 1 98.62 228 LEU B C 1
ATOM 5132 O O . LEU B 1 228 ? -0.322 -14.188 -5.512 1 98.62 228 LEU B O 1
ATOM 5136 N N . SER B 1 229 ? 0.171 -13.594 -3.43 1 97.19 229 SER B N 1
ATOM 5137 C CA . SER B 1 229 ? 1.371 -14.414 -3.344 1 97.19 229 SER B CA 1
ATOM 5138 C C . SER B 1 229 ? 1.814 -14.594 -1.895 1 97.19 229 SER B C 1
ATOM 5140 O O . SER B 1 229 ? 1.729 -13.664 -1.094 1 97.19 229 SER B O 1
ATOM 5142 N N . THR B 1 230 ? 2.326 -15.75 -1.61 1 95.62 230 THR B N 1
ATOM 5143 C CA . THR B 1 230 ? 2.84 -15.961 -0.261 1 95.62 230 THR B CA 1
ATOM 5144 C C . THR B 1 230 ? 4.125 -15.172 -0.04 1 95.62 230 THR B C 1
ATOM 5146 O O . THR B 1 230 ? 4.555 -14.977 1.1 1 95.62 230 THR B O 1
ATOM 5149 N N . CYS B 1 231 ? 4.766 -14.711 -1.037 1 93.56 231 CYS B N 1
ATOM 5150 C CA . CYS B 1 231 ? 5.992 -13.93 -0.913 1 93.56 231 CYS B CA 1
ATOM 5151 C C . CYS B 1 231 ? 5.715 -12.578 -0.262 1 93.56 231 CYS B C 1
ATOM 5153 O O . CYS B 1 231 ? 6.645 -11.867 0.122 1 93.56 231 CYS B O 1
ATOM 5155 N N . ILE B 1 232 ? 4.473 -12.266 -0.051 1 97.12 232 ILE B N 1
ATOM 5156 C CA . ILE B 1 232 ? 4.16 -10.898 0.338 1 97.12 232 ILE B CA 1
ATOM 5157 C C . ILE B 1 232 ? 3.943 -10.828 1.848 1 97.12 232 ILE B C 1
ATOM 5159 O O . ILE B 1 232 ? 3.658 -9.758 2.391 1 97.12 232 ILE B O 1
ATOM 5163 N N . PHE B 1 233 ? 4.062 -11.922 2.562 1 97.5 233 PHE B N 1
ATOM 5164 C CA . PHE B 1 233 ? 3.949 -11.914 4.016 1 97.5 233 PHE B CA 1
ATOM 5165 C C . PHE B 1 233 ? 5.145 -11.211 4.652 1 97.5 233 PHE B C 1
ATOM 5167 O O . PHE B 1 233 ? 6.195 -11.078 4.023 1 97.5 233 PHE B O 1
ATOM 5174 N N . PRO B 1 234 ? 4.988 -10.781 5.898 1 97.62 234 PRO B N 1
ATOM 5175 C CA . PRO B 1 234 ? 6.078 -10.062 6.562 1 97.62 234 PRO B CA 1
ATOM 5176 C C . PRO B 1 234 ? 7.355 -10.898 6.672 1 97.62 234 PRO B C 1
ATOM 5178 O O . PRO B 1 234 ? 7.289 -12.102 6.918 1 97.62 234 PRO B O 1
ATOM 5181 N N . ALA B 1 235 ? 8.438 -10.242 6.586 1 95 235 ALA B N 1
ATOM 5182 C CA . ALA B 1 235 ? 9.758 -10.875 6.531 1 95 235 ALA B CA 1
ATOM 5183 C C . ALA B 1 235 ? 10.062 -11.609 7.836 1 95 235 ALA B C 1
ATOM 5185 O O . ALA B 1 235 ? 10.727 -12.648 7.824 1 95 235 ALA B O 1
ATOM 5186 N N . HIS B 1 236 ? 9.555 -11.109 8.914 1 94.75 236 HIS B N 1
ATOM 5187 C CA . HIS B 1 236 ? 9.977 -11.641 10.203 1 94.75 236 HIS B CA 1
ATOM 5188 C C . HIS B 1 236 ? 9.445 -13.055 10.422 1 94.75 236 HIS B C 1
ATOM 5190 O O . HIS B 1 236 ? 10.008 -13.82 11.203 1 94.75 236 HIS B O 1
ATOM 5196 N N . TYR B 1 237 ? 8.438 -13.445 9.742 1 93.31 237 TYR B N 1
ATOM 5197 C CA . TYR B 1 237 ? 7.918 -14.797 9.891 1 93.31 237 TYR B CA 1
ATOM 5198 C C . TYR B 1 237 ? 8.844 -15.812 9.234 1 93.31 237 TYR B C 1
ATOM 5200 O O . TYR B 1 237 ? 8.945 -16.953 9.695 1 93.31 237 TYR B O 1
ATOM 5208 N N . ALA B 1 238 ? 9.414 -15.406 8.109 1 87.44 238 ALA B N 1
ATOM 5209 C CA . ALA B 1 238 ? 10.406 -16.281 7.484 1 87.44 238 ALA B CA 1
ATOM 5210 C C . ALA B 1 238 ? 11.594 -16.5 8.414 1 87.44 238 ALA B C 1
ATOM 5212 O O . ALA B 1 238 ? 12.18 -17.594 8.43 1 87.44 238 ALA B O 1
ATOM 5213 N N . GLU B 1 239 ? 11.953 -15.531 9.172 1 88.12 239 GLU B N 1
ATOM 5214 C CA . GLU B 1 239 ? 13.07 -15.625 10.109 1 88.12 239 GLU B CA 1
ATOM 5215 C C . GLU B 1 239 ? 12.703 -16.484 11.312 1 88.12 239 GLU B C 1
ATOM 5217 O O . GLU B 1 239 ? 13.516 -17.297 11.766 1 88.12 239 GLU B O 1
ATOM 5222 N N . SER B 1 240 ? 11.523 -16.391 11.789 1 91 240 SER B N 1
ATOM 5223 C CA . SER B 1 240 ? 11.094 -17.125 12.977 1 91 240 SER B CA 1
ATOM 5224 C C . SER B 1 240 ? 10.695 -18.547 12.641 1 91 240 SER B C 1
ATOM 5226 O O . SER B 1 240 ? 10.742 -19.438 13.5 1 91 240 SER B O 1
ATOM 5228 N N . GLY B 1 241 ? 10.266 -18.781 11.453 1 89.56 241 GLY B N 1
ATOM 5229 C CA . GLY B 1 241 ? 9.812 -20.094 11.039 1 89.56 241 GLY B CA 1
ATOM 5230 C C . GLY B 1 241 ? 8.391 -20.406 11.469 1 89.56 241 GLY B C 1
ATOM 5231 O O . GLY B 1 241 ? 7.938 -21.547 11.359 1 89.56 241 GLY B O 1
ATOM 5232 N N . GLU B 1 242 ? 7.762 -19.391 11.945 1 92.31 242 GLU B N 1
ATOM 5233 C CA . GLU B 1 242 ? 6.371 -19.547 12.359 1 92.31 242 GLU B CA 1
ATOM 5234 C C . GLU B 1 242 ? 5.473 -19.844 11.156 1 92.31 242 GLU B C 1
ATOM 5236 O O . GLU B 1 242 ? 5.668 -19.297 10.078 1 92.31 242 GLU B O 1
ATOM 5241 N N . CYS B 1 243 ? 4.477 -20.734 11.422 1 94.81 243 CYS B N 1
ATOM 5242 C CA . CYS B 1 243 ? 3.518 -21.078 10.383 1 94.81 243 CYS B CA 1
ATOM 5243 C C . CYS B 1 243 ? 2.641 -19.875 10.039 1 94.81 243 CYS B C 1
ATOM 5245 O O . CYS B 1 243 ? 1.99 -19.312 10.914 1 94.81 243 CYS B O 1
ATOM 5247 N N . LEU B 1 244 ? 2.611 -19.562 8.797 1 96 244 LEU B N 1
ATOM 5248 C CA . LEU B 1 244 ? 1.861 -18.406 8.328 1 96 244 LEU B CA 1
ATOM 5249 C C . LEU B 1 244 ? 0.373 -18.734 8.227 1 96 244 LEU B C 1
ATOM 5251 O O . LEU B 1 244 ? -0.006 -19.797 7.73 1 96 244 LEU B O 1
ATOM 5255 N N . VAL B 1 245 ? -0.42 -17.859 8.766 1 97.62 245 VAL B N 1
ATOM 5256 C CA . VAL B 1 245 ? -1.867 -17.906 8.578 1 97.62 245 VAL B CA 1
ATOM 5257 C C . VAL B 1 245 ? -2.334 -16.609 7.91 1 97.62 245 VAL B C 1
ATOM 5259 O O . VAL B 1 245 ? -1.584 -15.633 7.84 1 97.62 245 VAL B O 1
ATOM 5262 N N . GLU B 1 246 ? -3.527 -16.562 7.375 1 98.31 246 GLU B N 1
ATOM 5263 C CA . GLU B 1 246 ? -4.043 -15.461 6.57 1 98.31 246 GLU B CA 1
ATOM 5264 C C . GLU B 1 246 ? -3.977 -14.141 7.332 1 98.31 246 GLU B C 1
ATOM 5266 O O . GLU B 1 246 ? -3.656 -13.094 6.75 1 98.31 246 GLU B O 1
ATOM 5271 N N . GLU B 1 247 ? -4.168 -14.117 8.672 1 96.94 247 GLU B N 1
ATOM 5272 C CA . GLU B 1 247 ? -4.219 -12.922 9.508 1 96.94 247 GLU B CA 1
ATOM 5273 C C . GLU B 1 247 ? -2.852 -12.25 9.602 1 96.94 247 GLU B C 1
ATOM 5275 O O . GLU B 1 247 ? -2.746 -11.102 10.031 1 96.94 247 GLU B O 1
ATOM 5280 N N . HIS B 1 248 ? -1.849 -12.953 9.188 1 97.88 248 HIS B N 1
ATOM 5281 C CA . HIS B 1 248 ? -0.488 -12.445 9.336 1 97.88 248 HIS B CA 1
ATOM 5282 C C . HIS B 1 248 ? -0.124 -11.492 8.203 1 97.88 248 HIS B C 1
ATOM 5284 O O . HIS B 1 248 ? 0.908 -10.82 8.266 1 97.88 248 HIS B O 1
ATOM 5290 N N . LEU B 1 249 ? -0.88 -11.336 7.219 1 98 249 LEU B N 1
ATOM 5291 C CA . LEU B 1 249 ? -0.551 -10.719 5.938 1 98 249 LEU B CA 1
ATOM 5292 C C . LEU B 1 249 ? 0.005 -9.312 6.141 1 98 249 LEU B C 1
ATOM 5294 O O . LEU B 1 249 ? 0.979 -8.93 5.488 1 98 249 LEU B O 1
ATOM 5298 N N . HIS B 1 250 ? -0.523 -8.516 7.062 1 97.88 250 HIS B N 1
ATOM 5299 C CA . HIS B 1 250 ? -0.17 -7.102 7.188 1 97.88 250 HIS B CA 1
ATOM 5300 C C . HIS B 1 250 ? 0.615 -6.844 8.469 1 97.88 250 HIS B C 1
ATOM 5302 O O . HIS B 1 250 ? 0.868 -5.691 8.828 1 97.88 250 HIS B O 1
ATOM 5308 N N . ASN B 1 251 ? 1.075 -7.891 9.156 1 97.69 251 ASN B N 1
ATOM 5309 C CA . ASN B 1 251 ? 1.636 -7.758 10.492 1 97.69 251 ASN B CA 1
ATOM 5310 C C . ASN B 1 251 ? 3.129 -7.449 10.453 1 97.69 251 ASN B C 1
ATOM 5312 O O . ASN B 1 251 ? 3.912 -8.047 11.188 1 97.69 251 ASN B O 1
ATOM 5316 N N . GLY B 1 252 ? 3.549 -6.562 9.609 1 97.81 252 GLY B N 1
ATOM 5317 C CA . GLY B 1 252 ? 4.941 -6.16 9.516 1 97.81 252 GLY B CA 1
ATOM 5318 C C . GLY B 1 252 ? 5.391 -5.887 8.094 1 97.81 252 GLY B C 1
ATOM 5319 O O . GLY B 1 252 ? 4.633 -6.102 7.145 1 97.81 252 GLY B O 1
ATOM 5320 N N . PRO B 1 253 ? 6.598 -5.426 7.977 1 97.75 253 PRO B N 1
ATOM 5321 C CA . PRO B 1 253 ? 7.105 -5.117 6.641 1 97.75 253 PRO B CA 1
ATOM 5322 C C . PRO B 1 253 ? 7.5 -6.363 5.855 1 97.75 253 PRO B C 1
ATOM 5324 O O . PRO B 1 253 ? 7.898 -7.371 6.449 1 97.75 253 PRO B O 1
ATOM 5327 N N . PRO B 1 254 ? 7.336 -6.312 4.539 1 96.81 254 PRO B N 1
ATOM 5328 C CA . PRO B 1 254 ? 7.871 -7.391 3.705 1 96.81 254 PRO B CA 1
ATOM 5329 C C . PRO B 1 254 ? 9.398 -7.398 3.654 1 96.81 254 PRO B C 1
ATOM 5331 O O . PRO B 1 254 ? 10.039 -6.492 4.191 1 96.81 254 PRO B O 1
ATOM 5334 N N . HIS B 1 255 ? 9.93 -8.453 3.068 1 93.88 255 HIS B N 1
ATOM 5335 C CA . HIS B 1 255 ? 11.375 -8.484 2.848 1 93.88 255 HIS B CA 1
ATOM 5336 C C . HIS B 1 255 ? 11.805 -7.391 1.878 1 93.88 255 HIS B C 1
ATOM 5338 O O . HIS B 1 255 ? 11.141 -7.145 0.872 1 93.88 255 HIS B O 1
ATOM 5344 N N . PRO B 1 256 ? 12.977 -6.77 2.123 1 92.69 256 PRO B N 1
ATOM 5345 C CA . PRO B 1 256 ? 13.398 -5.637 1.293 1 92.69 256 PRO B CA 1
ATOM 5346 C C . PRO B 1 256 ? 13.617 -6.023 -0.167 1 92.69 256 PRO B C 1
ATOM 5348 O O . PRO B 1 256 ? 13.422 -5.199 -1.064 1 92.69 256 PRO B O 1
ATOM 5351 N N . SER B 1 257 ? 13.961 -7.254 -0.485 1 90.38 257 SER B N 1
ATOM 5352 C CA . SER B 1 257 ? 14.281 -7.695 -1.839 1 90.38 257 SER B CA 1
ATOM 5353 C C . SER B 1 257 ? 13.039 -7.723 -2.721 1 90.38 257 SER B C 1
ATOM 5355 O O . SER B 1 257 ? 13.141 -7.699 -3.949 1 90.38 257 SER B O 1
ATOM 5357 N N . ASN B 1 258 ? 11.852 -7.816 -2.15 1 94 258 ASN B N 1
ATOM 5358 C CA . ASN B 1 258 ? 10.617 -7.832 -2.93 1 94 258 ASN B CA 1
ATOM 5359 C C . ASN B 1 258 ? 9.578 -6.875 -2.352 1 94 258 ASN B C 1
ATOM 5361 O O . ASN B 1 258 ? 8.375 -7.145 -2.418 1 94 258 ASN B O 1
ATOM 5365 N N . GLU B 1 259 ? 10.055 -5.879 -1.765 1 97.06 259 GLU B N 1
ATOM 5366 C CA . GLU B 1 259 ? 9.195 -4.918 -1.079 1 97.06 259 GLU B CA 1
ATOM 5367 C C . GLU B 1 259 ? 8.156 -4.328 -2.031 1 97.06 259 GLU B C 1
ATOM 5369 O O . GLU B 1 259 ? 6.973 -4.25 -1.697 1 97.06 259 GLU B O 1
ATOM 5374 N N . GLY B 1 260 ? 8.609 -3.902 -3.217 1 97.88 260 GLY B N 1
ATOM 5375 C CA . GLY B 1 260 ? 7.707 -3.297 -4.184 1 97.88 260 GLY B CA 1
ATOM 5376 C C . GLY B 1 260 ? 6.582 -4.219 -4.609 1 97.88 260 GLY B C 1
ATOM 5377 O O . GLY B 1 260 ? 5.406 -3.848 -4.547 1 97.88 260 GLY B O 1
ATOM 5378 N N . TYR B 1 261 ? 6.887 -5.426 -4.949 1 97.5 261 TYR B N 1
ATOM 5379 C CA . TYR B 1 261 ? 5.902 -6.438 -5.324 1 97.5 261 TYR B CA 1
ATOM 5380 C C . TYR B 1 261 ? 4.957 -6.73 -4.168 1 97.5 261 TYR B C 1
ATOM 5382 O O . TYR B 1 261 ? 3.736 -6.762 -4.348 1 97.5 261 TYR B O 1
ATOM 5390 N N . SER B 1 262 ? 5.496 -6.852 -3.039 1 98.25 262 SER B N 1
ATOM 5391 C CA . SER B 1 262 ? 4.73 -7.223 -1.853 1 98.25 262 SER B CA 1
ATOM 5392 C C . SER B 1 262 ? 3.697 -6.156 -1.507 1 98.25 262 SER B C 1
ATOM 5394 O O . SER B 1 262 ? 2.516 -6.461 -1.332 1 98.25 262 SER B O 1
ATOM 5396 N N . TYR B 1 263 ? 4.125 -4.969 -1.442 1 98.62 263 TYR B N 1
ATOM 5397 C CA . TYR B 1 263 ? 3.184 -3.912 -1.087 1 98.62 263 TYR B CA 1
ATOM 5398 C C . TYR B 1 263 ? 2.113 -3.75 -2.158 1 98.62 263 TYR B C 1
ATOM 5400 O O . TYR B 1 263 ? 0.947 -3.502 -1.848 1 98.62 263 TYR B O 1
ATOM 5408 N N . ALA B 1 264 ? 2.504 -3.838 -3.389 1 98.69 264 ALA B N 1
ATOM 5409 C CA . ALA B 1 264 ? 1.507 -3.727 -4.449 1 98.69 264 ALA B CA 1
ATOM 5410 C C . ALA B 1 264 ? 0.417 -4.781 -4.293 1 98.69 264 ALA B C 1
ATOM 5412 O O . ALA B 1 264 ? -0.773 -4.48 -4.41 1 98.69 264 ALA B O 1
ATOM 5413 N N . LYS B 1 265 ? 0.792 -5.984 -4.008 1 98.75 265 LYS B N 1
ATOM 5414 C CA . LYS B 1 265 ? -0.178 -7.062 -3.846 1 98.75 265 LYS B CA 1
ATOM 5415 C C . LYS B 1 265 ? -0.979 -6.895 -2.557 1 98.75 265 LYS B C 1
ATOM 5417 O O . LYS B 1 265 ? -2.174 -7.195 -2.52 1 98.75 265 LYS B O 1
ATOM 5422 N N . ARG B 1 266 ? -0.354 -6.457 -1.536 1 98.81 266 ARG B N 1
ATOM 5423 C CA . ARG B 1 266 ? -1.072 -6.191 -0.293 1 98.81 266 ARG B CA 1
ATOM 5424 C C . ARG B 1 266 ? -2.135 -5.117 -0.492 1 98.81 266 ARG B C 1
ATOM 5426 O O . ARG B 1 266 ? -3.238 -5.219 0.05 1 98.81 266 ARG B O 1
ATOM 5433 N N . MET B 1 267 ? -1.782 -4.113 -1.243 1 98.75 267 MET B N 1
ATOM 5434 C CA . MET B 1 267 ? -2.746 -3.045 -1.487 1 98.75 267 MET B CA 1
ATOM 5435 C C . MET B 1 267 ? -3.902 -3.541 -2.35 1 98.75 267 MET B C 1
ATOM 5437 O O . MET B 1 267 ? -5.027 -3.051 -2.229 1 98.75 267 MET B O 1
ATOM 5441 N N . LEU B 1 268 ? -3.604 -4.531 -3.172 1 98.81 268 LEU B N 1
ATOM 5442 C CA . LEU B 1 268 ? -4.707 -5.18 -3.869 1 98.81 268 LEU B CA 1
ATOM 5443 C C . LEU B 1 268 ? -5.684 -5.805 -2.879 1 98.81 268 LEU B C 1
ATOM 5445 O O . LEU B 1 268 ? -6.898 -5.621 -2.998 1 98.81 268 LEU B O 1
ATOM 5449 N N . GLU B 1 269 ? -5.18 -6.531 -1.906 1 98.75 269 GLU B N 1
ATOM 5450 C CA . GLU B 1 269 ? -6.035 -7.129 -0.883 1 98.75 269 GLU B CA 1
ATOM 5451 C C . GLU B 1 269 ? -6.848 -6.062 -0.155 1 98.75 269 GLU B C 1
ATOM 5453 O O . GLU B 1 269 ? -8.047 -6.238 0.067 1 98.75 269 GLU B O 1
ATOM 5458 N N . VAL B 1 270 ? -6.227 -4.957 0.209 1 98.44 270 VAL B N 1
ATOM 5459 C CA . VAL B 1 270 ? -6.898 -3.865 0.909 1 98.44 270 VAL B CA 1
ATOM 5460 C C . VAL B 1 270 ? -8.016 -3.303 0.036 1 98.44 270 VAL B C 1
ATOM 5462 O O . VAL B 1 270 ? -9.141 -3.111 0.505 1 98.44 270 VAL B O 1
ATOM 5465 N N . SER B 1 271 ? -7.707 -3.055 -1.204 1 98.5 271 SER B N 1
ATOM 5466 C CA . SER B 1 271 ? -8.68 -2.502 -2.143 1 98.5 271 SER B CA 1
ATOM 5467 C C . SER B 1 271 ? -9.891 -3.418 -2.289 1 98.5 271 SER B C 1
ATOM 5469 O O . SER B 1 271 ? -11.031 -2.963 -2.203 1 98.5 271 SER B O 1
ATOM 5471 N N . VAL B 1 272 ? -9.609 -4.672 -2.453 1 98.5 272 VAL B N 1
ATOM 5472 C CA . VAL B 1 272 ? -10.664 -5.664 -2.633 1 98.5 272 VAL B CA 1
ATOM 5473 C C . VAL B 1 272 ? -11.523 -5.742 -1.372 1 98.5 272 VAL B C 1
ATOM 5475 O O . VAL B 1 272 ? -12.758 -5.727 -1.448 1 98.5 272 VAL B O 1
ATOM 5478 N N . ARG B 1 273 ? -10.93 -5.805 -0.245 1 97.5 273 ARG B N 1
ATOM 5479 C CA . ARG B 1 273 ? -11.633 -5.91 1.03 1 97.5 273 ARG B CA 1
ATOM 5480 C C . ARG B 1 273 ? -12.492 -4.676 1.283 1 97.5 273 ARG B C 1
ATOM 5482 O O . ARG B 1 273 ? -13.664 -4.793 1.658 1 97.5 273 ARG B O 1
ATOM 5489 N N . LEU B 1 274 ? -11.906 -3.504 1.052 1 97.31 274 LEU B N 1
ATOM 5490 C CA . LEU B 1 274 ? -12.656 -2.277 1.295 1 97.31 274 LEU B CA 1
ATOM 5491 C C . LEU B 1 274 ? -13.836 -2.164 0.337 1 97.31 274 LEU B C 1
ATOM 5493 O O . LEU B 1 274 ? -14.898 -1.671 0.714 1 97.31 274 LEU B O 1
ATOM 5497 N N . HIS B 1 275 ? -13.672 -2.598 -0.937 1 97.19 275 HIS B N 1
ATOM 5498 C CA . HIS B 1 275 ? -14.789 -2.605 -1.881 1 97.19 275 HIS B CA 1
ATOM 5499 C C . HIS B 1 275 ? -15.883 -3.568 -1.433 1 97.19 275 HIS B C 1
ATOM 5501 O O . HIS B 1 275 ? -17.078 -3.26 -1.549 1 97.19 275 HIS B O 1
ATOM 5507 N N . ARG B 1 276 ? -15.445 -4.699 -0.952 1 95.25 276 ARG B N 1
ATOM 5508 C CA . ARG B 1 276 ? -16.406 -5.676 -0.447 1 95.25 276 ARG B CA 1
ATOM 5509 C C . ARG B 1 276 ? -17.203 -5.109 0.723 1 95.25 276 ARG B C 1
ATOM 5511 O O . ARG B 1 276 ? -18.422 -5.223 0.759 1 95.25 276 ARG B O 1
ATOM 5518 N N . GLN B 1 277 ? -16.547 -4.492 1.618 1 93.44 277 GLN B N 1
ATOM 5519 C CA . GLN B 1 277 ? -17.156 -3.934 2.814 1 93.44 277 GLN B CA 1
ATOM 5520 C C . GLN B 1 277 ? -18.125 -2.809 2.457 1 93.44 277 GLN B C 1
ATOM 5522 O O . GLN B 1 277 ? -19.203 -2.697 3.049 1 93.44 277 GLN B O 1
ATOM 5527 N N . ARG B 1 278 ? -17.719 -2.064 1.469 1 94.44 278 ARG B N 1
ATOM 5528 C CA . ARG B 1 278 ? -18.484 -0.874 1.123 1 94.44 278 ARG B CA 1
ATOM 5529 C C . ARG B 1 278 ? -19.656 -1.224 0.208 1 94.44 278 ARG B C 1
ATOM 5531 O O . ARG B 1 278 ? -20.734 -0.645 0.326 1 94.44 278 ARG B O 1
ATOM 5538 N N . PHE B 1 279 ? -19.484 -2.174 -0.709 1 95.44 279 PHE B N 1
ATOM 5539 C CA . PHE B 1 279 ? -20.469 -2.318 -1.779 1 95.44 279 PHE B CA 1
ATOM 5540 C C . PHE B 1 279 ? -21.031 -3.734 -1.811 1 95.44 279 PHE B C 1
ATOM 5542 O O . PHE B 1 279 ? -21.938 -4.027 -2.586 1 95.44 279 PHE B O 1
ATOM 5549 N N . GLY B 1 280 ? -20.469 -4.645 -1.073 1 93.88 280 GLY B N 1
ATOM 5550 C CA . GLY B 1 280 ? -20.984 -6 -0.973 1 93.88 280 GLY B CA 1
ATOM 5551 C C . GLY B 1 280 ? -20.594 -6.879 -2.143 1 93.88 280 GLY B C 1
ATOM 5552 O O . GLY B 1 280 ? -21.234 -7.895 -2.41 1 93.88 280 GLY B O 1
ATOM 5553 N N . HIS B 1 281 ? -19.594 -6.527 -2.928 1 94.75 281 HIS B N 1
ATOM 5554 C CA . HIS B 1 281 ? -19.109 -7.379 -4.008 1 94.75 281 HIS B CA 1
ATOM 5555 C C . HIS B 1 281 ? -18.672 -8.742 -3.482 1 94.75 281 HIS B C 1
ATOM 5557 O O . HIS B 1 281 ? -18.156 -8.852 -2.369 1 94.75 281 HIS B O 1
ATOM 5563 N N . GLN B 1 282 ? -18.906 -9.781 -4.254 1 96.5 282 GLN B N 1
ATOM 5564 C CA . GLN B 1 282 ? -18.406 -11.117 -3.914 1 96.5 282 GLN B CA 1
ATOM 5565 C C . GLN B 1 282 ? -16.984 -11.32 -4.43 1 96.5 282 GLN B C 1
ATOM 5567 O O . GLN B 1 282 ? -16.75 -12.195 -5.258 1 96.5 282 GLN B O 1
ATOM 5572 N N . TRP B 1 283 ? -16.109 -10.516 -3.998 1 97.88 283 TRP B N 1
ATOM 5573 C CA . TRP B 1 283 ? -14.711 -10.508 -4.391 1 97.88 283 TRP B CA 1
ATOM 5574 C C . TRP B 1 283 ? -13.844 -11.195 -3.342 1 97.88 283 TRP B C 1
ATOM 5576 O O . TRP B 1 283 ? -13.984 -10.938 -2.145 1 97.88 283 TRP B O 1
ATOM 5586 N N . ARG B 1 284 ? -13 -12.156 -3.779 1 97.94 284 ARG B N 1
ATOM 5587 C CA . ARG B 1 284 ? -12.133 -12.922 -2.9 1 97.94 284 ARG B CA 1
ATOM 5588 C C . ARG B 1 284 ? -10.672 -12.805 -3.334 1 97.94 284 ARG B C 1
ATOM 5590 O O . ARG B 1 284 ? -10.383 -12.633 -4.52 1 97.94 284 ARG B O 1
ATOM 5597 N N . CYS B 1 285 ? -9.82 -12.844 -2.344 1 98.69 285 CYS B N 1
ATOM 5598 C CA . CYS B 1 285 ? -8.398 -12.969 -2.609 1 98.69 285 CYS B CA 1
ATOM 5599 C C . CYS B 1 285 ? -7.887 -14.359 -2.262 1 98.69 285 CYS B C 1
ATOM 5601 O O . CYS B 1 285 ? -8.32 -14.953 -1.271 1 98.69 285 CYS B O 1
ATOM 5603 N N . VAL B 1 286 ? -7.008 -14.852 -3.055 1 98.81 286 VAL B N 1
ATOM 5604 C CA . VAL B 1 286 ? -6.309 -16.094 -2.748 1 98.81 286 VAL B CA 1
ATOM 5605 C C . VAL B 1 286 ? -4.801 -15.852 -2.77 1 98.81 286 VAL B C 1
ATOM 5607 O O . VAL B 1 286 ? -4.316 -14.969 -3.473 1 98.81 286 VAL B O 1
ATOM 5610 N N . VAL B 1 287 ? -4.098 -16.641 -2.018 1 98.69 287 VAL B N 1
ATOM 5611 C CA . VAL B 1 287 ? -2.654 -16.5 -1.859 1 98.69 287 VAL B CA 1
ATOM 5612 C C . VAL B 1 287 ? -1.962 -17.812 -2.23 1 98.69 287 VAL B C 1
ATOM 5614 O O . VAL B 1 287 ? -1.65 -18.625 -1.357 1 98.69 287 VAL B O 1
ATOM 5617 N N . PRO B 1 288 ? -1.634 -17.984 -3.455 1 97.94 288 PRO B N 1
ATOM 5618 C CA . PRO B 1 288 ? -0.999 -19.234 -3.881 1 97.94 288 PRO B CA 1
ATOM 5619 C C . PRO B 1 288 ? 0.438 -19.359 -3.381 1 97.94 288 PRO B C 1
ATOM 5621 O O . PRO B 1 288 ? 1.143 -18.359 -3.242 1 97.94 288 PRO B O 1
ATOM 5624 N N . THR B 1 289 ? 0.84 -20.578 -3.203 1 95.69 289 THR B N 1
ATOM 5625 C CA . THR B 1 289 ? 2.168 -20.906 -2.697 1 95.69 289 THR B CA 1
ATOM 5626 C C . THR B 1 289 ? 2.979 -21.656 -3.754 1 95.69 289 THR B C 1
ATOM 5628 O O . THR B 1 289 ? 2.65 -22.797 -4.109 1 95.69 289 THR B O 1
ATOM 5631 N N . ASN B 1 290 ? 4.043 -21.094 -4.215 1 93.94 290 ASN B N 1
ATOM 5632 C CA . ASN B 1 290 ? 5.043 -21.703 -5.09 1 93.94 290 ASN B CA 1
ATOM 5633 C C . ASN B 1 290 ? 4.402 -22.547 -6.18 1 93.94 290 ASN B C 1
ATOM 5635 O O . ASN B 1 290 ? 4.641 -23.766 -6.25 1 93.94 290 ASN B O 1
ATOM 5639 N N . LEU B 1 291 ? 3.717 -21.938 -7.016 1 97.06 291 LEU B N 1
ATOM 5640 C CA . LEU B 1 291 ? 3.049 -22.625 -8.117 1 97.06 291 LEU B CA 1
ATOM 5641 C C . LEU B 1 291 ? 4.066 -23.188 -9.102 1 97.06 291 LEU B C 1
ATOM 5643 O O . LEU B 1 291 ? 5.121 -22.578 -9.32 1 97.06 291 LEU B O 1
ATOM 5647 N N . TYR B 1 292 ? 3.703 -24.344 -9.656 1 97.06 292 TYR B N 1
ATOM 5648 C CA . TYR B 1 292 ? 4.52 -24.969 -10.695 1 97.06 292 TYR B CA 1
ATOM 5649 C C . TYR B 1 292 ? 3.67 -25.844 -11.602 1 97.06 292 TYR B C 1
ATOM 5651 O O . TYR B 1 292 ? 2.566 -26.25 -11.227 1 97.06 292 TYR B O 1
ATOM 5659 N N . GLY B 1 293 ? 4.152 -26.109 -12.789 1 98 293 GLY B N 1
ATOM 5660 C CA . GLY B 1 293 ? 3.441 -26.984 -13.711 1 98 293 GLY B CA 1
ATOM 5661 C C . GLY B 1 293 ? 3.762 -26.703 -15.164 1 98 293 GLY B C 1
ATOM 5662 O O . GLY B 1 293 ? 4.68 -25.938 -15.469 1 98 293 GLY B O 1
ATOM 5663 N N . PRO B 1 294 ? 2.994 -27.344 -16.078 1 96.62 294 PRO B N 1
ATOM 5664 C CA . PRO B 1 294 ? 3.131 -27.047 -17.5 1 96.62 294 PRO B CA 1
ATOM 5665 C C . PRO B 1 294 ? 2.98 -25.562 -17.828 1 96.62 294 PRO B C 1
ATOM 5667 O O . PRO B 1 294 ? 2.195 -24.875 -17.172 1 96.62 294 PRO B O 1
ATOM 5670 N N . PHE B 1 295 ? 3.754 -25.016 -18.766 1 94.69 295 PHE B N 1
ATOM 5671 C CA . PHE B 1 295 ? 3.693 -23.641 -19.266 1 94.69 295 PHE B CA 1
ATOM 5672 C C . PHE B 1 295 ? 4.387 -22.688 -18.312 1 94.69 295 PHE B C 1
ATOM 5674 O O . PHE B 1 295 ? 4.258 -21.469 -18.438 1 94.69 295 PHE B O 1
ATOM 5681 N N . ASP B 1 296 ? 5.098 -23.203 -17.297 1 95.12 296 ASP B N 1
ATOM 5682 C CA . ASP B 1 296 ? 5.848 -22.344 -16.375 1 95.12 296 ASP B CA 1
ATOM 5683 C C . ASP B 1 296 ? 6.98 -21.625 -17.109 1 95.12 296 ASP B C 1
ATOM 5685 O O . ASP B 1 296 ? 7.195 -21.844 -18.297 1 95.12 296 ASP B O 1
ATOM 5689 N N . GLN B 1 297 ? 7.551 -20.672 -16.406 1 90.19 297 GLN B N 1
ATOM 5690 C CA . GLN B 1 297 ? 8.75 -20.016 -16.906 1 90.19 297 GLN B CA 1
ATOM 5691 C C . GLN B 1 297 ? 10.008 -20.797 -16.5 1 90.19 297 GLN B C 1
ATOM 5693 O O . GLN B 1 297 ? 10.391 -20.797 -15.336 1 90.19 297 GLN B O 1
ATOM 5698 N N . PHE B 1 298 ? 10.641 -21.438 -17.547 1 92.56 298 PHE B N 1
ATOM 5699 C CA . PHE B 1 298 ? 11.828 -22.25 -17.297 1 92.56 298 PHE B CA 1
ATOM 5700 C C . PHE B 1 298 ? 13.086 -21.484 -17.688 1 92.56 298 PHE B C 1
ATOM 5702 O O . PHE B 1 298 ? 13.445 -21.453 -18.875 1 92.56 298 PHE B O 1
ATOM 5709 N N . SER B 1 299 ? 13.68 -20.828 -16.734 1 86.44 299 SER B N 1
ATOM 5710 C CA . SER B 1 299 ? 14.859 -20 -16.953 1 86.44 299 SER B CA 1
ATOM 5711 C C . SER B 1 299 ? 15.773 -20 -15.734 1 86.44 299 SER B C 1
ATOM 5713 O O . SER B 1 299 ? 15.328 -20.266 -14.617 1 86.44 299 SER B O 1
ATOM 5715 N N . LEU B 1 300 ? 17.047 -19.766 -16.016 1 81.31 300 LEU B N 1
ATOM 5716 C CA . LEU B 1 300 ? 18 -19.703 -14.898 1 81.31 300 LEU B CA 1
ATOM 5717 C C . LEU B 1 300 ? 17.922 -18.344 -14.203 1 81.31 300 LEU B C 1
ATOM 5719 O O . LEU B 1 300 ? 18.156 -18.266 -12.992 1 81.31 300 LEU B O 1
ATOM 5723 N N . GLU B 1 301 ? 17.578 -17.328 -14.867 1 76.81 301 GLU B N 1
ATOM 5724 C CA . GLU B 1 301 ? 17.656 -15.953 -14.367 1 76.81 301 GLU B CA 1
ATOM 5725 C C . GLU B 1 301 ? 16.328 -15.5 -13.766 1 76.81 301 GLU B C 1
ATOM 5727 O O . GLU B 1 301 ? 16.312 -14.836 -12.734 1 76.81 301 GLU B O 1
ATOM 5732 N N . LYS B 1 302 ? 15.18 -15.961 -14.266 1 79.38 302 LYS B N 1
ATOM 5733 C CA . LYS B 1 302 ? 13.906 -15.328 -13.953 1 79.38 302 LYS B CA 1
ATOM 5734 C C . LYS B 1 302 ? 12.977 -16.297 -13.234 1 79.38 302 LYS B C 1
ATOM 5736 O O . LYS B 1 302 ? 11.984 -15.891 -12.625 1 79.38 302 LYS B O 1
ATOM 5741 N N . ALA B 1 303 ? 13.328 -17.609 -13.219 1 83.62 303 ALA B N 1
ATOM 5742 C CA . ALA B 1 303 ? 12.391 -18.641 -12.773 1 83.62 303 ALA B CA 1
ATOM 5743 C C . ALA B 1 303 ? 12.398 -18.766 -11.25 1 83.62 303 ALA B C 1
ATOM 5745 O O . ALA B 1 303 ? 13.375 -18.375 -10.594 1 83.62 303 ALA B O 1
ATOM 5746 N N . HIS B 1 304 ? 11.312 -19.297 -10.797 1 87.38 304 HIS B N 1
ATOM 5747 C CA . HIS B 1 304 ? 11.25 -19.781 -9.422 1 87.38 304 HIS B CA 1
ATOM 5748 C C . HIS B 1 304 ? 12.055 -21.078 -9.266 1 87.38 304 HIS B C 1
ATOM 5750 O O . HIS B 1 304 ? 12.523 -21.641 -10.258 1 87.38 304 HIS B O 1
ATOM 5756 N N . VAL B 1 305 ? 12.172 -21.547 -8.094 1 87.94 305 VAL B N 1
ATOM 5757 C CA . VAL B 1 305 ? 13.125 -22.594 -7.723 1 87.94 305 VAL B CA 1
ATOM 5758 C C . VAL B 1 305 ? 12.844 -23.859 -8.531 1 87.94 305 VAL B C 1
ATOM 5760 O O . VAL B 1 305 ? 13.75 -24.422 -9.148 1 87.94 305 VAL B O 1
ATOM 5763 N N . LEU B 1 306 ? 11.625 -24.328 -8.625 1 94.06 306 LEU B N 1
ATOM 5764 C CA . LEU B 1 306 ? 11.312 -25.625 -9.219 1 94.06 306 LEU B CA 1
ATOM 5765 C C . LEU B 1 306 ? 11.492 -25.578 -10.727 1 94.06 306 LEU B C 1
ATOM 5767 O O . LEU B 1 306 ? 12.227 -26.406 -11.289 1 94.06 306 LEU B O 1
ATOM 5771 N N . PRO B 1 307 ? 10.914 -24.594 -11.414 1 95 307 PRO B N 1
ATOM 5772 C CA . PRO B 1 307 ? 11.172 -24.547 -12.852 1 95 307 PRO B CA 1
ATOM 5773 C C . PRO B 1 307 ? 12.633 -24.281 -13.188 1 95 307 PRO B C 1
ATOM 5775 O O . PRO B 1 307 ? 13.133 -24.734 -14.219 1 95 307 PRO B O 1
ATOM 5778 N N . ALA B 1 308 ? 13.328 -23.547 -12.344 1 92.19 308 ALA B N 1
ATOM 5779 C CA . ALA B 1 308 ? 14.758 -23.344 -12.547 1 92.19 308 ALA B CA 1
ATOM 5780 C C . ALA B 1 308 ? 15.516 -24.656 -12.461 1 92.19 308 ALA B C 1
ATOM 5782 O O . ALA B 1 308 ? 16.406 -24.938 -13.273 1 92.19 308 ALA B O 1
ATOM 5783 N N . LEU B 1 309 ? 15.188 -25.469 -11.523 1 95.69 309 LEU B N 1
ATOM 5784 C CA . LEU B 1 309 ? 15.828 -26.781 -11.344 1 95.69 309 LEU B CA 1
ATOM 5785 C C . LEU B 1 309 ? 15.523 -27.703 -12.523 1 95.69 309 LEU B C 1
ATOM 5787 O O . LEU B 1 309 ? 16.375 -28.484 -12.945 1 95.69 309 LEU B O 1
ATOM 5791 N N . ILE B 1 310 ? 14.336 -27.625 -12.984 1 96.94 310 ILE B N 1
ATOM 5792 C CA . ILE B 1 310 ? 13.961 -28.438 -14.133 1 96.94 310 ILE B CA 1
ATOM 5793 C C . ILE B 1 310 ? 14.812 -28.047 -15.336 1 96.94 310 ILE B C 1
ATOM 5795 O O . ILE B 1 310 ? 15.336 -28.922 -16.047 1 96.94 310 ILE B O 1
ATOM 5799 N N . TYR B 1 311 ? 14.914 -26.781 -15.57 1 95.69 311 TYR B N 1
ATOM 5800 C CA . TYR B 1 311 ? 15.727 -26.312 -16.688 1 95.69 311 TYR B CA 1
ATOM 5801 C C . TYR B 1 311 ? 17.188 -26.719 -16.531 1 95.69 311 TYR B C 1
ATOM 5803 O O . TYR B 1 311 ? 17.828 -27.172 -17.484 1 95.69 311 TYR B O 1
ATOM 5811 N N . LYS B 1 312 ? 17.734 -26.594 -15.328 1 95.38 312 LYS B N 1
ATOM 5812 C CA . LYS B 1 312 ? 19.094 -27.016 -15.047 1 95.38 312 LYS B CA 1
ATOM 5813 C C . LYS B 1 312 ? 19.281 -28.516 -15.305 1 95.38 312 LYS B C 1
ATOM 5815 O O . LYS B 1 312 ? 20.312 -28.938 -15.844 1 95.38 312 LYS B O 1
ATOM 5820 N N . ALA B 1 313 ? 18.375 -29.266 -14.883 1 97.12 313 ALA B N 1
ATOM 5821 C CA . ALA B 1 313 ? 18.422 -30.703 -15.102 1 97.12 313 ALA B CA 1
ATOM 5822 C C . ALA B 1 313 ? 18.406 -31.047 -16.594 1 97.12 313 ALA B C 1
ATOM 5824 O O . ALA B 1 313 ? 19.078 -31.969 -17.031 1 97.12 313 ALA B O 1
ATOM 5825 N N . PHE B 1 314 ? 17.562 -30.344 -17.281 1 95.88 314 PHE B N 1
ATOM 5826 C CA . PHE B 1 314 ? 17.516 -30.5 -18.734 1 95.88 314 PHE B CA 1
ATOM 5827 C C . PHE B 1 314 ? 18.891 -30.266 -19.344 1 95.88 314 PHE B C 1
ATOM 582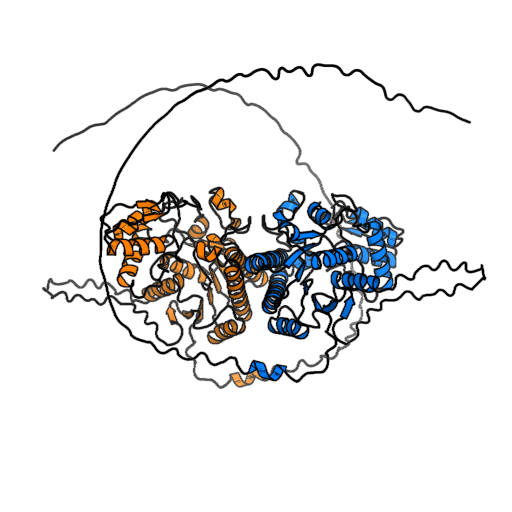9 O O . PHE B 1 314 ? 19.375 -31.094 -20.125 1 95.88 314 PHE B O 1
ATOM 5836 N N . LEU B 1 315 ? 19.531 -29.125 -18.969 1 94.44 315 LEU B N 1
ATOM 5837 C CA . LEU B 1 315 ? 20.859 -28.812 -19.469 1 94.44 315 LEU B CA 1
ATOM 5838 C C . LEU B 1 315 ? 21.859 -29.906 -19.078 1 94.44 315 LEU B C 1
ATOM 5840 O O . LEU B 1 315 ? 22.688 -30.312 -19.891 1 94.44 315 LEU B O 1
ATOM 5844 N N . ALA B 1 316 ? 21.75 -30.344 -17.875 1 95.94 316 ALA B N 1
ATOM 5845 C CA . ALA B 1 316 ? 22.625 -31.406 -17.391 1 95.94 316 ALA B CA 1
ATOM 5846 C C . ALA B 1 316 ? 22.422 -32.688 -18.188 1 95.94 316 ALA B C 1
ATOM 5848 O O . ALA B 1 316 ? 23.391 -33.406 -18.469 1 95.94 316 ALA B O 1
ATOM 5849 N N . SER B 1 317 ? 21.203 -33 -18.469 1 95.06 317 SER B N 1
ATOM 5850 C CA . SER B 1 317 ? 20.875 -34.219 -19.203 1 95.06 317 SER B CA 1
ATOM 5851 C C . SER B 1 317 ? 21.453 -34.188 -20.609 1 95.06 317 SER B C 1
ATOM 5853 O O . SER B 1 317 ? 21.797 -35.25 -21.172 1 95.06 317 SER B O 1
ATOM 5855 N N . GLN B 1 318 ? 21.547 -33 -21.172 1 93.5 318 GLN B N 1
ATOM 5856 C CA . GLN B 1 318 ? 22.094 -32.844 -22.516 1 93.5 318 GLN B CA 1
ATOM 5857 C C . GLN B 1 318 ? 23.609 -33.062 -22.531 1 93.5 318 GLN B C 1
ATOM 5859 O O . GLN B 1 318 ? 24.172 -33.5 -23.531 1 93.5 318 GLN B O 1
ATOM 5864 N N . GLU B 1 319 ? 24.25 -32.75 -21.469 1 93.81 319 GLU B N 1
ATOM 5865 C CA . GLU B 1 319 ? 25.703 -32.812 -21.406 1 93.81 319 GLU B CA 1
ATOM 5866 C C . GLU B 1 319 ? 26.188 -33.969 -20.531 1 93.81 319 GLU B C 1
ATOM 5868 O O . GLU B 1 319 ? 27.391 -34.125 -20.328 1 93.81 319 GLU B O 1
ATOM 5873 N N . ASN B 1 320 ? 25.328 -34.688 -20.062 1 93.19 320 ASN B N 1
ATOM 5874 C CA . ASN B 1 320 ? 25.641 -35.781 -19.141 1 93.19 320 ASN B CA 1
ATOM 5875 C C . ASN B 1 320 ? 26.391 -35.25 -17.922 1 93.19 320 ASN B C 1
ATOM 5877 O O . ASN B 1 320 ? 27.438 -35.812 -17.547 1 93.19 320 ASN B O 1
ATOM 5881 N N . ASN B 1 321 ? 25.953 -34.188 -17.406 1 95.44 321 ASN B N 1
ATOM 5882 C CA . ASN B 1 321 ? 26.5 -33.562 -16.188 1 95.44 321 ASN B CA 1
ATOM 5883 C C . ASN B 1 321 ? 25.594 -33.812 -14.984 1 95.44 321 ASN B C 1
ATOM 5885 O O . ASN B 1 321 ? 24.469 -34.281 -15.133 1 95.44 321 ASN B O 1
ATOM 5889 N N . SER B 1 322 ? 26.188 -33.531 -13.852 1 96.75 322 SER B N 1
ATOM 5890 C CA . SER B 1 322 ? 25.391 -33.562 -12.625 1 96.75 322 SER B CA 1
ATOM 5891 C C . SER B 1 322 ? 24.484 -32.344 -12.531 1 96.75 322 SER B C 1
ATOM 5893 O O . SER B 1 322 ? 24.797 -31.281 -13.062 1 96.75 322 SER B O 1
ATOM 5895 N N . LEU B 1 323 ? 23.312 -32.531 -11.938 1 97.5 323 LEU B N 1
ATOM 5896 C CA . LEU B 1 323 ? 22.469 -31.406 -11.562 1 97.5 323 LEU B CA 1
ATOM 5897 C C . LEU B 1 323 ? 23.062 -30.688 -10.344 1 97.5 323 LEU B C 1
ATOM 5899 O O . LEU B 1 323 ? 23.188 -31.297 -9.273 1 97.5 323 LEU B O 1
ATOM 5903 N N . VAL B 1 324 ? 23.375 -29.438 -10.5 1 96.12 324 VAL B N 1
ATOM 5904 C CA . VAL B 1 324 ? 23.969 -28.656 -9.422 1 96.12 324 VAL B CA 1
ATOM 5905 C C . VAL B 1 324 ? 22.875 -27.859 -8.703 1 96.12 324 VAL B C 1
ATOM 5907 O O . V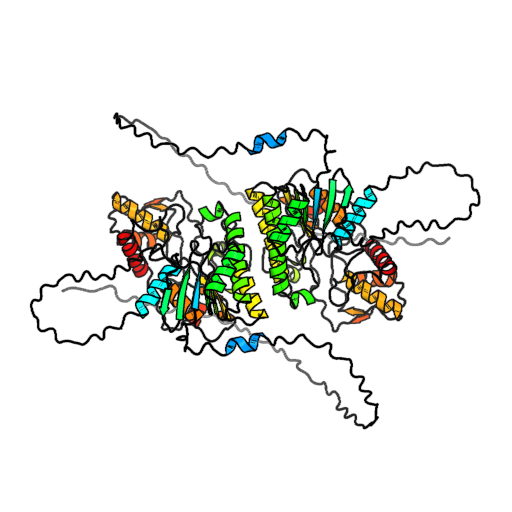AL B 1 324 ? 22.125 -27.109 -9.336 1 96.12 324 VAL B O 1
ATOM 5910 N N . VAL B 1 325 ? 22.781 -28.062 -7.453 1 95.56 325 VAL B N 1
ATOM 5911 C CA . VAL B 1 325 ? 21.844 -27.344 -6.598 1 95.56 325 VAL B CA 1
ATOM 5912 C C . VAL B 1 325 ? 22.594 -26.297 -5.766 1 95.56 325 VAL B C 1
ATOM 5914 O O . VAL B 1 325 ? 23.594 -26.625 -5.105 1 95.56 325 VAL B O 1
ATOM 5917 N N . GLY B 1 326 ? 22.172 -25.078 -5.867 1 91.5 326 GLY B N 1
ATOM 5918 C CA . GLY B 1 326 ? 22.781 -24.062 -5.004 1 91.5 326 GLY B CA 1
ATOM 5919 C C . GLY B 1 326 ? 22.453 -24.266 -3.537 1 91.5 326 GLY B C 1
ATOM 5920 O O . GLY B 1 326 ? 21.297 -24.5 -3.18 1 91.5 326 GLY B O 1
ATOM 5921 N N . GLY B 1 327 ? 23.484 -24.141 -2.695 1 93.62 327 GLY B N 1
ATOM 5922 C CA . GLY B 1 327 ? 23.281 -24.359 -1.271 1 93.62 327 GLY B CA 1
ATOM 5923 C C . GLY B 1 327 ? 23.328 -25.828 -0.871 1 93.62 327 GLY B C 1
ATOM 5924 O O . GLY B 1 327 ? 23.922 -26.641 -1.572 1 93.62 327 GLY B O 1
ATOM 5925 N N . THR B 1 328 ? 22.734 -26.078 0.294 1 94.62 328 THR B N 1
ATOM 5926 C CA . THR B 1 328 ? 22.781 -27.438 0.834 1 94.62 328 THR B CA 1
ATOM 5927 C C . THR B 1 328 ? 21.578 -28.25 0.367 1 94.62 328 THR B C 1
ATOM 5929 O O . THR B 1 328 ? 21.578 -29.484 0.496 1 94.62 328 THR B O 1
ATOM 5932 N N . GLY B 1 329 ? 20.594 -27.5 -0.073 1 94.94 329 GLY B N 1
ATOM 5933 C CA . GLY B 1 329 ? 19.344 -28.172 -0.425 1 94.94 329 GLY B CA 1
ATOM 5934 C C . GLY B 1 329 ? 18.438 -28.422 0.768 1 94.94 329 GLY B C 1
ATOM 5935 O O . GLY B 1 329 ? 17.344 -28.953 0.618 1 94.94 329 GLY B O 1
ATOM 5936 N N . SER B 1 330 ? 18.766 -27.984 1.922 1 93.75 330 SER B N 1
ATOM 5937 C CA . SER B 1 330 ? 18.062 -28.312 3.158 1 93.75 330 SER B CA 1
ATOM 5938 C C . SER B 1 330 ? 16.781 -27.484 3.301 1 93.75 330 SER B C 1
ATOM 5940 O O . SER B 1 330 ? 15.844 -27.906 3.971 1 93.75 330 SER B O 1
ATOM 5942 N N . PRO B 1 331 ? 16.672 -26.25 2.682 1 92.94 331 PRO B N 1
ATOM 5943 C CA . PRO B 1 331 ? 15.453 -25.453 2.855 1 92.94 331 PRO B CA 1
ATOM 5944 C C . PRO B 1 331 ? 14.195 -26.203 2.41 1 92.94 331 PRO B C 1
ATOM 5946 O O . PRO B 1 331 ? 14.234 -26.984 1.462 1 92.94 331 PRO B O 1
ATOM 5949 N N . LEU B 1 332 ? 13.172 -25.984 3.174 1 93.38 332 LEU B N 1
ATOM 5950 C CA . LEU B 1 332 ? 11.883 -26.609 2.932 1 93.38 332 LEU B CA 1
ATOM 5951 C C . LEU B 1 332 ? 10.922 -25.641 2.244 1 93.38 332 LEU B C 1
ATOM 5953 O O . LEU B 1 332 ? 10.891 -24.453 2.574 1 93.38 332 LEU B O 1
ATOM 5957 N N . ARG B 1 333 ? 10.234 -26.141 1.264 1 92.62 333 ARG B N 1
ATOM 5958 C CA . ARG B 1 333 ? 9.219 -25.359 0.561 1 92.62 333 ARG B CA 1
ATOM 5959 C C . ARG B 1 333 ? 7.945 -26.172 0.349 1 92.62 333 ARG B C 1
ATOM 5961 O O . ARG B 1 333 ? 8 -27.406 0.235 1 92.62 333 ARG B O 1
ATOM 5968 N N . GLN B 1 334 ? 6.867 -25.531 0.448 1 94.5 334 GLN B N 1
ATOM 5969 C CA . GLN B 1 334 ? 5.586 -26.078 0.016 1 94.5 334 GLN B CA 1
ATOM 5970 C C . GLN B 1 334 ? 5.258 -25.641 -1.411 1 94.5 334 GLN B C 1
ATOM 5972 O O . GLN B 1 334 ? 5.535 -24.516 -1.805 1 94.5 334 GLN B O 1
ATOM 5977 N N . PHE B 1 335 ? 4.68 -26.578 -2.176 1 95.31 335 PHE B N 1
ATOM 5978 C CA . PHE B 1 335 ? 4.355 -26.312 -3.574 1 95.31 335 PHE B CA 1
ATOM 5979 C C . PHE B 1 335 ? 2.895 -26.641 -3.861 1 95.31 335 PHE B C 1
ATOM 5981 O O . PHE B 1 335 ? 2.281 -27.438 -3.164 1 95.31 335 PHE B O 1
ATOM 5988 N N . LEU B 1 336 ? 2.414 -26 -4.809 1 97 336 LEU B N 1
ATOM 5989 C CA . LEU B 1 336 ? 1.073 -26.281 -5.312 1 97 336 LEU B CA 1
ATOM 5990 C C . LEU B 1 336 ? 1.084 -26.438 -6.828 1 97 336 LEU B C 1
ATOM 5992 O O . LEU B 1 336 ? 1.554 -25.547 -7.543 1 97 336 LEU B O 1
ATOM 5996 N N . TYR B 1 337 ? 0.599 -27.578 -7.262 1 98.12 337 TYR B N 1
ATOM 5997 C CA . TYR B 1 337 ? 0.524 -27.844 -8.695 1 98.12 337 TYR B CA 1
ATOM 5998 C C . TYR B 1 337 ? -0.469 -26.906 -9.375 1 98.12 337 TYR B C 1
ATOM 6000 O O . TYR B 1 337 ? -1.561 -26.672 -8.852 1 98.12 337 TYR B O 1
ATOM 6008 N N . SER B 1 338 ? -0.118 -26.328 -10.547 1 98.44 338 SER B N 1
ATOM 6009 C CA . SER B 1 338 ? -0.855 -25.25 -11.195 1 98.44 338 SER B CA 1
ATOM 6010 C C . SER B 1 338 ? -2.283 -25.672 -11.516 1 98.44 338 SER B C 1
ATOM 6012 O O . SER B 1 338 ? -3.217 -24.875 -11.391 1 98.44 338 SER B O 1
ATOM 6014 N N . GLU B 1 339 ? -2.525 -26.891 -11.977 1 98.44 339 GLU B N 1
ATOM 6015 C CA . GLU B 1 339 ? -3.877 -27.312 -12.328 1 98.44 339 GLU B CA 1
ATOM 6016 C C . GLU B 1 339 ? -4.734 -27.516 -11.078 1 98.44 339 GLU B C 1
ATOM 6018 O O . GLU B 1 339 ? -5.953 -27.344 -11.125 1 98.44 339 GLU B O 1
ATOM 6023 N N . ASP B 1 340 ? -4.102 -27.969 -9.938 1 98.38 340 ASP B N 1
ATOM 6024 C CA . ASP B 1 340 ? -4.836 -27.953 -8.68 1 98.38 340 ASP B CA 1
ATOM 6025 C C . ASP B 1 340 ? -5.285 -26.531 -8.328 1 98.38 340 ASP B C 1
ATOM 6027 O O . ASP B 1 340 ? -6.434 -26.312 -7.934 1 98.38 340 ASP B O 1
ATOM 6031 N N . ALA B 1 341 ? -4.352 -25.609 -8.43 1 98.69 341 ALA B N 1
ATOM 6032 C CA . ALA B 1 341 ? -4.684 -24.203 -8.188 1 98.69 341 ALA B CA 1
ATOM 6033 C C . ALA B 1 341 ? -5.832 -23.75 -9.078 1 98.69 341 ALA B C 1
ATOM 6035 O O . ALA B 1 341 ? -6.738 -23.047 -8.625 1 98.69 341 ALA B O 1
ATOM 6036 N N . ALA B 1 342 ? -5.797 -24.109 -10.336 1 98.69 342 ALA B N 1
ATOM 6037 C CA . ALA B 1 342 ? -6.84 -23.75 -11.297 1 98.69 342 ALA B CA 1
ATOM 6038 C C . ALA B 1 342 ? -8.203 -24.266 -10.836 1 98.69 342 ALA B C 1
ATOM 6040 O O . ALA B 1 342 ? -9.188 -23.516 -10.844 1 98.69 342 ALA B O 1
ATOM 6041 N N . GLU B 1 343 ? -8.25 -25.516 -10.469 1 98.12 343 GLU B N 1
ATOM 6042 C CA . GLU B 1 343 ? -9.492 -26.094 -9.977 1 98.12 343 GLU B CA 1
ATOM 6043 C C . GLU B 1 343 ? -10.016 -25.344 -8.758 1 98.12 343 GLU B C 1
ATOM 6045 O O . GLU B 1 343 ? -11.211 -25.094 -8.633 1 98.12 343 GLU B O 1
ATOM 6050 N N . ILE B 1 344 ? -9.133 -25.031 -7.855 1 98.38 344 ILE B N 1
ATOM 6051 C CA . ILE B 1 344 ? -9.492 -24.312 -6.641 1 98.38 344 ILE B CA 1
ATOM 6052 C C . ILE B 1 344 ? -10.047 -22.938 -6.996 1 98.38 344 ILE B C 1
ATOM 6054 O O . ILE B 1 344 ? -11.055 -22.5 -6.441 1 98.38 344 ILE B O 1
ATOM 6058 N N . LEU B 1 345 ? -9.406 -22.219 -7.914 1 98.62 345 LEU B N 1
ATOM 6059 C CA . LEU B 1 345 ? -9.859 -20.906 -8.336 1 98.62 345 LEU B CA 1
ATOM 6060 C C . LEU B 1 345 ? -11.281 -20.953 -8.867 1 98.62 345 LEU B C 1
ATOM 6062 O O . LEU B 1 345 ? -12.094 -20.078 -8.57 1 98.62 345 LEU B O 1
ATOM 6066 N N . LEU B 1 346 ? -11.594 -21.969 -9.672 1 98.25 346 LEU B N 1
ATOM 6067 C CA . LEU B 1 346 ? -12.938 -22.125 -10.219 1 98.25 346 LEU B CA 1
ATOM 6068 C C . LEU B 1 346 ? -13.953 -22.375 -9.102 1 98.25 346 LEU B C 1
ATOM 6070 O O . LEU B 1 346 ? -15.047 -21.797 -9.125 1 98.25 346 LEU B O 1
ATOM 6074 N N . ARG B 1 347 ? -13.57 -23.172 -8.141 1 96.94 347 ARG B N 1
ATOM 6075 C CA . ARG B 1 347 ? -14.453 -23.438 -7.012 1 96.94 347 ARG B CA 1
ATOM 6076 C C . ARG B 1 347 ? -14.688 -22.172 -6.188 1 96.94 347 ARG B C 1
ATOM 6078 O O . ARG B 1 347 ? -15.797 -21.922 -5.723 1 96.94 347 ARG B O 1
ATOM 6085 N N . VAL B 1 348 ? -13.602 -21.406 -5.965 1 97.56 348 VAL B N 1
ATOM 6086 C CA . VAL B 1 348 ? -13.703 -20.156 -5.211 1 97.56 348 VAL B CA 1
ATOM 6087 C C . VAL B 1 348 ? -14.625 -19.188 -5.941 1 97.56 348 VAL B C 1
ATOM 6089 O O . VAL B 1 348 ? -15.484 -18.547 -5.324 1 97.56 348 VAL B O 1
ATOM 6092 N N . LEU B 1 349 ? -14.484 -19.062 -7.223 1 97.31 349 LEU B N 1
ATOM 6093 C CA . LEU B 1 349 ? -15.289 -18.156 -8.031 1 97.31 349 LEU B CA 1
ATOM 6094 C C . LEU B 1 349 ? -16.766 -18.531 -7.949 1 97.31 349 LEU B C 1
ATOM 6096 O O . LEU B 1 349 ? -17.625 -17.641 -7.871 1 97.31 349 LEU B O 1
ATOM 6100 N N . GLU B 1 350 ? -17.094 -19.781 -7.914 1 94.62 350 GLU B N 1
ATOM 6101 C CA . GLU B 1 350 ? -18.469 -20.266 -8.023 1 94.62 350 GLU B CA 1
ATOM 6102 C C . GLU B 1 350 ? -19.125 -20.375 -6.648 1 94.62 350 GLU B C 1
ATOM 6104 O O . GLU B 1 350 ? -20.328 -20.594 -6.547 1 94.62 350 GLU B O 1
ATOM 6109 N N . ALA B 1 351 ? -18.297 -20.219 -5.641 1 93 351 ALA B N 1
ATOM 6110 C CA . ALA B 1 351 ? -18.844 -20.375 -4.293 1 93 351 ALA B CA 1
ATOM 6111 C C . ALA B 1 351 ? -20 -19.422 -4.051 1 93 351 ALA B C 1
ATOM 6113 O O . ALA B 1 351 ? -19.938 -18.25 -4.426 1 93 351 ALA B O 1
ATOM 6114 N N . PRO B 1 352 ? -21.141 -19.844 -3.482 1 84.75 352 PRO B N 1
ATOM 6115 C CA . PRO B 1 352 ? -22.344 -19.031 -3.332 1 84.75 352 PRO B CA 1
ATOM 6116 C C . PRO B 1 352 ? -22.219 -18 -2.209 1 84.75 352 PRO B C 1
ATOM 6118 O O . PRO B 1 352 ? -22.781 -16.906 -2.309 1 84.75 352 PRO B O 1
ATOM 6121 N N . ALA B 1 353 ? -21.641 -18.406 -1.042 1 79.56 353 ALA B N 1
ATOM 6122 C CA . ALA B 1 353 ? -21.609 -17.516 0.117 1 79.56 353 ALA B CA 1
ATOM 6123 C C . ALA B 1 353 ? -20.188 -16.984 0.355 1 79.56 353 ALA B C 1
ATOM 6125 O O . ALA B 1 353 ? -19.219 -17.688 0.09 1 79.56 353 ALA B O 1
ATOM 6126 N N . LEU B 1 354 ? -20.266 -15.641 0.638 1 84.38 354 LEU B N 1
ATOM 6127 C CA . LEU B 1 354 ? -19 -15.031 1.031 1 84.38 354 LEU B CA 1
ATOM 6128 C C . LEU B 1 354 ? -18.969 -14.758 2.531 1 84.38 354 LEU B C 1
ATOM 6130 O O . LEU B 1 354 ? -19.75 -13.953 3.035 1 84.38 354 LEU B O 1
ATOM 6134 N N . SER B 1 355 ? -18.125 -15.617 3.166 1 85.94 355 SER B N 1
ATOM 6135 C CA . SER B 1 355 ? -17.812 -15.336 4.566 1 85.94 355 SER B CA 1
ATOM 6136 C C . SER B 1 355 ? -16.484 -14.594 4.703 1 85.94 355 SER B C 1
ATOM 6138 O O . SER B 1 355 ? -15.68 -14.578 3.777 1 85.94 355 SER B O 1
ATOM 6140 N N . GLU B 1 356 ? -16.297 -14 5.809 1 87.12 356 GLU B N 1
ATOM 6141 C CA . GLU B 1 356 ? -15.047 -13.297 6.07 1 87.12 356 GLU B CA 1
ATOM 6142 C C . GLU B 1 356 ? -13.852 -14.242 5.996 1 87.12 356 GLU B C 1
ATOM 6144 O O . GLU B 1 356 ? -12.781 -13.867 5.512 1 87.12 356 GLU B O 1
ATOM 6149 N N . GLU B 1 357 ? -14.109 -15.422 6.406 1 88.56 357 GLU B N 1
ATOM 6150 C CA . GLU B 1 357 ? -13.039 -16.422 6.379 1 88.56 357 GLU B CA 1
ATOM 6151 C C . GLU B 1 357 ? -12.672 -16.781 4.945 1 88.56 357 GLU B C 1
ATOM 6153 O O . GLU B 1 357 ? -11.508 -17.062 4.652 1 88.56 357 GLU B O 1
ATOM 6158 N N . GLU B 1 358 ? -13.625 -16.75 4.117 1 92.31 358 GLU B N 1
ATOM 6159 C CA . GLU B 1 358 ? -13.398 -17.172 2.734 1 92.31 358 GLU B CA 1
ATOM 6160 C C . GLU B 1 358 ? -12.953 -15.992 1.871 1 92.31 358 GLU B C 1
ATOM 6162 O O . GLU B 1 358 ? -12.664 -16.172 0.686 1 92.31 358 GLU B O 1
ATOM 6167 N N . SER B 1 359 ? -12.891 -14.852 2.488 1 95.69 359 SER B N 1
ATOM 6168 C CA . SER B 1 359 ? -12.555 -13.656 1.723 1 95.69 359 SER B CA 1
ATOM 6169 C C . SER B 1 359 ? -11.07 -13.625 1.37 1 95.69 359 SER B C 1
ATOM 6171 O O . SER B 1 359 ? -10.672 -12.945 0.421 1 95.69 359 SER B O 1
ATOM 6173 N N . LEU B 1 360 ? -10.281 -14.32 2.125 1 97.94 360 LEU B N 1
ATOM 6174 C CA . LEU B 1 360 ? -8.844 -14.453 1.945 1 97.94 360 LEU B CA 1
ATOM 6175 C C . LEU B 1 360 ? -8.375 -15.852 2.316 1 97.94 360 LEU B C 1
ATOM 6177 O O . LEU B 1 360 ? -8.539 -16.281 3.459 1 97.94 360 LEU B O 1
ATOM 6181 N N . MET B 1 361 ? -7.746 -16.562 1.334 1 98.19 361 MET B N 1
ATOM 6182 C CA . MET B 1 361 ? -7.336 -17.938 1.609 1 98.19 361 MET B CA 1
ATOM 6183 C C . MET B 1 361 ? -5.961 -18.219 1.019 1 98.19 361 MET B C 1
ATOM 6185 O O . MET B 1 361 ? -5.703 -17.922 -0.148 1 98.19 361 MET B O 1
ATOM 6189 N N . ILE B 1 362 ? -5.102 -18.828 1.794 1 98.31 362 ILE B N 1
ATOM 6190 C CA . ILE B 1 362 ? -3.818 -19.344 1.321 1 98.31 362 ILE B CA 1
ATOM 6191 C C . ILE B 1 362 ? -4.027 -20.641 0.547 1 98.31 362 ILE B C 1
ATOM 6193 O O . ILE B 1 362 ? -4.738 -21.531 1.006 1 98.31 362 ILE B O 1
ATOM 6197 N N . LEU B 1 363 ? -3.479 -20.688 -0.636 1 98.19 363 LEU B N 1
ATOM 6198 C CA . LEU B 1 363 ? -3.523 -21.891 -1.445 1 98.19 363 LEU B CA 1
ATOM 6199 C C . LEU B 1 363 ? -2.215 -22.672 -1.335 1 98.19 363 LEU B C 1
ATOM 6201 O O . LEU B 1 363 ? -1.217 -22.297 -1.961 1 98.19 363 LEU B O 1
ATOM 6205 N N . ALA B 1 364 ? -2.252 -23.703 -0.607 1 96.44 364 ALA B N 1
ATOM 6206 C CA . ALA B 1 364 ? -1.135 -24.625 -0.486 1 96.44 364 ALA B CA 1
ATOM 6207 C C . ALA B 1 364 ? -1.63 -26.078 -0.408 1 96.44 364 ALA B C 1
ATOM 6209 O O . ALA B 1 364 ? -2.736 -26.328 0.072 1 96.44 364 ALA B O 1
ATOM 6210 N N . SER B 1 365 ? -0.812 -26.953 -0.9 1 95.19 365 SER B N 1
ATOM 6211 C CA . SER B 1 365 ? -1.154 -28.375 -0.875 1 95.19 365 SER B CA 1
ATOM 6212 C C . SER B 1 365 ? -0.892 -28.984 0.499 1 95.19 365 SER B C 1
ATOM 6214 O O . SER B 1 365 ? 0.114 -28.672 1.14 1 95.19 365 SER B O 1
ATOM 6216 N N . ASP B 1 366 ? -1.797 -29.766 0.876 1 91.44 366 ASP B N 1
ATOM 6217 C CA . ASP B 1 366 ? -1.545 -30.531 2.088 1 91.44 366 ASP B CA 1
ATOM 6218 C C . ASP B 1 366 ? -1.289 -32 1.755 1 91.44 366 ASP B C 1
ATOM 6220 O O . ASP B 1 366 ? -1.422 -32.875 2.619 1 91.44 366 ASP B O 1
ATOM 6224 N N . ALA B 1 367 ? -1.007 -32.312 0.504 1 86.31 367 ALA B N 1
ATOM 6225 C CA . ALA B 1 367 ? -0.745 -33.656 0.058 1 86.31 367 ALA B CA 1
ATOM 6226 C C . ALA B 1 367 ? 0.571 -34.188 0.63 1 86.31 367 ALA B C 1
ATOM 6228 O O . ALA B 1 367 ? 0.733 -35.406 0.832 1 86.31 367 ALA B O 1
ATOM 6229 N N . ASP B 1 368 ? 1.45 -33.25 0.863 1 82.81 368 ASP B N 1
ATOM 6230 C CA . ASP B 1 368 ? 2.773 -33.625 1.35 1 82.81 368 ASP B CA 1
ATOM 6231 C C . ASP B 1 368 ? 2.99 -33.125 2.781 1 82.81 368 ASP B C 1
ATOM 6233 O O . ASP B 1 368 ? 2.033 -32.812 3.48 1 82.81 368 ASP B O 1
ATOM 6237 N N . SER B 1 369 ? 4.223 -33.125 3.258 1 77.75 369 SER B N 1
ATOM 6238 C CA . SER B 1 369 ? 4.547 -32.75 4.621 1 77.75 369 SER B CA 1
ATOM 6239 C C . SER B 1 369 ? 4.07 -31.312 4.906 1 77.75 369 SER B C 1
ATOM 6241 O O . SER B 1 369 ? 4.195 -30.438 4.055 1 77.75 369 SER B O 1
ATOM 6243 N N . SER B 1 370 ? 3.527 -31.234 6.094 1 76.5 370 SER B N 1
ATOM 6244 C CA . SER B 1 370 ? 3.02 -29.938 6.512 1 76.5 370 SER B CA 1
ATOM 6245 C C . SER B 1 370 ? 4.152 -28.922 6.648 1 76.5 370 SER B C 1
ATOM 6247 O O . SER B 1 370 ? 3.914 -27.719 6.605 1 76.5 370 SER B O 1
ATOM 6249 N N . GLU B 1 371 ? 5.27 -29.422 6.75 1 79.06 371 GLU B N 1
ATOM 6250 C CA . GLU B 1 371 ? 6.387 -28.5 6.93 1 79.06 371 GLU B CA 1
ATOM 6251 C C . GLU B 1 371 ? 7.055 -28.172 5.598 1 79.06 371 GLU B C 1
ATOM 6253 O O . GLU B 1 371 ? 7.898 -27.281 5.52 1 79.06 371 GLU B O 1
ATOM 6258 N N . GLY B 1 372 ? 6.691 -28.906 4.602 1 88.94 372 GLY B N 1
ATOM 6259 C CA . GLY B 1 372 ? 7.297 -28.703 3.295 1 88.94 372 GLY B CA 1
ATOM 6260 C C . GLY B 1 372 ? 8.281 -29.797 2.916 1 88.94 372 GLY B C 1
ATOM 6261 O O . GLY B 1 372 ? 8.461 -30.75 3.66 1 88.94 372 GLY B O 1
ATOM 6262 N N . THR B 1 373 ? 8.773 -29.703 1.709 1 93.38 373 THR B N 1
ATOM 6263 C CA . THR B 1 373 ? 9.734 -30.641 1.133 1 93.38 373 THR B CA 1
ATOM 6264 C C . THR B 1 373 ? 11.055 -29.938 0.845 1 93.38 373 THR B C 1
ATOM 6266 O O . THR B 1 373 ? 11.078 -28.797 0.402 1 93.38 373 THR B O 1
ATOM 6269 N N . SER B 1 374 ? 12.102 -30.641 1.11 1 94.69 374 SER B N 1
ATOM 6270 C CA . SER B 1 374 ? 13.414 -30.031 0.925 1 94.69 374 SER B CA 1
ATOM 6271 C C . SER B 1 374 ? 13.719 -29.812 -0.554 1 94.69 374 SER B C 1
ATOM 6273 O O . SER B 1 374 ? 13.258 -30.578 -1.404 1 94.69 374 SER B O 1
ATOM 6275 N N . ILE B 1 375 ? 14.523 -28.875 -0.81 1 95.25 375 ILE B N 1
ATOM 6276 C CA . ILE B 1 375 ? 14.977 -28.594 -2.17 1 95.25 375 ILE B CA 1
ATOM 6277 C C . ILE B 1 375 ? 15.766 -29.781 -2.703 1 95.25 375 ILE B C 1
ATOM 6279 O O . ILE B 1 375 ? 15.664 -30.125 -3.883 1 95.25 375 ILE B O 1
ATOM 6283 N N . ALA B 1 376 ? 16.516 -30.469 -1.842 1 96.62 376 ALA B N 1
ATOM 6284 C CA . ALA B 1 376 ? 17.281 -31.656 -2.229 1 96.62 376 ALA B CA 1
ATOM 6285 C C . ALA B 1 376 ? 16.359 -32.75 -2.727 1 96.62 376 ALA B C 1
ATOM 6287 O O . ALA B 1 376 ? 16.641 -33.406 -3.73 1 96.62 376 ALA B O 1
ATOM 6288 N N . TYR B 1 377 ? 15.32 -32.969 -1.993 1 95.69 377 TYR B N 1
ATOM 6289 C CA . TYR B 1 377 ? 14.359 -33.969 -2.393 1 95.69 377 TYR B CA 1
ATOM 6290 C C . TYR B 1 377 ? 13.758 -33.656 -3.758 1 95.69 377 TYR B C 1
ATOM 6292 O O . TYR B 1 377 ? 13.664 -34.531 -4.621 1 95.69 377 TYR B O 1
ATOM 6300 N N . ILE B 1 378 ? 13.367 -32.438 -3.957 1 96.5 378 ILE B N 1
ATOM 6301 C CA . ILE B 1 378 ? 12.781 -31.984 -5.211 1 96.5 378 ILE B CA 1
ATOM 6302 C C . ILE B 1 378 ? 13.781 -32.156 -6.348 1 96.5 378 ILE B C 1
ATOM 6304 O O . ILE B 1 378 ? 13.438 -32.688 -7.414 1 96.5 378 ILE B O 1
ATOM 6308 N N . ALA B 1 379 ? 14.984 -31.75 -6.074 1 97.69 379 ALA B N 1
ATOM 6309 C CA . ALA B 1 379 ? 16.047 -31.875 -7.074 1 97.69 379 ALA B CA 1
ATOM 6310 C C . ALA B 1 379 ? 16.266 -33.312 -7.469 1 97.69 379 ALA B C 1
ATOM 6312 O O . ALA B 1 379 ? 16.453 -33.625 -8.648 1 97.69 379 ALA B O 1
ATOM 6313 N N . GLN B 1 380 ? 16.219 -34.156 -6.52 1 97.62 380 GLN B N 1
ATOM 6314 C CA . GLN B 1 380 ? 16.406 -35.594 -6.797 1 97.62 380 GLN B CA 1
ATOM 6315 C C . GLN B 1 380 ? 15.273 -36.125 -7.652 1 97.62 380 GLN B C 1
ATOM 6317 O O . GLN B 1 380 ? 15.5 -36.906 -8.578 1 97.62 380 GLN B O 1
ATOM 6322 N N . ARG B 1 381 ? 14.047 -35.781 -7.266 1 97 381 ARG B N 1
ATOM 6323 C CA . ARG B 1 381 ? 12.906 -36.219 -8.062 1 97 381 ARG B CA 1
ATOM 6324 C C . ARG B 1 381 ? 13.016 -35.719 -9.5 1 97 381 ARG B C 1
ATOM 6326 O O . ARG B 1 381 ? 12.672 -36.438 -10.438 1 97 381 ARG B O 1
ATOM 6333 N N . ILE B 1 382 ? 13.445 -34.469 -9.68 1 98.19 382 ILE B N 1
ATOM 6334 C CA . ILE B 1 382 ? 13.625 -33.906 -11.008 1 98.19 382 ILE B CA 1
ATOM 6335 C C . ILE B 1 382 ? 14.727 -34.656 -11.75 1 98.19 382 ILE B C 1
ATOM 6337 O O . ILE B 1 382 ? 14.562 -35 -12.922 1 98.19 382 ILE B O 1
ATOM 6341 N N . ALA B 1 383 ? 15.875 -34.938 -11.094 1 97.81 383 ALA B N 1
ATOM 6342 C CA . ALA B 1 383 ? 16.969 -35.688 -11.688 1 97.81 383 ALA B CA 1
ATOM 6343 C C . ALA B 1 383 ? 16.5 -37.062 -12.148 1 97.81 383 ALA B C 1
ATOM 6345 O O . ALA B 1 383 ? 16.859 -37.531 -13.234 1 97.81 383 ALA B O 1
ATOM 6346 N N . ASP B 1 384 ? 15.688 -37.688 -11.289 1 97 384 ASP B N 1
ATOM 6347 C CA . ASP B 1 384 ? 15.141 -39 -11.617 1 97 384 ASP B CA 1
ATOM 6348 C C . ASP B 1 384 ? 14.266 -38.906 -12.867 1 97 384 ASP B C 1
ATOM 6350 O O . ASP B 1 384 ? 14.32 -39.812 -13.719 1 97 384 ASP B O 1
ATOM 6354 N N . ALA B 1 385 ? 13.461 -37.938 -12.914 1 96.44 385 ALA B N 1
ATOM 6355 C CA . ALA B 1 385 ? 12.539 -37.781 -14.039 1 96.44 385 ALA B CA 1
ATOM 6356 C C . ALA B 1 385 ? 13.305 -37.594 -15.344 1 96.44 385 ALA B C 1
ATOM 6358 O O . ALA B 1 385 ? 12.828 -37.969 -16.406 1 96.44 385 ALA B O 1
ATOM 6359 N N . PHE B 1 386 ? 14.523 -37.031 -15.289 1 96.31 386 PHE B N 1
ATOM 6360 C CA . PHE B 1 386 ? 15.367 -36.812 -16.453 1 96.31 386 PHE B CA 1
ATOM 6361 C C . PHE B 1 386 ? 16.312 -38 -16.656 1 96.31 386 PHE B C 1
ATOM 6363 O O . PHE B 1 386 ? 17.094 -38.031 -17.609 1 96.31 386 PHE B O 1
ATOM 6370 N N . HIS B 1 387 ? 16.281 -38.938 -15.711 1 95.12 387 HIS B N 1
ATOM 6371 C CA . HIS B 1 387 ? 17.141 -40.125 -15.734 1 95.12 387 HIS B CA 1
ATOM 6372 C C . HIS B 1 387 ? 18.609 -39.719 -15.734 1 95.12 387 HIS B C 1
ATOM 6374 O O . HIS B 1 387 ? 19.406 -40.25 -16.516 1 95.12 387 HIS B O 1
ATOM 6380 N N . LEU B 1 388 ? 18.859 -38.75 -14.93 1 96.44 388 LEU B N 1
ATOM 6381 C CA . LEU B 1 388 ? 20.266 -38.375 -14.797 1 96.44 388 LEU B CA 1
ATOM 6382 C C . LEU B 1 388 ? 21.062 -39.469 -14.109 1 96.44 388 LEU B C 1
ATOM 6384 O O . LEU B 1 388 ? 20.609 -40.031 -13.109 1 96.44 388 LEU B O 1
ATOM 6388 N N . SER B 1 389 ? 22.203 -39.781 -14.609 1 94.81 389 SER B N 1
ATOM 6389 C CA . SER B 1 389 ? 23.016 -40.906 -14.102 1 94.81 389 SER B CA 1
ATOM 6390 C C . SER B 1 389 ? 23.938 -40.438 -12.977 1 94.81 389 SER B C 1
ATOM 6392 O O . SER B 1 389 ? 24.281 -41.219 -12.094 1 94.81 389 SER B O 1
ATOM 6394 N N . LYS B 1 390 ? 24.312 -39.188 -12.992 1 96.38 390 LYS B N 1
ATOM 6395 C CA . LYS B 1 390 ? 25.234 -38.656 -11.992 1 96.38 390 LYS B CA 1
ATOM 6396 C C . LYS B 1 390 ? 24.484 -38.188 -10.75 1 96.38 390 LYS B C 1
ATOM 6398 O O . LYS B 1 390 ? 23.328 -37.719 -10.852 1 96.38 390 LYS B O 1
ATOM 6403 N N . PRO B 1 391 ? 25.172 -38.281 -9.656 1 96.25 391 PRO B N 1
ATOM 6404 C CA . PRO B 1 391 ? 24.562 -37.781 -8.43 1 96.25 391 PRO B CA 1
ATOM 6405 C C . PRO B 1 391 ? 24.406 -36.25 -8.406 1 96.25 391 PRO B C 1
ATOM 6407 O O . PRO B 1 391 ? 25.141 -35.562 -9.117 1 96.25 391 PRO B O 1
ATOM 6410 N N . LEU B 1 392 ? 23.438 -35.75 -7.531 1 97.38 392 LEU B N 1
ATOM 6411 C CA . LEU B 1 392 ? 23.281 -34.312 -7.316 1 97.38 392 LEU B CA 1
ATOM 6412 C C . LEU B 1 392 ? 24.578 -33.719 -6.793 1 97.38 392 LEU B C 1
ATOM 6414 O O . LEU B 1 392 ? 25.297 -34.344 -6.012 1 97.38 392 LEU B O 1
ATOM 6418 N N . GLU B 1 393 ? 24.875 -32.531 -7.195 1 97.62 393 GLU B N 1
ATOM 6419 C CA . GLU B 1 393 ? 25.953 -31.719 -6.625 1 97.62 393 GLU B CA 1
ATOM 6420 C C . GLU B 1 393 ? 25.406 -30.469 -5.941 1 97.62 393 GLU B C 1
ATOM 6422 O O . GLU B 1 393 ? 24.531 -29.797 -6.488 1 97.62 393 GLU B O 1
ATOM 6427 N N . PHE B 1 394 ? 25.922 -30.266 -4.723 1 97 394 PHE B N 1
ATOM 6428 C CA . PHE B 1 394 ? 25.484 -29.094 -3.963 1 97 394 PHE B CA 1
ATOM 6429 C C . PHE B 1 394 ? 26.578 -28.031 -3.928 1 97 394 PHE B C 1
ATOM 6431 O O . PHE B 1 394 ? 27.688 -28.297 -3.455 1 97 394 PHE B O 1
ATOM 6438 N N . ASP B 1 395 ? 26.297 -26.891 -4.512 1 95.56 395 ASP B N 1
ATOM 6439 C CA . ASP B 1 395 ? 27.219 -25.766 -4.445 1 95.56 395 ASP B CA 1
ATOM 6440 C C . ASP B 1 395 ? 27.047 -25 -3.129 1 95.56 395 ASP B C 1
ATOM 6442 O O . ASP B 1 395 ? 26.328 -24.016 -3.066 1 95.56 395 ASP B O 1
ATOM 6446 N N . ARG B 1 396 ? 27.766 -25.328 -2.16 1 93 396 ARG B N 1
ATOM 6447 C CA . ARG B 1 396 ? 27.625 -24.812 -0.8 1 93 396 ARG B CA 1
ATOM 6448 C C . ARG B 1 396 ? 28.203 -23.406 -0.676 1 93 396 ARG B C 1
ATOM 6450 O O . ARG B 1 396 ? 28.078 -22.766 0.373 1 93 396 ARG B O 1
ATOM 6457 N N . SER B 1 397 ? 28.844 -22.891 -1.715 1 92.38 397 SER B N 1
ATOM 6458 C CA . SER B 1 397 ? 29.297 -21.516 -1.711 1 92.38 397 SER B CA 1
ATOM 6459 C C . SER B 1 397 ? 28.125 -20.547 -1.838 1 92.38 397 SER B C 1
ATOM 6461 O O . SER B 1 397 ? 28.266 -19.359 -1.532 1 92.38 397 SER B O 1
ATOM 6463 N N . ARG B 1 398 ? 27.047 -21.047 -2.24 1 87.88 398 ARG B N 1
ATOM 6464 C CA . ARG B 1 398 ? 25.812 -20.266 -2.33 1 87.88 398 ARG B CA 1
ATOM 6465 C C . ARG B 1 398 ? 25 -20.375 -1.055 1 87.88 398 ARG B C 1
ATOM 6467 O O . ARG B 1 398 ? 24.922 -21.453 -0.452 1 87.88 398 ARG B O 1
ATOM 6474 N N . PRO B 1 399 ? 24.359 -19.297 -0.677 1 84.75 399 PRO B N 1
ATOM 6475 C CA . PRO B 1 399 ? 23.578 -19.344 0.552 1 84.75 399 PRO B CA 1
ATOM 6476 C C . PRO B 1 399 ? 22.281 -20.141 0.386 1 84.75 399 PRO B C 1
ATOM 6478 O O . PRO B 1 399 ? 21.734 -20.219 -0.72 1 84.75 399 PRO B O 1
ATOM 6481 N N . ASP B 1 400 ? 21.812 -20.781 1.503 1 86.25 400 ASP B N 1
ATOM 6482 C CA . ASP B 1 400 ? 20.531 -21.469 1.515 1 86.25 400 ASP B CA 1
ATOM 6483 C C . ASP B 1 400 ? 19.359 -20.484 1.502 1 86.25 400 ASP B C 1
ATOM 6485 O O . ASP B 1 400 ? 18.281 -20.812 1.021 1 86.25 400 ASP B O 1
ATOM 6489 N N . GLY B 1 401 ? 19.609 -19.312 1.96 1 78.81 401 GLY B N 1
ATOM 6490 C CA . GLY B 1 401 ? 18.5 -18.391 2.141 1 78.81 401 GLY B CA 1
ATOM 6491 C C . GLY B 1 401 ? 17.562 -18.812 3.258 1 78.81 401 GLY B C 1
ATOM 6492 O O . GLY B 1 401 ? 18 -19.328 4.285 1 78.81 401 GLY B O 1
ATOM 6493 N N . ILE B 1 402 ? 16.312 -18.578 3.168 1 81.25 402 ILE B N 1
ATOM 6494 C CA . ILE B 1 402 ? 15.297 -18.906 4.156 1 81.25 402 ILE B CA 1
ATOM 6495 C C . ILE B 1 402 ? 15.148 -20.422 4.277 1 81.25 402 ILE B C 1
ATOM 6497 O O . ILE B 1 402 ? 14.977 -21.109 3.271 1 81.25 402 ILE B O 1
ATOM 6501 N N . TYR B 1 403 ? 15.211 -20.922 5.48 1 85.88 403 TYR B N 1
ATOM 6502 C CA . TYR B 1 403 ? 15.125 -22.359 5.688 1 85.88 403 TYR B CA 1
ATOM 6503 C C . TYR B 1 403 ? 13.719 -22.859 5.383 1 85.88 403 TYR B C 1
ATOM 6505 O O . TYR B 1 403 ? 13.555 -23.812 4.605 1 85.88 403 TYR B O 1
ATOM 6513 N N . ARG B 1 404 ? 12.828 -22.25 6.129 1 87.88 404 ARG B N 1
ATOM 6514 C CA . ARG B 1 404 ? 11.445 -22.641 5.848 1 87.88 404 ARG B CA 1
ATOM 6515 C C . ARG B 1 404 ? 10.492 -21.469 6.07 1 87.88 404 ARG B C 1
ATOM 6517 O O . ARG B 1 404 ? 10.773 -20.578 6.871 1 87.88 404 ARG B O 1
ATOM 6524 N N . LYS B 1 405 ? 9.367 -21.484 5.336 1 88.75 405 LYS B N 1
ATOM 6525 C CA . LYS B 1 405 ? 8.242 -20.562 5.484 1 88.75 405 LYS B CA 1
ATOM 6526 C C . LYS B 1 405 ? 6.914 -21.281 5.293 1 88.75 405 LYS B C 1
ATOM 6528 O O . LYS B 1 405 ? 6.215 -21.062 4.305 1 88.75 405 LYS B O 1
ATOM 6533 N N . PRO B 1 406 ? 6.629 -22.062 6.375 1 93.31 406 PRO B N 1
ATOM 6534 C CA . PRO B 1 406 ? 5.402 -22.844 6.227 1 93.31 406 PRO B CA 1
ATOM 6535 C C . PRO B 1 406 ? 4.141 -21.984 6.234 1 93.31 406 PRO B C 1
ATOM 6537 O O . PRO B 1 406 ? 4.074 -21 6.969 1 93.31 406 PRO B O 1
ATOM 6540 N N . VAL B 1 407 ? 3.209 -22.391 5.434 1 96.19 407 VAL B N 1
ATOM 6541 C CA . VAL B 1 407 ? 1.917 -21.703 5.41 1 96.19 407 VAL B CA 1
ATOM 6542 C C . VAL B 1 407 ? 0.812 -22.688 5.816 1 96.19 407 VAL B C 1
ATOM 6544 O O . VAL B 1 407 ? 0.885 -23.875 5.508 1 96.19 407 VAL B O 1
ATOM 6547 N N . SER B 1 408 ? -0.185 -22.203 6.496 1 96.06 408 SER B N 1
ATOM 6548 C CA . SER B 1 408 ? -1.309 -23.031 6.941 1 96.06 408 SER B CA 1
ATOM 6549 C C . SER B 1 408 ? -2.221 -23.391 5.773 1 96.06 408 SER B C 1
ATOM 6551 O O . SER B 1 408 ? -2.484 -22.562 4.902 1 96.06 408 SER B O 1
ATOM 6553 N N . THR B 1 409 ? -2.744 -24.594 5.82 1 95.5 409 THR B N 1
ATOM 6554 C CA . THR B 1 409 ? -3.705 -25.062 4.82 1 95.5 409 THR B CA 1
ATOM 6555 C C . THR B 1 409 ? -5.094 -25.203 5.434 1 95.5 409 THR B C 1
ATOM 6557 O O . THR B 1 409 ? -6.027 -25.672 4.773 1 95.5 409 THR B O 1
ATOM 6560 N N . ALA B 1 410 ? -5.246 -24.812 6.641 1 95.62 410 ALA B N 1
ATOM 6561 C CA . ALA B 1 410 ? -6.449 -25.109 7.41 1 95.62 410 ALA B CA 1
ATOM 6562 C C . ALA B 1 410 ? -7.68 -24.469 6.781 1 95.62 410 ALA B C 1
ATOM 6564 O O . ALA B 1 410 ? -8.703 -25.125 6.578 1 95.62 410 ALA B O 1
ATOM 6565 N N . ARG B 1 411 ? -7.625 -23.219 6.477 1 96.19 411 ARG B N 1
ATOM 6566 C CA . ARG B 1 411 ? -8.758 -22.5 5.914 1 96.19 411 ARG B CA 1
ATOM 6567 C C . ARG B 1 411 ? -9.141 -23.062 4.547 1 96.19 411 ARG B C 1
ATOM 6569 O O . ARG B 1 411 ? -10.328 -23.25 4.258 1 96.19 411 ARG B O 1
ATOM 6576 N N . LEU B 1 412 ? -8.172 -23.328 3.73 1 96.88 412 LEU B N 1
ATOM 6577 C CA . LEU B 1 412 ? -8.422 -23.891 2.406 1 96.88 412 LEU B CA 1
ATOM 6578 C C . LEU B 1 412 ? -9.094 -25.25 2.512 1 96.88 412 LEU B C 1
ATOM 6580 O O . LEU B 1 412 ? -10.047 -25.547 1.785 1 96.88 412 LEU B O 1
ATOM 6584 N N . ARG B 1 413 ? -8.578 -26.047 3.393 1 96.44 413 ARG B N 1
ATOM 6585 C CA . ARG B 1 413 ? -9.125 -27.391 3.566 1 96.44 413 ARG B CA 1
ATOM 6586 C C . ARG B 1 413 ? -10.586 -27.328 4.016 1 96.44 413 ARG B C 1
ATOM 6588 O O . ARG B 1 413 ? -11.422 -28.078 3.527 1 96.44 413 ARG B O 1
ATOM 6595 N N . ARG B 1 414 ? -10.883 -26.438 4.941 1 95.81 414 ARG B N 1
ATOM 6596 C CA . ARG B 1 414 ? -12.266 -26.266 5.359 1 95.81 414 ARG B CA 1
ATOM 6597 C C . ARG B 1 414 ? -13.148 -25.859 4.18 1 95.81 414 ARG B C 1
ATOM 6599 O O . ARG B 1 414 ? -14.273 -26.344 4.039 1 95.81 414 ARG B O 1
ATOM 6606 N N . PHE B 1 415 ? -12.703 -25 3.332 1 96.44 415 PHE B N 1
ATOM 6607 C CA . PHE B 1 415 ? -13.438 -24.5 2.168 1 96.44 415 PHE B CA 1
ATOM 6608 C C . PHE B 1 415 ? -13.648 -25.625 1.155 1 96.44 415 PHE B C 1
ATOM 6610 O O . PHE B 1 415 ? -14.75 -25.797 0.628 1 96.44 415 PHE B O 1
ATOM 6617 N N . LEU B 1 416 ? -12.586 -26.469 0.906 1 96.5 416 LEU B N 1
ATOM 6618 C CA . LEU B 1 416 ? -12.602 -27.469 -0.155 1 96.5 416 LEU B CA 1
ATOM 6619 C C . LEU B 1 416 ? -13.359 -28.719 0.288 1 96.5 416 LEU B C 1
ATOM 6621 O O . LEU B 1 416 ? -13.883 -29.453 -0.545 1 96.5 416 LEU B O 1
ATOM 6625 N N . GLY B 1 417 ? -13.336 -29 1.536 1 95.19 417 GLY B N 1
ATOM 6626 C CA . GLY B 1 417 ? -13.891 -30.234 2.039 1 95.19 417 GLY B CA 1
ATOM 6627 C C . GLY B 1 417 ? -12.898 -31.391 2.01 1 95.19 417 GLY B C 1
ATOM 6628 O O . GLY B 1 417 ? -11.812 -31.266 1.438 1 95.19 417 GLY B O 1
ATOM 6629 N N . PRO B 1 418 ? -13.273 -32.531 2.549 1 93.94 418 PRO B N 1
ATOM 6630 C CA . PRO B 1 418 ? -12.359 -33.656 2.709 1 93.94 418 PRO B CA 1
ATOM 6631 C C . PRO B 1 418 ? -12.125 -34.406 1.405 1 93.94 418 PRO B C 1
ATOM 6633 O O . PRO B 1 418 ? -11.141 -35.156 1.279 1 93.94 418 PRO B O 1
ATOM 6636 N N . ASP B 1 419 ? -12.922 -34.188 0.434 1 94.88 419 ASP B N 1
ATOM 6637 C CA . ASP B 1 419 ? -12.906 -35 -0.759 1 94.88 419 ASP B CA 1
ATOM 6638 C C . ASP B 1 419 ? -11.914 -34.469 -1.794 1 94.88 419 ASP B C 1
ATOM 6640 O O . ASP B 1 419 ? -11.523 -35.188 -2.715 1 94.88 419 ASP B O 1
ATOM 6644 N N . PHE B 1 420 ? -11.539 -33.219 -1.705 1 96.12 420 PHE B N 1
ATOM 6645 C CA . PHE B 1 420 ? -10.586 -32.656 -2.67 1 96.12 420 PHE B CA 1
ATOM 6646 C C . PHE B 1 420 ? -9.211 -33.281 -2.49 1 96.12 420 PHE B C 1
ATOM 6648 O O . PHE B 1 420 ? -8.672 -33.312 -1.384 1 96.12 420 PHE B O 1
ATOM 6655 N N . ARG B 1 421 ? -8.672 -33.812 -3.582 1 95.75 421 ARG B N 1
ATOM 6656 C CA . ARG B 1 421 ? -7.363 -34.438 -3.535 1 95.75 421 ARG B CA 1
ATOM 6657 C C . ARG B 1 421 ? -6.332 -33.656 -4.336 1 95.75 421 ARG B C 1
ATOM 6659 O O . ARG B 1 421 ? -6.523 -33.406 -5.527 1 95.75 421 ARG B O 1
ATOM 6666 N N . PHE B 1 422 ? -5.289 -33.344 -3.705 1 97.12 422 PHE B N 1
ATOM 6667 C CA . PHE B 1 422 ? -4.176 -32.656 -4.363 1 97.12 422 PHE B CA 1
ATOM 6668 C C . PHE B 1 422 ? -3.279 -33.656 -5.078 1 97.12 422 PHE B C 1
ATOM 6670 O O . PHE B 1 422 ? -3.096 -34.781 -4.602 1 97.12 422 PHE B O 1
ATOM 6677 N N . LEU B 1 423 ? -2.756 -33.188 -6.199 1 96.69 423 LEU B N 1
ATOM 6678 C CA . LEU B 1 423 ? -1.723 -34 -6.855 1 96.69 423 LEU B CA 1
ATOM 6679 C C . LEU B 1 423 ? -0.469 -34.094 -5.988 1 96.69 423 LEU B C 1
ATOM 6681 O O . LEU B 1 423 ? -0.042 -33.062 -5.41 1 96.69 423 LEU B O 1
ATOM 6685 N N . SER B 1 424 ? 0.082 -35.281 -5.879 1 95 424 SER B N 1
ATOM 6686 C CA . SER B 1 424 ? 1.329 -35.406 -5.129 1 95 424 SER B CA 1
ATOM 6687 C C . SER B 1 424 ? 2.455 -34.625 -5.801 1 95 424 SER B C 1
ATOM 6689 O O . SER B 1 424 ? 2.445 -34.438 -7.02 1 95 424 SER B O 1
ATOM 6691 N N . LEU B 1 425 ? 3.4 -34.188 -4.98 1 95.5 425 LEU B N 1
ATOM 6692 C CA . LEU B 1 425 ? 4.547 -33.469 -5.512 1 95.5 425 LEU B CA 1
ATOM 6693 C C . LEU B 1 425 ? 5.285 -34.312 -6.555 1 95.5 425 LEU B C 1
ATOM 6695 O O . LEU B 1 425 ? 5.691 -33.781 -7.598 1 95.5 425 LEU B O 1
ATOM 6699 N N . GLU B 1 426 ? 5.441 -35.562 -6.309 1 95.12 426 GLU B N 1
ATOM 6700 C CA . GLU B 1 426 ? 6.141 -36.469 -7.211 1 95.12 426 GLU B CA 1
ATOM 6701 C C . GLU B 1 426 ? 5.449 -36.531 -8.57 1 95.12 426 GLU B C 1
ATOM 6703 O O . GLU B 1 426 ? 6.094 -36.375 -9.609 1 95.12 426 GLU B O 1
ATOM 6708 N N . GLU B 1 427 ? 4.152 -36.719 -8.508 1 96.56 427 GLU B N 1
ATOM 6709 C CA . GLU B 1 427 ? 3.396 -36.812 -9.75 1 96.56 427 GLU B CA 1
ATOM 6710 C C . GLU B 1 427 ? 3.416 -35.469 -10.484 1 96.56 427 GLU B C 1
ATOM 6712 O O . GLU B 1 427 ? 3.531 -35.438 -11.711 1 96.56 427 GLU B O 1
ATOM 6717 N N . GLY B 1 428 ? 3.295 -34.375 -9.719 1 97.5 428 GLY B N 1
ATOM 6718 C CA . GLY B 1 428 ? 3.346 -33.062 -10.32 1 97.5 428 GLY B CA 1
ATOM 6719 C C . GLY B 1 428 ? 4.664 -32.781 -11.008 1 97.5 428 GLY B C 1
ATOM 6720 O O . GLY B 1 428 ? 4.684 -32.219 -12.102 1 97.5 428 GLY B O 1
ATOM 6721 N N . ILE B 1 429 ? 5.742 -33.125 -10.383 1 97.62 429 ILE B N 1
ATOM 6722 C CA . ILE B 1 429 ? 7.066 -32.938 -10.961 1 97.62 429 ILE B CA 1
ATOM 6723 C C . ILE B 1 429 ? 7.188 -33.75 -12.25 1 97.62 429 ILE B C 1
ATOM 6725 O O . ILE B 1 429 ? 7.645 -33.25 -13.273 1 97.62 429 ILE B O 1
ATOM 6729 N N . GLN B 1 430 ? 6.727 -35 -12.219 1 97.56 430 GLN B N 1
ATOM 6730 C CA . GLN B 1 430 ? 6.793 -35.875 -13.391 1 97.56 430 GLN B CA 1
ATOM 6731 C C . GLN B 1 430 ? 6.027 -35.25 -14.562 1 97.56 430 GLN B C 1
ATOM 6733 O O . GLN B 1 430 ? 6.539 -35.188 -15.688 1 97.56 430 GLN B O 1
ATOM 6738 N N . ARG B 1 431 ? 4.84 -34.781 -14.273 1 97.62 431 ARG B N 1
ATOM 6739 C CA . ARG B 1 431 ? 4.012 -34.188 -15.312 1 97.62 431 ARG B CA 1
ATOM 6740 C C . ARG B 1 431 ? 4.664 -32.938 -15.867 1 97.62 431 ARG B C 1
ATOM 6742 O O . ARG B 1 431 ? 4.621 -32.688 -17.078 1 97.62 431 ARG B O 1
ATOM 6749 N N . THR B 1 432 ? 5.246 -32.125 -14.977 1 98 432 THR B N 1
ATOM 6750 C CA . THR B 1 432 ? 5.863 -30.859 -15.383 1 98 432 THR B CA 1
ATOM 6751 C C . THR B 1 432 ? 7.098 -31.125 -16.25 1 98 432 THR B C 1
ATOM 6753 O O . THR B 1 432 ? 7.281 -30.5 -17.281 1 98 432 THR B O 1
ATOM 6756 N N . VAL B 1 433 ? 7.941 -32.094 -15.828 1 97.81 433 VAL B N 1
ATOM 6757 C CA . VAL B 1 433 ? 9.148 -32.438 -16.562 1 97.81 433 VAL B CA 1
ATOM 6758 C C . VAL B 1 433 ? 8.773 -33 -17.938 1 97.81 433 VAL B C 1
ATOM 6760 O O . VAL B 1 433 ? 9.367 -32.625 -18.953 1 97.81 433 VAL B O 1
ATOM 6763 N N . GLN B 1 434 ? 7.766 -33.938 -17.969 1 97.06 434 GLN B N 1
ATOM 6764 C CA . GLN B 1 434 ? 7.312 -34.5 -19.234 1 97.06 434 GLN B CA 1
ATOM 6765 C C . GLN B 1 434 ? 6.844 -33.438 -20.188 1 97.06 434 GLN B C 1
ATOM 6767 O O . GLN B 1 434 ? 7.199 -33.438 -21.375 1 97.06 434 GLN B O 1
ATOM 6772 N N . TRP B 1 435 ? 6.059 -32.5 -19.672 1 97.12 435 TRP B N 1
ATOM 6773 C CA . TRP B 1 435 ? 5.598 -31.406 -20.5 1 97.12 435 TRP B CA 1
ATOM 6774 C C . TRP B 1 435 ? 6.773 -30.594 -21.047 1 97.12 435 TRP B C 1
ATOM 6776 O O . TRP B 1 435 ? 6.809 -30.234 -22.219 1 97.12 435 TRP B O 1
ATOM 6786 N N . PHE B 1 436 ? 7.711 -30.25 -20.141 1 96.69 436 PHE B N 1
ATOM 6787 C CA . PHE B 1 436 ? 8.859 -29.453 -20.531 1 96.69 436 PHE B CA 1
ATOM 6788 C C . PHE B 1 436 ? 9.672 -30.141 -21.625 1 96.69 436 PHE B C 1
ATOM 6790 O O . PHE B 1 436 ? 10.086 -29.5 -22.594 1 96.69 436 PHE B O 1
ATOM 6797 N N . VAL B 1 437 ? 9.867 -31.438 -21.484 1 95.06 437 VAL B N 1
ATOM 6798 C CA . VAL B 1 437 ? 10.648 -32.188 -22.438 1 95.06 437 VAL B CA 1
ATOM 6799 C C . VAL B 1 437 ? 9.969 -32.156 -23.812 1 95.06 437 VAL B C 1
ATOM 6801 O O . VAL B 1 437 ? 10.633 -32 -24.828 1 95.06 437 VAL B O 1
ATOM 6804 N N . GLN B 1 438 ? 8.664 -32.281 -23.781 1 94.88 438 GLN B N 1
ATOM 6805 C CA . GLN B 1 438 ? 7.902 -32.281 -25.031 1 94.88 438 GLN B CA 1
ATOM 6806 C C . GLN B 1 438 ? 7.816 -30.906 -25.641 1 94.88 438 GLN B C 1
ATOM 6808 O O . GLN B 1 438 ? 7.594 -30.766 -26.859 1 94.88 438 GLN B O 1
ATOM 6813 N N . ASN B 1 439 ? 8.086 -29.812 -24.812 1 93.62 439 ASN B N 1
ATOM 6814 C CA . ASN B 1 439 ? 7.801 -28.469 -25.297 1 93.62 439 ASN B CA 1
ATOM 6815 C C . ASN B 1 439 ? 9.016 -27.547 -25.141 1 93.62 439 ASN B C 1
ATOM 6817 O O . ASN B 1 439 ? 8.891 -26.328 -25.219 1 93.62 439 ASN B O 1
ATOM 6821 N N . ASN B 1 440 ? 10.203 -28 -24.875 1 88.75 440 ASN B N 1
ATOM 6822 C CA . ASN B 1 440 ? 11.375 -27.203 -24.516 1 88.75 440 ASN B CA 1
ATOM 6823 C C . ASN B 1 440 ? 11.758 -26.234 -25.625 1 88.75 440 ASN B C 1
ATOM 6825 O O . ASN B 1 440 ? 12.398 -25.219 -25.375 1 88.75 440 ASN B O 1
ATOM 6829 N N . LYS B 1 441 ? 11.359 -26.469 -26.859 1 83.38 441 LYS B N 1
ATOM 6830 C CA . LYS B 1 441 ? 11.664 -25.562 -27.953 1 83.38 441 LYS B CA 1
ATOM 6831 C C . LYS B 1 441 ? 10.742 -24.344 -27.938 1 83.38 441 LYS B C 1
ATOM 6833 O O . LYS B 1 441 ? 11.125 -23.281 -28.406 1 83.38 441 LYS B O 1
ATOM 6838 N N . SER B 1 442 ? 9.531 -24.469 -27.297 1 74.88 442 SER B N 1
ATOM 6839 C CA . SER B 1 442 ? 8.539 -23.391 -27.297 1 74.88 442 SER B CA 1
ATOM 6840 C C . SER B 1 442 ? 8.297 -22.875 -25.875 1 74.88 442 SER B C 1
ATOM 6842 O O . SER B 1 442 ? 7.656 -21.828 -25.688 1 74.88 442 SER B O 1
ATOM 6844 N N . ALA B 1 443 ? 8.82 -23.516 -25 1 79 443 ALA B N 1
ATOM 6845 C CA . ALA B 1 443 ? 8.602 -23.141 -23.594 1 79 443 ALA B CA 1
ATOM 6846 C C . ALA B 1 443 ? 9.211 -21.781 -23.297 1 79 443 ALA B C 1
ATOM 6848 O O . ALA B 1 443 ? 10.18 -21.359 -23.938 1 79 443 ALA B O 1
ATOM 6849 N N . ARG B 1 444 ? 8.508 -21.031 -22.422 1 66.25 444 ARG B N 1
ATOM 6850 C CA . ARG B 1 444 ? 9.016 -19.75 -21.969 1 66.25 444 ARG B CA 1
ATOM 6851 C C . ARG B 1 444 ? 10.352 -19.906 -21.25 1 66.25 444 ARG B C 1
ATOM 6853 O O . ARG B 1 444 ? 10.414 -20.531 -20.188 1 66.25 444 ARG B O 1
ATOM 6860 N N . THR B 1 445 ? 11.5 -19.578 -21.906 1 60.75 445 THR B N 1
ATOM 6861 C CA . THR B 1 445 ? 12.828 -19.688 -21.312 1 60.75 445 THR B CA 1
ATOM 6862 C C . THR B 1 445 ? 13.477 -18.312 -21.172 1 60.75 445 THR B C 1
ATOM 6864 O O . THR B 1 445 ? 13.172 -17.406 -21.953 1 60.75 445 THR B O 1
#